Protein AF-K9Q7M2-F1 (afdb_monomer)

Solvent-accessible surface area (backbone atoms only — not comparable to full-atom values): 64718 Å² total; per-residue (Å²): 138,80,86,88,81,88,80,91,86,85,89,84,91,84,93,83,92,86,89,88,89,91,84,83,91,85,90,82,85,90,90,86,91,85,89,85,88,87,88,87,81,90,83,91,84,87,83,89,85,88,84,86,92,84,89,84,90,88,84,92,82,84,89,82,90,84,86,88,84,84,90,84,90,87,84,90,84,90,84,89,88,83,89,80,91,88,82,90,90,85,94,90,88,88,90,86,82,91,83,88,85,82,90,86,85,80,89,87,81,91,74,80,83,77,83,59,61,42,70,74,29,63,70,67,46,78,41,75,60,59,47,42,51,37,29,42,34,32,38,76,90,60,57,73,53,52,27,49,74,88,36,71,65,65,86,86,51,57,68,49,78,49,74,39,80,91,77,51,35,32,36,44,33,37,50,65,46,74,52,60,85,36,81,34,44,38,38,42,32,36,83,87,69,55,68,39,73,39,46,40,28,27,54,82,77,57,66,41,55,47,52,44,63,78,58,80,53,65,44,41,14,66,56,67,43,68,48,50,30,41,32,42,30,20,36,84,91,66,54,69,39,68,52,75,43,64,33,43,32,46,60,76,57,56,46,78,59,76,84,56,73,44,83,90,46,91,51,47,28,41,68,16,53,52,17,39,36,72,49,39,39,28,32,32,71,65,53,44,78,28,50,34,40,42,26,48,63,89,90,50,91,38,65,28,53,37,67,36,34,28,31,56,50,64,43,80,37,40,27,43,37,41,40,40,39,38,41,28,39,22,23,45,48,84,89,54,58,73,87,53,36,70,29,74,95,30,47,93,39,77,40,79,49,77,42,42,40,41,39,38,37,24,53,54,85,90,26,31,37,38,36,34,39,30,71,86,46,35,65,20,44,37,85,91,62,53,63,15,44,53,34,67,80,29,94,77,69,38,73,57,70,35,84,82,76,83,80,86,88,80,82,89,55,34,4,65,40,39,47,21,38,37,40,34,27,57,63,102,46,92,95,56,72,59,29,33,43,34,38,26,41,48,72,36,61,90,45,47,42,92,43,42,60,73,64,17,34,62,51,56,45,37,37,42,42,35,32,42,64,67,79,47,39,33,42,38,40,39,38,33,48,85,38,30,33,81,43,23,38,21,30,55,44,67,35,54,29,35,31,37,58,54,84,56,45,45,30,44,47,59,28,64,48,44,31,45,36,30,25,40,72,84,52,63,49,46,62,78,46,77,45,80,55,49,79,78,79,42,26,48,74,44,37,74,72,15,28,37,34,40,73,54,61,38,63,35,60,47,82,35,99,94,65,68,44,34,36,37,31,44,36,37,35,33,27,18,69,94,30,66,85,17,42,35,44,36,42,35,44,34,43,44,60,75,48,86,76,29,68,58,44,87,61,42,56,29,34,41,37,38,39,42,39,41,35,48,42,84,83,46,33,38,37,40,35,34,39,33,27,38,42,47,51,60,83,45,30,38,36,35,30,31,38,23,39,18,38,37,35,42,97,90,75,40,79,44,57,23,39,34,40,40,37,39,40,37,35,46,67,62,98,45,28,41,39,38,38,40,41,39,37,27,33,58,54,34,68,59,67,41,42,71,72,42,45,50,13,31,35,39,38,34,39,35,42,37,34,50,85,48,99,46,29,33,39,42,39,35,38,40,37,40,39,29,33,45,64,17,66,44,89,58,80,50,78,74,52,60,68,63,64,50,68,53,59,58,82,42,55,74,42,39,34,34,39,38,39,40,38,46,29,42,33,39,47,59,91,86,22,41,41,33,44,30,42,36,38,37,45,27,44,34,75,70,81,49,85,60,51,35,54,17,42,28,41,36,40,34,41,38,37,63,81,44,101,40,30,33,39,37,37,36,38,32,42,49,79,64,50,57,30,60,91,55,37,27,36,40,32,42,33,39,38,31,39,83,42,89,37,32,28,40,28,45,30,36,33,41,28,46,50,46,84,50,49,77,42,35,42,33,36,42,37,40,41,32,56,26,65,83,42,101,82,28,54,37,42,32,38,37,42,51,71,41,26,82,95,43,83,61,58,81,56,59,28,55,28,55,28,46,43,54,82,50,84,46,27,34,38,39,42,32,35,33,40,26,59,42,61,53,59,47,78,49,82,76,37,60,18,41,76,50,42,54,27,34,31,67,36,57,68,34,56,32,47,72,26,30,43,26,42,35,44,30,41,38,36,56,61,45,95,52,42,37,37,37,37,37,44,31,40,34,46,34,88,75,46,75,39,52,31,40,39,36,37,38,38,32,52,83,44,94,33,34,24,36,20,39,39,41,38,33,26,27,55,42,34,44,81,57,66,89,48,49,58,32,36,40,39,40,38,22,40,22,40,45,42,87,89,48,86,34,48,37,38,41,39,39,40,38,40,39,38,46,33,34,37,47,82,82,30,53,89,69,77,32,31,69,14,35,42,38,42,38,40,38,40,37,38,41,42,34,87,46,97,42,41,40,37,37,40,38,40,36,38,36,40,38,41,39,26,50,34,96,91,44,71,49,72,44,44,41,39,39,40,39,41,38,40,40,37,47,85,44,104,44,31,39,39,37,42,38,39,38,38,41,40,24,71,78,72,50,31,42,36,40,39,38,39,43,35,43,34,36,43,84,43,101,44,37,32,46,28,48,30,40,28,42,36,39,34,37,29,76,86,85,76,39,78,46,73,54,61,38,54,32,41,36,41,41,36,52,39,49,52,43,92,96,54,49,14,49,68,74,83,71,74,83,73,76,74,77,81,76,75,73,80,80,74,84,75,89,126

Structure (mmCIF, N/CA/C/O backbone):
data_AF-K9Q7M2-F1
#
_entry.id   AF-K9Q7M2-F1
#
loop_
_atom_site.group_PDB
_atom_site.id
_atom_site.type_symbol
_atom_site.label_atom_id
_atom_site.label_alt_id
_atom_site.label_comp_id
_atom_site.label_asym_id
_atom_site.label_entity_id
_atom_site.label_seq_id
_atom_site.pdbx_PDB_ins_code
_atom_site.Cartn_x
_atom_site.Cartn_y
_atom_site.Cartn_z
_atom_site.occupancy
_atom_site.B_iso_or_equiv
_atom_site.auth_seq_id
_atom_site.auth_comp_id
_atom_site.auth_asym_id
_atom_site.auth_atom_id
_atom_site.pdbx_PDB_model_num
ATOM 1 N N . MET A 1 1 ? 51.533 -9.387 8.380 1.00 29.67 1 MET A N 1
ATOM 2 C CA . MET A 1 1 ? 52.470 -9.513 7.243 1.00 29.67 1 MET A CA 1
ATOM 3 C C . MET A 1 1 ? 51.656 -9.323 5.967 1.00 29.67 1 MET A C 1
ATOM 5 O O . MET A 1 1 ? 50.655 -10.008 5.853 1.00 29.67 1 MET A O 1
ATOM 9 N N . THR A 1 2 ? 51.941 -8.382 5.063 1.00 29.12 2 THR A N 1
ATOM 10 C CA . THR A 1 2 ? 52.931 -7.289 5.140 1.00 29.12 2 THR A CA 1
ATOM 11 C C . THR A 1 2 ? 52.414 -6.041 4.406 1.00 29.12 2 THR A C 1
ATOM 13 O O . THR A 1 2 ? 51.826 -6.144 3.340 1.00 29.12 2 THR A O 1
ATOM 16 N N . GLN A 1 3 ? 52.626 -4.892 5.053 1.00 26.88 3 GLN A N 1
ATOM 17 C CA . GLN A 1 3 ? 52.353 -3.497 4.665 1.00 26.88 3 GLN A CA 1
ATOM 18 C C . GLN A 1 3 ? 52.893 -3.037 3.288 1.00 26.88 3 GLN A C 1
ATOM 20 O O . GLN A 1 3 ? 53.653 -3.761 2.656 1.00 26.88 3 GLN A O 1
ATOM 25 N N . ILE A 1 4 ? 52.638 -1.739 3.000 1.00 25.33 4 ILE A N 1
ATOM 26 C CA . ILE A 1 4 ? 53.273 -0.803 2.029 1.00 25.33 4 ILE A CA 1
ATOM 27 C C . ILE A 1 4 ? 52.425 -0.595 0.753 1.00 25.33 4 ILE A C 1
ATOM 29 O O . ILE A 1 4 ? 51.964 -1.565 0.174 1.00 25.33 4 ILE A O 1
ATOM 33 N N . SER A 1 5 ? 52.199 0.624 0.230 1.00 25.38 5 SER A N 1
ATOM 34 C CA . SER A 1 5 ? 52.221 1.973 0.839 1.00 25.38 5 SER A CA 1
ATOM 35 C C . SER A 1 5 ? 51.511 3.011 -0.059 1.00 25.38 5 SER A C 1
ATOM 37 O O . SER A 1 5 ? 51.551 2.941 -1.280 1.00 25.38 5 SER A O 1
ATOM 39 N N . ALA A 1 6 ? 50.942 4.011 0.615 1.00 26.25 6 ALA A N 1
ATOM 40 C CA . ALA A 1 6 ? 50.737 5.430 0.281 1.00 26.25 6 ALA A CA 1
ATOM 41 C C . ALA A 1 6 ? 51.760 6.100 -0.705 1.00 26.25 6 ALA A C 1
ATOM 43 O O . ALA A 1 6 ? 52.832 5.543 -0.913 1.00 26.25 6 ALA A O 1
ATOM 44 N N . ARG A 1 7 ? 51.604 7.339 -1.237 1.00 29.00 7 ARG A N 1
ATOM 45 C CA . ARG A 1 7 ? 50.742 8.508 -0.884 1.00 29.00 7 ARG A CA 1
ATOM 46 C C . ARG A 1 7 ? 50.889 9.660 -1.928 1.00 29.00 7 ARG A C 1
ATOM 48 O O . ARG A 1 7 ? 51.967 9.788 -2.481 1.00 29.00 7 ARG A O 1
ATOM 55 N N . LYS A 1 8 ? 49.897 10.573 -2.016 1.00 25.31 8 LYS A N 1
ATOM 56 C CA . LYS A 1 8 ? 50.008 12.071 -2.107 1.00 25.31 8 LYS A CA 1
ATOM 57 C C . LYS A 1 8 ? 50.986 12.773 -3.106 1.00 25.31 8 LYS A C 1
ATOM 59 O O . LYS A 1 8 ? 52.186 12.587 -2.964 1.00 25.31 8 LYS A O 1
ATOM 64 N N . ARG A 1 9 ? 50.497 13.798 -3.853 1.00 28.19 9 ARG A N 1
ATOM 65 C CA . ARG A 1 9 ? 50.659 15.282 -3.616 1.00 28.19 9 ARG A CA 1
ATOM 66 C C . ARG A 1 9 ? 50.917 16.221 -4.839 1.00 28.19 9 ARG A C 1
ATOM 68 O O . ARG A 1 9 ? 51.886 16.036 -5.555 1.00 28.19 9 ARG A O 1
ATOM 75 N N . ASP A 1 10 ? 50.120 17.304 -4.878 1.00 24.92 10 ASP A N 1
ATOM 76 C CA . ASP A 1 10 ? 50.451 18.754 -4.998 1.00 24.92 10 ASP A CA 1
ATOM 77 C C . ASP A 1 10 ? 51.085 19.447 -6.248 1.00 24.92 10 ASP A C 1
ATOM 79 O O . ASP A 1 10 ? 52.196 19.130 -6.656 1.00 24.92 10 ASP A O 1
ATOM 83 N N . LEU A 1 11 ? 50.451 20.593 -6.613 1.00 25.75 11 LEU A N 1
ATOM 84 C CA . LEU A 1 11 ? 51.014 21.889 -7.112 1.00 25.75 11 LEU A CA 1
ATOM 85 C C . LEU A 1 11 ? 51.504 21.984 -8.600 1.00 25.75 11 LEU A C 1
ATOM 87 O O . LEU A 1 11 ? 51.840 20.972 -9.195 1.00 25.75 11 LEU A O 1
ATOM 91 N N . THR A 1 12 ? 51.538 23.140 -9.318 1.00 24.88 12 THR A N 1
ATOM 92 C CA . THR A 1 12 ? 51.449 24.593 -8.953 1.00 24.88 12 THR A CA 1
ATOM 93 C C . THR A 1 12 ? 51.109 25.557 -10.144 1.00 24.88 12 THR A C 1
ATOM 95 O O . THR A 1 12 ? 51.596 25.311 -11.240 1.00 24.88 12 THR A O 1
ATOM 98 N N . LEU A 1 13 ? 50.492 26.735 -9.856 1.00 25.50 13 LEU A N 1
ATOM 99 C CA . LEU A 1 13 ? 50.625 28.086 -10.519 1.00 25.50 13 LEU A CA 1
ATOM 100 C C . LEU A 1 13 ? 50.080 28.321 -11.973 1.00 25.50 13 LEU A C 1
ATOM 102 O O . LEU A 1 13 ? 49.847 27.357 -12.684 1.00 25.50 13 LEU A O 1
ATOM 106 N N . LEU A 1 14 ? 49.804 29.552 -12.490 1.00 23.69 14 LEU A N 1
ATOM 107 C CA . LEU A 1 14 ? 50.134 30.956 -12.091 1.00 23.69 14 LEU A CA 1
ATOM 108 C C . LEU A 1 14 ? 49.110 32.042 -12.626 1.00 23.69 14 LEU A C 1
ATOM 110 O O . LEU A 1 14 ? 48.888 32.072 -13.828 1.00 23.69 14 LEU A O 1
ATOM 114 N N . SER A 1 15 ? 48.648 33.010 -11.791 1.00 25.56 15 SER A N 1
ATOM 115 C CA . SER A 1 15 ? 48.303 34.450 -12.114 1.00 25.56 15 SER A CA 1
ATOM 116 C C . SER A 1 15 ? 47.119 34.871 -13.058 1.00 25.56 15 SER A C 1
ATOM 118 O O . SER A 1 15 ? 46.750 34.100 -13.928 1.00 25.56 15 SER A O 1
ATOM 120 N N . ILE A 1 16 ? 46.494 36.088 -13.031 1.00 26.17 16 ILE A N 1
ATOM 121 C CA . ILE A 1 16 ? 46.509 37.299 -12.137 1.00 26.17 16 ILE A CA 1
ATOM 122 C C . ILE A 1 16 ? 45.276 38.256 -12.339 1.00 26.17 16 ILE A C 1
ATOM 124 O O . ILE A 1 16 ? 44.822 38.413 -13.464 1.00 26.17 16 ILE A O 1
ATOM 128 N N . CYS A 1 17 ? 44.873 39.000 -11.278 1.00 24.45 17 CYS A N 1
ATOM 129 C CA . CYS A 1 17 ? 44.024 40.239 -11.221 1.00 24.45 17 CYS A CA 1
ATOM 130 C C . CYS A 1 17 ? 42.530 40.214 -11.666 1.00 24.45 17 CYS A C 1
ATOM 132 O O . CYS A 1 17 ? 42.143 39.407 -12.494 1.00 24.45 17 CYS A O 1
ATOM 134 N N . SER A 1 18 ? 41.621 41.084 -11.164 1.00 25.59 18 SER A N 1
ATOM 135 C CA . SER A 1 18 ? 41.728 42.260 -10.244 1.00 25.59 18 SER A CA 1
ATOM 136 C C . SER A 1 18 ? 40.512 42.406 -9.277 1.00 25.59 18 SER A C 1
ATOM 138 O O . SER A 1 18 ? 39.540 41.670 -9.408 1.00 25.59 18 SER A O 1
ATOM 140 N N . ALA A 1 19 ? 40.585 43.309 -8.279 1.00 26.47 19 ALA A N 1
ATOM 141 C CA . ALA A 1 19 ? 39.614 43.494 -7.168 1.00 26.47 19 ALA A CA 1
ATOM 142 C C . ALA A 1 19 ? 38.650 44.708 -7.381 1.00 26.47 19 ALA A C 1
ATOM 144 O O . ALA A 1 19 ? 38.830 45.436 -8.352 1.00 26.47 19 ALA A O 1
ATOM 145 N N . PHE A 1 20 ? 37.594 44.979 -6.586 1.00 27.12 20 PHE A N 1
ATOM 146 C CA . PHE A 1 20 ? 37.575 45.424 -5.164 1.00 27.12 20 PHE A CA 1
ATOM 147 C C . PHE A 1 20 ? 36.206 45.158 -4.441 1.00 27.12 20 PHE A C 1
ATOM 149 O O . PHE A 1 20 ? 35.239 44.823 -5.120 1.00 27.12 20 PHE A O 1
ATOM 156 N N . PRO A 1 21 ? 36.092 45.296 -3.090 1.00 38.72 21 PRO A N 1
ATOM 157 C CA . PRO A 1 21 ? 34.944 44.824 -2.281 1.00 38.72 21 PRO A CA 1
ATOM 158 C C . PRO A 1 21 ? 34.155 45.916 -1.503 1.00 38.72 21 PRO A C 1
ATOM 160 O O . PRO A 1 21 ? 34.655 47.026 -1.328 1.00 38.72 21 PRO A O 1
ATOM 163 N N . ILE A 1 22 ? 32.990 45.569 -0.915 1.00 25.88 22 ILE A N 1
ATOM 164 C CA . ILE A 1 22 ? 32.320 46.338 0.171 1.00 25.88 22 ILE A CA 1
ATOM 165 C C . ILE A 1 22 ? 31.715 45.417 1.262 1.00 25.88 22 ILE A C 1
ATOM 167 O O . ILE A 1 22 ? 31.090 44.403 0.966 1.00 25.88 22 ILE A O 1
ATOM 171 N N . LEU A 1 23 ? 31.890 45.835 2.523 1.00 24.59 23 LEU A N 1
ATOM 172 C CA . LEU A 1 23 ? 31.319 45.412 3.825 1.00 24.59 23 LEU A CA 1
ATOM 173 C C . LEU A 1 23 ? 31.532 46.626 4.794 1.00 24.59 23 LEU A C 1
ATOM 175 O O . LEU A 1 23 ? 32.341 47.481 4.414 1.00 24.59 23 LEU A O 1
ATOM 179 N N . PRO A 1 24 ? 30.973 46.753 6.032 1.00 39.12 24 PRO A N 1
ATOM 180 C CA . PRO A 1 24 ? 29.918 45.992 6.743 1.00 39.12 24 PRO A CA 1
ATOM 181 C C . PRO A 1 24 ? 28.890 46.832 7.608 1.00 39.12 24 PRO A C 1
ATOM 183 O O . PRO A 1 24 ? 29.133 47.982 7.939 1.00 39.12 24 PRO A O 1
ATOM 186 N N . VAL A 1 25 ? 27.797 46.189 8.077 1.00 27.45 25 VAL A N 1
ATOM 187 C CA . VAL A 1 25 ? 27.209 46.188 9.468 1.00 27.45 25 VAL A CA 1
ATOM 188 C C . VAL A 1 25 ? 26.677 47.464 10.228 1.00 27.45 25 VAL A C 1
ATOM 190 O O . VAL A 1 25 ? 27.427 48.373 10.553 1.00 27.45 25 VAL A O 1
ATOM 193 N N . ALA A 1 26 ? 25.418 47.336 10.726 1.00 26.14 26 ALA A N 1
ATOM 194 C CA . ALA A 1 26 ? 24.772 47.808 12.001 1.00 26.14 26 ALA A CA 1
ATOM 195 C C . ALA A 1 26 ? 24.090 49.201 12.250 1.00 26.14 26 ALA A C 1
ATOM 197 O O . ALA A 1 26 ? 24.730 50.241 12.203 1.00 26.14 26 ALA A O 1
ATOM 198 N N . ALA A 1 27 ? 22.848 49.109 12.798 1.00 26.78 27 ALA A N 1
ATOM 199 C CA . ALA A 1 27 ? 22.180 49.927 13.861 1.00 26.78 27 ALA A CA 1
ATOM 200 C C . ALA A 1 27 ? 21.792 51.425 13.584 1.00 26.78 27 ALA A C 1
ATOM 202 O O . ALA A 1 27 ? 22.380 52.050 12.717 1.00 26.78 27 ALA A O 1
ATOM 203 N N . ALA A 1 28 ? 20.813 52.092 14.250 1.00 26.58 28 ALA A N 1
ATOM 204 C CA . ALA A 1 28 ? 19.881 51.735 15.351 1.00 26.58 28 ALA A CA 1
ATOM 205 C C . ALA A 1 28 ? 18.595 52.641 15.448 1.00 26.58 28 ALA A C 1
ATOM 207 O O . ALA A 1 28 ? 18.560 53.736 14.902 1.00 26.58 28 ALA A O 1
ATOM 208 N N . THR A 1 29 ? 17.598 52.203 16.247 1.00 26.64 29 THR A N 1
ATOM 209 C CA . THR A 1 29 ? 16.575 52.970 17.044 1.00 26.64 29 THR A CA 1
ATOM 210 C C . THR A 1 29 ? 15.564 53.997 16.447 1.00 26.64 29 THR A C 1
ATOM 212 O O . THR A 1 29 ? 15.903 55.148 16.219 1.00 26.64 29 THR A O 1
ATOM 215 N N . ALA A 1 30 ? 14.273 53.601 16.475 1.00 29.80 30 ALA A N 1
ATOM 216 C CA . ALA A 1 30 ? 13.089 54.232 17.132 1.00 29.80 30 ALA A CA 1
ATOM 217 C C . ALA A 1 30 ? 12.566 55.672 16.826 1.00 29.80 30 ALA A C 1
ATOM 219 O O . ALA A 1 30 ? 13.262 56.644 17.088 1.00 29.80 30 ALA A O 1
ATOM 220 N N . GLN A 1 31 ? 11.247 55.802 16.528 1.00 27.23 31 GLN A N 1
ATOM 221 C CA . GLN A 1 31 ? 10.206 56.482 17.364 1.00 27.23 31 GLN A CA 1
ATOM 222 C C . GLN A 1 31 ? 8.781 56.512 16.720 1.00 27.23 31 GLN A C 1
ATOM 224 O O . GLN A 1 31 ? 8.633 56.485 15.505 1.00 27.23 31 GLN A O 1
ATOM 229 N N . THR A 1 32 ? 7.729 56.576 17.556 1.00 33.25 32 THR A N 1
ATOM 230 C CA . THR A 1 32 ? 6.274 56.770 17.249 1.00 33.25 32 THR A CA 1
ATOM 231 C C . THR A 1 32 ? 5.845 58.227 17.545 1.00 33.25 32 THR A C 1
ATOM 233 O O . THR A 1 32 ? 6.505 58.795 18.421 1.00 33.25 32 THR A O 1
ATOM 236 N N . PRO A 1 33 ? 4.771 58.857 16.971 1.00 35.28 33 PRO A N 1
ATOM 237 C CA . PRO A 1 33 ? 3.342 58.524 17.230 1.00 35.28 33 PRO A CA 1
ATOM 238 C C . PRO A 1 33 ? 2.364 58.818 16.022 1.00 35.28 33 PRO A C 1
ATOM 240 O O . PRO A 1 33 ? 2.744 58.454 14.915 1.00 35.28 33 PRO A O 1
ATOM 243 N N . PRO A 1 34 ? 1.083 59.278 16.149 1.00 46.88 34 PRO A N 1
ATOM 244 C CA . PRO A 1 34 ? -0.076 58.363 16.187 1.00 46.88 34 PRO A CA 1
ATOM 245 C C . PRO A 1 34 ? -1.303 58.689 15.274 1.00 46.88 34 PRO A C 1
ATOM 247 O O . PRO A 1 34 ? -1.485 59.806 14.812 1.00 46.88 34 PRO A O 1
ATOM 250 N N . GLN A 1 35 ? -2.195 57.690 15.145 1.00 33.62 35 GLN A N 1
ATOM 251 C CA . GLN A 1 35 ? -3.662 57.712 14.895 1.00 33.62 35 GLN A CA 1
ATOM 252 C C . GLN A 1 35 ? -4.358 58.829 14.074 1.00 33.62 35 GLN A C 1
ATOM 254 O O . GLN A 1 35 ? -4.428 59.983 14.487 1.00 33.62 35 GLN A O 1
ATOM 259 N N . THR A 1 36 ? -5.207 58.404 13.124 1.00 27.33 36 THR A N 1
ATOM 260 C CA . THR A 1 36 ? -6.633 58.822 13.079 1.00 27.33 36 THR A CA 1
ATOM 261 C C . THR A 1 36 ? -7.502 57.712 12.453 1.00 27.33 36 THR A C 1
ATOM 263 O O . THR A 1 36 ? -7.000 56.913 11.667 1.00 27.33 36 THR A O 1
ATOM 266 N N . GLN A 1 37 ? -8.791 57.635 12.805 1.00 36.09 37 GLN A N 1
ATOM 267 C CA . GLN A 1 37 ? -9.794 56.768 12.159 1.00 36.09 37 GLN A CA 1
ATOM 268 C C . GLN A 1 37 ? -10.651 57.579 11.178 1.00 36.09 37 GLN A C 1
ATOM 270 O O . GLN A 1 37 ? -10.992 58.715 11.506 1.00 36.09 37 GLN A O 1
ATOM 275 N N . GLN A 1 38 ? -11.142 56.974 10.088 1.00 29.38 38 GLN A N 1
ATOM 276 C CA . GLN A 1 38 ? -12.482 57.310 9.583 1.00 29.38 38 GLN A CA 1
ATOM 277 C C . GLN A 1 38 ? -13.139 56.205 8.739 1.00 29.38 38 GLN A C 1
ATOM 279 O O . GLN A 1 38 ? -12.510 55.229 8.339 1.00 29.38 38 GLN A O 1
ATOM 284 N N . LYS A 1 39 ? -14.457 56.358 8.577 1.00 31.41 39 LYS A N 1
ATOM 285 C CA . LYS A 1 39 ? -15.440 55.412 8.031 1.00 31.41 39 LYS A CA 1
ATOM 286 C C . LYS A 1 39 ? -15.561 55.579 6.510 1.00 31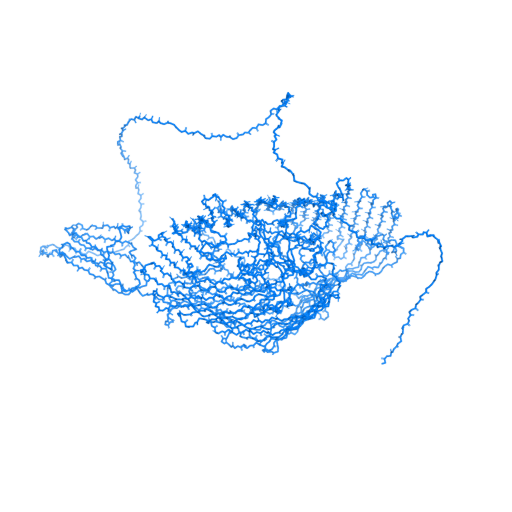.41 39 LYS A C 1
ATOM 288 O O . LYS A 1 39 ? -15.475 56.706 6.031 1.00 31.41 39 LYS A O 1
ATOM 293 N N . VAL A 1 40 ? -15.849 54.502 5.775 1.00 31.58 40 VAL A N 1
ATOM 294 C CA . VAL A 1 40 ? -16.230 54.565 4.351 1.00 31.58 40 VAL A CA 1
ATOM 295 C C . VAL A 1 40 ? -17.585 53.886 4.157 1.00 31.58 40 VAL A C 1
ATOM 297 O O . VAL A 1 40 ? -17.790 52.761 4.605 1.00 31.58 40 VAL A O 1
ATOM 300 N N . GLU A 1 41 ? -18.503 54.589 3.499 1.00 30.52 41 GLU A N 1
ATOM 301 C CA . GLU A 1 41 ? -19.780 54.076 2.992 1.00 30.52 41 GLU A CA 1
ATOM 302 C C . GLU A 1 41 ? -19.706 53.985 1.459 1.00 30.52 41 GLU A C 1
ATOM 304 O O . GLU A 1 41 ? -18.980 54.750 0.821 1.00 30.52 41 GLU A O 1
ATOM 309 N N . SER A 1 42 ? -20.434 53.041 0.862 1.00 37.28 42 SER A N 1
ATOM 310 C CA . SER A 1 42 ? -20.509 52.862 -0.596 1.00 37.28 42 SER A CA 1
ATOM 311 C C . SER A 1 42 ? -21.264 54.007 -1.283 1.00 37.28 42 SER A C 1
ATOM 313 O O . SER A 1 42 ? -22.188 54.574 -0.698 1.00 37.28 42 SER A O 1
ATOM 315 N N . PRO A 1 43 ? -20.958 54.283 -2.564 1.00 39.56 43 PRO A N 1
ATOM 316 C CA . PRO A 1 43 ? -22.055 54.358 -3.537 1.00 39.56 43 PRO A CA 1
ATOM 317 C C . PRO A 1 43 ? -21.750 53.762 -4.930 1.00 39.56 43 PRO A C 1
ATOM 319 O O . PRO A 1 43 ? -20.603 53.568 -5.326 1.00 39.56 43 PRO A O 1
ATOM 322 N N . ASN A 1 44 ? -22.830 53.508 -5.675 1.00 33.97 44 ASN A N 1
ATOM 323 C CA . ASN A 1 44 ? -22.875 52.920 -7.022 1.00 33.97 44 ASN A CA 1
ATOM 324 C C . ASN A 1 44 ? -22.349 53.847 -8.140 1.00 33.97 44 ASN A C 1
ATOM 326 O O . ASN A 1 44 ? -22.559 55.058 -8.079 1.00 33.97 44 ASN A O 1
ATOM 330 N N . VAL A 1 45 ? -21.864 53.253 -9.240 1.00 28.88 45 VAL A N 1
ATOM 331 C CA . VAL A 1 45 ? -21.908 53.798 -10.624 1.00 28.88 45 VAL A CA 1
ATOM 332 C C . VAL A 1 45 ? -22.020 52.612 -11.638 1.00 28.88 45 VAL A C 1
ATOM 334 O O . VAL A 1 45 ? -22.042 51.478 -11.156 1.00 28.88 45 VAL A O 1
ATOM 337 N N . PRO A 1 46 ? -22.273 52.777 -12.964 1.00 38.81 46 PRO A N 1
ATOM 338 C CA . PRO A 1 46 ? -23.528 52.276 -13.544 1.00 38.81 46 PRO A CA 1
ATOM 339 C C . PRO A 1 46 ? -23.386 51.325 -14.765 1.00 38.81 46 PRO A C 1
ATOM 341 O O . PRO A 1 46 ? -22.312 50.821 -15.075 1.00 38.81 46 PRO A O 1
ATOM 344 N N . GLU A 1 47 ? -24.515 51.095 -15.441 1.00 34.31 47 GLU A N 1
ATOM 345 C CA . GLU A 1 47 ? -24.750 50.254 -16.633 1.00 34.31 47 GLU A CA 1
ATOM 346 C C . GLU A 1 47 ? -24.563 51.024 -17.978 1.00 34.31 47 GLU A C 1
ATOM 348 O O . GLU A 1 47 ? -24.276 52.221 -17.945 1.00 34.31 47 GLU A O 1
ATOM 353 N N . LEU A 1 48 ? -24.838 50.359 -19.127 1.00 28.25 48 LEU A N 1
ATOM 354 C CA . LEU A 1 48 ? -25.037 50.886 -20.512 1.00 28.25 48 LEU A CA 1
ATOM 355 C C . LEU A 1 48 ? -23.744 51.238 -21.321 1.00 28.25 48 LEU A C 1
ATOM 357 O O . LEU A 1 48 ? -22.792 51.746 -20.743 1.00 28.25 48 LEU A O 1
ATOM 361 N N . ILE A 1 49 ? -23.588 51.017 -22.652 1.00 28.78 49 ILE A N 1
ATOM 362 C CA . ILE A 1 49 ? -24.449 50.533 -23.779 1.00 28.78 49 ILE A CA 1
ATOM 363 C C . ILE A 1 49 ? -23.608 49.648 -24.769 1.00 28.78 49 ILE A C 1
ATOM 365 O O . ILE A 1 49 ? -22.387 49.775 -24.798 1.00 28.78 49 ILE A O 1
ATOM 369 N N . ALA A 1 50 ? -24.242 48.808 -25.614 1.00 31.48 50 ALA A N 1
ATOM 370 C CA . ALA A 1 50 ? -23.658 48.093 -26.785 1.00 31.48 50 ALA A CA 1
ATOM 371 C C . ALA A 1 50 ? -23.708 48.913 -28.114 1.00 31.48 50 ALA A C 1
ATOM 373 O O . ALA A 1 50 ? -24.151 50.066 -28.059 1.00 31.48 50 ALA A O 1
ATOM 374 N N . PRO A 1 51 ? -23.259 48.392 -29.296 1.00 47.12 51 PRO A N 1
ATOM 375 C CA . PRO A 1 51 ? -24.226 47.791 -30.268 1.00 47.12 51 PRO A CA 1
ATOM 376 C C . PRO A 1 51 ? -23.703 46.764 -31.347 1.00 47.12 51 PRO A C 1
ATOM 378 O O . PRO A 1 51 ? -22.512 46.754 -31.634 1.00 47.12 51 PRO A O 1
ATOM 381 N N . VAL A 1 52 ? -24.638 46.038 -32.021 1.00 30.28 52 VAL A N 1
ATOM 382 C CA . VAL A 1 52 ? -24.631 45.528 -33.450 1.00 30.28 52 VAL A CA 1
ATOM 383 C C . VAL A 1 52 ? -23.573 44.446 -33.843 1.00 30.28 52 VAL A C 1
ATOM 385 O O . VAL A 1 52 ? -22.382 44.719 -33.777 1.00 30.28 52 VAL A O 1
ATOM 388 N N . GLU A 1 53 ? -23.921 43.155 -34.072 1.00 33.69 53 GLU A N 1
ATOM 389 C CA . GLU A 1 53 ? -24.487 42.467 -35.295 1.00 33.69 53 GLU A CA 1
ATOM 390 C C . GLU A 1 53 ? -23.405 42.113 -36.370 1.00 33.69 53 GLU A C 1
ATOM 392 O O . GLU A 1 53 ? -22.432 42.853 -36.496 1.00 33.69 53 GLU A O 1
ATOM 397 N N . ASP A 1 54 ? -23.389 40.982 -37.114 1.00 31.30 54 ASP A N 1
ATOM 398 C CA . ASP A 1 54 ? -24.423 39.996 -37.540 1.00 31.30 54 ASP A CA 1
ATOM 399 C C . ASP A 1 54 ? -23.987 38.489 -37.508 1.00 31.30 54 ASP A C 1
ATOM 401 O O . ASP A 1 54 ? -22.810 38.160 -37.655 1.00 31.30 54 ASP A O 1
ATOM 405 N N . ASP A 1 55 ? -24.992 37.604 -37.372 1.00 32.84 55 ASP A N 1
ATOM 406 C CA . ASP A 1 55 ? -25.237 36.209 -37.843 1.00 32.84 55 ASP A CA 1
ATOM 407 C C . ASP A 1 55 ? -24.150 35.193 -38.307 1.00 32.84 55 ASP A C 1
ATOM 409 O O . ASP A 1 55 ? -23.343 35.442 -39.202 1.00 32.84 55 ASP A O 1
ATOM 413 N N . ILE A 1 56 ? -24.307 33.923 -37.861 1.00 29.34 56 ILE A N 1
ATOM 414 C CA . ILE A 1 56 ? -24.973 32.828 -38.635 1.00 29.34 56 ILE A CA 1
ATOM 415 C C . ILE A 1 56 ? -25.308 31.590 -37.745 1.00 29.34 56 ILE A C 1
ATOM 417 O O . ILE A 1 56 ? -24.594 31.264 -36.799 1.00 29.34 56 ILE A O 1
ATOM 421 N N . GLU A 1 57 ? -26.419 30.907 -38.061 1.00 30.58 57 GLU A N 1
ATOM 422 C CA . GLU A 1 57 ? -27.012 29.706 -37.417 1.00 30.58 57 GLU A CA 1
ATOM 423 C C . GLU A 1 57 ? -26.169 28.401 -37.490 1.00 30.58 57 GLU A C 1
ATOM 425 O O . GLU A 1 57 ? -25.350 28.245 -38.392 1.00 30.58 57 GLU A O 1
ATOM 430 N N . ALA A 1 58 ? -26.376 27.337 -36.686 1.00 28.81 58 ALA A N 1
ATOM 431 C CA . ALA A 1 58 ? -26.990 27.155 -35.347 1.00 28.81 58 ALA A CA 1
ATOM 432 C C . ALA A 1 58 ? -26.396 25.855 -34.694 1.00 28.81 58 ALA A C 1
ATOM 434 O O . ALA A 1 58 ? -25.176 25.788 -34.620 1.00 28.81 58 ALA A O 1
ATOM 435 N N . VAL A 1 59 ? -27.034 24.771 -34.194 1.00 28.12 59 VAL A N 1
ATOM 436 C CA . VAL A 1 59 ? -28.409 24.199 -34.129 1.00 28.12 59 VAL A CA 1
ATOM 437 C C . VAL A 1 59 ? -28.513 23.306 -32.848 1.00 28.12 59 VAL A C 1
ATOM 439 O O . VAL A 1 59 ? -27.493 22.934 -32.279 1.00 28.12 59 VAL A O 1
ATOM 442 N N . PHE A 1 60 ? -29.728 22.877 -32.464 1.00 28.56 60 PHE A N 1
ATOM 443 C CA . PHE A 1 60 ? -30.113 21.879 -31.429 1.00 28.56 60 PHE A CA 1
ATOM 444 C C . PHE A 1 60 ? -30.154 22.301 -29.943 1.00 28.56 60 PHE A C 1
ATOM 446 O O . PHE A 1 60 ? -29.182 22.712 -29.321 1.00 28.56 60 PHE A O 1
ATOM 453 N N . SER A 1 61 ? -31.333 22.103 -29.340 1.00 27.05 61 SER A N 1
ATOM 454 C CA . SER A 1 61 ? -31.620 22.199 -27.901 1.00 27.05 61 SER A CA 1
ATOM 455 C C . SER A 1 61 ? -32.816 21.292 -27.541 1.00 27.05 61 SER A C 1
ATOM 457 O O . SER A 1 61 ? -33.641 21.020 -28.418 1.00 27.05 61 SER A O 1
ATOM 459 N N . PRO A 1 62 ? -32.923 20.786 -26.296 1.00 33.44 62 PRO A N 1
ATOM 460 C CA . PRO A 1 62 ? -33.921 19.781 -25.912 1.00 33.44 62 PRO A CA 1
ATOM 461 C C . PRO A 1 62 ? -35.295 20.374 -25.519 1.00 33.44 62 PRO A C 1
ATOM 463 O O . PRO A 1 62 ? -35.378 21.535 -25.111 1.00 33.44 62 PRO A O 1
ATOM 466 N N . PRO A 1 63 ? -36.386 19.581 -25.581 1.00 39.12 63 PRO A N 1
ATOM 467 C CA . PRO A 1 63 ? -37.735 20.031 -25.228 1.00 39.12 63 PRO A CA 1
ATOM 468 C C . PRO A 1 63 ? -37.990 20.077 -23.708 1.00 39.12 63 PRO A C 1
ATOM 470 O O . PRO A 1 63 ? -37.474 19.260 -22.946 1.00 39.12 63 PRO A O 1
ATOM 473 N N . ARG A 1 64 ? -38.870 20.992 -23.274 1.00 29.52 64 ARG A N 1
ATOM 474 C CA . ARG A 1 64 ? -39.461 21.011 -21.919 1.00 29.52 64 ARG A CA 1
ATOM 475 C C . ARG A 1 64 ? -40.821 20.287 -21.895 1.00 29.52 64 ARG A C 1
ATOM 477 O O . ARG A 1 64 ? -41.550 20.372 -22.883 1.00 29.52 64 ARG A O 1
ATOM 484 N N . PRO A 1 65 ? -41.210 19.642 -20.778 1.00 37.06 65 PRO A N 1
ATOM 485 C CA . PRO A 1 65 ? -42.550 19.081 -20.601 1.00 37.06 65 PRO A CA 1
ATOM 486 C C . PRO A 1 65 ? -43.594 20.163 -20.267 1.00 37.06 65 PRO A C 1
ATOM 488 O O . PRO A 1 65 ? -43.269 21.202 -19.692 1.00 37.06 65 PRO A O 1
ATOM 491 N N . SER A 1 66 ? -44.861 19.887 -20.582 1.00 31.11 66 SER A N 1
ATOM 492 C CA . SER A 1 66 ? -46.029 20.707 -20.222 1.00 31.11 66 SER A CA 1
ATOM 493 C C . SER A 1 66 ? -46.915 19.993 -19.191 1.00 31.11 66 SER A C 1
ATOM 495 O O . SER A 1 66 ? -46.971 18.764 -19.158 1.00 31.11 66 SER A O 1
ATOM 497 N N . GLN A 1 67 ? -47.587 20.762 -18.327 1.00 30.75 67 GLN A N 1
ATOM 498 C CA . GLN A 1 67 ? -48.558 20.246 -17.350 1.00 30.75 67 GLN A CA 1
ATOM 499 C C . GLN A 1 67 ? -50.005 20.249 -17.906 1.00 30.75 67 GLN A C 1
ATOM 501 O O . GLN A 1 67 ? -50.250 20.865 -18.944 1.00 30.75 67 GLN A O 1
ATOM 506 N N . PRO A 1 68 ? -50.947 19.509 -17.280 1.00 53.59 68 PRO A N 1
ATOM 507 C CA . PRO A 1 68 ? -52.144 18.999 -17.959 1.00 53.59 68 PRO A CA 1
ATOM 508 C C . PRO A 1 68 ? -53.417 19.828 -17.733 1.00 53.59 68 PRO A C 1
ATOM 510 O O . PRO A 1 68 ? -53.504 20.579 -16.762 1.00 53.59 68 PRO A O 1
ATOM 513 N N . ASP A 1 69 ? -54.466 19.566 -18.530 1.00 29.22 69 ASP A N 1
ATOM 514 C CA . ASP A 1 69 ? -55.839 19.859 -18.097 1.00 29.22 69 ASP A CA 1
ATOM 515 C C . ASP A 1 69 ? -56.920 18.849 -18.576 1.00 29.22 69 ASP A C 1
ATOM 517 O O . ASP A 1 69 ? -57.026 18.510 -19.750 1.00 29.22 69 ASP A O 1
ATOM 521 N N . LYS A 1 70 ? -57.704 18.380 -17.594 1.00 28.69 70 LYS A N 1
ATOM 522 C CA . LYS A 1 70 ? -59.135 17.979 -17.561 1.00 28.69 70 LYS A CA 1
ATOM 523 C C . LYS A 1 70 ? -59.890 17.314 -18.754 1.00 28.69 70 LYS A C 1
ATOM 525 O O . LYS A 1 70 ? -60.350 17.986 -19.664 1.00 28.69 70 LYS A O 1
ATOM 530 N N . LEU A 1 71 ? -60.319 16.067 -18.473 1.00 24.39 71 LEU A N 1
ATOM 531 C CA . LEU A 1 71 ? -61.727 15.583 -18.339 1.00 24.39 71 LEU A CA 1
ATOM 532 C C . LEU A 1 71 ? -62.693 15.331 -19.539 1.00 24.39 71 LEU A C 1
ATOM 534 O O . LEU A 1 71 ? -62.789 16.104 -20.480 1.00 24.39 71 LEU A O 1
ATOM 538 N N . ILE A 1 72 ? -63.572 14.330 -19.287 1.00 25.42 72 ILE A N 1
ATOM 539 C CA . ILE A 1 72 ? -64.987 14.120 -19.722 1.00 25.42 72 ILE A CA 1
ATOM 540 C C . ILE A 1 72 ? -65.328 13.112 -20.866 1.00 25.42 72 ILE A C 1
ATOM 542 O O . ILE A 1 72 ? -65.288 13.420 -22.047 1.00 25.42 72 ILE A O 1
ATOM 546 N N . VAL A 1 73 ? -65.787 11.924 -20.417 1.00 26.55 73 VAL A N 1
ATOM 547 C CA . VAL A 1 73 ? -66.990 11.130 -20.816 1.00 26.55 73 VAL A CA 1
ATOM 548 C C . VAL A 1 73 ? -67.214 10.671 -22.274 1.00 26.55 73 VAL A C 1
ATOM 550 O O . VAL A 1 73 ? -67.532 11.481 -23.136 1.00 26.55 73 VAL A O 1
ATOM 553 N N . ALA A 1 74 ? -67.331 9.342 -22.460 1.00 26.81 74 ALA A N 1
ATOM 554 C CA . ALA A 1 74 ? -68.470 8.675 -23.134 1.00 26.81 74 ALA A CA 1
ATOM 555 C C . ALA A 1 74 ? -68.528 7.160 -22.801 1.00 26.81 74 ALA A C 1
ATOM 557 O O . ALA A 1 74 ? -67.528 6.582 -22.383 1.00 26.81 74 ALA A O 1
ATOM 558 N N . ASN A 1 75 ? -69.706 6.540 -22.950 1.00 29.12 75 ASN A N 1
ATOM 559 C CA . ASN A 1 75 ? -70.090 5.248 -22.355 1.00 29.12 75 ASN A CA 1
ATOM 560 C C . ASN A 1 75 ? -70.230 4.084 -23.378 1.00 29.12 75 ASN A C 1
ATOM 562 O O . ASN A 1 75 ? -70.533 4.323 -24.543 1.00 29.12 75 ASN A O 1
ATOM 566 N N . ASP A 1 76 ? -70.189 2.854 -22.843 1.00 32.66 76 ASP A N 1
ATOM 567 C CA . ASP A 1 76 ? -71.073 1.698 -23.142 1.00 32.66 76 ASP A CA 1
ATOM 568 C C . ASP A 1 76 ? -70.796 0.572 -24.183 1.00 32.66 76 ASP A C 1
ATOM 570 O O . ASP A 1 76 ? -70.520 0.790 -25.358 1.00 32.66 76 ASP A O 1
ATOM 574 N N . LYS A 1 77 ? -71.133 -0.640 -23.679 1.00 28.47 77 LYS A N 1
ATOM 575 C CA . LYS A 1 77 ? -71.736 -1.858 -24.289 1.00 28.47 77 LYS A CA 1
ATOM 576 C C . LYS A 1 77 ? -70.913 -3.035 -24.873 1.00 28.47 77 LYS A C 1
ATOM 578 O O . LYS A 1 77 ? -70.362 -2.974 -25.961 1.00 28.47 77 LYS A O 1
ATOM 583 N N . GLU A 1 78 ? -71.014 -4.151 -24.129 1.00 28.48 78 GLU A N 1
ATOM 584 C CA . GLU A 1 78 ? -71.505 -5.505 -24.507 1.00 28.48 78 GLU A CA 1
ATOM 585 C C . GLU A 1 78 ? -71.099 -6.159 -25.849 1.00 28.48 78 GLU A C 1
ATOM 587 O O . GLU A 1 78 ? -71.420 -5.638 -26.912 1.00 28.48 78 GLU A O 1
ATOM 592 N N . ILE A 1 79 ? -70.618 -7.418 -25.791 1.00 28.28 79 ILE A N 1
ATOM 593 C CA . ILE A 1 79 ? -71.361 -8.639 -26.219 1.00 28.28 79 ILE A CA 1
ATOM 594 C C . ILE A 1 79 ? -70.540 -9.932 -25.950 1.00 28.28 79 ILE A C 1
ATOM 596 O O . ILE A 1 79 ? -69.313 -9.920 -26.009 1.00 28.28 79 ILE A O 1
ATOM 600 N N . ASP A 1 80 ? -71.227 -11.042 -25.643 1.00 27.17 80 ASP A N 1
ATOM 601 C CA . ASP A 1 80 ? -70.680 -12.409 -25.500 1.00 27.17 80 ASP A CA 1
ATOM 602 C C . ASP A 1 80 ? -70.303 -13.078 -26.841 1.00 27.17 80 ASP A C 1
ATOM 604 O O . ASP A 1 80 ? -70.909 -12.776 -27.867 1.00 27.17 80 ASP A O 1
ATOM 608 N N . ALA A 1 81 ? -69.417 -14.090 -26.810 1.00 27.11 81 ALA A N 1
ATOM 609 C CA . ALA A 1 81 ? -69.671 -15.448 -27.352 1.00 27.11 81 ALA A CA 1
ATOM 610 C C . ALA A 1 81 ? -68.399 -16.328 -27.394 1.00 27.11 81 ALA A C 1
ATOM 612 O O . ALA A 1 81 ? -67.295 -15.853 -27.643 1.00 27.11 81 ALA A O 1
ATOM 613 N N . ALA A 1 82 ? -68.566 -17.638 -27.185 1.00 29.19 82 ALA A N 1
ATOM 614 C CA . ALA A 1 82 ? -67.489 -18.635 -27.109 1.00 29.19 82 ALA A CA 1
ATOM 615 C C . ALA A 1 82 ? -67.441 -19.591 -28.331 1.00 29.19 82 ALA A C 1
ATOM 617 O O . ALA A 1 82 ? -68.250 -19.472 -29.249 1.00 29.19 82 ALA A O 1
ATOM 618 N N . SER A 1 83 ? -66.590 -20.633 -28.232 1.00 29.16 83 SER A N 1
ATOM 619 C CA . SER A 1 83 ? -66.618 -21.918 -28.983 1.00 29.16 83 SER A CA 1
ATOM 620 C C . SER A 1 83 ? -65.925 -21.964 -30.372 1.00 29.16 83 SER A C 1
ATOM 622 O O . SER A 1 83 ? -65.881 -20.954 -31.060 1.00 29.16 83 SER A O 1
ATOM 624 N N . SER A 1 84 ? -65.390 -23.099 -30.879 1.00 30.81 84 SER A N 1
ATOM 625 C CA . SER A 1 84 ? -64.937 -24.383 -30.262 1.00 30.81 84 SER A CA 1
ATOM 626 C C . SER A 1 84 ? -64.271 -25.339 -31.297 1.00 30.81 84 SER A C 1
ATOM 628 O O . SER A 1 84 ? -64.355 -25.075 -32.493 1.00 30.81 84 SER A O 1
ATOM 630 N N . SER A 1 85 ? -63.754 -26.505 -30.837 1.00 29.80 85 SER A N 1
ATOM 631 C CA . SER A 1 85 ? -63.472 -27.763 -31.604 1.00 29.80 85 SER A CA 1
ATOM 632 C C . SER A 1 85 ? -62.235 -27.761 -32.550 1.00 29.80 85 SER A C 1
ATOM 634 O O . SER A 1 85 ? -61.834 -26.687 -32.976 1.00 29.80 85 SER A O 1
ATOM 636 N N . MET A 1 86 ? -61.544 -28.857 -32.943 1.00 28.33 86 MET A N 1
ATOM 637 C CA . MET A 1 86 ? -61.450 -30.313 -32.597 1.00 28.33 86 MET A CA 1
ATOM 638 C C . MET A 1 86 ? -60.202 -30.918 -33.344 1.00 28.33 86 MET A C 1
ATOM 640 O O . MET A 1 86 ? -59.640 -30.197 -34.163 1.00 28.33 86 MET A O 1
ATOM 644 N N . SER A 1 87 ? -59.670 -32.154 -33.197 1.00 26.97 87 SER A N 1
ATOM 645 C CA . SER A 1 87 ? -59.916 -33.360 -32.357 1.00 26.97 87 SER A CA 1
ATOM 646 C C . SER A 1 87 ? -58.700 -34.348 -32.356 1.00 26.97 87 SER A C 1
ATOM 648 O O . SER A 1 87 ? -57.704 -34.115 -33.030 1.00 26.97 87 SER A O 1
ATOM 650 N N . SER A 1 88 ? -58.850 -35.449 -31.598 1.00 29.59 88 SER A N 1
ATOM 651 C CA . SER A 1 88 ? -58.293 -36.837 -31.631 1.00 29.59 88 SER A CA 1
ATOM 652 C C . SER A 1 88 ? -57.828 -37.465 -32.981 1.00 29.59 88 SER A C 1
ATOM 654 O O . SER A 1 88 ? -58.141 -36.907 -34.029 1.00 29.59 88 SER A O 1
ATOM 656 N N . ASP A 1 89 ? -57.150 -38.636 -33.091 1.00 32.56 89 ASP A N 1
ATOM 657 C CA . ASP A 1 89 ? -56.777 -39.794 -32.199 1.00 32.56 89 ASP A CA 1
ATOM 658 C C . ASP A 1 89 ? -55.535 -40.566 -32.805 1.00 32.56 89 ASP A C 1
ATOM 660 O O . ASP A 1 89 ? -54.978 -40.026 -33.759 1.00 32.56 89 ASP A O 1
ATOM 664 N N . HIS A 1 90 ? -54.969 -41.756 -32.459 1.00 31.03 90 HIS A N 1
ATOM 665 C CA . HIS A 1 90 ? -55.163 -42.939 -31.553 1.00 31.03 90 HIS A CA 1
ATOM 666 C C . HIS A 1 90 ? -53.754 -43.631 -31.366 1.00 31.03 90 HIS A C 1
ATOM 668 O O . HIS A 1 90 ? -52.943 -43.537 -32.285 1.00 31.03 90 HIS A O 1
ATOM 674 N N . ILE A 1 91 ? -53.281 -44.129 -30.202 1.00 33.75 91 ILE A N 1
ATOM 675 C CA . ILE A 1 91 ? -53.395 -45.468 -29.523 1.00 33.75 91 ILE A CA 1
ATOM 676 C C . ILE A 1 91 ? -52.556 -46.676 -30.054 1.00 33.75 91 ILE A C 1
ATOM 678 O O . ILE A 1 91 ? -52.751 -47.101 -31.187 1.00 33.75 91 ILE A O 1
ATOM 682 N N . ASP A 1 92 ? -51.692 -47.234 -29.165 1.00 33.28 92 ASP A N 1
ATOM 683 C CA . ASP A 1 92 ? -51.428 -48.658 -28.735 1.00 33.28 92 ASP A CA 1
ATOM 684 C C . ASP A 1 92 ? -49.927 -48.933 -28.409 1.00 33.28 92 ASP A C 1
ATOM 686 O O . ASP A 1 92 ? -49.057 -48.291 -28.992 1.00 33.28 92 ASP A O 1
ATOM 690 N N . GLY A 1 93 ? -49.479 -49.838 -27.511 1.00 25.25 93 GLY A N 1
ATOM 691 C CA . GLY A 1 93 ? -50.110 -50.759 -26.527 1.00 25.25 93 GLY A CA 1
ATOM 692 C C . GLY A 1 93 ? -49.253 -50.833 -25.223 1.00 25.25 93 GLY A C 1
ATOM 693 O O . GLY A 1 93 ? -48.493 -49.904 -24.971 1.00 25.25 93 GLY A O 1
ATOM 694 N N . PHE A 1 94 ? -49.240 -51.843 -24.329 1.00 28.81 94 PHE A N 1
ATOM 695 C CA . PHE A 1 94 ? -49.694 -53.252 -24.340 1.00 28.81 94 PHE A CA 1
ATOM 696 C C . PHE A 1 94 ? -50.043 -53.756 -22.896 1.00 28.81 94 PHE A C 1
ATOM 698 O O . PHE A 1 94 ? -49.928 -53.006 -21.929 1.00 28.81 94 PHE A O 1
ATOM 705 N N . THR A 1 95 ? -50.476 -55.017 -22.720 1.00 28.73 95 THR A N 1
ATOM 706 C CA . THR A 1 95 ? -51.320 -55.496 -21.583 1.00 28.73 95 THR A CA 1
ATOM 707 C C . THR A 1 95 ? -50.691 -56.376 -20.476 1.00 28.73 95 THR A C 1
ATOM 709 O O . THR A 1 95 ? -49.919 -57.279 -20.795 1.00 28.73 95 THR A O 1
ATOM 712 N N . ALA A 1 96 ? -51.206 -56.273 -19.232 1.00 28.41 96 ALA A N 1
ATOM 713 C CA . ALA A 1 96 ? -51.516 -57.373 -18.271 1.00 28.41 96 ALA A CA 1
ATOM 714 C C . ALA A 1 96 ? -52.239 -56.803 -17.014 1.00 28.41 96 ALA A C 1
ATOM 716 O O . ALA A 1 96 ? -51.953 -55.671 -16.642 1.00 28.41 96 ALA A O 1
ATOM 717 N N . GLY A 1 97 ? -53.143 -57.471 -16.275 1.00 27.80 97 GLY A N 1
ATOM 718 C CA . GLY A 1 97 ? -53.824 -58.773 -16.411 1.00 27.80 97 GLY A CA 1
ATOM 719 C C . GLY A 1 97 ? -54.923 -58.923 -15.320 1.00 27.80 97 GLY A C 1
ATOM 720 O O . GLY A 1 97 ? -54.846 -58.275 -14.280 1.00 27.80 97 GLY A O 1
ATOM 721 N N . GLU A 1 98 ? -55.977 -59.714 -15.557 1.00 28.17 98 GLU A N 1
ATOM 722 C CA . GLU A 1 98 ? -57.262 -59.649 -14.815 1.00 28.17 98 GLU A CA 1
ATOM 723 C C . GLU A 1 98 ? -57.325 -60.301 -13.413 1.00 28.17 98 GLU A C 1
ATOM 725 O O . GLU A 1 98 ? -56.680 -61.318 -13.150 1.00 28.17 98 GLU A O 1
ATOM 730 N N . LYS A 1 99 ? -58.300 -59.845 -12.597 1.00 28.62 99 LYS A N 1
ATOM 731 C CA . LYS A 1 99 ? -59.297 -60.739 -11.954 1.00 28.62 99 LYS A CA 1
ATOM 732 C C . LYS A 1 99 ? -60.579 -60.007 -11.504 1.00 28.62 99 LYS A C 1
ATOM 734 O O . LYS A 1 99 ? -60.509 -58.981 -10.839 1.00 28.62 99 LYS A O 1
ATOM 739 N N . ALA A 1 100 ? -61.745 -60.576 -11.827 1.00 27.98 100 ALA A N 1
ATOM 740 C CA . ALA A 1 100 ? -63.079 -60.167 -11.342 1.00 27.98 100 ALA A CA 1
ATOM 741 C C . ALA A 1 100 ? -63.490 -61.000 -10.082 1.00 27.98 100 ALA A C 1
ATOM 743 O O . ALA A 1 100 ? -62.696 -61.828 -9.640 1.00 27.98 100 ALA A O 1
ATOM 744 N N . VAL A 1 101 ? -64.645 -60.856 -9.398 1.00 28.53 101 VAL A N 1
ATOM 745 C CA . VAL A 1 101 ? -66.052 -60.979 -9.864 1.00 28.53 101 VAL A CA 1
ATOM 746 C C . VAL A 1 101 ? -67.070 -60.465 -8.799 1.00 28.53 101 VAL A C 1
ATOM 748 O O . VAL A 1 101 ? -66.869 -60.673 -7.611 1.00 28.53 101 VAL A O 1
ATOM 751 N N . ASN A 1 102 ? -68.194 -59.888 -9.266 1.00 27.48 102 ASN A N 1
ATOM 752 C CA . ASN A 1 102 ? -69.522 -59.635 -8.637 1.00 27.48 102 ASN A CA 1
ATOM 753 C C . ASN A 1 102 ? -69.721 -58.927 -7.271 1.00 27.48 102 ASN A C 1
ATOM 755 O O . ASN A 1 102 ? -69.509 -59.483 -6.201 1.00 27.48 102 ASN A O 1
ATOM 759 N N . LYS A 1 103 ? -70.446 -57.797 -7.360 1.00 38.31 103 LYS A N 1
ATOM 760 C CA . LYS A 1 103 ? -71.811 -57.565 -6.815 1.00 38.31 103 LYS A CA 1
ATOM 761 C C . LYS A 1 103 ? -72.299 -58.408 -5.615 1.00 38.31 103 LYS A C 1
ATOM 763 O O . LYS A 1 103 ? -72.694 -59.557 -5.802 1.00 38.31 103 LYS A O 1
ATOM 768 N N . GLN A 1 104 ? -72.625 -57.711 -4.522 1.00 28.03 104 GLN A N 1
ATOM 769 C CA . GLN A 1 104 ? -73.981 -57.709 -3.940 1.00 28.03 104 GLN A CA 1
ATOM 770 C C . GLN A 1 104 ? -74.211 -56.447 -3.081 1.00 28.03 104 GLN A C 1
ATOM 772 O O . GLN A 1 104 ? -73.271 -55.907 -2.507 1.00 28.03 104 GLN A O 1
ATOM 777 N N . THR A 1 105 ? -75.457 -55.974 -3.007 1.00 38.97 105 THR A N 1
ATOM 778 C CA . THR A 1 105 ? -75.945 -54.957 -2.049 1.00 38.97 105 THR A CA 1
ATOM 779 C C . THR A 1 105 ? -76.971 -55.666 -1.158 1.00 38.97 105 THR A C 1
ATOM 781 O O . THR A 1 105 ? -77.715 -56.496 -1.692 1.00 38.97 105 THR A O 1
ATOM 784 N N . PRO A 1 106 ? -77.002 -55.418 0.164 1.00 37.19 106 PRO A N 1
ATOM 785 C CA . PRO A 1 106 ? -77.940 -54.405 0.670 1.00 37.19 106 PRO A CA 1
ATOM 786 C C . PRO A 1 106 ? -77.464 -53.634 1.932 1.00 37.19 106 PRO A C 1
ATOM 788 O O . PRO A 1 106 ? -76.399 -53.893 2.481 1.00 37.19 106 PRO A O 1
ATOM 791 N N . GLU A 1 107 ? -78.289 -52.659 2.332 1.00 31.38 107 GLU A N 1
ATOM 792 C CA . GLU A 1 107 ? -78.719 -52.265 3.697 1.00 31.38 107 GLU A CA 1
ATOM 793 C C . GLU A 1 107 ? -78.015 -52.861 4.946 1.00 31.38 107 GLU A C 1
ATOM 795 O O . GLU A 1 107 ? -77.762 -54.059 5.011 1.00 31.38 107 GLU A O 1
ATOM 800 N N . THR A 1 108 ? -77.806 -52.143 6.064 1.00 37.62 108 THR A N 1
ATOM 801 C CA . THR A 1 108 ? -78.021 -50.716 6.417 1.00 37.62 108 THR A CA 1
ATOM 802 C C . THR A 1 108 ? -77.257 -50.394 7.711 1.00 37.62 108 THR A C 1
ATOM 804 O O . THR A 1 108 ? -77.341 -51.165 8.665 1.00 37.62 108 THR A O 1
ATOM 807 N N . ALA A 1 109 ? -76.616 -49.221 7.805 1.00 28.73 109 ALA A N 1
ATOM 808 C CA . ALA A 1 109 ? -76.301 -48.568 9.085 1.00 28.73 109 ALA A CA 1
ATOM 809 C C . ALA A 1 109 ? -76.038 -47.061 8.892 1.00 28.73 109 ALA A C 1
ATOM 811 O O . ALA A 1 109 ? -75.056 -46.681 8.258 1.00 28.73 109 ALA A O 1
ATOM 812 N N . VAL A 1 110 ? -76.880 -46.194 9.468 1.00 38.53 110 VAL A N 1
ATOM 813 C CA . VAL A 1 110 ? -76.568 -44.758 9.597 1.00 38.53 110 VAL A CA 1
ATOM 814 C C . VAL A 1 110 ? -75.793 -44.555 10.897 1.00 38.53 110 VAL A C 1
ATOM 816 O O . VAL A 1 110 ? -76.378 -44.449 11.975 1.00 38.53 110 VAL A O 1
ATOM 819 N N . THR A 1 111 ? -74.467 -44.521 10.799 1.00 32.31 111 THR A N 1
ATOM 820 C CA . THR A 1 111 ? -73.597 -44.098 11.906 1.00 32.31 111 THR A CA 1
ATOM 821 C C . THR A 1 111 ? -73.716 -42.576 12.084 1.00 32.31 111 THR A C 1
ATOM 823 O O . THR A 1 111 ? -73.712 -41.866 11.077 1.00 32.31 111 THR A O 1
ATOM 826 N N . PRO A 1 112 ? -73.813 -42.034 13.314 1.00 40.47 112 PRO A N 1
ATOM 827 C CA . PRO A 1 112 ? -73.883 -40.587 13.519 1.00 40.47 112 PRO A CA 1
ATOM 828 C C . PRO A 1 112 ? -72.656 -39.861 12.951 1.00 40.47 112 PRO A C 1
ATOM 830 O O . PRO A 1 112 ? -71.521 -40.260 13.216 1.00 40.47 112 PRO A O 1
ATOM 833 N N . ILE A 1 113 ? -72.881 -38.772 12.207 1.00 44.84 113 ILE A N 1
ATOM 834 C CA . ILE A 1 113 ? -71.804 -37.900 11.718 1.00 44.84 113 ILE A CA 1
ATOM 835 C C . ILE A 1 113 ? -71.141 -37.244 12.931 1.00 44.84 113 ILE A C 1
ATOM 837 O O . ILE A 1 113 ? -71.765 -36.472 13.661 1.00 44.84 113 ILE A O 1
ATOM 841 N N . ASN A 1 114 ? -69.876 -37.583 13.167 1.00 49.22 114 ASN A N 1
ATOM 842 C CA . ASN A 1 114 ? -69.143 -37.137 14.342 1.00 49.22 114 ASN A CA 1
ATOM 843 C C . ASN A 1 114 ? -68.688 -35.677 14.171 1.00 49.22 114 ASN A C 1
ATOM 845 O O . ASN A 1 114 ? -67.769 -35.396 13.405 1.00 49.22 114 ASN A O 1
ATOM 849 N N . SER A 1 115 ? -69.327 -34.745 14.880 1.00 57.28 115 SER A N 1
ATOM 850 C CA . SER A 1 115 ? -69.157 -33.293 14.706 1.00 57.28 115 SER A CA 1
ATOM 851 C C . SER A 1 115 ? -67.883 -32.718 15.358 1.00 57.28 115 SER A C 1
ATOM 853 O O . SER A 1 115 ? -67.906 -31.612 15.903 1.00 57.28 115 SER A O 1
ATOM 855 N N . GLU A 1 116 ? -66.788 -33.478 15.366 1.00 69.44 116 GLU A N 1
ATOM 856 C CA . GLU A 1 116 ? -65.509 -33.100 15.972 1.00 69.44 116 GLU A CA 1
ATOM 857 C C . GLU A 1 116 ? -64.647 -32.250 15.030 1.00 69.44 116 GLU A C 1
ATOM 859 O O . GLU A 1 116 ? -64.477 -32.564 13.854 1.00 69.44 116 GLU A O 1
ATOM 864 N N . ILE A 1 117 ? -64.039 -31.196 15.579 1.00 84.38 117 ILE A N 1
ATOM 865 C CA . ILE A 1 117 ? -63.002 -30.406 14.905 1.00 84.38 117 ILE A CA 1
ATOM 866 C C . ILE A 1 117 ? -61.659 -31.108 15.112 1.00 84.38 117 ILE A C 1
ATOM 868 O O . ILE A 1 117 ? -61.315 -31.468 16.240 1.00 84.38 117 ILE A O 1
ATOM 872 N N . ARG A 1 118 ? -60.884 -31.299 14.043 1.00 87.06 118 ARG A N 1
ATOM 873 C CA . ARG A 1 118 ? -59.638 -32.078 14.065 1.00 87.06 118 ARG A CA 1
ATOM 874 C C . ARG A 1 118 ? -58.498 -31.327 13.386 1.00 87.06 118 ARG A C 1
ATOM 876 O O . ARG A 1 118 ? -58.667 -30.799 12.292 1.00 87.06 118 ARG A O 1
ATOM 883 N N . ILE A 1 119 ? -57.328 -31.306 14.020 1.00 88.94 119 ILE A N 1
ATOM 884 C CA . ILE A 1 119 ? -56.079 -30.851 13.396 1.00 88.94 119 ILE A CA 1
ATOM 885 C C . ILE A 1 119 ? -55.465 -32.070 12.690 1.00 88.94 119 ILE A C 1
ATOM 887 O O . ILE A 1 119 ? -55.203 -33.081 13.337 1.00 88.94 119 ILE A O 1
ATOM 891 N N . ILE A 1 120 ? -55.291 -31.993 11.369 1.00 89.00 120 ILE A N 1
ATOM 892 C CA . ILE A 1 120 ? -54.721 -33.059 10.521 1.00 89.00 120 ILE A CA 1
ATOM 893 C C . ILE A 1 120 ? -53.196 -32.924 10.430 1.00 89.00 120 ILE A C 1
ATOM 895 O O . ILE A 1 120 ? -52.469 -33.913 10.444 1.00 89.00 120 ILE A O 1
ATOM 899 N N . THR A 1 121 ? -52.716 -31.688 10.330 1.00 84.75 121 THR A N 1
ATOM 900 C CA . THR A 1 121 ? -51.295 -31.324 10.309 1.00 84.75 121 THR A CA 1
ATOM 901 C C . THR A 1 121 ? -51.131 -29.987 11.037 1.00 84.75 121 THR A C 1
ATOM 903 O O . THR A 1 121 ? -52.052 -29.173 10.942 1.00 84.75 121 THR A O 1
ATOM 906 N N . PRO A 1 122 ? -50.024 -29.730 11.758 1.00 85.69 122 PRO A N 1
ATOM 907 C CA . PRO A 1 122 ? -48.974 -30.690 12.106 1.00 85.69 122 PRO A CA 1
ATOM 908 C C . PRO A 1 122 ? -49.476 -31.801 13.038 1.00 85.69 122 PRO A C 1
ATOM 910 O O . PRO A 1 122 ? -50.532 -31.690 13.657 1.00 85.69 122 PRO A O 1
ATOM 913 N N . VAL A 1 123 ? -48.689 -32.870 13.148 1.00 86.38 123 VAL A N 1
ATOM 914 C CA . VAL A 1 123 ? -48.837 -33.899 14.190 1.00 86.38 123 VAL A CA 1
ATOM 915 C C . VAL A 1 123 ? -48.034 -33.463 15.422 1.00 86.38 123 VAL A C 1
ATOM 917 O O . VAL A 1 123 ? -47.043 -32.744 15.292 1.00 86.38 123 VAL A O 1
ATOM 920 N N . ALA A 1 124 ? -48.453 -33.873 16.622 1.00 84.88 124 ALA A N 1
ATOM 921 C CA . ALA A 1 124 ? -47.737 -33.533 17.851 1.00 84.88 124 ALA A CA 1
ATOM 922 C C . ALA A 1 124 ? -46.351 -34.204 17.911 1.00 84.88 124 ALA A C 1
ATOM 924 O O . ALA A 1 124 ? -46.232 -35.398 17.635 1.00 84.88 124 ALA A O 1
ATOM 925 N N . GLY A 1 125 ? -45.314 -33.455 18.298 1.00 84.00 125 GLY A N 1
ATOM 926 C CA . GLY A 1 125 ? -43.938 -33.958 18.336 1.00 84.00 125 GLY A CA 1
ATOM 927 C C . GLY A 1 125 ? -42.865 -32.867 18.412 1.00 84.00 125 GLY A C 1
ATOM 928 O O . GLY A 1 125 ? -43.159 -31.706 18.696 1.00 84.00 125 GLY A O 1
ATOM 929 N N . VAL A 1 126 ? -41.616 -33.258 18.152 1.00 76.94 126 VAL A N 1
ATOM 930 C CA . VAL A 1 126 ? -40.452 -32.360 18.037 1.00 76.94 126 VAL A CA 1
ATOM 931 C C . VAL A 1 126 ? -40.138 -32.120 16.557 1.00 76.94 126 VAL A C 1
ATOM 933 O O . VAL A 1 126 ? -40.292 -33.025 15.738 1.00 76.94 126 VAL A O 1
ATOM 936 N N . THR A 1 127 ? -39.696 -30.914 16.201 1.00 75.94 127 THR A N 1
ATOM 937 C CA . THR A 1 127 ? -39.257 -30.556 14.846 1.00 75.94 127 THR A CA 1
ATOM 938 C C . THR A 1 127 ? -38.079 -29.581 14.874 1.00 75.94 127 THR A C 1
ATOM 940 O O . THR A 1 127 ? -37.888 -28.857 15.850 1.00 75.94 127 THR A O 1
ATOM 943 N N . THR A 1 128 ? -37.309 -29.528 13.786 1.00 65.25 128 THR A N 1
ATOM 944 C CA . THR A 1 128 ? -36.323 -28.467 13.513 1.00 65.25 128 THR A CA 1
ATOM 945 C C . THR A 1 128 ? -36.879 -27.372 12.592 1.00 65.25 128 THR A C 1
ATOM 947 O O . THR A 1 128 ? -36.265 -26.314 12.443 1.00 65.25 128 THR A O 1
ATOM 950 N N . ALA A 1 129 ? -38.048 -27.592 11.976 1.00 70.12 129 ALA A N 1
ATOM 951 C CA . ALA A 1 129 ? -38.645 -26.664 11.022 1.00 70.12 129 ALA A CA 1
ATOM 952 C C . ALA A 1 129 ? -39.190 -25.401 11.713 1.00 70.12 129 ALA A C 1
ATOM 954 O O . ALA A 1 129 ? -39.981 -25.477 12.653 1.00 70.12 129 ALA A O 1
ATOM 955 N N . LYS A 1 130 ? -38.805 -24.223 11.202 1.00 77.06 130 LYS A N 1
ATOM 956 C CA . LYS A 1 130 ? -39.261 -22.912 11.708 1.00 77.06 130 LYS A CA 1
ATOM 957 C C . LYS A 1 130 ? -40.648 -22.496 11.183 1.00 77.06 130 LYS A C 1
ATOM 959 O O . LYS A 1 130 ? -41.184 -21.476 11.610 1.00 77.06 130 LYS A O 1
ATOM 964 N N . THR A 1 131 ? -41.246 -23.286 10.293 1.00 85.75 131 THR A N 1
ATOM 965 C CA . THR A 1 131 ? -42.616 -23.129 9.778 1.00 85.75 131 THR A CA 1
ATOM 966 C C . THR A 1 131 ? -43.315 -24.487 9.688 1.00 85.75 131 THR A C 1
ATOM 968 O O . THR A 1 131 ? -42.670 -25.536 9.713 1.00 85.75 131 THR A O 1
ATOM 971 N N . THR A 1 132 ? -44.644 -24.487 9.574 1.00 87.94 132 THR A N 1
ATOM 972 C CA . THR A 1 132 ? -45.438 -25.700 9.348 1.00 87.94 132 THR A CA 1
ATOM 973 C C . THR A 1 132 ? -46.694 -25.431 8.519 1.00 87.94 132 THR A C 1
ATOM 975 O O . THR A 1 132 ? -47.207 -24.314 8.496 1.00 87.94 132 THR A O 1
ATOM 978 N N . ASN A 1 133 ? -47.219 -26.459 7.853 1.00 89.69 133 ASN A N 1
ATOM 979 C CA . ASN A 1 133 ? -48.529 -26.394 7.208 1.00 89.69 133 ASN A CA 1
ATOM 980 C C . ASN A 1 133 ? -49.590 -26.890 8.195 1.00 89.69 133 ASN A C 1
ATOM 982 O O . ASN A 1 133 ? -49.490 -28.003 8.720 1.00 89.69 133 ASN A O 1
ATOM 986 N N . LEU A 1 134 ? -50.606 -26.065 8.437 1.00 91.38 134 LEU A N 1
ATOM 987 C CA . LEU A 1 134 ? -51.662 -26.317 9.412 1.00 91.38 134 LEU A CA 1
ATOM 988 C C . LEU A 1 134 ? -52.973 -26.619 8.693 1.00 91.38 134 LEU A C 1
ATOM 990 O O . LEU A 1 134 ? -53.499 -25.760 8.000 1.00 91.38 134 LEU A O 1
ATOM 994 N N . GLY A 1 135 ? -53.504 -27.826 8.860 1.00 91.06 135 GLY A N 1
ATOM 995 C CA . GLY A 1 135 ? -54.761 -28.273 8.263 1.00 91.06 135 GLY A CA 1
ATOM 996 C C . GLY A 1 135 ? -55.777 -28.595 9.348 1.00 91.06 135 GLY A C 1
ATOM 997 O O . GLY A 1 135 ? -55.520 -29.459 10.186 1.00 91.06 135 GLY A O 1
ATOM 998 N N . VAL A 1 136 ? -56.926 -27.922 9.331 1.00 90.69 136 VAL A N 1
ATOM 999 C CA . VAL A 1 136 ? -58.005 -28.090 10.313 1.00 90.69 136 VAL A CA 1
ATOM 1000 C C . VAL A 1 136 ? -59.290 -28.501 9.606 1.00 90.69 136 VAL A C 1
ATOM 1002 O O . VAL A 1 136 ? -59.799 -27.785 8.744 1.00 90.69 136 VAL A O 1
ATOM 1005 N N . GLN A 1 137 ? -59.818 -29.659 9.989 1.00 90.06 137 GLN A N 1
ATOM 1006 C CA . GLN A 1 137 ? -61.023 -30.263 9.435 1.00 90.06 137 GLN A CA 1
ATOM 1007 C C . GLN A 1 137 ? -62.203 -30.140 10.403 1.00 90.06 137 GLN A C 1
ATOM 1009 O O . GLN A 1 137 ? -62.044 -30.283 11.617 1.00 90.06 137 GLN A O 1
ATOM 1014 N N . TYR A 1 138 ? -63.383 -29.837 9.863 1.00 88.25 138 TYR A N 1
ATOM 1015 C CA . TYR A 1 138 ? -64.601 -29.556 10.620 1.00 88.25 138 TYR A CA 1
ATOM 1016 C C . TYR A 1 138 ? -65.858 -29.750 9.759 1.00 88.25 138 TYR A C 1
ATOM 1018 O O . TYR A 1 138 ? -65.808 -29.679 8.533 1.00 88.25 138 TYR A O 1
ATOM 1026 N N . HIS A 1 139 ? -67.009 -29.969 10.394 1.00 84.25 139 HIS A N 1
ATOM 1027 C CA . HIS A 1 139 ? -68.297 -30.035 9.697 1.00 84.25 139 HIS A CA 1
ATOM 1028 C C . HIS A 1 139 ? -68.732 -28.629 9.209 1.00 84.25 139 HIS A C 1
ATOM 1030 O O . HIS A 1 139 ? -68.622 -27.688 9.998 1.00 84.25 139 HIS A O 1
ATOM 1036 N N . PRO A 1 140 ? -69.267 -28.446 7.981 1.00 81.44 140 PRO A N 1
ATOM 1037 C CA . PRO A 1 140 ? -69.555 -27.131 7.386 1.00 81.44 140 PRO A CA 1
ATOM 1038 C C . PRO A 1 140 ? -70.413 -26.161 8.211 1.00 81.44 140 PRO A C 1
ATOM 1040 O O . PRO A 1 140 ? -70.281 -24.950 8.050 1.00 81.44 140 PRO A O 1
ATOM 1043 N N . ASN A 1 141 ? -71.263 -26.672 9.107 1.00 77.50 141 ASN A N 1
ATOM 1044 C CA . ASN A 1 141 ? -72.104 -25.851 9.990 1.00 77.50 141 ASN A CA 1
ATOM 1045 C C . ASN A 1 141 ? -71.346 -25.242 11.190 1.00 77.50 141 ASN A C 1
ATOM 1047 O O . ASN A 1 141 ? -71.912 -24.416 11.905 1.00 77.50 141 ASN A O 1
ATOM 1051 N N . ASN A 1 142 ? -70.093 -25.638 11.436 1.00 78.56 142 ASN A N 1
ATOM 1052 C CA . ASN A 1 142 ? -69.285 -25.126 12.541 1.00 78.56 142 ASN A CA 1
ATOM 1053 C C . ASN A 1 142 ? -68.425 -23.945 12.067 1.00 78.56 142 ASN A C 1
ATOM 1055 O O . ASN A 1 142 ? -67.634 -24.085 11.137 1.00 78.56 142 ASN A O 1
ATOM 1059 N N . GLN A 1 143 ? -68.493 -22.810 12.765 1.00 77.25 143 GLN A N 1
ATOM 1060 C CA . GLN A 1 143 ? -67.423 -21.810 12.699 1.00 77.25 143 GLN A CA 1
ATOM 1061 C C . GLN A 1 143 ? -66.255 -22.265 13.579 1.00 77.25 143 GLN A C 1
ATOM 1063 O O . GLN A 1 143 ? -66.472 -22.727 14.703 1.00 77.25 143 GLN A O 1
ATOM 1068 N N . VAL A 1 144 ? -65.030 -22.130 13.062 1.00 84.50 144 VAL A N 1
ATOM 1069 C CA . VAL A 1 144 ? -63.794 -22.543 13.738 1.00 84.50 144 VAL A CA 1
ATOM 1070 C C . VAL A 1 144 ? -62.817 -21.376 13.791 1.00 84.50 144 VAL A C 1
ATOM 1072 O O . VAL A 1 144 ? -62.451 -20.817 12.760 1.00 84.50 144 VAL A O 1
ATOM 1075 N N . THR A 1 145 ? -62.363 -21.037 14.993 1.00 86.88 145 THR A N 1
ATOM 1076 C CA . THR A 1 145 ? -61.238 -20.122 15.223 1.00 86.88 145 THR A CA 1
ATOM 1077 C C . THR A 1 145 ? -59.981 -20.930 15.507 1.00 86.88 145 THR A C 1
ATOM 1079 O O . THR A 1 145 ? -60.046 -21.926 16.229 1.00 86.88 145 THR A O 1
ATOM 1082 N N . VAL A 1 146 ? -58.832 -20.507 14.980 1.00 88.56 146 VAL A N 1
ATOM 1083 C CA . VAL A 1 146 ? -57.558 -21.208 15.188 1.00 88.56 146 VAL A CA 1
ATOM 1084 C C . VAL A 1 146 ? -56.507 -20.240 15.712 1.00 88.56 146 VAL A C 1
ATOM 1086 O O . VAL A 1 146 ? -56.373 -19.116 15.225 1.00 88.56 146 VAL A O 1
ATOM 1089 N N . THR A 1 147 ? -55.780 -20.682 16.734 1.00 89.69 147 THR A N 1
ATOM 1090 C CA . THR A 1 147 ? -54.748 -19.903 17.417 1.00 89.69 147 THR A CA 1
ATOM 1091 C C . THR A 1 147 ? -53.438 -20.675 17.500 1.00 89.69 147 THR A C 1
ATOM 1093 O O . THR A 1 147 ? -53.429 -21.899 17.632 1.00 89.69 147 THR A O 1
ATOM 1096 N N . LEU A 1 148 ? -52.331 -19.941 17.458 1.00 89.62 148 LEU A N 1
ATOM 1097 C CA . LEU A 1 148 ? -50.982 -20.404 17.746 1.00 89.62 148 LEU A CA 1
ATOM 1098 C C . LEU A 1 148 ? -50.484 -19.638 18.975 1.00 89.62 148 LEU A C 1
ATOM 1100 O O . LEU A 1 148 ? -50.480 -18.407 18.985 1.00 89.62 148 LEU A O 1
ATOM 1104 N N . ASN A 1 149 ? -50.060 -20.353 20.017 1.00 86.62 149 ASN A N 1
ATOM 1105 C CA . ASN A 1 149 ? -49.501 -19.770 21.243 1.00 86.62 149 ASN A CA 1
ATOM 1106 C C . ASN A 1 149 ? -50.413 -18.696 21.881 1.00 86.62 149 ASN A C 1
ATOM 1108 O O . ASN A 1 149 ? -49.941 -17.693 22.413 1.00 86.62 149 ASN A O 1
ATOM 1112 N N . GLY A 1 150 ? -51.734 -18.896 21.790 1.00 81.00 150 GLY A N 1
ATOM 1113 C CA . GLY A 1 150 ? -52.758 -17.981 22.310 1.00 81.00 150 GLY A CA 1
ATOM 1114 C C . GLY A 1 150 ? -53.073 -16.759 21.434 1.00 81.00 150 GLY A C 1
ATOM 1115 O O . GLY A 1 150 ? -53.922 -15.959 21.819 1.00 81.00 150 GLY A O 1
ATOM 1116 N N . LYS A 1 151 ? -52.440 -16.603 20.264 1.00 85.50 151 LYS A N 1
ATOM 1117 C CA . LYS A 1 151 ? -52.759 -15.556 19.276 1.00 85.50 151 LYS A CA 1
ATOM 1118 C C . LYS A 1 151 ? -53.514 -16.146 18.078 1.00 85.50 151 LYS A C 1
ATOM 1120 O O . LYS A 1 151 ? -53.201 -17.273 17.698 1.00 85.50 151 LYS A O 1
ATOM 1125 N N . PRO A 1 152 ? -54.467 -15.431 17.452 1.00 86.88 152 PRO A N 1
ATOM 1126 C CA . PRO A 1 152 ? -55.023 -15.852 16.166 1.00 86.88 152 PRO A CA 1
ATOM 1127 C C . PRO A 1 152 ? -53.923 -15.925 15.098 1.00 86.88 152 PRO A C 1
ATOM 1129 O O . PRO A 1 152 ? -52.918 -15.218 15.185 1.00 86.88 152 PRO A O 1
ATOM 1132 N N . ILE A 1 153 ? -54.120 -16.786 14.101 1.00 84.56 153 ILE A N 1
ATOM 1133 C CA . ILE A 1 153 ? -53.237 -16.871 12.929 1.00 84.56 153 ILE A CA 1
ATOM 1134 C C . ILE A 1 153 ? -53.369 -15.582 12.107 1.00 84.56 153 ILE A C 1
ATOM 1136 O O . ILE A 1 153 ? -54.468 -15.047 11.964 1.00 84.56 153 ILE A O 1
ATOM 1140 N N . ASP A 1 154 ? -52.247 -15.088 11.585 1.00 79.19 154 ASP A N 1
ATOM 1141 C CA . ASP A 1 154 ? -52.209 -13.883 10.756 1.00 79.19 154 ASP A CA 1
ATOM 1142 C C . ASP A 1 154 ? -53.019 -14.073 9.460 1.00 79.19 154 ASP A C 1
ATOM 1144 O O . ASP A 1 154 ? -52.862 -15.065 8.746 1.00 79.19 154 ASP A O 1
ATOM 1148 N N . ALA A 1 155 ? -53.878 -13.102 9.146 1.00 77.75 155 ALA A N 1
ATOM 1149 C CA . ALA A 1 155 ? -54.698 -13.084 7.940 1.00 77.75 155 ALA A CA 1
ATOM 1150 C C . ALA A 1 155 ? -53.880 -12.915 6.644 1.00 77.75 155 ALA A C 1
ATOM 1152 O O . ALA A 1 155 ? -54.400 -13.196 5.565 1.00 77.75 155 ALA A O 1
ATOM 1153 N N . ALA A 1 156 ? -52.614 -12.488 6.734 1.00 75.44 156 ALA A N 1
ATOM 1154 C CA . ALA A 1 156 ? -51.679 -12.467 5.609 1.00 75.44 156 ALA A CA 1
ATOM 1155 C C . ALA A 1 156 ? -51.169 -13.870 5.211 1.00 75.44 156 ALA A C 1
ATOM 1157 O O . ALA A 1 156 ? -50.645 -14.046 4.108 1.00 75.44 156 ALA A O 1
ATOM 1158 N N . ILE A 1 157 ? -51.318 -14.883 6.075 1.00 79.94 157 ILE A N 1
ATOM 1159 C CA . ILE A 1 157 ? -50.877 -16.251 5.782 1.00 79.94 157 ILE A CA 1
ATOM 1160 C C . ILE A 1 157 ? -51.827 -16.895 4.765 1.00 79.94 157 ILE A C 1
ATOM 1162 O O . ILE A 1 157 ? -53.033 -17.008 4.984 1.00 79.94 157 ILE A O 1
ATOM 1166 N N . SER A 1 158 ? -51.259 -17.358 3.648 1.00 80.12 158 SER A N 1
ATOM 1167 C CA . SER A 1 158 ? -52.011 -17.982 2.555 1.00 80.12 158 SER A CA 1
ATOM 1168 C C . SER A 1 158 ? -52.801 -19.199 3.039 1.00 80.12 158 SER A C 1
ATOM 1170 O O . SER A 1 158 ? -52.227 -20.136 3.600 1.00 80.12 158 SER A O 1
ATOM 1172 N N . GLN A 1 159 ? -54.111 -19.195 2.775 1.00 87.44 159 GLN A N 1
ATOM 1173 C CA . GLN A 1 159 ? -55.037 -20.248 3.189 1.00 87.44 159 GLN A CA 1
ATOM 1174 C C . GLN A 1 159 ? -55.869 -20.802 2.024 1.00 87.44 159 GLN A C 1
ATOM 1176 O O . GLN A 1 159 ? -56.215 -20.078 1.091 1.00 87.44 159 GLN A O 1
ATOM 1181 N N . TYR A 1 160 ? -56.224 -22.084 2.100 1.00 87.75 160 TYR A N 1
ATOM 1182 C CA . TYR A 1 160 ? -57.054 -22.794 1.125 1.00 87.75 160 TYR A CA 1
ATOM 1183 C C . TYR A 1 160 ? -58.134 -23.622 1.830 1.00 87.75 160 TYR A C 1
ATOM 1185 O O . TYR A 1 160 ? -57.843 -24.344 2.782 1.00 87.75 160 TYR A O 1
ATOM 1193 N N . LEU A 1 161 ? -59.378 -23.541 1.348 1.00 89.69 161 LEU A N 1
ATOM 1194 C CA . LEU A 1 161 ? -60.508 -24.317 1.860 1.00 89.69 161 LEU A CA 1
ATOM 1195 C C . LEU A 1 161 ? -60.866 -25.442 0.883 1.00 89.69 161 LEU A C 1
ATOM 1197 O O . LEU A 1 161 ? -61.442 -25.191 -0.175 1.00 89.69 161 LEU A O 1
ATOM 1201 N N . HIS A 1 162 ? -60.586 -26.681 1.275 1.00 87.69 162 HIS A N 1
ATOM 1202 C CA . HIS A 1 162 ? -61.113 -27.868 0.611 1.00 87.69 162 HIS A CA 1
ATOM 1203 C C . HIS A 1 162 ? -62.496 -28.230 1.177 1.00 87.69 162 HIS A C 1
ATOM 1205 O O . HIS A 1 162 ? -62.743 -28.053 2.374 1.00 87.69 162 HIS A O 1
ATOM 1211 N N . LYS A 1 163 ? -63.387 -28.757 0.331 1.00 88.50 163 LYS A N 1
ATOM 1212 C CA . LYS A 1 163 ? -64.732 -29.213 0.709 1.00 88.50 163 LYS A CA 1
ATOM 1213 C C . LYS A 1 163 ? -64.964 -30.629 0.186 1.00 88.50 163 LYS A C 1
ATOM 1215 O O . LYS A 1 163 ? -64.886 -30.846 -1.019 1.00 88.50 163 LYS A O 1
ATOM 1220 N N . ASP A 1 164 ? -65.289 -31.552 1.082 1.00 82.12 164 ASP A N 1
ATOM 1221 C CA . ASP A 1 164 ? -65.801 -32.882 0.758 1.00 82.12 164 ASP A CA 1
ATOM 1222 C C . ASP A 1 164 ? -67.318 -32.886 0.999 1.00 82.12 164 ASP A C 1
ATOM 1224 O O . ASP A 1 164 ? -67.799 -32.968 2.134 1.00 82.12 164 ASP A O 1
ATOM 1228 N N . GLU A 1 165 ? -68.084 -32.753 -0.084 1.00 80.56 165 GLU A N 1
ATOM 1229 C CA . GLU A 1 165 ? -69.551 -32.755 -0.042 1.00 80.56 165 GLU A CA 1
ATOM 1230 C C . GLU A 1 165 ? -70.129 -34.157 0.218 1.00 80.56 165 GLU A C 1
ATOM 1232 O O . GLU A 1 165 ? -71.238 -34.268 0.742 1.00 80.56 165 GLU A O 1
ATOM 1237 N N . ALA A 1 166 ? -69.380 -35.225 -0.077 1.00 76.69 166 ALA A N 1
ATOM 1238 C CA . ALA A 1 166 ? -69.812 -36.604 0.145 1.00 76.69 166 ALA A CA 1
ATOM 1239 C C . ALA A 1 166 ? -69.685 -37.019 1.621 1.00 76.69 166 ALA A C 1
ATOM 1241 O O . ALA A 1 166 ? -70.522 -37.771 2.120 1.00 76.69 166 ALA A O 1
ATOM 1242 N N . GLN A 1 167 ? -68.677 -36.503 2.331 1.00 78.56 167 GLN A N 1
ATOM 1243 C CA . GLN A 1 167 ? -68.478 -36.726 3.771 1.00 78.56 167 GLN A CA 1
ATOM 1244 C C . GLN A 1 167 ? -69.026 -35.594 4.655 1.00 78.56 167 GLN A C 1
ATOM 1246 O O . GLN A 1 167 ? -69.034 -35.737 5.876 1.00 78.56 167 GLN A O 1
ATOM 1251 N N . GLN A 1 168 ? -69.496 -34.489 4.061 1.00 82.81 168 GLN A N 1
ATOM 1252 C CA . GLN A 1 168 ? -69.910 -33.265 4.764 1.00 82.81 168 GLN A CA 1
ATOM 1253 C C . GLN A 1 168 ? -68.788 -32.712 5.663 1.00 82.81 168 GLN A C 1
ATOM 1255 O O . GLN A 1 168 ? -68.977 -32.464 6.856 1.00 82.81 168 GLN A O 1
ATOM 1260 N N . LEU A 1 169 ? -67.598 -32.512 5.084 1.00 87.06 169 LEU A N 1
ATOM 1261 C CA . LEU A 1 169 ? -66.415 -32.005 5.787 1.00 87.06 169 LEU A CA 1
ATOM 1262 C C . LEU A 1 169 ? -65.737 -30.862 5.022 1.00 87.06 169 LEU A C 1
ATOM 1264 O O . LEU A 1 169 ? -65.419 -30.968 3.841 1.00 87.06 169 LEU A O 1
ATOM 1268 N N . ASN A 1 170 ? -65.438 -29.782 5.736 1.00 89.75 170 ASN A N 1
ATOM 1269 C CA . ASN A 1 170 ? -64.542 -28.716 5.303 1.00 89.75 170 ASN A CA 1
ATOM 1270 C C . ASN A 1 170 ? -63.138 -28.984 5.858 1.00 89.75 170 ASN A C 1
ATOM 1272 O O . ASN A 1 170 ? -63.002 -29.388 7.010 1.00 89.75 170 ASN A O 1
ATOM 1276 N N . THR A 1 171 ? -62.089 -28.709 5.082 1.00 90.75 171 THR A N 1
ATOM 1277 C CA . THR A 1 171 ? -60.696 -28.698 5.565 1.00 90.75 171 THR A CA 1
ATOM 1278 C C . THR A 1 171 ? -60.030 -27.387 5.168 1.00 90.75 171 THR A C 1
ATOM 1280 O O . THR A 1 171 ? -59.816 -27.131 3.985 1.00 90.75 171 THR A O 1
ATOM 1283 N N . LEU A 1 172 ? -59.724 -26.546 6.156 1.00 90.88 172 LEU A N 1
ATOM 1284 C CA . LEU A 1 172 ? -59.046 -25.264 5.977 1.00 90.88 172 LEU A CA 1
ATOM 1285 C C . LEU A 1 172 ? -57.549 -25.443 6.252 1.00 90.88 172 LEU A C 1
ATOM 1287 O O . LEU A 1 172 ? -57.168 -25.944 7.310 1.00 90.88 172 LEU A O 1
ATOM 1291 N N . ILE A 1 173 ? -56.719 -25.084 5.276 1.00 90.81 173 ILE A N 1
ATOM 1292 C CA . ILE A 1 173 ? -55.269 -25.294 5.276 1.00 90.81 173 ILE A CA 1
ATOM 1293 C C . ILE A 1 173 ? -54.570 -23.937 5.216 1.00 90.81 173 ILE A C 1
ATOM 1295 O O . ILE A 1 173 ? -54.803 -23.194 4.270 1.00 90.81 173 ILE A O 1
ATOM 1299 N N . TRP A 1 174 ? -53.688 -23.646 6.171 1.00 90.88 174 TRP A N 1
ATOM 1300 C CA . TRP A 1 174 ? -52.751 -22.520 6.153 1.00 90.88 174 TRP A CA 1
ATOM 1301 C C . TRP A 1 174 ? -51.344 -23.017 5.812 1.00 90.88 174 TRP A C 1
ATOM 1303 O O . TRP A 1 174 ? -50.876 -24.007 6.384 1.00 90.88 174 TRP A O 1
ATOM 1313 N N . TYR A 1 175 ? -50.658 -22.321 4.907 1.00 85.25 175 TYR A N 1
ATOM 1314 C CA . TYR A 1 175 ? -49.314 -22.684 4.452 1.00 85.25 175 TYR A CA 1
ATOM 1315 C C . TYR A 1 175 ? -48.228 -21.872 5.166 1.00 85.25 175 TYR A C 1
ATOM 1317 O O . TYR A 1 175 ? -48.377 -20.668 5.344 1.00 85.25 175 TYR A O 1
ATOM 1325 N N . ASN A 1 176 ? -47.108 -22.512 5.516 1.00 84.19 176 ASN A N 1
ATOM 1326 C CA . ASN A 1 176 ? -45.934 -21.871 6.127 1.00 84.19 176 ASN A CA 1
ATOM 1327 C C . ASN A 1 176 ? -46.219 -21.063 7.415 1.00 84.19 176 ASN A C 1
ATOM 1329 O O . ASN A 1 176 ? -45.582 -20.039 7.658 1.00 84.19 176 ASN A O 1
ATOM 1333 N N . VAL A 1 177 ? -47.135 -21.530 8.270 1.00 88.25 177 VAL A N 1
ATOM 1334 C CA . VAL A 1 177 ? -47.398 -20.930 9.589 1.00 88.25 177 VAL A CA 1
ATOM 1335 C C . VAL A 1 177 ? -46.096 -20.923 10.410 1.00 88.25 177 VAL A C 1
ATOM 1337 O O . VAL A 1 177 ? -45.532 -21.999 10.626 1.00 88.25 177 VAL A O 1
ATOM 1340 N N . PRO A 1 178 ? -45.588 -19.760 10.860 1.00 84.38 178 PRO A N 1
ATOM 1341 C CA . PRO A 1 178 ? -44.316 -19.676 11.575 1.00 84.38 178 PRO A CA 1
ATOM 1342 C C . PRO A 1 178 ? -44.419 -20.276 12.979 1.00 84.38 178 PRO A C 1
ATOM 1344 O O . PRO A 1 178 ? -45.444 -20.144 13.643 1.00 84.38 178 PRO A O 1
ATOM 1347 N N . LEU A 1 179 ? -43.346 -20.915 13.446 1.00 83.69 179 LEU A N 1
ATOM 1348 C CA . LEU A 1 179 ? -43.249 -21.511 14.778 1.00 83.69 179 LEU A CA 1
ATOM 1349 C C . LEU A 1 179 ? -42.174 -20.804 15.616 1.00 83.69 179 LEU A C 1
ATOM 1351 O O . LEU A 1 179 ? -41.081 -20.502 15.137 1.00 83.69 179 LEU A O 1
ATOM 1355 N N . ASN A 1 180 ? -42.471 -20.573 16.895 1.00 79.56 180 ASN A N 1
ATOM 1356 C CA . ASN A 1 180 ? -41.520 -20.017 17.857 1.00 79.56 180 ASN A CA 1
ATOM 1357 C C . ASN A 1 180 ? -40.520 -21.089 18.319 1.00 79.56 180 ASN A C 1
ATOM 1359 O O . ASN A 1 180 ? -40.827 -22.279 18.319 1.00 79.56 180 ASN A O 1
ATOM 1363 N N . LYS A 1 181 ? -39.345 -20.671 18.803 1.00 74.19 181 LYS A N 1
ATOM 1364 C CA . LYS A 1 181 ? -38.387 -21.562 19.481 1.00 74.19 181 LYS A CA 1
ATOM 1365 C C . LYS A 1 181 ? -38.993 -22.127 20.776 1.00 74.19 181 LYS A C 1
ATOM 1367 O O . LYS A 1 181 ? -39.499 -21.358 21.592 1.00 74.19 181 LYS A O 1
ATOM 1372 N N . GLY A 1 182 ? -38.884 -23.440 20.993 1.00 75.12 182 GLY A N 1
ATOM 1373 C CA . GLY A 1 182 ? -39.483 -24.139 22.137 1.00 75.12 182 GLY A CA 1
ATOM 1374 C C . GLY A 1 182 ? -40.867 -24.731 21.839 1.00 75.12 182 GLY A C 1
ATOM 1375 O O . GLY A 1 182 ? -41.197 -25.015 20.690 1.00 75.12 182 GLY A O 1
ATOM 1376 N N . GLU A 1 183 ? -41.668 -24.974 22.880 1.00 86.38 183 GLU A N 1
ATOM 1377 C CA . GLU A 1 183 ? -43.004 -25.571 22.735 1.00 86.38 183 GLU A CA 1
ATOM 1378 C C . GLU A 1 183 ? -43.988 -24.586 22.081 1.00 86.38 183 GLU A C 1
ATOM 1380 O O . GLU A 1 183 ? -44.256 -23.513 22.620 1.00 86.38 183 GLU A O 1
ATOM 1385 N N . ASN A 1 184 ? -44.576 -24.983 20.951 1.00 86.62 184 ASN A N 1
ATOM 1386 C CA . ASN A 1 184 ? -45.707 -24.296 20.339 1.00 86.62 184 ASN A CA 1
ATOM 1387 C C . ASN A 1 184 ? -46.990 -25.076 20.607 1.00 86.62 184 ASN A C 1
ATOM 1389 O O . ASN A 1 184 ? -47.033 -26.281 20.371 1.00 86.62 184 ASN A O 1
ATOM 1393 N N . THR A 1 185 ? -48.054 -24.393 21.023 1.00 91.31 185 THR A N 1
ATOM 1394 C CA . THR A 1 185 ? -49.395 -24.983 21.128 1.00 91.31 185 THR A CA 1
ATOM 1395 C C . THR A 1 185 ? -50.312 -24.352 20.085 1.00 91.31 185 THR A C 1
ATOM 1397 O O . THR A 1 185 ? -50.595 -23.155 20.139 1.00 91.31 185 THR A O 1
ATOM 1400 N N . ILE A 1 186 ? -50.790 -25.166 19.145 1.00 91.69 186 ILE A N 1
ATOM 1401 C CA . ILE A 1 186 ? -51.842 -24.812 18.186 1.00 91.69 186 ILE A CA 1
ATOM 1402 C C . ILE A 1 186 ? -53.176 -25.282 18.767 1.00 91.69 186 ILE A C 1
ATOM 1404 O O . ILE A 1 186 ? -53.266 -26.409 19.252 1.00 91.69 186 ILE A O 1
ATOM 1408 N N . ILE A 1 187 ? -54.210 -24.440 18.720 1.00 90.94 187 ILE A N 1
ATOM 1409 C CA . ILE A 1 187 ? -55.559 -24.752 19.211 1.00 90.94 187 ILE A CA 1
ATOM 1410 C C . ILE A 1 187 ? -56.580 -24.347 18.149 1.00 90.94 187 ILE A C 1
ATOM 1412 O O . ILE A 1 187 ? -56.673 -23.169 17.802 1.00 90.94 187 ILE A O 1
ATOM 1416 N N . ALA A 1 188 ? -57.371 -25.309 17.675 1.00 88.56 188 ALA A N 1
ATOM 1417 C CA . ALA A 1 188 ? -58.570 -25.076 16.877 1.00 88.56 188 ALA A CA 1
ATOM 1418 C C . ALA A 1 188 ? -59.807 -25.212 17.776 1.00 88.56 188 ALA A C 1
ATOM 1420 O O . ALA A 1 188 ? -59.951 -26.221 18.466 1.00 88.56 188 ALA A O 1
ATOM 1421 N N . GLN A 1 189 ? -60.692 -24.216 17.780 1.00 87.75 189 GLN A N 1
ATOM 1422 C CA . GLN A 1 189 ? -61.864 -24.145 18.657 1.00 87.75 189 GLN A CA 1
ATOM 1423 C C . GLN A 1 189 ? -63.138 -23.840 17.866 1.00 87.75 189 GLN A C 1
ATOM 1425 O O . GLN A 1 189 ? -63.135 -22.985 16.982 1.00 87.75 189 GLN A O 1
ATOM 1430 N N . GLY A 1 190 ? -64.222 -24.545 18.188 1.00 81.19 190 GLY A N 1
ATOM 1431 C CA . GLY A 1 190 ? -65.548 -24.339 17.614 1.00 81.19 190 GLY A CA 1
ATOM 1432 C C . GLY A 1 190 ? -66.382 -23.317 18.379 1.00 81.19 190 GLY A C 1
ATOM 1433 O O . GLY A 1 190 ? -66.156 -23.061 19.562 1.00 81.19 190 GLY A O 1
ATOM 1434 N N . ALA A 1 191 ? -67.416 -22.791 17.721 1.00 71.62 191 ALA A N 1
ATOM 1435 C CA . ALA A 1 191 ? -68.414 -21.918 18.347 1.00 71.62 191 ALA A CA 1
ATOM 1436 C C . ALA A 1 191 ? -69.216 -22.582 19.495 1.00 71.62 191 ALA A C 1
ATOM 1438 O O . ALA A 1 191 ? -69.846 -21.879 20.280 1.00 71.62 191 ALA A O 1
ATOM 1439 N N . ASP A 1 192 ? -69.175 -23.916 19.632 1.00 68.06 192 ASP A N 1
ATOM 1440 C CA . ASP A 1 192 ? -69.721 -24.659 20.782 1.00 68.06 192 ASP A CA 1
ATOM 1441 C C . ASP A 1 192 ? -68.761 -24.711 21.992 1.00 68.06 192 ASP A C 1
ATOM 1443 O O . ASP A 1 192 ? -69.060 -25.341 23.006 1.00 68.06 192 ASP A O 1
ATOM 1447 N N . GLY A 1 193 ? -67.595 -24.065 21.885 1.00 67.69 193 GLY A N 1
ATOM 1448 C CA . GLY A 1 193 ? -66.555 -24.009 22.906 1.00 67.69 193 GLY A CA 1
ATOM 1449 C C . GLY A 1 193 ? -65.594 -25.201 22.907 1.00 67.69 193 GLY A C 1
ATOM 1450 O O . GLY A 1 193 ? -64.534 -25.099 23.532 1.00 67.69 193 GLY A O 1
ATOM 1451 N N . LYS A 1 194 ? -65.891 -26.301 22.196 1.00 76.44 194 LYS A N 1
ATOM 1452 C CA . LYS A 1 194 ? -64.982 -27.456 22.115 1.00 76.44 194 LYS A CA 1
ATOM 1453 C C . LYS A 1 194 ? -63.733 -27.094 21.324 1.00 76.44 194 LYS A C 1
ATOM 1455 O O . LYS A 1 194 ? -63.803 -26.391 20.318 1.00 76.44 194 LYS A O 1
ATOM 1460 N N . SER A 1 195 ? -62.586 -27.606 21.757 1.00 83.81 195 SER A N 1
ATOM 1461 C CA . SER A 1 195 ? -61.310 -27.374 21.088 1.00 83.81 195 SER A CA 1
ATOM 1462 C C . SER A 1 195 ? -60.467 -28.639 20.990 1.00 83.81 195 SER A C 1
ATOM 1464 O O . SER A 1 195 ? -60.562 -29.536 21.826 1.00 83.81 195 SER A O 1
ATOM 1466 N N . THR A 1 196 ? -59.629 -28.665 19.959 1.00 87.81 196 THR A N 1
ATOM 1467 C CA . THR A 1 196 ? -58.597 -29.672 19.714 1.00 87.81 196 THR A CA 1
ATOM 1468 C C . THR A 1 196 ? -57.264 -28.945 19.635 1.00 87.81 196 THR A C 1
ATOM 1470 O O . THR A 1 196 ? -57.161 -27.908 18.974 1.00 87.81 196 THR A O 1
ATOM 1473 N N . SER A 1 197 ? -56.241 -29.470 20.307 1.00 90.44 197 SER A N 1
ATOM 1474 C CA . SER A 1 197 ? -54.916 -28.858 20.358 1.00 90.44 197 SER A CA 1
ATOM 1475 C C . SER A 1 197 ? -53.807 -29.826 19.961 1.00 90.44 197 SER A C 1
ATOM 1477 O O . SER A 1 197 ? -53.909 -31.038 20.147 1.00 90.44 197 SER A O 1
ATOM 1479 N N . VAL A 1 198 ? -52.738 -29.269 19.395 1.00 92.12 198 VAL A N 1
ATOM 1480 C CA . VAL A 1 198 ? -51.516 -29.980 19.009 1.00 92.12 198 VAL A CA 1
ATOM 1481 C C . VAL A 1 198 ? -50.320 -29.213 19.562 1.00 92.12 198 VAL A C 1
ATOM 1483 O O . VAL A 1 198 ? -50.263 -27.986 19.462 1.00 92.12 198 VAL A O 1
ATOM 1486 N N . LYS A 1 199 ? -49.354 -29.942 20.132 1.00 90.38 199 LYS A N 1
ATOM 1487 C CA . LYS A 1 199 ? -48.085 -29.391 20.615 1.00 90.38 199 LYS A CA 1
ATOM 1488 C C . LYS A 1 199 ? -46.937 -29.749 19.675 1.00 90.38 199 LYS A C 1
ATOM 1490 O O . LYS A 1 199 ? -46.717 -30.929 19.408 1.00 90.38 199 LYS A O 1
ATOM 1495 N N . VAL A 1 200 ? -46.204 -28.742 19.207 1.00 87.94 200 VAL A N 1
ATOM 1496 C CA . VAL A 1 200 ? -45.024 -28.888 18.342 1.00 87.94 200 VAL A CA 1
ATOM 1497 C C . VAL A 1 200 ? -43.844 -28.167 18.981 1.00 87.94 200 VAL A C 1
ATOM 1499 O O . VAL A 1 200 ? -43.823 -26.938 19.051 1.00 87.94 200 VAL A O 1
ATOM 1502 N N . THR A 1 201 ? -42.851 -28.915 19.449 1.00 84.56 201 THR A N 1
ATOM 1503 C CA . THR A 1 201 ? -41.638 -28.335 20.035 1.00 84.56 201 THR A CA 1
ATOM 1504 C C . THR A 1 201 ? -40.602 -28.094 18.945 1.00 84.56 201 THR A C 1
ATOM 1506 O O . THR A 1 201 ? -40.143 -29.043 18.315 1.00 84.56 201 THR A O 1
ATOM 1509 N N . VAL A 1 202 ? -40.219 -26.834 18.730 1.00 78.12 202 VAL A N 1
ATOM 1510 C CA . VAL A 1 202 ? -39.091 -26.480 17.860 1.00 78.12 202 VAL A CA 1
ATOM 1511 C C . VAL A 1 202 ? -37.808 -26.545 18.680 1.00 78.12 202 VAL A C 1
ATOM 1513 O O . VAL A 1 202 ? -37.543 -25.656 19.498 1.00 78.12 202 VAL A O 1
ATOM 1516 N N . GLU A 1 203 ? -37.014 -27.591 18.463 1.00 73.00 203 GLU A N 1
ATOM 1517 C CA . GLU A 1 203 ? -35.668 -27.707 19.024 1.00 73.00 203 GLU A CA 1
ATOM 1518 C C . GLU A 1 203 ? -34.650 -27.102 18.053 1.00 73.00 203 GLU A C 1
ATOM 1520 O O . GLU A 1 203 ? -34.538 -27.503 16.894 1.00 73.00 203 GLU A O 1
ATOM 1525 N N . GLU A 1 204 ? -33.899 -26.106 18.525 1.00 61.25 204 GLU A N 1
ATOM 1526 C CA . GLU A 1 204 ? -32.865 -25.455 17.723 1.00 61.25 204 GLU A CA 1
ATOM 1527 C C . GLU A 1 204 ? -31.523 -26.156 17.939 1.00 61.25 204 GLU A C 1
ATOM 1529 O O . GLU A 1 204 ? -30.834 -25.929 18.936 1.00 61.25 204 GLU A O 1
ATOM 1534 N N . VAL A 1 205 ? -31.171 -27.023 16.991 1.00 64.12 205 VAL A N 1
ATOM 1535 C CA . VAL A 1 205 ? -29.913 -27.772 16.979 1.00 64.12 205 VAL A CA 1
ATOM 1536 C C . VAL A 1 205 ? -28.739 -26.801 16.807 1.00 64.12 205 VAL A C 1
ATOM 1538 O O . VAL A 1 205 ? -28.503 -26.288 15.712 1.00 64.12 205 VAL A O 1
ATOM 1541 N N . GLN A 1 206 ? -27.991 -26.548 17.887 1.00 68.94 206 GLN A N 1
ATOM 1542 C CA . GLN A 1 206 ? -26.733 -25.796 17.830 1.00 68.94 206 GLN A CA 1
ATOM 1543 C C . GLN A 1 206 ? -25.734 -26.561 16.952 1.00 68.94 206 GLN A C 1
ATOM 1545 O O . GLN A 1 206 ? -25.237 -27.624 17.334 1.00 68.94 206 GLN A O 1
ATOM 1550 N N . LYS A 1 207 ? -25.456 -26.019 15.763 1.00 82.06 207 LYS A N 1
ATOM 1551 C CA . LYS A 1 207 ? -24.555 -26.639 14.790 1.00 82.06 207 LYS A CA 1
ATOM 1552 C C . LYS A 1 207 ? -23.100 -26.322 15.137 1.00 82.06 207 LYS A C 1
ATOM 1554 O O . LYS A 1 207 ? -22.765 -25.196 15.498 1.00 82.06 207 LYS A O 1
ATOM 1559 N N . LYS A 1 208 ? -22.227 -27.307 14.974 1.00 85.88 208 LYS A N 1
ATOM 1560 C CA . LYS A 1 208 ? -20.769 -27.169 14.971 1.00 85.88 208 LYS A CA 1
ATOM 1561 C C . LYS A 1 208 ? -20.277 -27.477 13.566 1.00 85.88 208 LYS A C 1
ATOM 1563 O O . LYS A 1 208 ? -20.823 -28.355 12.906 1.00 85.88 208 LYS A O 1
ATOM 1568 N N . ILE A 1 209 ? -19.232 -26.789 13.129 1.00 90.31 209 ILE A N 1
ATOM 1569 C CA . ILE A 1 209 ? -18.504 -27.121 11.904 1.00 90.31 209 ILE A CA 1
ATOM 1570 C C . ILE A 1 209 ? -17.101 -27.601 12.280 1.00 90.31 209 ILE A C 1
ATOM 1572 O O . ILE A 1 209 ? -16.502 -27.104 13.233 1.00 90.31 209 ILE A O 1
ATOM 1576 N N . ALA A 1 210 ? -16.590 -28.579 11.545 1.00 90.62 210 ALA A N 1
ATOM 1577 C CA . ALA A 1 210 ? -15.202 -29.016 11.578 1.00 90.62 210 ALA A CA 1
ATOM 1578 C C . ALA A 1 210 ? -14.648 -29.003 10.149 1.00 90.62 210 ALA A C 1
ATOM 1580 O O . ALA A 1 210 ? -15.388 -29.267 9.202 1.00 90.62 210 ALA A O 1
ATOM 1581 N N . ILE A 1 211 ? -13.356 -28.708 9.993 1.00 93.12 211 ILE A N 1
ATOM 1582 C CA . ILE A 1 211 ? -12.642 -28.783 8.714 1.00 93.12 211 ILE A CA 1
ATOM 1583 C C . ILE A 1 211 ? -11.223 -29.310 8.947 1.00 93.12 211 ILE A C 1
ATOM 1585 O O . ILE A 1 211 ? -10.538 -28.873 9.873 1.00 93.12 211 ILE A O 1
ATOM 1589 N N . ALA A 1 212 ? -10.786 -30.252 8.117 1.00 92.94 212 ALA A N 1
ATOM 1590 C CA . ALA A 1 212 ? -9.463 -30.859 8.181 1.00 92.94 212 ALA A CA 1
ATOM 1591 C C . ALA A 1 212 ? -8.948 -31.210 6.772 1.00 92.94 212 ALA A C 1
ATOM 1593 O O . ALA A 1 212 ? -9.741 -31.555 5.896 1.00 92.94 212 ALA A O 1
ATOM 1594 N N . PRO A 1 213 ? -7.631 -31.151 6.526 1.00 93.38 213 PRO A N 1
ATOM 1595 C CA . PRO A 1 213 ? -7.046 -31.718 5.320 1.00 93.38 213 PRO A CA 1
ATOM 1596 C C . PRO A 1 213 ? -7.154 -33.250 5.333 1.00 93.38 213 PRO A C 1
ATOM 1598 O O . PRO A 1 213 ? -6.992 -33.892 6.367 1.00 93.38 213 PRO A O 1
ATOM 1601 N N . THR A 1 214 ? -7.403 -33.831 4.161 1.00 92.00 214 THR A N 1
ATOM 1602 C CA . THR A 1 214 ? -7.552 -35.289 3.939 1.00 92.00 214 THR A CA 1
ATOM 1603 C C . THR A 1 214 ? -6.227 -36.065 3.943 1.00 92.00 214 THR A C 1
ATOM 1605 O O . THR A 1 214 ? -6.214 -37.293 3.930 1.00 92.00 214 THR A O 1
ATOM 1608 N N . GLN A 1 215 ? -5.106 -35.346 3.949 1.00 90.75 215 GLN A N 1
ATOM 1609 C CA . GLN A 1 215 ? -3.737 -35.849 3.843 1.00 90.75 215 GLN A CA 1
ATOM 1610 C C . GLN A 1 215 ? -2.807 -34.991 4.720 1.00 90.75 215 GLN A C 1
ATOM 1612 O O . GLN A 1 215 ? -3.271 -34.091 5.424 1.00 90.75 215 GLN A O 1
ATOM 1617 N N . GLU A 1 216 ? -1.494 -35.237 4.676 1.00 89.56 216 GLU A N 1
ATOM 1618 C CA . GLU A 1 216 ? -0.521 -34.382 5.367 1.00 89.56 216 GLU A CA 1
ATOM 1619 C C . GLU A 1 216 ? -0.698 -32.902 4.948 1.00 89.56 216 GLU A C 1
ATOM 1621 O O . GLU A 1 216 ? -0.787 -32.616 3.750 1.00 89.56 216 GLU A O 1
ATOM 1626 N N . PRO A 1 217 ? -0.750 -31.942 5.894 1.00 90.69 217 PRO A N 1
ATOM 1627 C CA . PRO A 1 217 ? -1.026 -30.530 5.616 1.00 90.69 217 PRO A CA 1
ATOM 1628 C C . PRO A 1 217 ? 0.166 -29.786 4.987 1.00 90.69 217 PRO A C 1
ATOM 1630 O O . PRO A 1 217 ? 0.379 -28.619 5.296 1.00 90.69 217 PRO A O 1
ATOM 1633 N N . ARG A 1 218 ? 0.966 -30.434 4.134 1.00 92.62 218 ARG A N 1
ATOM 1634 C CA . ARG A 1 218 ? 2.164 -29.871 3.492 1.00 92.62 218 ARG A CA 1
ATOM 1635 C C . ARG A 1 218 ? 2.075 -30.077 1.978 1.00 92.62 218 ARG A C 1
ATOM 1637 O O . ARG A 1 218 ? 2.035 -31.217 1.525 1.00 92.62 218 ARG A O 1
ATOM 1644 N N . ILE A 1 219 ? 2.054 -28.998 1.189 1.00 94.69 219 ILE A N 1
ATOM 1645 C CA . ILE A 1 219 ? 2.078 -29.068 -0.289 1.00 94.69 219 ILE A CA 1
ATOM 1646 C C . ILE A 1 219 ? 3.089 -28.077 -0.891 1.00 94.69 219 ILE A C 1
ATOM 1648 O O . ILE A 1 219 ? 3.255 -26.994 -0.335 1.00 94.69 219 ILE A O 1
ATOM 1652 N N . PRO A 1 220 ? 3.786 -28.400 -1.998 1.00 94.81 220 PRO A N 1
ATOM 1653 C CA . PRO A 1 220 ? 4.760 -27.491 -2.607 1.00 94.81 220 PRO A CA 1
ATOM 1654 C C . PRO A 1 220 ? 4.159 -26.159 -3.072 1.00 94.81 220 PRO A C 1
ATOM 1656 O O . PRO A 1 220 ? 3.104 -26.130 -3.696 1.00 94.81 220 PRO A O 1
ATOM 1659 N N . ALA A 1 221 ? 4.883 -25.061 -2.852 1.00 94.06 221 ALA A N 1
ATOM 1660 C CA . ALA A 1 221 ? 4.590 -23.739 -3.408 1.00 94.06 221 ALA A CA 1
ATOM 1661 C C . ALA A 1 221 ? 5.003 -23.649 -4.894 1.00 94.06 221 ALA A C 1
ATOM 1663 O O . ALA A 1 221 ? 5.979 -22.994 -5.266 1.00 94.06 221 ALA A O 1
ATOM 1664 N N . ASP A 1 222 ? 4.315 -24.397 -5.752 1.00 90.81 222 ASP A N 1
ATOM 1665 C CA . ASP A 1 222 ? 4.607 -24.547 -7.184 1.00 90.81 222 ASP A CA 1
ATOM 1666 C C . ASP A 1 222 ? 3.554 -23.907 -8.110 1.00 90.81 222 ASP A C 1
ATOM 1668 O O . ASP A 1 222 ? 3.697 -23.966 -9.334 1.00 90.81 222 ASP A O 1
ATOM 1672 N N . GLY A 1 223 ? 2.504 -23.304 -7.542 1.00 88.88 223 GLY A N 1
ATOM 1673 C CA . GLY A 1 223 ? 1.368 -22.761 -8.288 1.00 88.88 223 GLY A CA 1
ATOM 1674 C C . GLY A 1 223 ? 0.431 -23.816 -8.893 1.00 88.88 223 GLY A C 1
ATOM 1675 O O . GLY A 1 223 ? -0.351 -23.469 -9.777 1.00 88.88 223 GLY A O 1
ATOM 1676 N N . ARG A 1 224 ? 0.529 -25.101 -8.520 1.00 91.56 224 ARG A N 1
ATOM 1677 C CA . ARG A 1 224 ? -0.158 -26.231 -9.192 1.00 91.56 224 ARG A CA 1
ATOM 1678 C C . ARG A 1 224 ? -0.613 -27.345 -8.251 1.00 91.56 224 ARG A C 1
ATOM 1680 O O . ARG A 1 224 ? -1.671 -27.924 -8.469 1.00 91.56 224 ARG A O 1
ATOM 1687 N N . SER A 1 225 ? 0.188 -27.658 -7.241 1.00 94.56 225 SER A N 1
ATOM 1688 C CA . SER A 1 225 ? -0.088 -28.648 -6.209 1.00 94.56 225 SER A CA 1
ATOM 1689 C C . SER A 1 225 ? -1.349 -28.273 -5.438 1.00 94.56 225 SER A C 1
ATOM 1691 O O . SER A 1 225 ? -1.588 -27.106 -5.127 1.00 94.56 225 SER A O 1
ATOM 1693 N N . THR A 1 226 ? -2.156 -29.279 -5.117 1.00 95.69 226 THR A N 1
ATOM 1694 C CA . THR A 1 226 ? -3.451 -29.113 -4.454 1.00 95.69 226 THR A CA 1
ATOM 1695 C C . THR A 1 226 ? -3.559 -29.977 -3.208 1.00 95.69 226 THR A C 1
ATOM 1697 O O . THR A 1 226 ? -3.002 -31.074 -3.155 1.00 95.69 226 THR A O 1
ATOM 1700 N N . ILE A 1 227 ? -4.350 -29.522 -2.240 1.00 96.06 227 ILE A N 1
ATOM 1701 C CA . ILE A 1 227 ? -4.793 -30.314 -1.093 1.00 96.06 227 ILE A CA 1
ATOM 1702 C C . ILE A 1 227 ? -6.318 -30.325 -1.022 1.00 96.06 227 ILE A C 1
ATOM 1704 O O . ILE A 1 227 ? -6.967 -29.301 -1.246 1.00 96.06 227 ILE A O 1
ATOM 1708 N N . THR A 1 228 ? -6.892 -31.482 -0.699 1.00 96.69 228 THR A N 1
ATOM 1709 C CA . THR A 1 228 ? -8.327 -31.610 -0.433 1.00 96.69 228 THR A CA 1
ATOM 1710 C C . THR A 1 228 ? -8.581 -31.477 1.063 1.00 96.69 228 THR A C 1
ATOM 1712 O O . THR A 1 228 ? -7.920 -32.121 1.882 1.00 96.69 228 THR A O 1
ATOM 1715 N N . LEU A 1 229 ? -9.557 -30.648 1.404 1.00 95.94 229 LEU A N 1
ATOM 1716 C CA . LEU A 1 229 ? -10.104 -30.434 2.732 1.00 95.94 229 LEU A CA 1
ATOM 1717 C C . LEU A 1 229 ? -11.454 -31.146 2.805 1.00 95.94 229 LEU A C 1
ATOM 1719 O O . LEU A 1 229 ? -12.293 -30.949 1.930 1.00 95.94 229 LEU A O 1
ATOM 1723 N N . GLU A 1 230 ? -11.674 -31.926 3.852 1.00 96.38 230 GLU A N 1
ATOM 1724 C CA . GLU A 1 230 ? -12.997 -32.409 4.237 1.00 96.38 230 GLU A CA 1
ATOM 1725 C C . GLU A 1 230 ? -13.532 -31.548 5.378 1.00 96.38 230 GLU A C 1
ATOM 1727 O O . GLU A 1 230 ? -12.795 -31.166 6.292 1.00 96.38 230 GLU A O 1
ATOM 1732 N N . GLY A 1 231 ? -14.830 -31.269 5.359 1.00 94.81 231 GLY A N 1
ATOM 1733 C CA . GLY A 1 231 ? -15.507 -30.642 6.480 1.00 94.81 231 GLY A CA 1
ATOM 1734 C C . GLY A 1 231 ? -16.872 -31.248 6.752 1.00 94.81 231 GLY A C 1
ATOM 1735 O O . GLY A 1 231 ? -17.530 -31.780 5.857 1.00 94.81 231 GLY A O 1
ATOM 1736 N N . LYS A 1 232 ? -17.267 -31.211 8.025 1.00 94.62 232 LYS A N 1
ATOM 1737 C CA . LYS A 1 232 ? -18.464 -31.882 8.547 1.00 94.62 232 LYS A CA 1
ATOM 1738 C C . LYS A 1 232 ? -19.216 -30.947 9.484 1.00 94.62 232 LYS A C 1
ATOM 1740 O O . LYS A 1 232 ? -18.596 -30.188 10.233 1.00 94.62 232 LYS A O 1
ATOM 1745 N N . ILE A 1 233 ? -20.541 -31.004 9.436 1.00 91.94 233 ILE A N 1
ATOM 1746 C CA . ILE A 1 233 ? -21.448 -30.199 10.252 1.00 91.94 233 ILE A CA 1
ATOM 1747 C C . ILE A 1 233 ? -22.199 -31.141 11.194 1.00 91.94 233 ILE A C 1
ATOM 1749 O O . ILE A 1 233 ? -22.954 -32.005 10.746 1.00 91.94 233 ILE A O 1
ATOM 1753 N N . THR A 1 234 ? -21.987 -30.980 12.499 1.00 89.44 234 THR A N 1
ATOM 1754 C CA . THR A 1 234 ? -22.585 -31.828 13.543 1.00 89.44 234 THR A CA 1
ATOM 1755 C C . THR A 1 234 ? -23.468 -31.027 14.491 1.00 89.44 234 THR A C 1
ATOM 1757 O O . THR A 1 234 ? -23.406 -29.798 14.524 1.00 89.44 234 THR A O 1
ATOM 1760 N N . ASP A 1 235 ? -24.258 -31.713 15.310 1.00 82.69 235 ASP A N 1
ATOM 1761 C CA . ASP A 1 235 ? -24.935 -31.123 16.466 1.00 82.69 235 ASP A CA 1
ATOM 1762 C C . ASP A 1 235 ? -23.986 -30.934 17.676 1.00 82.69 235 ASP A C 1
ATOM 1764 O O . ASP A 1 235 ? -22.759 -31.083 17.583 1.00 82.69 235 ASP A O 1
ATOM 1768 N N . GLU A 1 236 ? -24.549 -30.615 18.849 1.00 74.81 236 GLU A N 1
ATOM 1769 C CA . GLU A 1 236 ? -23.782 -30.541 20.095 1.00 74.81 236 GLU A CA 1
ATOM 1770 C C . GLU A 1 236 ? -23.217 -31.891 20.561 1.00 74.81 236 GLU A C 1
ATOM 1772 O O . GLU A 1 236 ? -22.145 -31.889 21.175 1.00 74.81 236 GLU A O 1
ATOM 1777 N N . LYS A 1 237 ? -23.881 -33.013 20.260 1.00 77.75 237 LYS A N 1
ATOM 1778 C CA . LYS A 1 237 ? -23.487 -34.375 20.663 1.00 77.75 237 LYS A CA 1
ATOM 1779 C C . LYS A 1 237 ? -22.404 -34.971 19.755 1.00 77.75 237 LYS A C 1
ATOM 1781 O O . LYS A 1 237 ? -21.648 -35.825 20.210 1.00 77.75 237 LYS A O 1
ATOM 1786 N N . GLY A 1 238 ? -22.307 -34.499 18.511 1.00 77.69 238 GLY A N 1
ATOM 1787 C CA . GLY A 1 238 ? -21.393 -34.992 17.476 1.00 77.69 238 GLY A CA 1
ATOM 1788 C C . GLY A 1 238 ? -22.075 -35.784 16.351 1.00 77.69 238 GLY A C 1
ATOM 1789 O O . GLY A 1 238 ? -21.381 -36.379 15.531 1.00 77.69 238 GLY A O 1
ATOM 1790 N N . GLU A 1 239 ? -23.407 -35.796 16.289 1.00 84.38 239 GLU A N 1
ATOM 1791 C CA . GLU A 1 239 ? -24.183 -36.442 15.223 1.00 84.38 239 GLU A CA 1
ATOM 1792 C C . GLU A 1 239 ? -24.229 -35.535 13.978 1.00 84.38 239 GLU A C 1
ATOM 1794 O O . GLU A 1 239 ? -24.383 -34.319 14.100 1.00 84.38 239 GLU A O 1
ATOM 1799 N N . ILE A 1 240 ? -24.068 -36.100 12.774 1.00 85.62 240 ILE A N 1
ATOM 1800 C CA . ILE A 1 240 ? -24.018 -35.328 11.516 1.00 85.62 240 ILE A CA 1
ATOM 1801 C C . ILE A 1 240 ? -25.410 -34.787 11.164 1.00 85.62 240 ILE A C 1
ATOM 1803 O O . ILE A 1 240 ? -26.390 -35.531 11.132 1.00 85.62 240 ILE A O 1
ATOM 1807 N N . ILE A 1 241 ? -25.490 -33.493 10.851 1.00 83.31 241 ILE A N 1
ATOM 1808 C CA . ILE A 1 241 ? -26.741 -32.828 10.476 1.00 83.31 241 ILE A CA 1
ATOM 1809 C C . ILE A 1 241 ? -27.016 -33.086 8.994 1.00 83.31 241 ILE A C 1
ATOM 1811 O O . ILE A 1 241 ? -26.367 -32.508 8.129 1.00 83.31 241 ILE A O 1
ATOM 1815 N N . THR A 1 242 ? -28.015 -33.916 8.688 1.00 80.38 242 THR A N 1
ATOM 1816 C CA . THR A 1 242 ? -28.322 -34.384 7.321 1.00 80.38 242 THR A CA 1
ATOM 1817 C C . THR A 1 242 ? -28.986 -33.344 6.403 1.00 80.38 242 THR A C 1
ATOM 1819 O O . THR A 1 242 ? -29.559 -33.711 5.379 1.00 80.38 242 THR A O 1
ATOM 1822 N N . GLU A 1 243 ? -28.939 -32.063 6.757 1.00 79.81 243 GLU A N 1
ATOM 1823 C CA . GLU A 1 243 ? -29.420 -30.952 5.929 1.00 79.81 243 GLU A CA 1
ATOM 1824 C C . GLU A 1 243 ? -28.347 -30.562 4.892 1.00 79.81 243 GLU A C 1
ATOM 1826 O O . GLU A 1 243 ? -27.149 -30.664 5.167 1.00 79.81 243 GLU A O 1
ATOM 1831 N N . ASP A 1 244 ? -28.763 -30.085 3.715 1.00 84.56 244 ASP A N 1
ATOM 1832 C CA . ASP A 1 244 ? -27.844 -29.470 2.748 1.00 84.56 244 ASP A CA 1
ATOM 1833 C C . ASP A 1 244 ? -27.612 -27.997 3.158 1.00 84.56 244 ASP A C 1
ATOM 1835 O O . ASP A 1 244 ? -28.561 -27.214 3.228 1.00 84.56 244 ASP A O 1
ATOM 1839 N N . ILE A 1 245 ? -26.367 -27.622 3.482 1.00 86.25 245 ILE A N 1
ATOM 1840 C CA . ILE A 1 245 ? -26.012 -26.338 4.124 1.00 86.25 245 ILE A CA 1
ATOM 1841 C C . ILE A 1 245 ? -24.870 -25.648 3.353 1.00 86.25 245 ILE A C 1
ATOM 1843 O O . ILE A 1 245 ? -23.823 -26.266 3.159 1.00 86.25 245 ILE A O 1
ATOM 1847 N N . PRO A 1 246 ? -25.001 -24.375 2.931 1.00 88.06 246 PRO A N 1
ATOM 1848 C CA . PRO A 1 246 ? -23.901 -23.641 2.311 1.00 88.06 246 PRO A CA 1
ATOM 1849 C C . PRO A 1 246 ? -22.816 -23.283 3.339 1.00 88.06 246 PRO A C 1
ATOM 1851 O O . PRO A 1 246 ? -23.110 -22.842 4.453 1.00 88.06 246 PRO A O 1
ATOM 1854 N N . VAL A 1 247 ? -21.555 -23.449 2.945 1.00 90.62 247 VAL A N 1
ATOM 1855 C CA . VAL A 1 247 ? -20.365 -23.128 3.739 1.00 90.62 247 VAL A CA 1
ATOM 1856 C C . VAL A 1 247 ? -19.463 -22.192 2.941 1.00 90.62 247 VAL A C 1
ATOM 1858 O O . VAL A 1 247 ? -19.056 -22.508 1.821 1.00 90.62 247 VAL A O 1
ATOM 1861 N N . THR A 1 248 ? -19.105 -21.063 3.550 1.00 92.31 248 THR A N 1
ATOM 1862 C CA . THR A 1 248 ? -18.129 -20.114 3.007 1.00 92.31 248 THR A CA 1
ATOM 1863 C C . THR A 1 248 ? -16.725 -20.501 3.458 1.00 92.31 248 THR A C 1
ATOM 1865 O O . THR A 1 248 ? -16.461 -20.614 4.660 1.00 92.31 248 THR A O 1
ATOM 1868 N N . LEU A 1 249 ? -15.810 -20.662 2.501 1.00 93.06 249 LEU A N 1
ATOM 1869 C CA . LEU A 1 249 ? -14.398 -20.951 2.739 1.00 93.06 249 LEU A CA 1
ATOM 1870 C C . LEU A 1 249 ? -13.520 -19.751 2.377 1.00 93.06 249 LEU A C 1
ATOM 1872 O O . LEU A 1 249 ? -13.628 -19.177 1.295 1.00 93.06 249 LEU A O 1
ATOM 1876 N N . THR A 1 250 ? -12.596 -19.391 3.265 1.00 93.19 250 THR A N 1
ATOM 1877 C CA . THR A 1 250 ? -11.580 -18.357 3.004 1.00 93.19 250 THR A CA 1
ATOM 1878 C C . THR A 1 250 ? -10.210 -18.844 3.457 1.00 93.19 250 THR A C 1
ATOM 1880 O O . THR A 1 250 ? -10.092 -19.395 4.552 1.00 93.19 250 THR A O 1
ATOM 1883 N N . ALA A 1 251 ? -9.177 -18.612 2.648 1.00 92.69 251 ALA A N 1
ATOM 1884 C CA . ALA A 1 251 ? -7.786 -18.946 2.953 1.00 92.69 251 ALA A CA 1
ATOM 1885 C C . ALA A 1 251 ? -6.922 -17.675 2.958 1.00 92.69 251 ALA A C 1
ATOM 1887 O O . ALA A 1 251 ? -7.219 -16.730 2.229 1.00 92.69 251 ALA A O 1
ATOM 1888 N N . SER A 1 252 ? -5.858 -17.640 3.765 1.00 91.69 252 SER A N 1
ATOM 1889 C CA . SER A 1 252 ? -4.941 -16.488 3.821 1.00 91.69 252 SER A CA 1
ATOM 1890 C C . SER A 1 252 ? -4.017 -16.370 2.602 1.00 91.69 252 SER A C 1
ATOM 1892 O O . SER A 1 252 ? -3.484 -15.294 2.353 1.00 91.69 252 SER A O 1
ATOM 1894 N N . ALA A 1 253 ? -3.826 -17.461 1.855 1.00 92.62 253 ALA A N 1
ATOM 1895 C CA . ALA A 1 253 ? -3.113 -17.515 0.581 1.00 92.62 253 ALA A CA 1
ATOM 1896 C C . ALA A 1 253 ? -3.546 -18.759 -0.221 1.00 92.62 253 ALA A C 1
ATOM 1898 O O . ALA A 1 253 ? -4.203 -19.656 0.311 1.00 92.62 253 ALA A O 1
ATOM 1899 N N . GLY A 1 254 ? -3.146 -18.824 -1.494 1.00 92.19 254 GLY A N 1
ATOM 1900 C CA . GLY A 1 254 ? -3.598 -19.858 -2.430 1.00 92.19 254 GLY A CA 1
ATOM 1901 C C . GLY A 1 254 ? -4.989 -19.570 -2.998 1.00 92.19 254 GLY A C 1
ATOM 1902 O O . GLY A 1 254 ? -5.580 -18.527 -2.723 1.00 92.19 254 GLY A O 1
ATOM 1903 N N . GLN A 1 255 ? -5.501 -20.490 -3.812 1.00 93.38 255 GLN A N 1
ATOM 1904 C CA . GLN A 1 255 ? -6.781 -20.332 -4.507 1.00 93.38 255 GLN A CA 1
ATOM 1905 C C . GLN A 1 255 ? -7.606 -21.616 -4.417 1.00 93.38 255 GLN A C 1
ATOM 1907 O O . GLN A 1 255 ? -7.086 -22.707 -4.637 1.00 93.38 255 GLN A O 1
ATOM 1912 N N . PHE A 1 256 ? -8.898 -21.507 -4.106 1.00 94.25 256 PHE A N 1
ATOM 1913 C CA . PHE A 1 256 ? -9.802 -22.654 -4.186 1.00 94.25 256 PHE A CA 1
ATOM 1914 C C . PHE A 1 256 ? -10.139 -22.982 -5.644 1.00 94.25 256 PHE A C 1
ATOM 1916 O O . PHE A 1 256 ? -10.399 -22.086 -6.450 1.00 94.25 256 PHE A O 1
ATOM 1923 N N . VAL A 1 257 ? -10.134 -24.273 -5.975 1.00 90.56 257 VAL A N 1
ATOM 1924 C CA . VAL A 1 257 ? -10.349 -24.783 -7.334 1.00 90.56 257 VAL A CA 1
ATOM 1925 C C . VAL A 1 257 ? -11.628 -25.605 -7.377 1.00 90.56 257 VAL A C 1
ATOM 1927 O O . VAL A 1 257 ? -11.795 -26.560 -6.620 1.00 90.56 257 VAL A O 1
ATOM 1930 N N . GLY A 1 258 ? -12.523 -25.249 -8.295 1.00 87.38 258 GLY A N 1
ATOM 1931 C CA . GLY A 1 258 ? -13.773 -25.960 -8.535 1.00 87.38 258 GLY A CA 1
ATOM 1932 C C . GLY A 1 258 ? -14.890 -25.032 -9.002 1.00 87.38 258 GLY A C 1
ATOM 1933 O O . GLY A 1 258 ? -14.673 -23.852 -9.285 1.00 87.38 258 GLY A O 1
ATOM 1934 N N . ALA A 1 259 ? -16.104 -25.576 -9.069 1.00 83.62 259 ALA A N 1
ATOM 1935 C CA . ALA A 1 259 ? -17.312 -24.795 -9.294 1.00 83.62 259 ALA A CA 1
ATOM 1936 C C . ALA A 1 259 ? -17.767 -24.146 -7.977 1.00 83.62 259 ALA A C 1
ATOM 1938 O O . ALA A 1 259 ? -18.526 -24.742 -7.211 1.00 83.62 259 ALA A O 1
ATOM 1939 N N . ASP A 1 260 ? -17.289 -22.927 -7.732 1.00 84.00 260 ASP A N 1
ATOM 1940 C CA . ASP A 1 260 ? -17.818 -22.046 -6.687 1.00 84.00 260 ASP A CA 1
ATOM 1941 C C . ASP A 1 260 ? -19.341 -21.897 -6.847 1.00 84.00 260 ASP A C 1
ATOM 1943 O O . ASP A 1 260 ? -19.818 -21.628 -7.955 1.00 84.00 260 ASP A O 1
ATOM 1947 N N . GLN A 1 261 ? -20.099 -22.139 -5.774 1.00 82.12 261 GLN A N 1
ATOM 1948 C CA . GLN A 1 261 ? -21.564 -22.195 -5.828 1.00 82.12 261 GLN A CA 1
ATOM 1949 C C . GLN A 1 261 ? -22.225 -20.808 -5.927 1.00 82.12 261 GLN A C 1
ATOM 1951 O O . GLN A 1 261 ? -23.316 -20.715 -6.484 1.00 82.12 261 GLN A O 1
ATOM 1956 N N . ASP A 1 262 ? -21.585 -19.745 -5.425 1.00 74.19 262 ASP A N 1
ATOM 1957 C CA . ASP A 1 262 ? -22.052 -18.355 -5.562 1.00 74.19 262 ASP A CA 1
ATOM 1958 C C . ASP A 1 262 ? -20.847 -17.398 -5.565 1.00 74.19 262 ASP A C 1
ATOM 1960 O O . ASP A 1 262 ? -20.374 -16.944 -4.523 1.00 74.19 262 ASP A O 1
ATOM 1964 N N . LYS A 1 263 ? -20.356 -17.092 -6.773 1.00 69.44 263 LYS A N 1
ATOM 1965 C CA . LYS A 1 263 ? -19.179 -16.237 -7.017 1.00 69.44 263 LYS A CA 1
ATOM 1966 C C . LYS A 1 263 ? -19.373 -14.772 -6.611 1.00 69.44 263 LYS A C 1
ATOM 1968 O O . LYS A 1 263 ? -18.392 -14.029 -6.577 1.00 69.44 263 LYS A O 1
ATOM 1973 N N . ASP A 1 264 ? -20.608 -14.341 -6.352 1.00 55.91 264 ASP A N 1
ATOM 1974 C CA . ASP A 1 264 ? -20.916 -12.979 -5.913 1.00 55.91 264 ASP A CA 1
ATOM 1975 C C . ASP A 1 264 ? -20.868 -12.843 -4.375 1.00 55.91 264 ASP A C 1
ATOM 1977 O O . ASP A 1 264 ? -20.962 -11.731 -3.844 1.00 55.91 264 ASP A O 1
ATOM 1981 N N . VAL A 1 265 ? -20.665 -13.948 -3.642 1.00 67.06 265 VAL A N 1
ATOM 1982 C CA . VAL A 1 265 ? -20.361 -13.952 -2.202 1.00 67.06 265 VAL A CA 1
ATOM 1983 C C . VAL A 1 265 ? -18.841 -13.977 -1.979 1.00 67.06 265 VAL A C 1
ATOM 1985 O O . VAL A 1 265 ? -18.159 -14.837 -2.528 1.00 67.06 265 VAL A O 1
ATOM 1988 N N . PRO A 1 266 ? -18.271 -13.096 -1.131 1.00 71.62 266 PRO A N 1
ATOM 1989 C CA . PRO A 1 266 ? -16.846 -13.136 -0.803 1.00 71.62 266 PRO A CA 1
ATOM 1990 C C . PRO A 1 266 ? -16.399 -14.460 -0.156 1.00 71.62 266 PRO A C 1
ATOM 1992 O O . PRO A 1 266 ? -16.955 -14.898 0.853 1.00 71.62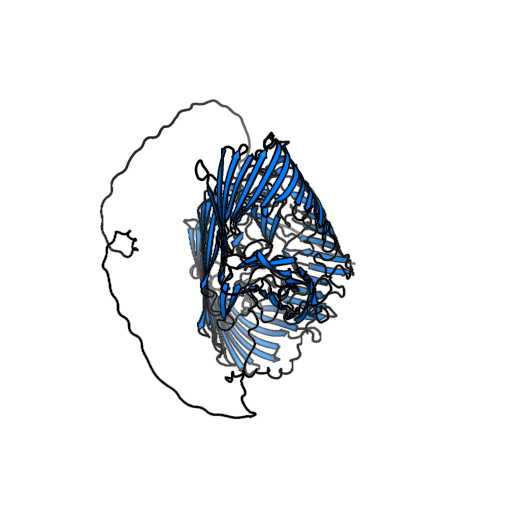 266 PRO A O 1
ATOM 1995 N N . GLY A 1 267 ? -15.338 -15.056 -0.704 1.00 83.81 267 GLY A N 1
ATOM 1996 C CA . GLY A 1 267 ? -14.870 -16.402 -0.349 1.00 83.81 267 GLY A CA 1
ATOM 1997 C C . GLY A 1 267 ? -15.388 -17.461 -1.325 1.00 83.81 267 GLY A C 1
ATOM 1998 O O . GLY A 1 267 ? -16.191 -17.162 -2.196 1.00 83.81 267 GLY A O 1
ATOM 1999 N N . PHE A 1 268 ? -14.917 -18.697 -1.187 1.00 90.62 268 PHE A N 1
ATOM 2000 C CA . PHE A 1 268 ? -15.319 -19.815 -2.041 1.00 90.62 268 PHE A CA 1
ATOM 2001 C C . PHE A 1 268 ? -16.492 -20.564 -1.410 1.00 90.62 268 PHE A C 1
ATOM 2003 O O . PHE A 1 268 ? -16.379 -21.029 -0.271 1.00 90.62 268 PHE A O 1
ATOM 2010 N N . GLN A 1 269 ? -17.614 -20.682 -2.118 1.00 91.19 269 GLN A N 1
ATOM 2011 C CA . GLN A 1 269 ? -18.830 -21.288 -1.582 1.00 91.19 269 GLN A CA 1
ATOM 2012 C C . GLN A 1 269 ? -18.919 -22.768 -1.960 1.00 91.19 269 GLN A C 1
ATOM 2014 O O . GLN A 1 269 ? -18.859 -23.130 -3.137 1.00 91.19 269 GLN A O 1
ATOM 2019 N N . VAL A 1 270 ? -19.129 -23.630 -0.963 1.00 92.94 270 VAL A N 1
ATOM 2020 C CA . VAL A 1 270 ? -19.405 -25.063 -1.154 1.00 92.94 270 VAL A CA 1
ATOM 2021 C C . VAL A 1 270 ? -20.703 -25.455 -0.459 1.00 92.94 270 VAL A C 1
ATOM 2023 O O . VAL A 1 270 ? -21.008 -24.976 0.631 1.00 92.94 270 VAL A O 1
ATOM 2026 N N . LEU A 1 271 ? -21.480 -26.346 -1.075 1.00 91.25 271 LEU A N 1
ATOM 2027 C CA . LEU A 1 271 ? -22.683 -26.901 -0.459 1.00 91.25 271 LEU A CA 1
ATOM 2028 C C . LEU A 1 271 ? -22.316 -28.183 0.296 1.00 91.25 271 LEU A C 1
ATOM 2030 O O . LEU A 1 271 ? -21.978 -29.189 -0.329 1.00 91.25 271 LEU A O 1
ATOM 2034 N N . ALA A 1 272 ? -22.398 -28.154 1.626 1.00 91.12 272 ALA A N 1
ATOM 2035 C CA . ALA A 1 272 ? -22.283 -29.349 2.447 1.00 91.12 272 ALA A CA 1
ATOM 2036 C C . ALA A 1 272 ? -23.539 -30.194 2.275 1.00 91.12 272 ALA A C 1
ATOM 2038 O O . ALA A 1 272 ? -24.614 -29.789 2.708 1.00 91.12 272 ALA A O 1
ATOM 2039 N N . ARG A 1 273 ? -23.412 -31.346 1.616 1.00 91.75 273 ARG A N 1
ATOM 2040 C CA . ARG A 1 273 ? -24.536 -32.236 1.324 1.00 91.75 273 ARG A CA 1
ATOM 2041 C C . ARG A 1 273 ? -24.680 -33.255 2.435 1.00 91.75 273 ARG A C 1
ATOM 2043 O O . ARG A 1 273 ? -23.702 -33.909 2.789 1.00 91.75 273 ARG A O 1
ATOM 2050 N N . LYS A 1 274 ? -25.884 -33.391 2.997 1.00 88.06 274 LYS A N 1
ATOM 2051 C CA . LYS A 1 274 ? -26.128 -34.190 4.215 1.00 88.06 274 LYS A CA 1
ATOM 2052 C C . LYS A 1 274 ? -25.136 -33.871 5.356 1.00 88.06 274 LYS A C 1
ATOM 2054 O O . LYS A 1 274 ? -24.750 -34.771 6.097 1.00 88.06 274 LYS A O 1
ATOM 2059 N N . GLY A 1 275 ? -24.703 -32.614 5.462 1.00 84.44 275 GLY A N 1
ATOM 2060 C CA . GLY A 1 275 ? -23.735 -32.162 6.464 1.00 84.44 275 GLY A CA 1
ATOM 2061 C C . GLY A 1 275 ? -22.248 -32.370 6.142 1.00 84.44 275 GLY A C 1
ATOM 2062 O O . GLY A 1 275 ? -21.430 -32.011 6.984 1.00 84.44 275 GLY A O 1
ATOM 2063 N N . GLU A 1 276 ? -21.857 -32.888 4.970 1.00 94.00 276 GLU A N 1
ATOM 2064 C CA . GLU A 1 276 ? -20.441 -33.100 4.597 1.00 94.00 276 GLU A CA 1
ATOM 2065 C C . GLU A 1 276 ? -20.037 -32.330 3.321 1.00 94.00 276 GLU A C 1
ATOM 2067 O O . GLU A 1 276 ? -20.812 -32.248 2.367 1.00 94.00 276 GLU A O 1
ATOM 2072 N N . PHE A 1 277 ? -18.823 -31.759 3.281 1.00 94.25 277 PHE A N 1
ATOM 2073 C CA . PHE A 1 277 ? -18.286 -31.015 2.126 1.00 94.25 277 PHE A CA 1
ATOM 2074 C C . PHE A 1 277 ? -16.796 -31.264 1.835 1.00 94.25 277 PHE A C 1
ATOM 2076 O O . PHE A 1 277 ? -16.022 -31.639 2.714 1.00 94.25 277 PHE A O 1
ATOM 2083 N N . THR A 1 278 ? -16.402 -30.948 0.594 1.00 95.06 278 THR A N 1
ATOM 2084 C CA . THR A 1 278 ? -15.030 -30.923 0.037 1.00 95.06 278 THR A CA 1
ATOM 2085 C C . THR A 1 278 ? -14.935 -29.827 -1.045 1.00 95.06 278 THR A C 1
ATOM 2087 O O . THR A 1 278 ? -15.930 -29.619 -1.726 1.00 95.06 278 THR A O 1
ATOM 2090 N N . ALA A 1 279 ? -13.840 -29.148 -1.409 1.00 95.69 279 ALA A N 1
ATOM 2091 C CA . ALA A 1 279 ? -12.775 -28.580 -0.599 1.00 95.69 279 ALA A CA 1
ATOM 2092 C C . ALA A 1 279 ? -11.356 -28.568 -1.220 1.00 95.69 279 ALA A C 1
ATOM 2094 O O . ALA A 1 279 ? -10.425 -28.824 -0.471 1.00 95.69 279 ALA A O 1
ATOM 2095 N N . THR A 1 280 ? -11.115 -28.274 -2.508 1.00 96.62 280 THR A N 1
ATOM 2096 C CA . THR A 1 280 ? -9.736 -28.295 -3.069 1.00 96.62 280 THR A CA 1
ATOM 2097 C C . THR A 1 280 ? -9.052 -26.920 -3.055 1.00 96.62 280 THR A C 1
ATOM 2099 O O . THR A 1 280 ? -9.513 -25.993 -3.719 1.00 96.62 280 THR A O 1
ATOM 2102 N N . LEU A 1 281 ? -7.927 -26.792 -2.341 1.00 96.38 281 LEU A N 1
ATOM 2103 C CA . LEU A 1 281 ? -7.069 -25.597 -2.305 1.00 96.38 281 LEU A CA 1
ATOM 2104 C C . LEU A 1 281 ? -5.786 -25.829 -3.121 1.00 96.38 281 LEU A C 1
ATOM 2106 O O . LEU A 1 281 ? -5.062 -26.791 -2.867 1.00 96.38 281 LEU A O 1
ATOM 2110 N N . GLN A 1 282 ? -5.490 -24.933 -4.061 1.00 96.44 282 GLN A N 1
ATOM 2111 C CA . GLN A 1 282 ? -4.262 -24.885 -4.860 1.00 96.44 282 GLN A CA 1
ATOM 2112 C C . GLN A 1 282 ? -3.217 -23.974 -4.206 1.00 96.44 282 GLN A C 1
ATOM 2114 O O . GLN A 1 282 ? -3.531 -22.877 -3.728 1.00 96.44 282 GLN A O 1
ATOM 2119 N N . ALA A 1 283 ? -1.965 -24.430 -4.202 1.00 95.75 283 ALA A N 1
ATOM 2120 C CA . ALA A 1 283 ? -0.826 -23.686 -3.688 1.00 95.75 283 ALA A CA 1
ATOM 2121 C C . ALA A 1 283 ? -0.506 -22.444 -4.534 1.00 95.75 283 ALA A C 1
ATOM 2123 O O . ALA A 1 283 ? -0.683 -22.433 -5.751 1.00 95.75 283 ALA A O 1
ATOM 2124 N N . GLY A 1 284 ? 0.022 -21.405 -3.883 1.00 91.94 284 GLY A N 1
ATOM 2125 C CA . GLY A 1 284 ? 0.650 -20.270 -4.566 1.00 91.94 284 GLY A CA 1
ATOM 2126 C C . GLY A 1 284 ? 2.099 -20.562 -4.981 1.00 91.94 284 GLY A C 1
ATOM 2127 O O . GLY A 1 284 ? 2.591 -21.678 -4.838 1.00 91.94 284 GLY A O 1
ATOM 2128 N N . LEU A 1 285 ? 2.806 -19.529 -5.450 1.00 89.38 285 LEU A N 1
ATOM 2129 C CA . LEU A 1 285 ? 4.255 -19.578 -5.722 1.00 89.38 285 LEU A CA 1
ATOM 2130 C C . LEU A 1 285 ? 5.123 -19.228 -4.497 1.00 89.38 285 LEU A C 1
ATOM 2132 O O . LEU A 1 285 ? 6.337 -19.403 -4.537 1.00 89.38 285 LEU A O 1
ATOM 2136 N N . VAL A 1 286 ? 4.517 -18.713 -3.422 1.00 90.75 286 VAL A N 1
ATOM 2137 C CA . VAL A 1 286 ? 5.210 -18.301 -2.192 1.00 90.75 286 VAL A CA 1
ATOM 2138 C C . VAL A 1 286 ? 4.929 -19.312 -1.087 1.00 90.75 286 VAL A C 1
ATOM 2140 O O . VAL A 1 286 ? 3.775 -19.494 -0.686 1.00 90.75 286 VAL A O 1
ATOM 2143 N N . ALA A 1 287 ? 5.992 -19.944 -0.594 1.00 92.25 287 ALA A N 1
ATOM 2144 C CA . ALA A 1 287 ? 5.954 -20.848 0.547 1.00 92.25 287 ALA A CA 1
ATOM 2145 C C . ALA A 1 287 ? 5.699 -20.073 1.852 1.00 92.25 287 ALA A C 1
ATOM 2147 O O . ALA A 1 287 ? 6.334 -19.049 2.103 1.00 92.25 287 ALA A O 1
ATOM 2148 N N . GLN A 1 288 ? 4.734 -20.536 2.650 1.00 92.12 288 GLN A N 1
ATOM 2149 C CA . GLN A 1 288 ? 4.212 -19.862 3.846 1.00 92.12 288 GLN A CA 1
ATOM 2150 C C . GLN A 1 288 ? 3.239 -20.770 4.620 1.00 92.12 288 GLN A C 1
ATOM 2152 O O . GLN A 1 288 ? 2.737 -21.759 4.084 1.00 92.12 288 GLN A O 1
ATOM 2157 N N . ASN A 1 289 ? 2.899 -20.395 5.855 1.00 90.06 289 ASN A N 1
ATOM 2158 C CA . ASN A 1 289 ? 1.778 -21.004 6.577 1.00 90.06 289 ASN A CA 1
ATOM 2159 C C . ASN A 1 289 ? 0.456 -20.383 6.107 1.00 90.06 289 ASN A C 1
ATOM 2161 O O . ASN A 1 289 ? 0.299 -19.162 6.126 1.00 90.06 289 ASN A O 1
ATOM 2165 N N . VAL A 1 290 ? -0.503 -21.219 5.716 1.00 91.69 290 VAL A N 1
ATOM 2166 C CA . VAL A 1 290 ? -1.815 -20.810 5.208 1.00 91.69 290 VAL A CA 1
ATOM 2167 C C . VAL A 1 290 ? -2.900 -21.202 6.191 1.00 91.69 290 VAL A C 1
ATOM 2169 O O . VAL A 1 290 ? -3.118 -22.381 6.467 1.00 91.69 290 VAL A O 1
ATOM 2172 N N . LYS A 1 291 ? -3.619 -20.198 6.688 1.00 90.69 291 LYS A N 1
ATOM 2173 C CA . LYS A 1 291 ? -4.767 -20.385 7.566 1.00 90.69 291 LYS A CA 1
ATOM 2174 C C . LYS A 1 291 ? -6.043 -20.424 6.745 1.00 90.69 291 LYS A C 1
ATOM 2176 O O . LYS A 1 291 ? -6.267 -19.560 5.899 1.00 90.69 291 LYS A O 1
ATOM 2181 N N . ILE A 1 292 ? -6.891 -21.401 7.031 1.00 92.75 292 ILE A N 1
ATOM 2182 C CA . ILE A 1 292 ? -8.153 -21.636 6.337 1.00 92.75 292 ILE A CA 1
ATOM 2183 C C . ILE A 1 292 ? -9.285 -21.534 7.354 1.00 92.75 292 ILE A C 1
ATOM 2185 O O . ILE A 1 292 ? -9.195 -22.094 8.446 1.00 92.75 292 ILE A O 1
ATOM 2189 N N . ARG A 1 293 ? -10.344 -20.812 6.994 1.00 92.19 293 ARG A N 1
ATOM 2190 C CA . ARG A 1 293 ? -11.577 -20.632 7.768 1.00 92.19 293 ARG A CA 1
ATOM 2191 C C . ARG A 1 293 ? -12.741 -21.242 6.998 1.00 92.19 293 ARG A C 1
ATOM 2193 O O . ARG A 1 293 ? -12.883 -20.977 5.806 1.00 92.19 293 ARG A O 1
ATOM 2200 N N . ALA A 1 294 ? -13.585 -21.984 7.703 1.00 92.25 294 ALA A N 1
ATOM 2201 C CA . ALA A 1 294 ? -14.898 -22.415 7.240 1.00 92.25 294 ALA A CA 1
ATOM 2202 C C . ALA A 1 294 ? -15.980 -21.801 8.133 1.00 92.25 294 ALA A C 1
ATOM 2204 O O . ALA A 1 294 ? -15.822 -21.788 9.355 1.00 92.25 294 ALA A O 1
ATOM 2205 N N . ALA A 1 295 ? -17.059 -21.290 7.542 1.00 90.38 295 ALA A N 1
ATOM 2206 C CA . ALA A 1 295 ? -18.156 -20.666 8.278 1.00 90.38 295 ALA A CA 1
ATOM 2207 C C . ALA A 1 295 ? -19.522 -20.968 7.652 1.00 90.38 295 ALA A C 1
ATOM 2209 O O . ALA A 1 295 ? -19.632 -21.154 6.440 1.00 90.38 295 ALA A O 1
ATOM 2210 N N . ILE A 1 296 ? -20.557 -20.992 8.493 1.00 84.75 296 ILE A N 1
ATOM 2211 C CA . ILE A 1 296 ? -21.956 -21.138 8.075 1.00 84.75 296 ILE A CA 1
ATOM 2212 C C . ILE A 1 296 ? -22.611 -19.752 8.135 1.00 84.75 296 ILE A C 1
ATOM 2214 O O . ILE A 1 296 ? -22.697 -19.165 9.215 1.00 84.75 296 ILE A O 1
ATOM 2218 N N . ASN A 1 297 ? -23.095 -19.270 6.985 1.00 67.88 297 ASN A N 1
ATOM 2219 C CA . ASN A 1 297 ? -23.591 -17.904 6.738 1.00 67.88 297 ASN A CA 1
ATOM 2220 C C . ASN A 1 297 ? -22.529 -16.790 6.907 1.00 67.88 297 ASN A C 1
ATOM 2222 O O . ASN A 1 297 ? -21.438 -17.006 7.434 1.00 67.88 297 ASN A O 1
ATOM 2226 N N . GLN A 1 298 ? -22.844 -15.583 6.418 1.00 50.34 298 GLN A N 1
ATOM 2227 C CA . GLN A 1 298 ? -21.914 -14.442 6.428 1.00 50.34 298 GLN A CA 1
ATOM 2228 C C . GLN A 1 298 ? -21.765 -13.826 7.833 1.00 50.34 298 GLN A C 1
ATOM 2230 O O . GLN A 1 298 ? -20.642 -13.572 8.267 1.00 50.34 298 GLN A O 1
ATOM 2235 N N . ASP A 1 299 ? -22.863 -13.695 8.586 1.00 45.00 299 ASP A N 1
ATOM 2236 C CA . ASP A 1 299 ? -22.925 -13.140 9.956 1.00 45.00 299 ASP A CA 1
ATOM 2237 C C . ASP A 1 299 ? -22.436 -14.124 11.049 1.00 45.00 299 ASP A C 1
ATOM 2239 O O . ASP A 1 299 ? -23.009 -14.226 12.132 1.00 45.00 299 ASP A O 1
ATOM 2243 N N . ALA A 1 300 ? -21.421 -14.930 10.732 1.00 49.47 300 ALA A N 1
ATOM 2244 C CA . ALA A 1 300 ? -21.142 -16.223 11.357 1.00 49.47 300 ALA A CA 1
ATOM 2245 C C . ALA A 1 300 ? -21.008 -16.234 12.900 1.00 49.47 300 ALA A C 1
ATOM 2247 O O . ALA A 1 300 ? -19.985 -15.828 13.456 1.00 49.47 300 ALA A O 1
ATOM 2248 N N . GLU A 1 301 ? -21.963 -16.881 13.581 1.00 58.06 301 GLU A N 1
ATOM 2249 C CA . GLU A 1 301 ? -21.773 -17.400 14.949 1.00 58.06 301 GLU A CA 1
ATOM 2250 C C . GLU A 1 301 ? -20.942 -18.704 14.979 1.00 58.06 301 GLU A C 1
ATOM 2252 O O . GLU A 1 301 ? -20.420 -19.085 16.028 1.00 58.06 301 GLU A O 1
ATOM 2257 N N . ILE A 1 302 ? -20.830 -19.409 13.843 1.00 79.31 302 ILE A N 1
ATOM 2258 C CA . ILE A 1 302 ? -20.286 -20.773 13.751 1.00 79.31 302 ILE A CA 1
ATOM 2259 C C . ILE A 1 302 ? -19.130 -20.809 12.741 1.00 79.31 302 ILE A C 1
ATOM 2261 O O . ILE A 1 302 ? -19.333 -20.681 11.532 1.00 79.31 302 ILE A O 1
ATOM 2265 N N . GLU A 1 303 ? -17.915 -21.013 13.253 1.00 88.88 303 GLU A N 1
ATOM 2266 C CA . GLU A 1 303 ? -16.662 -21.043 12.490 1.00 88.88 303 GLU A CA 1
ATOM 2267 C C . GLU A 1 303 ? -15.787 -22.245 12.877 1.00 88.88 303 GLU A C 1
ATOM 2269 O O . GLU A 1 303 ? -15.763 -22.656 14.038 1.00 88.88 303 GLU A O 1
ATOM 2274 N N . ALA A 1 304 ? -14.974 -22.725 11.936 1.00 88.31 304 ALA A N 1
ATOM 2275 C CA . ALA A 1 304 ? -13.824 -23.588 12.200 1.00 88.31 304 ALA A CA 1
ATOM 2276 C C . ALA A 1 304 ? -12.584 -23.101 11.447 1.00 88.31 304 ALA A C 1
ATOM 2278 O O . ALA A 1 304 ? -12.686 -22.405 10.435 1.00 88.31 304 ALA A O 1
ATOM 2279 N N . TYR A 1 305 ? -11.413 -23.499 11.944 1.00 89.25 305 TYR A N 1
ATOM 2280 C CA . TYR A 1 305 ? -10.119 -23.153 11.367 1.00 89.25 305 TYR A CA 1
ATOM 2281 C C . TYR A 1 305 ? -9.246 -24.396 11.210 1.00 89.25 305 TYR A C 1
ATOM 2283 O O . TYR A 1 305 ? -9.263 -25.285 12.059 1.00 89.25 305 TYR A O 1
ATOM 2291 N N . THR A 1 306 ? -8.450 -24.423 10.147 1.00 90.44 306 THR A N 1
ATOM 2292 C CA . THR A 1 306 ? -7.365 -25.391 9.950 1.00 90.44 306 THR A CA 1
ATOM 2293 C C . THR A 1 306 ? -6.187 -24.712 9.251 1.00 90.44 306 THR A C 1
ATOM 2295 O O . THR A 1 306 ? -6.329 -23.590 8.757 1.00 90.44 306 THR A O 1
ATOM 2298 N N . ASN A 1 307 ? -5.021 -25.355 9.226 1.00 89.44 307 ASN A N 1
ATOM 2299 C CA . ASN A 1 307 ? -3.822 -24.820 8.585 1.00 89.44 307 ASN A CA 1
ATOM 2300 C C . ASN A 1 307 ? -3.271 -25.791 7.536 1.00 89.44 307 ASN A C 1
ATOM 2302 O O . ASN A 1 307 ? -3.364 -27.008 7.689 1.00 89.44 307 ASN A O 1
ATOM 2306 N N . VAL A 1 308 ? -2.648 -25.227 6.505 1.00 91.69 308 VAL A N 1
ATOM 2307 C CA . VAL A 1 308 ? -1.852 -25.926 5.492 1.00 91.69 308 VAL A CA 1
ATOM 2308 C C . VAL A 1 308 ? -0.538 -25.166 5.333 1.00 91.69 308 VAL A C 1
ATOM 2310 O O . VAL A 1 308 ? -0.531 -23.944 5.253 1.00 91.69 308 VAL A O 1
ATOM 2313 N N . GLU A 1 309 ? 0.585 -25.866 5.284 1.00 92.69 309 GLU A N 1
ATOM 2314 C CA . GLU A 1 309 ? 1.891 -25.293 4.985 1.00 92.69 309 GLU A CA 1
ATOM 2315 C C . GLU A 1 309 ? 2.164 -25.414 3.480 1.00 92.69 309 GLU A C 1
ATOM 2317 O O . GLU A 1 309 ? 2.225 -26.514 2.922 1.00 92.69 309 GLU A O 1
ATOM 2322 N N . PHE A 1 310 ? 2.331 -24.277 2.805 1.00 95.06 310 PHE A N 1
ATOM 2323 C CA . PHE A 1 310 ? 2.899 -24.251 1.463 1.00 95.06 310 PHE A CA 1
ATOM 2324 C C . PHE A 1 310 ? 4.419 -24.340 1.622 1.00 95.06 310 PHE A C 1
ATOM 2326 O O . PHE A 1 310 ? 5.053 -23.378 2.055 1.00 95.06 310 PHE A O 1
ATOM 2333 N N . ILE A 1 311 ? 5.001 -25.503 1.331 1.00 95.12 311 ILE A N 1
ATOM 2334 C CA . ILE A 1 311 ? 6.427 -25.775 1.550 1.00 95.12 311 ILE A CA 1
ATOM 2335 C C . ILE A 1 311 ? 7.280 -25.309 0.364 1.00 95.12 311 ILE A C 1
ATOM 2337 O O . ILE A 1 311 ? 6.800 -25.246 -0.769 1.00 95.12 311 ILE A O 1
ATOM 2341 N N . THR A 1 312 ? 8.561 -25.011 0.596 1.00 94.75 312 THR A N 1
ATOM 2342 C CA . THR A 1 312 ? 9.508 -24.628 -0.463 1.00 94.75 312 THR A CA 1
ATOM 2343 C C . THR A 1 312 ? 9.505 -25.649 -1.602 1.00 94.75 312 THR A C 1
ATOM 2345 O O . THR A 1 312 ? 9.833 -26.822 -1.418 1.00 94.75 312 THR A O 1
ATOM 2348 N N . ASN A 1 313 ? 9.172 -25.193 -2.810 1.00 93.19 313 ASN A N 1
ATOM 2349 C CA . ASN A 1 313 ? 9.178 -26.022 -4.009 1.00 93.19 313 ASN A CA 1
ATOM 2350 C C . ASN A 1 313 ? 10.621 -26.323 -4.451 1.00 93.19 313 ASN A C 1
ATOM 2352 O O . ASN A 1 313 ? 11.241 -25.553 -5.187 1.00 93.19 313 ASN A O 1
ATOM 2356 N N . LEU A 1 314 ? 11.152 -27.467 -4.011 1.00 91.50 314 LEU A N 1
ATOM 2357 C CA . LEU A 1 314 ? 12.484 -27.974 -4.363 1.00 91.50 314 LEU A CA 1
ATOM 2358 C C . LEU A 1 314 ? 12.538 -28.500 -5.813 1.00 91.50 314 LEU A C 1
ATOM 2360 O O . LEU A 1 314 ? 12.790 -29.678 -6.074 1.00 91.50 314 LEU A O 1
ATOM 2364 N N . ARG A 1 315 ? 12.285 -27.596 -6.763 1.00 84.94 315 ARG A N 1
ATOM 2365 C CA . ARG A 1 315 ? 12.171 -27.853 -8.201 1.00 84.94 315 ARG A CA 1
ATOM 2366 C C . ARG A 1 315 ? 13.454 -28.437 -8.823 1.00 84.94 315 ARG A C 1
ATOM 2368 O O . ARG A 1 315 ? 14.562 -28.123 -8.364 1.00 84.94 315 ARG A O 1
ATOM 2375 N N . PRO A 1 316 ? 13.334 -29.208 -9.927 1.00 85.50 316 PRO A N 1
ATOM 2376 C CA . PRO A 1 316 ? 14.466 -29.548 -10.786 1.00 85.50 316 PRO A CA 1
ATOM 2377 C C . PRO A 1 316 ? 15.219 -28.287 -11.208 1.00 85.50 316 PRO A C 1
ATOM 2379 O O . PRO A 1 316 ? 14.594 -27.264 -11.510 1.00 85.50 316 PRO A O 1
ATOM 2382 N N . SER A 1 317 ? 16.550 -28.356 -11.230 1.00 88.75 317 SER A N 1
ATOM 2383 C CA . SER A 1 317 ? 17.350 -27.173 -11.517 1.00 88.75 317 SER A CA 1
ATOM 2384 C C . SER A 1 317 ? 17.173 -26.685 -12.955 1.00 88.75 317 SER A C 1
ATOM 2386 O O . SER A 1 317 ? 17.040 -27.461 -13.903 1.00 88.75 317 SER A O 1
ATOM 2388 N N . LEU A 1 318 ? 17.175 -25.364 -13.097 1.00 90.69 318 LEU A N 1
ATOM 2389 C CA . LEU A 1 318 ? 17.163 -24.614 -14.343 1.00 90.69 318 LEU A CA 1
ATOM 2390 C C . LEU A 1 318 ? 18.348 -23.647 -14.313 1.00 90.69 318 LEU A C 1
ATOM 2392 O O . LEU A 1 318 ? 18.535 -22.943 -13.323 1.00 90.69 318 LEU A O 1
ATOM 2396 N N . ALA A 1 319 ? 19.119 -23.594 -15.395 1.00 92.31 319 ALA A N 1
ATOM 2397 C CA . ALA A 1 319 ? 20.073 -22.524 -15.654 1.00 92.31 319 ALA A CA 1
ATOM 2398 C C . ALA A 1 319 ? 19.848 -22.023 -17.081 1.00 92.31 319 ALA A C 1
ATOM 2400 O O . ALA A 1 319 ? 19.702 -22.820 -18.006 1.00 92.31 319 ALA A O 1
ATOM 2401 N N . THR A 1 320 ? 19.790 -20.708 -17.242 1.00 93.12 320 THR A N 1
ATOM 2402 C CA . THR A 1 320 ? 19.644 -20.041 -18.536 1.00 93.12 320 THR A CA 1
ATOM 2403 C C . THR A 1 320 ? 20.489 -18.775 -18.549 1.00 93.12 320 THR A C 1
ATOM 2405 O O . THR A 1 320 ? 20.708 -18.152 -17.508 1.00 93.12 320 THR A O 1
ATOM 2408 N N . GLY A 1 321 ? 20.989 -18.383 -19.714 1.00 93.44 321 GLY A N 1
ATOM 2409 C CA . GLY A 1 321 ? 21.767 -17.161 -19.844 1.00 93.44 321 GLY A CA 1
ATOM 2410 C C . GLY A 1 321 ? 22.525 -17.056 -21.155 1.00 93.44 321 GLY A C 1
ATOM 2411 O O . GLY A 1 321 ? 22.469 -17.938 -22.014 1.00 93.44 321 GLY A O 1
ATOM 2412 N N . SER A 1 322 ? 23.280 -15.975 -21.278 1.00 94.38 322 SER A N 1
ATOM 2413 C CA . SER A 1 322 ? 24.148 -15.696 -22.415 1.00 94.38 322 SER A CA 1
ATOM 2414 C C . SER A 1 322 ? 25.444 -15.052 -21.948 1.00 94.38 322 SER A C 1
ATOM 2416 O O . SER A 1 322 ? 25.409 -14.082 -21.189 1.00 94.38 322 SER A O 1
ATOM 2418 N N . ILE A 1 323 ? 26.567 -15.547 -22.462 1.00 94.81 323 ILE A N 1
ATOM 2419 C CA . ILE A 1 323 ? 27.856 -14.858 -22.438 1.00 94.81 323 ILE A CA 1
ATOM 2420 C C . ILE A 1 323 ? 28.134 -14.354 -23.857 1.00 94.81 323 ILE A C 1
ATOM 2422 O O . ILE A 1 323 ? 28.044 -15.125 -24.814 1.00 94.81 323 ILE A O 1
ATOM 2426 N N . ASN A 1 324 ? 28.470 -13.075 -24.001 1.00 94.25 324 ASN A N 1
ATOM 2427 C CA . ASN A 1 324 ? 28.966 -12.490 -25.241 1.00 94.25 324 ASN A CA 1
ATOM 2428 C C . ASN A 1 324 ? 30.405 -12.004 -25.043 1.00 94.25 324 ASN A C 1
ATOM 2430 O O . ASN A 1 324 ? 30.731 -11.431 -24.005 1.00 94.25 324 ASN A O 1
ATOM 2434 N N . VAL A 1 325 ? 31.261 -12.229 -26.036 1.00 95.12 325 VAL A N 1
ATOM 2435 C CA . VAL A 1 325 ? 32.600 -11.641 -26.112 1.00 95.12 325 VAL A CA 1
ATOM 2436 C C . VAL A 1 325 ? 32.754 -11.000 -27.484 1.00 95.12 325 VAL A C 1
ATOM 2438 O O . VAL A 1 325 ? 32.871 -11.702 -28.494 1.00 95.12 325 VAL A O 1
ATOM 2441 N N . ARG A 1 326 ? 32.777 -9.669 -27.520 1.00 93.81 326 ARG A N 1
ATOM 2442 C CA . ARG A 1 326 ? 33.056 -8.877 -28.719 1.00 93.81 326 ARG A CA 1
ATOM 2443 C C . ARG A 1 326 ? 34.518 -8.435 -28.709 1.00 93.81 326 ARG A C 1
ATOM 2445 O O . ARG A 1 326 ? 35.021 -7.948 -27.703 1.00 93.81 326 ARG A O 1
ATOM 2452 N N . ILE A 1 327 ? 35.199 -8.580 -29.842 1.00 95.25 327 ILE A N 1
ATOM 2453 C CA . ILE A 1 327 ? 36.556 -8.068 -30.071 1.00 95.25 327 ILE A CA 1
ATOM 2454 C C . ILE A 1 327 ? 36.535 -7.308 -31.394 1.00 95.25 327 ILE A C 1
ATOM 2456 O O . ILE A 1 327 ? 36.305 -7.912 -32.439 1.00 95.25 327 ILE A O 1
ATOM 2460 N N . GLY A 1 328 ? 36.759 -5.997 -31.387 1.00 93.44 328 GLY A N 1
ATOM 2461 C CA . GLY A 1 328 ? 36.661 -5.197 -32.611 1.00 93.44 328 GLY A CA 1
ATOM 2462 C C . GLY A 1 328 ? 37.019 -3.733 -32.415 1.00 93.44 328 GLY A C 1
ATOM 2463 O O . GLY A 1 328 ? 37.549 -3.347 -31.377 1.00 93.44 328 GLY A O 1
ATOM 2464 N N . ALA A 1 329 ? 36.725 -2.897 -33.410 1.00 90.38 329 ALA A N 1
ATOM 2465 C CA . ALA A 1 329 ? 36.968 -1.461 -33.296 1.00 90.38 329 ALA A CA 1
ATOM 2466 C C . ALA A 1 329 ? 36.135 -0.832 -32.155 1.00 90.38 329 ALA A C 1
ATOM 2468 O O . ALA A 1 329 ? 34.920 -1.038 -32.050 1.00 90.38 329 ALA A O 1
ATOM 2469 N N . GLY A 1 330 ? 36.793 -0.050 -31.300 1.00 85.25 330 GLY A N 1
ATOM 2470 C CA . GLY A 1 330 ? 36.156 0.739 -30.250 1.00 85.25 330 GLY A CA 1
ATOM 2471 C C . GLY A 1 330 ? 35.312 1.870 -30.841 1.00 85.25 330 GLY A C 1
ATOM 2472 O O . GLY A 1 330 ? 35.555 2.329 -31.957 1.00 85.25 330 GLY A O 1
ATOM 2473 N N . GLY A 1 331 ? 34.262 2.280 -30.124 1.00 84.62 331 GLY A N 1
ATOM 2474 C CA . GLY A 1 331 ? 33.300 3.273 -30.620 1.00 84.62 331 GLY A CA 1
ATOM 2475 C C . GLY A 1 331 ? 32.433 2.770 -31.784 1.00 84.62 331 GLY A C 1
ATOM 2476 O O . GLY A 1 331 ? 31.691 3.546 -32.368 1.00 84.62 331 GLY A O 1
ATOM 2477 N N . THR A 1 332 ? 32.496 1.481 -32.130 1.00 87.88 332 THR A N 1
ATOM 2478 C CA . THR A 1 332 ? 31.636 0.855 -33.155 1.00 87.88 332 THR A CA 1
ATOM 2479 C C . THR A 1 332 ? 30.973 -0.424 -32.627 1.00 87.88 332 THR A C 1
ATOM 2481 O O . THR A 1 332 ? 30.687 -1.358 -33.380 1.00 87.88 332 THR A O 1
ATOM 2484 N N . ASP A 1 333 ? 30.739 -0.507 -31.309 1.00 87.94 333 ASP A N 1
ATOM 2485 C CA . ASP A 1 333 ? 29.904 -1.576 -30.757 1.00 87.94 333 ASP A CA 1
ATOM 2486 C C . ASP A 1 333 ? 28.432 -1.312 -31.067 1.00 87.94 333 ASP A C 1
ATOM 2488 O O . ASP A 1 333 ? 27.700 -0.660 -30.326 1.00 87.94 333 ASP A O 1
ATOM 2492 N N . TYR A 1 334 ? 28.007 -1.867 -32.193 1.00 85.38 334 TYR A N 1
ATOM 2493 C CA . TYR A 1 334 ? 26.641 -1.803 -32.672 1.00 85.38 334 TYR A CA 1
ATOM 2494 C C . TYR A 1 334 ? 25.632 -2.540 -31.764 1.00 85.38 334 TYR A C 1
ATOM 2496 O O . TYR A 1 334 ? 24.434 -2.265 -31.815 1.00 85.38 334 TYR A O 1
ATOM 2504 N N . ARG A 1 335 ? 26.076 -3.465 -30.900 1.00 80.81 335 ARG A N 1
ATOM 2505 C CA . ARG A 1 335 ? 25.214 -4.152 -29.914 1.00 80.81 335 ARG A CA 1
ATOM 2506 C C . ARG A 1 335 ? 25.309 -3.528 -28.508 1.00 80.81 335 ARG A C 1
ATOM 2508 O O . ARG A 1 335 ? 24.679 -4.029 -27.575 1.00 80.81 335 ARG A O 1
ATOM 2515 N N . GLY A 1 336 ? 26.067 -2.442 -28.367 1.00 79.12 336 GLY A N 1
ATOM 2516 C CA . GLY A 1 336 ? 26.227 -1.670 -27.139 1.00 79.12 336 GLY A CA 1
ATOM 2517 C C . GLY A 1 336 ? 25.154 -0.596 -26.951 1.00 79.12 336 GLY A C 1
ATOM 2518 O O . GLY A 1 336 ? 24.170 -0.521 -27.688 1.00 79.12 336 GLY A O 1
ATOM 2519 N N . SER A 1 337 ? 25.359 0.261 -25.948 1.00 78.31 337 SER A N 1
ATOM 2520 C CA . SER A 1 337 ? 24.544 1.467 -25.767 1.00 78.31 337 SER A CA 1
ATOM 2521 C C . SER A 1 337 ? 24.814 2.462 -26.893 1.00 78.31 337 SER A C 1
ATOM 2523 O O . SER A 1 337 ? 25.970 2.736 -27.211 1.00 78.31 337 SER A O 1
ATOM 2525 N N . PHE A 1 338 ? 23.760 3.066 -27.447 1.00 76.62 338 PHE A N 1
ATOM 2526 C CA . PHE A 1 338 ? 23.888 4.067 -28.512 1.00 76.62 338 PHE A CA 1
ATOM 2527 C C . PHE A 1 338 ? 24.702 5.296 -28.061 1.00 76.62 338 PHE A C 1
ATOM 2529 O O . PHE A 1 338 ? 25.451 5.858 -28.846 1.00 76.62 338 PHE A O 1
ATOM 2536 N N . ARG A 1 339 ? 24.672 5.638 -26.762 1.00 76.88 339 ARG A N 1
ATOM 2537 C CA . ARG A 1 339 ? 25.507 6.698 -26.154 1.00 76.88 339 ARG A CA 1
ATOM 2538 C C . ARG A 1 339 ? 27.018 6.417 -26.243 1.00 76.88 339 ARG A C 1
ATOM 2540 O O . ARG A 1 339 ? 27.830 7.331 -26.154 1.00 76.88 339 ARG A O 1
ATOM 2547 N N . ASP A 1 340 ? 27.399 5.150 -26.373 1.00 81.25 340 ASP A N 1
ATOM 2548 C CA . ASP A 1 340 ? 28.786 4.700 -26.507 1.00 81.25 340 ASP A CA 1
ATOM 2549 C C . ASP A 1 340 ? 29.172 4.391 -27.968 1.00 81.25 340 ASP A C 1
ATOM 2551 O O . ASP A 1 340 ? 30.344 4.119 -28.258 1.00 81.25 340 ASP A O 1
ATOM 2555 N N . TYR A 1 341 ? 28.209 4.489 -28.891 1.00 87.19 341 TYR A N 1
ATOM 2556 C CA . TYR A 1 341 ? 28.428 4.452 -30.332 1.00 87.19 341 TYR A CA 1
ATOM 2557 C C . TYR A 1 341 ? 29.078 5.764 -30.799 1.00 87.19 341 TYR A C 1
ATOM 2559 O O . TYR A 1 341 ? 28.808 6.839 -30.269 1.00 87.19 341 TYR A O 1
ATOM 2567 N N . LEU A 1 342 ? 30.030 5.648 -31.727 1.00 88.31 342 LEU A N 1
ATOM 2568 C CA . LEU A 1 342 ? 30.889 6.720 -32.248 1.00 88.31 342 LEU A CA 1
ATOM 2569 C C . LEU A 1 342 ? 31.541 7.629 -31.184 1.00 88.31 342 LEU A C 1
ATOM 2571 O O . LEU A 1 342 ? 31.931 8.758 -31.478 1.00 88.31 342 LEU A O 1
ATOM 2575 N N . ASN A 1 343 ? 31.723 7.124 -29.959 1.00 84.81 343 ASN A N 1
ATOM 2576 C CA . ASN A 1 343 ? 32.395 7.835 -28.873 1.00 84.81 343 ASN A CA 1
ATOM 2577 C C . ASN A 1 343 ? 33.861 8.168 -29.263 1.00 84.81 343 ASN A C 1
ATOM 2579 O O . ASN A 1 343 ? 34.649 7.233 -29.468 1.00 84.81 343 ASN A O 1
ATOM 2583 N N . PRO A 1 344 ? 34.259 9.460 -29.330 1.00 82.75 344 PRO A N 1
ATOM 2584 C CA . PRO A 1 344 ? 35.589 9.874 -29.789 1.00 82.75 344 PRO A CA 1
ATOM 2585 C C . PRO A 1 344 ? 36.764 9.258 -29.018 1.00 82.75 344 PRO A C 1
ATOM 2587 O O . PRO A 1 344 ? 37.767 8.904 -29.633 1.00 82.75 344 PRO A O 1
ATOM 2590 N N . ASP A 1 345 ? 36.633 9.037 -27.706 1.00 85.19 345 ASP A N 1
ATOM 2591 C CA . ASP A 1 345 ? 37.689 8.436 -26.874 1.00 85.19 345 ASP A CA 1
ATOM 2592 C C . ASP A 1 345 ? 37.909 6.940 -27.163 1.00 85.19 345 ASP A C 1
ATOM 2594 O O . ASP A 1 345 ? 38.904 6.344 -26.730 1.00 85.19 345 ASP A O 1
ATOM 2598 N N . LYS A 1 346 ? 36.969 6.302 -27.868 1.00 84.19 346 LYS A N 1
ATOM 2599 C CA . LYS A 1 346 ? 36.998 4.872 -28.205 1.00 84.19 346 LYS A CA 1
ATOM 2600 C C . LYS A 1 346 ? 37.322 4.616 -29.680 1.00 84.19 346 LYS A C 1
ATOM 2602 O O . LYS A 1 346 ? 37.844 3.544 -29.990 1.00 84.19 346 LYS A O 1
ATOM 2607 N N . ILE A 1 347 ? 37.048 5.571 -30.572 1.00 85.31 347 ILE A N 1
ATOM 2608 C CA . ILE A 1 347 ? 37.351 5.473 -32.010 1.00 85.31 347 ILE A CA 1
ATOM 2609 C C . ILE A 1 347 ? 38.858 5.249 -32.240 1.00 85.31 347 ILE A C 1
ATOM 2611 O O . ILE A 1 347 ? 39.714 5.757 -31.518 1.00 85.31 347 ILE A O 1
ATOM 2615 N N . GLY A 1 348 ? 39.195 4.432 -33.244 1.00 82.06 348 GLY A N 1
ATOM 2616 C CA . GLY A 1 348 ? 40.582 4.114 -33.617 1.00 82.06 348 GLY A CA 1
ATOM 2617 C C . GLY A 1 348 ? 41.316 3.159 -32.664 1.00 82.06 348 GLY A C 1
ATOM 2618 O O . GLY A 1 348 ? 42.442 2.758 -32.953 1.00 82.06 348 GLY A O 1
ATOM 2619 N N . ARG A 1 349 ? 40.693 2.756 -31.550 1.00 88.38 349 ARG A N 1
ATOM 2620 C CA . ARG A 1 349 ? 41.205 1.735 -30.620 1.00 88.38 349 ARG A CA 1
ATOM 2621 C C . ARG A 1 349 ? 40.555 0.377 -30.910 1.00 88.38 349 ARG A C 1
ATOM 2623 O O . ARG A 1 349 ? 39.562 0.295 -31.626 1.00 88.38 349 ARG A O 1
ATOM 2630 N N . THR A 1 350 ? 41.099 -0.700 -30.345 1.00 91.19 350 THR A N 1
ATOM 2631 C CA . THR A 1 350 ? 40.414 -2.007 -30.281 1.00 91.19 350 THR A CA 1
ATOM 2632 C C . THR A 1 350 ? 39.777 -2.153 -28.902 1.00 91.19 350 THR A C 1
ATOM 2634 O O . THR A 1 350 ? 40.454 -1.904 -27.905 1.00 91.19 350 THR A O 1
ATOM 2637 N N . SER A 1 351 ? 38.505 -2.544 -28.836 1.00 90.88 351 SER A N 1
ATOM 2638 C CA . SER A 1 351 ? 37.827 -2.923 -27.594 1.00 90.88 351 SER A CA 1
ATOM 2639 C C . SER A 1 351 ? 37.694 -4.443 -27.480 1.00 90.88 351 SER A C 1
ATOM 2641 O O . SER A 1 351 ? 37.657 -5.165 -28.482 1.00 90.88 351 SER A O 1
ATOM 2643 N N . VAL A 1 352 ? 37.655 -4.915 -26.234 1.00 92.69 352 VAL A N 1
ATOM 2644 C CA . VAL A 1 352 ? 37.287 -6.281 -25.857 1.00 92.69 352 VAL A CA 1
ATOM 2645 C C . VAL A 1 352 ? 36.166 -6.138 -24.842 1.00 92.69 352 VAL A C 1
ATOM 2647 O O . VAL A 1 352 ? 36.406 -5.742 -23.702 1.00 92.69 352 VAL A O 1
ATOM 2650 N N . ASP A 1 353 ? 34.947 -6.400 -25.289 1.00 90.00 353 ASP A N 1
ATOM 2651 C CA . ASP A 1 353 ? 33.717 -6.151 -24.548 1.00 90.00 353 ASP A CA 1
ATOM 2652 C C . ASP A 1 353 ? 33.143 -7.517 -24.125 1.00 90.00 353 ASP A C 1
ATOM 2654 O O . ASP A 1 353 ? 33.043 -8.429 -24.951 1.00 90.00 353 ASP A O 1
ATOM 2658 N N . VAL A 1 354 ? 32.851 -7.702 -22.832 1.00 92.44 354 VAL A N 1
ATOM 2659 C CA . VAL A 1 354 ? 32.448 -9.001 -22.260 1.00 92.44 354 VAL A CA 1
ATOM 2660 C C . VAL A 1 354 ? 31.159 -8.854 -21.464 1.00 92.44 354 VAL A C 1
ATOM 2662 O O . VAL A 1 354 ? 31.123 -8.220 -20.407 1.00 92.44 354 VAL A O 1
ATOM 2665 N N . ASP A 1 355 ? 30.120 -9.519 -21.953 1.00 91.94 355 ASP A N 1
ATOM 2666 C CA . ASP A 1 355 ? 28.768 -9.432 -21.424 1.00 91.94 355 ASP A CA 1
ATOM 2667 C C . ASP A 1 355 ? 28.351 -10.783 -20.850 1.00 91.94 355 ASP A C 1
ATOM 2669 O O . ASP A 1 355 ? 28.530 -11.813 -21.496 1.00 91.94 355 ASP A O 1
ATOM 2673 N N . ALA A 1 356 ? 27.748 -10.801 -19.666 1.00 94.19 356 ALA A N 1
ATOM 2674 C CA . ALA A 1 356 ? 27.180 -12.006 -19.082 1.00 94.19 356 ALA A CA 1
ATOM 2675 C C . ALA A 1 356 ? 25.844 -11.688 -18.409 1.00 94.19 356 ALA A C 1
ATOM 2677 O O . ALA A 1 356 ? 25.778 -10.855 -17.507 1.00 94.19 356 ALA A O 1
ATOM 2678 N N . ALA A 1 357 ? 24.795 -12.390 -18.830 1.00 94.69 357 ALA A N 1
ATOM 2679 C CA . ALA A 1 357 ? 23.497 -12.420 -18.168 1.00 94.69 357 ALA A CA 1
ATOM 2680 C C . ALA A 1 357 ? 23.173 -13.875 -17.815 1.00 94.69 357 ALA A C 1
ATOM 2682 O O . ALA A 1 357 ? 23.231 -14.745 -18.686 1.00 94.69 357 ALA A O 1
ATOM 2683 N N . VAL A 1 358 ? 22.878 -14.155 -16.546 1.00 95.31 358 VAL A N 1
ATOM 2684 C CA . VAL A 1 358 ? 22.690 -15.517 -16.021 1.00 95.31 358 VAL A CA 1
ATOM 2685 C C . VAL A 1 358 ? 21.522 -15.537 -15.042 1.00 95.31 358 VAL A C 1
ATOM 2687 O O . VAL A 1 358 ? 21.444 -14.684 -14.163 1.00 95.31 358 VAL A O 1
ATOM 2690 N N . PHE A 1 359 ? 20.658 -16.543 -15.152 1.00 95.00 359 PHE A N 1
ATOM 2691 C CA . PHE A 1 359 ? 19.655 -16.899 -14.151 1.00 95.00 359 PHE A CA 1
ATOM 2692 C C . PHE A 1 359 ? 19.753 -18.394 -13.838 1.00 95.00 359 PHE A C 1
ATOM 2694 O O . PHE A 1 359 ? 19.847 -19.223 -14.746 1.00 95.00 359 PHE A O 1
ATOM 2701 N N . ALA A 1 360 ? 19.712 -18.751 -12.556 1.00 94.25 360 ALA A N 1
ATOM 2702 C CA . ALA A 1 360 ? 19.743 -20.135 -12.106 1.00 94.25 360 ALA A CA 1
ATOM 2703 C C . ALA A 1 360 ? 18.841 -20.352 -10.885 1.00 94.25 360 ALA A C 1
ATOM 2705 O O . ALA A 1 360 ? 18.832 -19.546 -9.959 1.00 94.25 360 ALA A O 1
ATOM 2706 N N . THR A 1 361 ? 18.108 -21.464 -10.853 1.00 93.62 361 THR A N 1
ATOM 2707 C CA . THR A 1 361 ? 17.264 -21.858 -9.712 1.00 93.62 361 THR A CA 1
ATOM 2708 C C . THR A 1 361 ? 17.206 -23.381 -9.572 1.00 93.62 361 THR A C 1
ATOM 2710 O O . THR A 1 361 ? 17.297 -24.086 -10.576 1.00 93.62 361 THR A O 1
ATOM 2713 N N . GLY A 1 362 ? 17.078 -23.919 -8.355 1.00 92.44 362 GLY A N 1
ATOM 2714 C CA . GLY A 1 362 ? 16.907 -25.361 -8.116 1.00 92.44 362 GLY A CA 1
ATOM 2715 C C . GLY A 1 362 ? 17.362 -25.868 -6.744 1.00 92.44 362 GLY A C 1
ATOM 2716 O O . GLY A 1 362 ? 17.975 -25.136 -5.967 1.00 92.44 362 GLY A O 1
ATOM 2717 N N . LYS A 1 363 ? 17.068 -27.146 -6.461 1.00 92.50 363 LYS A N 1
ATOM 2718 C CA . LYS A 1 363 ? 17.440 -27.833 -5.209 1.00 92.50 363 LYS A CA 1
ATOM 2719 C C . LYS A 1 363 ? 18.970 -27.907 -5.002 1.00 92.50 363 LYS A C 1
ATOM 2721 O O . LYS A 1 363 ? 19.687 -28.401 -5.873 1.00 92.50 363 LYS A O 1
ATOM 2726 N N . VAL A 1 364 ? 19.453 -27.484 -3.827 1.00 90.75 364 VAL A N 1
ATOM 2727 C CA . VAL A 1 364 ? 20.846 -27.592 -3.342 1.00 90.75 364 VAL A CA 1
ATOM 2728 C C . VAL A 1 364 ? 20.823 -28.037 -1.875 1.00 90.75 364 VAL A C 1
ATOM 2730 O O . VAL A 1 364 ? 20.419 -27.277 -0.997 1.00 90.75 364 VAL A O 1
ATOM 2733 N N . GLY A 1 365 ? 21.209 -29.287 -1.587 1.00 90.56 365 GLY A N 1
ATOM 2734 C CA . GLY A 1 365 ? 20.798 -29.914 -0.320 1.00 90.56 365 GLY A CA 1
ATOM 2735 C C . GLY A 1 365 ? 19.271 -29.859 -0.209 1.00 90.56 365 GLY A C 1
ATOM 2736 O O . GLY A 1 365 ? 18.607 -29.947 -1.234 1.00 90.56 365 GLY A O 1
ATOM 2737 N N . ASP A 1 366 ? 18.704 -29.632 0.973 1.00 91.62 366 ASP A N 1
ATOM 2738 C CA . ASP A 1 366 ? 17.250 -29.443 1.147 1.00 91.62 366 ASP A CA 1
ATOM 2739 C C . ASP A 1 366 ? 16.795 -27.974 1.080 1.00 91.62 366 ASP A C 1
ATOM 2741 O O . ASP A 1 366 ? 15.758 -27.606 1.622 1.00 91.62 366 ASP A O 1
ATOM 2745 N N . TRP A 1 367 ? 17.568 -27.137 0.381 1.00 95.19 367 TRP A N 1
ATOM 2746 C CA . TRP A 1 367 ? 17.250 -25.736 0.109 1.00 95.19 367 TRP A CA 1
ATOM 2747 C C . TRP A 1 367 ? 16.938 -25.520 -1.375 1.00 95.19 367 TRP A C 1
ATOM 2749 O O . TRP A 1 367 ? 17.497 -26.191 -2.246 1.00 95.19 367 TRP A O 1
ATOM 2759 N N . LEU A 1 368 ? 16.090 -24.540 -1.678 1.00 95.38 368 LEU A N 1
ATOM 2760 C CA . LEU A 1 368 ? 15.958 -23.955 -3.008 1.00 95.38 368 LEU A CA 1
ATOM 2761 C C . LEU A 1 368 ? 16.943 -22.790 -3.128 1.00 95.38 368 LEU A C 1
ATOM 2763 O O . LEU A 1 368 ? 16.850 -21.817 -2.383 1.00 95.38 368 LEU A O 1
ATOM 2767 N N . PHE A 1 369 ? 17.867 -22.871 -4.083 1.00 95.38 369 PHE A N 1
ATOM 2768 C CA . PHE A 1 369 ? 18.644 -21.717 -4.530 1.00 95.38 369 PHE A CA 1
ATOM 2769 C C . PHE A 1 369 ? 17.913 -21.013 -5.678 1.00 95.38 369 PHE A C 1
ATOM 2771 O O . PHE A 1 369 ? 17.367 -21.681 -6.555 1.00 95.38 369 PHE A O 1
ATOM 2778 N N . THR A 1 370 ? 17.957 -19.682 -5.706 1.00 95.75 370 THR A N 1
ATOM 2779 C CA . THR A 1 370 ? 17.625 -18.841 -6.864 1.00 95.75 370 THR A CA 1
ATOM 2780 C C . THR A 1 370 ? 18.627 -17.694 -6.937 1.00 95.75 370 THR A C 1
ATOM 2782 O O . THR A 1 370 ? 18.849 -17.002 -5.947 1.00 95.75 370 THR A O 1
ATOM 2785 N N . GLY A 1 371 ? 19.233 -17.466 -8.098 1.00 96.75 371 GLY A N 1
ATOM 2786 C CA . GLY A 1 371 ? 20.207 -16.401 -8.302 1.00 96.75 371 GLY A CA 1
ATOM 2787 C C . GLY A 1 371 ? 20.185 -15.848 -9.720 1.00 96.75 371 GLY A C 1
ATOM 2788 O O . GLY A 1 371 ? 19.878 -16.563 -10.676 1.00 96.75 371 GLY A O 1
ATOM 2789 N N . ALA A 1 372 ? 20.527 -14.570 -9.846 1.00 97.38 372 ALA A N 1
ATOM 2790 C CA . ALA A 1 372 ? 20.649 -13.873 -11.118 1.00 97.38 372 ALA A CA 1
ATOM 2791 C C . ALA A 1 372 ? 21.884 -12.964 -11.128 1.00 97.38 372 ALA A C 1
ATOM 2793 O O . ALA A 1 372 ? 22.323 -12.484 -10.084 1.00 97.38 372 ALA A O 1
ATOM 2794 N N . PHE A 1 373 ? 22.438 -12.722 -12.312 1.00 96.56 373 PHE A N 1
ATOM 2795 C CA . PHE A 1 373 ? 23.577 -11.834 -12.524 1.00 96.56 373 PHE A CA 1
ATOM 2796 C C . PHE A 1 373 ? 23.496 -11.166 -13.900 1.00 96.56 373 PHE A C 1
ATOM 2798 O O . PHE A 1 373 ? 23.109 -11.814 -14.875 1.00 96.56 373 PHE A O 1
ATOM 2805 N N . ASN A 1 374 ? 23.887 -9.894 -13.988 1.00 94.62 374 ASN A N 1
ATOM 2806 C CA . ASN A 1 374 ? 23.979 -9.143 -15.240 1.00 94.62 374 ASN A CA 1
ATOM 2807 C C . ASN A 1 374 ? 25.186 -8.192 -15.205 1.00 94.62 374 ASN A C 1
ATOM 2809 O O . ASN A 1 374 ? 25.241 -7.304 -14.366 1.00 94.62 374 ASN A O 1
ATOM 2813 N N . SER A 1 375 ? 26.147 -8.347 -16.119 1.00 93.94 375 SER A N 1
ATOM 2814 C CA . SER A 1 375 ? 27.359 -7.512 -16.138 1.00 93.94 375 SER A CA 1
ATOM 2815 C C . SER A 1 375 ? 27.195 -6.134 -16.796 1.00 93.94 375 SER A C 1
ATOM 2817 O O . SER A 1 375 ? 28.101 -5.314 -16.664 1.00 93.94 375 SER A O 1
ATOM 2819 N N . LYS A 1 376 ? 26.088 -5.862 -17.511 1.00 86.94 376 LYS A N 1
ATOM 2820 C CA . LYS A 1 376 ? 25.841 -4.554 -18.158 1.00 86.94 376 LYS A CA 1
ATOM 2821 C C . LYS A 1 376 ? 25.094 -3.562 -17.276 1.00 86.94 376 LYS A C 1
ATOM 2823 O O . LYS A 1 376 ? 25.361 -2.367 -17.366 1.00 86.94 376 LYS A O 1
ATOM 2828 N N . ARG A 1 377 ? 24.110 -4.041 -16.513 1.00 89.38 377 ARG A N 1
ATOM 2829 C CA . ARG A 1 377 ? 23.172 -3.207 -15.750 1.00 89.38 377 ARG A CA 1
ATOM 2830 C C . ARG A 1 377 ? 22.728 -3.892 -14.455 1.00 89.38 377 ARG A C 1
ATOM 2832 O O . ARG A 1 377 ? 22.701 -5.124 -14.426 1.00 89.38 377 ARG A O 1
ATOM 2839 N N . PRO A 1 378 ? 22.295 -3.125 -13.436 1.00 93.19 378 PRO A N 1
ATOM 2840 C CA . PRO A 1 378 ? 21.472 -3.650 -12.350 1.00 93.19 378 PRO A CA 1
ATOM 2841 C C . PRO A 1 378 ? 20.305 -4.494 -12.865 1.00 93.19 378 PRO A C 1
ATOM 2843 O O . PRO A 1 378 ? 19.749 -4.207 -13.929 1.00 93.19 378 PRO A O 1
ATOM 2846 N N . LEU A 1 379 ? 19.913 -5.519 -12.109 1.00 92.50 379 LEU A N 1
ATOM 2847 C CA . LEU A 1 379 ? 18.868 -6.455 -12.534 1.00 92.50 379 LEU A CA 1
ATOM 2848 C C . LEU A 1 379 ? 17.505 -5.766 -12.699 1.00 92.50 379 LEU A C 1
ATOM 2850 O O . LEU A 1 379 ? 16.772 -6.099 -13.628 1.00 92.50 379 LEU A O 1
ATOM 2854 N N . ASN A 1 380 ? 17.215 -4.762 -11.868 1.00 91.25 380 ASN A N 1
ATOM 2855 C CA . ASN A 1 380 ? 16.000 -3.950 -11.941 1.00 91.25 380 ASN A CA 1
ATOM 2856 C C . ASN A 1 380 ? 16.116 -2.666 -12.791 1.00 91.25 380 ASN A C 1
ATOM 2858 O O . ASN A 1 380 ? 15.145 -1.907 -12.832 1.00 91.25 380 ASN A O 1
ATOM 2862 N N . GLN A 1 381 ? 17.266 -2.360 -13.413 1.00 87.44 381 GLN A N 1
ATOM 2863 C CA . GLN A 1 381 ? 17.397 -1.115 -14.185 1.00 87.44 381 GLN A CA 1
ATOM 2864 C C . GLN A 1 381 ? 16.532 -1.167 -15.443 1.00 87.44 381 GLN A C 1
ATOM 2866 O O . GLN A 1 381 ? 16.739 -2.032 -16.295 1.00 87.44 381 GLN A O 1
ATOM 2871 N N . ASP A 1 382 ? 15.626 -0.203 -15.597 1.00 79.25 382 ASP A N 1
ATOM 2872 C CA . ASP A 1 382 ? 14.657 -0.187 -16.686 1.00 79.25 382 ASP A CA 1
ATOM 2873 C C . ASP A 1 382 ? 15.141 0.473 -17.990 1.00 79.25 382 ASP A C 1
ATOM 2875 O O . ASP A 1 382 ? 16.269 0.959 -18.088 1.00 79.25 382 ASP A O 1
ATOM 2879 N N . CYS A 1 383 ? 14.289 0.473 -19.021 1.00 74.56 383 CYS A N 1
ATOM 2880 C CA . CYS A 1 383 ? 14.588 1.095 -20.316 1.00 74.56 383 CYS A CA 1
ATOM 2881 C C . CYS A 1 383 ? 14.683 2.634 -20.311 1.00 74.56 383 CYS A C 1
ATOM 2883 O O . CYS A 1 383 ? 15.177 3.189 -21.292 1.00 74.56 383 CYS A O 1
ATOM 2885 N N . ASN A 1 384 ? 14.243 3.330 -19.256 1.00 70.69 384 ASN A N 1
ATOM 2886 C CA . ASN A 1 384 ? 14.552 4.752 -19.059 1.00 70.69 384 ASN A CA 1
ATOM 2887 C C . ASN A 1 384 ? 15.968 4.929 -18.471 1.00 70.69 384 ASN A C 1
ATOM 2889 O O . ASN A 1 384 ? 16.586 5.978 -18.642 1.00 70.69 384 ASN A O 1
ATOM 2893 N N . GLY A 1 385 ? 16.473 3.897 -17.784 1.00 77.94 385 GLY A N 1
ATOM 2894 C CA . GLY A 1 385 ? 17.670 3.925 -16.946 1.00 77.94 385 GLY A CA 1
ATOM 2895 C C . GLY A 1 385 ? 17.363 3.865 -15.444 1.00 77.94 385 GLY A C 1
ATOM 2896 O O . GLY A 1 385 ? 18.303 3.799 -14.647 1.00 77.94 385 GLY A O 1
ATOM 2897 N N . ASP A 1 386 ? 16.085 3.835 -15.051 1.00 80.88 386 ASP A N 1
ATOM 2898 C CA . ASP A 1 386 ? 15.645 3.931 -13.657 1.00 80.88 386 ASP A CA 1
ATOM 2899 C C . ASP A 1 386 ? 15.918 2.617 -12.917 1.00 80.88 386 ASP A C 1
ATOM 2901 O O . ASP A 1 386 ? 15.459 1.552 -13.333 1.00 80.88 386 ASP A O 1
ATOM 2905 N N . ASN A 1 387 ? 16.623 2.670 -11.787 1.00 87.25 387 ASN A N 1
ATOM 2906 C CA . ASN A 1 387 ? 16.939 1.490 -10.983 1.00 87.25 387 ASN A CA 1
ATOM 2907 C C . ASN A 1 387 ? 15.977 1.386 -9.789 1.00 87.25 387 ASN A C 1
ATOM 2909 O O . ASN A 1 387 ? 16.146 2.080 -8.787 1.00 87.25 387 ASN A O 1
ATOM 2913 N N . ARG A 1 388 ? 14.920 0.574 -9.922 1.00 87.12 388 ARG A N 1
ATOM 2914 C CA . ARG A 1 388 ? 13.764 0.584 -9.002 1.00 87.12 388 ARG A CA 1
ATOM 2915 C C . ARG A 1 388 ? 13.828 -0.541 -7.967 1.00 87.12 388 ARG A C 1
ATOM 2917 O O . ARG A 1 388 ? 14.150 -1.669 -8.326 1.00 87.12 388 ARG A O 1
ATOM 2924 N N . LEU A 1 389 ? 13.446 -0.293 -6.713 1.00 91.38 389 LEU A N 1
ATOM 2925 C CA . LEU A 1 389 ? 13.261 -1.351 -5.707 1.00 91.38 389 LEU A CA 1
ATOM 2926 C C . LEU A 1 389 ? 12.130 -2.304 -6.130 1.00 91.38 389 LEU A C 1
ATOM 2928 O O . LEU A 1 389 ? 11.049 -1.867 -6.525 1.00 91.38 389 LEU A O 1
ATOM 2932 N N . PHE A 1 390 ? 12.400 -3.608 -6.057 1.00 90.50 390 PHE A N 1
ATOM 2933 C CA . PHE A 1 390 ? 11.612 -4.721 -6.609 1.00 90.50 390 PHE A CA 1
ATOM 2934 C C . PHE A 1 390 ? 11.461 -4.730 -8.140 1.00 90.50 390 PHE A C 1
ATOM 2936 O O . PHE A 1 390 ? 10.823 -5.628 -8.702 1.00 90.50 390 PHE A O 1
ATOM 2943 N N . GLY A 1 391 ? 12.058 -3.760 -8.834 1.00 85.00 391 GLY A N 1
ATOM 2944 C CA . GLY A 1 391 ? 11.833 -3.513 -10.250 1.00 85.00 391 GLY A CA 1
ATOM 2945 C C . GLY A 1 391 ? 10.373 -3.142 -10.496 1.00 85.00 391 GLY A C 1
ATOM 2946 O O . GLY A 1 391 ? 9.866 -2.138 -9.994 1.00 85.00 391 GLY A O 1
ATOM 2947 N N . GLY A 1 392 ? 9.694 -3.975 -11.278 1.00 70.88 392 GLY A N 1
ATOM 2948 C CA . GLY A 1 392 ? 8.315 -3.772 -11.703 1.00 70.88 392 GLY A CA 1
ATOM 2949 C C . GLY A 1 392 ? 8.222 -3.542 -13.206 1.00 70.88 392 GLY A C 1
ATOM 2950 O O . GLY A 1 392 ? 9.229 -3.364 -13.886 1.00 70.88 392 GLY A O 1
ATOM 2951 N N . ILE A 1 393 ? 6.995 -3.569 -13.718 1.00 64.44 393 ILE A N 1
ATOM 2952 C CA . ILE A 1 393 ? 6.723 -3.601 -15.155 1.00 64.44 393 ILE A CA 1
ATOM 2953 C C . ILE A 1 393 ? 7.164 -2.271 -15.806 1.00 64.44 393 ILE A C 1
ATOM 2955 O O . ILE A 1 393 ? 6.551 -1.216 -15.605 1.00 64.44 393 ILE A O 1
ATOM 2959 N N . GLN A 1 394 ? 8.272 -2.331 -16.547 1.00 63.50 394 GLN A N 1
ATOM 2960 C CA . GLN A 1 394 ? 9.011 -1.186 -17.096 1.00 63.50 394 GLN A CA 1
ATOM 2961 C C . GLN A 1 394 ? 8.247 -0.458 -18.210 1.00 63.50 394 GLN A C 1
ATOM 2963 O O . GLN A 1 394 ? 7.316 -1.004 -18.783 1.00 63.50 394 GLN A O 1
ATOM 2968 N N . SER A 1 395 ? 8.666 0.747 -18.609 1.00 55.94 395 SER A N 1
ATOM 2969 C CA . SER A 1 395 ? 8.076 1.460 -19.764 1.00 55.94 395 SER A CA 1
ATOM 2970 C C . SER A 1 395 ? 8.061 0.638 -21.068 1.00 55.94 395 SER A C 1
ATOM 2972 O O . SER A 1 395 ? 7.153 0.805 -21.876 1.00 55.94 395 SER A O 1
ATOM 2974 N N . CYS A 1 396 ? 9.032 -0.264 -21.233 1.00 52.88 396 CYS A N 1
ATOM 2975 C CA . CYS A 1 396 ? 9.214 -1.166 -22.375 1.00 52.88 396 CYS A CA 1
ATOM 2976 C C . CYS A 1 396 ? 8.755 -2.620 -22.142 1.00 52.88 396 CYS A C 1
ATOM 2978 O O . CYS A 1 396 ? 8.590 -3.356 -23.109 1.00 52.88 396 CYS A O 1
ATOM 2980 N N . GLU A 1 397 ? 8.587 -3.041 -20.883 1.00 53.47 397 GLU A N 1
ATOM 2981 C CA . GLU A 1 397 ? 8.068 -4.371 -20.506 1.00 53.47 397 GLU A CA 1
ATOM 2982 C C . GLU A 1 397 ? 6.569 -4.334 -20.203 1.00 53.47 397 GLU A C 1
ATOM 2984 O O . GLU A 1 397 ? 5.924 -5.379 -20.156 1.00 53.47 397 GLU A O 1
ATOM 2989 N N . LYS A 1 398 ? 6.016 -3.131 -19.996 1.00 54.50 398 LYS A N 1
ATOM 2990 C CA . LYS A 1 398 ? 4.578 -2.887 -19.966 1.00 54.50 398 LYS A CA 1
ATOM 2991 C C . LYS A 1 398 ? 3.959 -3.528 -21.177 1.00 54.50 398 LYS A C 1
ATOM 2993 O O . LYS A 1 398 ? 4.498 -3.458 -22.283 1.00 54.50 398 LYS A O 1
ATOM 2998 N N . ASP A 1 399 ? 2.777 -4.067 -20.940 1.00 50.22 399 ASP A N 1
ATOM 2999 C CA . ASP A 1 399 ? 1.850 -4.360 -22.001 1.00 50.22 399 ASP A CA 1
ATOM 3000 C C . ASP A 1 399 ? 1.779 -3.121 -22.902 1.00 50.22 399 ASP A C 1
ATOM 3002 O O . ASP A 1 399 ? 1.258 -2.066 -22.515 1.00 50.22 399 ASP A O 1
ATOM 3006 N N . TYR A 1 400 ? 2.271 -3.266 -24.142 1.00 51.16 400 TYR A N 1
ATOM 3007 C CA . TYR A 1 400 ? 1.554 -2.659 -25.256 1.00 51.16 400 TYR A CA 1
ATOM 3008 C C . TYR A 1 400 ? 0.084 -2.944 -24.952 1.00 51.16 400 TYR A C 1
ATOM 3010 O O . TYR A 1 400 ? -0.188 -4.115 -24.682 1.00 51.16 400 TYR A O 1
ATOM 3018 N N . PRO A 1 401 ? -0.829 -1.947 -24.915 1.00 51.16 401 PRO A N 1
ATOM 3019 C CA . PRO A 1 401 ? -2.121 -2.035 -24.209 1.00 51.16 401 PRO A CA 1
ATOM 3020 C C . PRO A 1 401 ? -3.011 -3.258 -24.501 1.00 51.16 401 PRO A C 1
ATOM 3022 O O . PRO A 1 401 ? -4.037 -3.452 -23.855 1.00 51.16 401 PRO A O 1
ATOM 3025 N N . VAL A 1 402 ? -2.612 -4.048 -25.493 1.00 56.50 402 VAL A N 1
ATOM 3026 C CA . VAL A 1 402 ? -3.121 -5.318 -25.963 1.00 56.50 402 VAL A CA 1
ATOM 3027 C C . VAL A 1 402 ? -1.962 -6.219 -26.468 1.00 56.50 402 VAL A C 1
ATOM 3029 O O . VAL A 1 402 ? -1.596 -6.116 -27.627 1.00 56.50 402 VAL A O 1
ATOM 3032 N N . TYR A 1 403 ? -1.393 -7.149 -25.682 1.00 55.00 403 TYR A N 1
ATOM 3033 C CA . TYR A 1 403 ? -0.508 -8.207 -26.252 1.00 55.00 403 TYR A CA 1
ATOM 3034 C C . TYR A 1 403 ? -1.295 -9.358 -26.921 1.00 55.00 403 TYR A C 1
ATOM 3036 O O . TYR A 1 403 ? -0.764 -10.088 -27.755 1.00 55.00 403 TYR A O 1
ATOM 3044 N N . GLY A 1 404 ? -2.590 -9.492 -26.607 1.00 58.06 404 GLY A N 1
ATOM 3045 C CA . GLY A 1 404 ? -3.535 -10.396 -27.281 1.00 58.06 404 GLY A CA 1
ATOM 3046 C C . GLY A 1 404 ? -3.620 -11.828 -26.729 1.00 58.06 404 GLY A C 1
ATOM 3047 O O . GLY A 1 404 ? -4.575 -12.536 -27.067 1.00 58.06 404 GLY A O 1
ATOM 3048 N N . ASP A 1 405 ? -2.686 -12.236 -25.868 1.00 61.53 405 ASP A N 1
ATOM 3049 C CA . ASP A 1 405 ? -2.495 -13.609 -25.369 1.00 61.53 405 ASP A CA 1
ATOM 3050 C C . ASP A 1 405 ? -2.854 -13.828 -23.881 1.00 61.53 405 ASP A C 1
ATOM 3052 O O . ASP A 1 405 ? -2.953 -14.972 -23.444 1.00 61.53 405 ASP A O 1
ATOM 3056 N N . SER A 1 406 ? -3.074 -12.750 -23.118 1.00 60.69 406 SER A N 1
ATOM 3057 C CA . SER A 1 406 ? -3.341 -12.770 -21.667 1.00 60.69 406 SER A CA 1
ATOM 3058 C C . SER A 1 406 ? -2.200 -13.340 -20.803 1.00 60.69 406 SER A C 1
ATOM 3060 O O . SER A 1 406 ? -2.453 -13.862 -19.715 1.00 60.69 406 SER A O 1
ATOM 3062 N N . SER A 1 407 ? -0.947 -13.208 -21.252 1.00 63.41 407 SER A N 1
ATOM 3063 C CA . SER A 1 407 ? 0.241 -13.528 -20.444 1.00 63.41 407 SER A CA 1
ATOM 3064 C C . SER A 1 407 ? 0.363 -12.664 -19.175 1.00 63.41 407 SER A C 1
ATOM 3066 O O . SER A 1 407 ? -0.177 -11.562 -19.092 1.00 63.41 407 SER A O 1
ATOM 3068 N N . SER A 1 408 ? 1.111 -13.150 -18.176 1.00 64.81 408 SER A N 1
ATOM 3069 C CA . SER A 1 408 ? 1.375 -12.435 -16.916 1.00 64.81 408 SER A CA 1
ATOM 3070 C C . SER A 1 408 ? 2.845 -12.518 -16.496 1.00 64.81 408 SER A C 1
ATOM 3072 O O . SER A 1 408 ? 3.447 -13.591 -16.560 1.00 64.81 408 SER A O 1
ATOM 3074 N N . PHE A 1 409 ? 3.403 -11.412 -15.999 1.00 73.44 409 PHE A N 1
ATOM 3075 C CA . PHE A 1 409 ? 4.801 -11.302 -15.563 1.00 73.44 409 PHE A CA 1
ATOM 3076 C C . PHE A 1 409 ? 4.959 -11.367 -14.032 1.00 73.44 409 PHE A C 1
ATOM 3078 O O . PHE A 1 409 ? 4.061 -10.995 -13.278 1.00 73.44 409 PHE A O 1
ATOM 3085 N N . THR A 1 410 ? 6.119 -11.817 -13.542 1.00 75.12 410 THR A N 1
ATOM 3086 C CA . THR A 1 410 ? 6.502 -11.764 -12.118 1.00 75.12 410 THR A CA 1
ATOM 3087 C C . THR A 1 410 ? 8.026 -11.713 -11.993 1.00 75.12 410 THR A C 1
ATOM 3089 O O . THR A 1 410 ? 8.718 -12.565 -12.547 1.00 75.12 4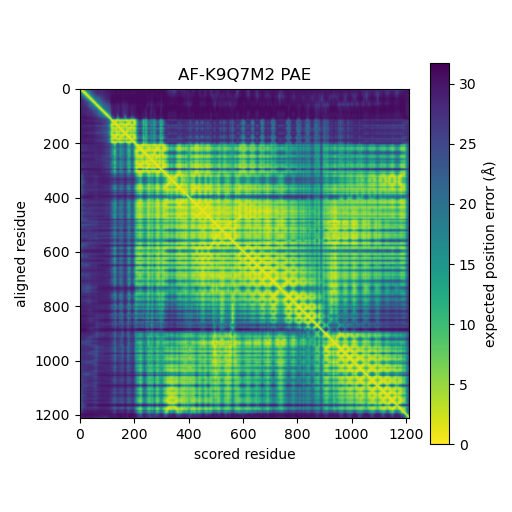10 THR A O 1
ATOM 3092 N N . ASN A 1 411 ? 8.559 -10.741 -11.244 1.00 82.25 411 ASN A N 1
ATOM 3093 C CA . ASN A 1 411 ? 9.997 -10.645 -10.979 1.00 82.25 411 ASN A CA 1
ATOM 3094 C C . ASN A 1 411 ? 10.419 -11.684 -9.922 1.00 82.25 411 ASN A C 1
ATOM 3096 O O . ASN A 1 411 ? 9.965 -11.629 -8.781 1.00 82.25 411 ASN A O 1
ATOM 3100 N N . THR A 1 412 ? 11.295 -12.621 -10.293 1.00 88.38 412 THR A N 1
ATOM 3101 C CA . THR A 1 412 ? 11.799 -13.688 -9.405 1.00 88.38 412 THR A CA 1
ATOM 3102 C C . THR A 1 412 ? 13.200 -13.428 -8.847 1.00 88.38 412 THR A C 1
ATOM 3104 O O . THR A 1 412 ? 13.717 -14.263 -8.108 1.00 88.38 412 THR A O 1
ATOM 3107 N N . ALA A 1 413 ? 13.841 -12.318 -9.222 1.00 93.88 413 ALA A N 1
ATOM 3108 C CA . ALA A 1 413 ? 15.185 -11.954 -8.771 1.00 93.88 413 ALA A CA 1
ATOM 3109 C C . ALA A 1 413 ? 15.340 -10.430 -8.531 1.00 93.88 413 ALA A C 1
ATOM 3111 O O . ALA A 1 413 ? 16.263 -9.823 -9.079 1.00 93.88 413 ALA A O 1
ATOM 3112 N N . PRO A 1 414 ? 14.439 -9.796 -7.747 1.00 94.25 414 PRO A N 1
ATOM 3113 C CA . PRO A 1 414 ? 14.436 -8.350 -7.525 1.00 94.25 414 PRO A CA 1
ATOM 3114 C C . PRO A 1 414 ? 15.727 -7.863 -6.862 1.00 94.25 414 PRO A C 1
ATOM 3116 O O . PRO A 1 414 ? 16.041 -8.251 -5.733 1.00 94.25 414 PRO A O 1
ATOM 3119 N N . SER A 1 415 ? 16.474 -7.017 -7.570 1.00 95.62 415 SER A N 1
ATOM 3120 C CA . SER A 1 415 ? 17.714 -6.422 -7.077 1.00 95.62 415 SER A CA 1
ATOM 3121 C C . SER A 1 415 ? 18.058 -5.116 -7.796 1.00 95.62 415 SER A C 1
ATOM 3123 O O . SER A 1 415 ? 18.203 -5.090 -9.023 1.00 95.62 415 SER A O 1
ATOM 3125 N N . THR A 1 416 ? 18.266 -4.038 -7.035 1.00 93.88 416 THR A N 1
ATOM 3126 C CA . THR A 1 416 ? 18.903 -2.808 -7.542 1.00 93.88 416 THR A CA 1
ATOM 3127 C C . THR A 1 416 ? 20.423 -2.936 -7.727 1.00 93.88 416 THR A C 1
ATOM 3129 O O . THR A 1 416 ? 21.067 -1.990 -8.182 1.00 93.88 416 THR A O 1
ATOM 3132 N N . ASP A 1 417 ? 21.000 -4.112 -7.471 1.00 95.25 417 ASP A N 1
ATOM 3133 C CA . ASP A 1 417 ? 22.373 -4.472 -7.825 1.00 95.25 417 ASP A CA 1
ATOM 3134 C C . ASP A 1 417 ? 22.432 -5.288 -9.131 1.00 95.25 417 ASP A C 1
ATOM 3136 O O . ASP A 1 417 ? 21.444 -5.822 -9.638 1.00 95.25 417 ASP A O 1
ATOM 3140 N N . SER A 1 418 ? 23.642 -5.461 -9.670 1.00 95.88 418 SER A N 1
ATOM 3141 C CA . SER A 1 418 ? 23.925 -6.381 -10.793 1.00 95.88 418 SER A CA 1
ATOM 3142 C C . SER A 1 418 ? 23.828 -7.875 -10.424 1.00 95.88 418 SER A C 1
ATOM 3144 O O . SER A 1 418 ? 24.099 -8.739 -11.260 1.00 95.88 418 SER A O 1
ATOM 3146 N N . VAL A 1 419 ? 23.472 -8.202 -9.176 1.00 97.06 419 VAL A N 1
ATOM 3147 C CA . VAL A 1 419 ? 23.400 -9.568 -8.643 1.00 97.06 419 VAL A CA 1
ATOM 3148 C C . VAL A 1 419 ? 22.197 -9.748 -7.717 1.00 97.06 419 VAL A C 1
ATOM 3150 O O . VAL A 1 419 ? 21.854 -8.863 -6.938 1.00 97.06 419 VAL A O 1
ATOM 3153 N N . TYR A 1 420 ? 21.577 -10.921 -7.787 1.00 98.19 420 TYR A N 1
ATOM 3154 C CA . TYR A 1 420 ? 20.583 -11.419 -6.841 1.00 98.19 420 TYR A CA 1
ATOM 3155 C C . TYR A 1 420 ? 20.998 -12.820 -6.408 1.00 98.19 420 TYR A C 1
ATOM 3157 O O . TYR A 1 420 ? 21.402 -13.636 -7.242 1.00 98.19 420 TYR A O 1
ATOM 3165 N N . ALA A 1 421 ? 20.852 -13.132 -5.127 1.00 98.12 421 ALA A N 1
ATOM 3166 C CA . ALA A 1 421 ? 21.002 -14.492 -4.631 1.00 98.12 421 ALA A CA 1
ATOM 3167 C C . ALA A 1 421 ? 20.054 -14.711 -3.458 1.00 98.12 421 ALA A C 1
ATOM 3169 O O . ALA A 1 421 ? 20.048 -13.923 -2.522 1.00 98.12 421 ALA A O 1
ATOM 3170 N N . ARG A 1 422 ? 19.297 -15.804 -3.472 1.00 97.56 422 ARG A N 1
ATOM 3171 C CA . ARG A 1 422 ? 18.465 -16.266 -2.362 1.00 97.56 422 ARG A CA 1
ATOM 3172 C C . ARG A 1 422 ? 18.626 -17.771 -2.217 1.00 97.56 422 ARG A C 1
ATOM 3174 O O . ARG A 1 422 ? 18.597 -18.506 -3.202 1.00 97.56 422 ARG A O 1
ATOM 3181 N N . ILE A 1 423 ? 18.790 -18.225 -0.984 1.00 97.31 423 ILE A N 1
ATOM 3182 C CA . ILE A 1 423 ? 18.696 -19.634 -0.615 1.00 97.31 423 ILE A CA 1
ATOM 3183 C C . ILE A 1 423 ? 17.647 -19.757 0.486 1.00 97.31 423 ILE A C 1
ATOM 3185 O O . ILE A 1 423 ? 17.708 -19.024 1.471 1.00 97.31 423 ILE A O 1
ATOM 3189 N N . GLU A 1 424 ? 16.656 -20.627 0.302 1.00 96.50 424 GLU A N 1
ATOM 3190 C CA . GLU A 1 424 ? 15.516 -20.766 1.218 1.00 96.50 424 GLU A CA 1
ATOM 3191 C C . GLU A 1 424 ? 15.103 -22.224 1.445 1.00 96.50 424 GLU A C 1
ATOM 3193 O O . GLU A 1 424 ? 15.326 -23.085 0.592 1.00 96.50 424 GLU A O 1
ATOM 3198 N N . ARG A 1 425 ? 14.480 -22.498 2.592 1.00 95.62 425 ARG A N 1
ATOM 3199 C CA . ARG A 1 425 ? 13.783 -23.753 2.884 1.00 95.62 425 ARG A CA 1
ATOM 3200 C C . ARG A 1 425 ? 12.621 -23.525 3.849 1.00 95.62 425 ARG A C 1
ATOM 3202 O O . ARG A 1 425 ? 12.657 -22.624 4.691 1.00 95.62 425 ARG A O 1
ATOM 3209 N N . THR A 1 426 ? 11.657 -24.432 3.824 1.00 95.50 426 THR A N 1
ATOM 3210 C CA . THR A 1 426 ? 10.751 -24.649 4.953 1.00 95.50 426 THR A CA 1
ATOM 3211 C C . THR A 1 426 ? 11.473 -25.520 5.986 1.00 95.50 426 THR A C 1
ATOM 3213 O O . THR A 1 426 ? 11.940 -26.601 5.623 1.00 95.50 426 THR A O 1
ATOM 3216 N N . PRO A 1 427 ? 11.624 -25.086 7.248 1.00 93.25 427 PRO A N 1
ATOM 3217 C CA . PRO A 1 427 ? 12.190 -25.931 8.295 1.00 93.25 427 PRO A CA 1
ATOM 3218 C C . PRO A 1 427 ? 11.202 -27.030 8.721 1.00 93.25 427 PRO A C 1
ATOM 3220 O O . PRO A 1 427 ? 9.988 -26.860 8.637 1.00 93.25 427 PRO A O 1
ATOM 3223 N N . ASP A 1 428 ? 11.700 -28.136 9.277 1.00 88.94 428 ASP A N 1
ATOM 3224 C CA . ASP A 1 428 ? 10.862 -29.197 9.868 1.00 88.94 428 ASP A CA 1
ATOM 3225 C C . ASP A 1 428 ? 10.399 -28.840 11.292 1.00 88.94 428 ASP A C 1
ATOM 3227 O O . ASP A 1 428 ? 10.606 -29.570 12.261 1.00 88.94 428 ASP A O 1
ATOM 3231 N N . ILE A 1 429 ? 9.801 -27.654 11.420 1.00 89.38 429 ILE A N 1
ATOM 3232 C CA . ILE A 1 429 ? 9.279 -27.084 12.662 1.00 89.38 429 ILE A CA 1
ATOM 3233 C C . ILE A 1 429 ? 7.865 -26.565 12.347 1.00 89.38 429 ILE A C 1
ATOM 3235 O O . ILE A 1 429 ? 7.743 -25.484 11.774 1.00 89.38 429 ILE A O 1
ATOM 3239 N N . PRO A 1 430 ? 6.789 -27.302 12.683 1.00 83.69 430 PRO A N 1
ATOM 3240 C CA . PRO A 1 430 ? 5.426 -26.925 12.306 1.00 83.69 430 PRO A CA 1
ATOM 3241 C C . PRO A 1 430 ? 5.036 -25.517 12.776 1.00 83.69 430 PRO A C 1
ATOM 3243 O O . PRO A 1 430 ? 5.220 -25.174 13.948 1.00 83.69 430 PRO A O 1
ATOM 3246 N N . GLY A 1 431 ? 4.490 -24.699 11.870 1.00 82.12 431 GLY A N 1
ATOM 3247 C CA . GLY A 1 431 ? 4.141 -23.304 12.167 1.00 82.12 431 GLY A CA 1
ATOM 3248 C C . GLY A 1 431 ? 5.354 -22.386 12.359 1.00 82.12 431 GLY A C 1
ATOM 3249 O O . GLY A 1 431 ? 5.267 -21.380 13.071 1.00 82.12 431 GLY A O 1
ATOM 3250 N N . ALA A 1 432 ? 6.505 -22.739 11.789 1.00 89.25 432 ALA A N 1
ATOM 3251 C CA . ALA A 1 432 ? 7.645 -21.843 11.658 1.00 89.25 432 ALA A CA 1
ATOM 3252 C C . ALA A 1 432 ? 7.616 -21.086 10.326 1.00 89.25 432 ALA A C 1
ATOM 3254 O O . ALA A 1 432 ? 7.011 -21.515 9.348 1.00 89.25 432 ALA A O 1
ATOM 3255 N N . GLU A 1 433 ? 8.283 -19.937 10.297 1.00 90.69 433 GLU A N 1
ATOM 3256 C CA . GLU A 1 433 ? 8.512 -19.180 9.065 1.00 90.69 433 GLU A CA 1
ATOM 3257 C C . GLU A 1 433 ? 9.737 -19.737 8.335 1.00 90.69 433 GLU A C 1
ATOM 3259 O O . GLU A 1 433 ? 10.551 -20.433 8.945 1.00 90.69 433 GLU A O 1
ATOM 3264 N N . LEU A 1 434 ? 9.886 -19.441 7.042 1.00 93.81 434 LEU A N 1
ATOM 3265 C CA . LEU A 1 434 ? 10.985 -19.990 6.246 1.00 93.81 434 LEU A CA 1
ATOM 3266 C C . LEU A 1 434 ? 12.358 -19.594 6.801 1.00 93.81 434 LEU A C 1
ATOM 3268 O O . LEU A 1 434 ? 12.586 -18.443 7.188 1.00 93.81 434 LEU A O 1
ATOM 3272 N N . ASP A 1 435 ? 13.292 -20.540 6.744 1.00 97.06 435 ASP A N 1
ATOM 3273 C CA . ASP A 1 435 ? 14.708 -20.218 6.847 1.00 97.06 435 ASP A CA 1
ATOM 3274 C C . ASP A 1 435 ? 15.168 -19.718 5.476 1.00 97.06 435 ASP A C 1
ATOM 3276 O O . ASP A 1 435 ? 14.969 -20.400 4.467 1.00 97.06 435 ASP A O 1
ATOM 3280 N N . TYR A 1 436 ? 15.801 -18.551 5.411 1.00 97.38 436 TYR A N 1
ATOM 3281 C CA . TYR A 1 436 ? 16.384 -18.051 4.171 1.00 97.38 436 TYR A CA 1
ATOM 3282 C C . TYR A 1 436 ? 17.539 -17.082 4.414 1.00 97.38 436 TYR A C 1
ATOM 3284 O O . TYR A 1 436 ? 17.617 -16.420 5.446 1.00 97.38 436 TYR A O 1
ATOM 3292 N N . PHE A 1 437 ? 18.409 -16.959 3.415 1.00 98.25 437 PHE A N 1
ATOM 3293 C CA . PHE A 1 437 ? 19.425 -15.913 3.319 1.00 98.25 437 PHE A CA 1
ATOM 3294 C C . PHE A 1 437 ? 19.401 -15.341 1.902 1.00 98.25 437 PHE A C 1
ATOM 3296 O O . PHE A 1 437 ? 19.320 -16.105 0.937 1.00 98.25 437 PHE A O 1
ATOM 3303 N N . MET A 1 438 ? 19.458 -14.016 1.760 1.00 98.19 438 MET A N 1
ATOM 3304 C CA . MET A 1 438 ? 19.419 -13.361 0.455 1.00 98.19 438 MET A CA 1
ATOM 3305 C C . MET A 1 438 ? 20.244 -12.075 0.358 1.00 98.19 438 MET A C 1
ATOM 3307 O O . MET A 1 438 ? 20.431 -11.374 1.351 1.00 98.19 438 MET A O 1
ATOM 3311 N N . TRP A 1 439 ? 20.666 -11.767 -0.870 1.00 98.50 439 TRP A N 1
ATOM 3312 C CA . TRP A 1 439 ? 21.079 -10.450 -1.348 1.00 98.50 439 TRP A CA 1
ATOM 3313 C C . TRP A 1 439 ? 20.136 -10.005 -2.473 1.00 98.50 439 TRP A C 1
ATOM 3315 O O . TRP A 1 439 ? 19.925 -10.761 -3.428 1.00 98.50 439 TRP A O 1
ATOM 3325 N N . GLY A 1 440 ? 19.564 -8.809 -2.352 1.00 97.56 440 GLY A N 1
ATOM 3326 C CA . GLY A 1 440 ? 18.548 -8.264 -3.255 1.00 97.56 440 GLY A CA 1
ATOM 3327 C C . GLY A 1 440 ? 17.591 -7.324 -2.520 1.00 97.56 440 GLY A C 1
ATOM 3328 O O . GLY A 1 440 ? 17.902 -6.840 -1.432 1.00 97.56 440 GLY A O 1
ATOM 3329 N N . ASP A 1 441 ? 16.413 -7.087 -3.089 1.00 96.62 441 ASP A N 1
ATOM 3330 C CA . ASP A 1 441 ? 15.408 -6.205 -2.483 1.00 96.62 441 ASP A CA 1
ATOM 3331 C C . ASP A 1 441 ? 14.480 -6.969 -1.534 1.00 96.62 441 ASP A C 1
ATOM 3333 O O . ASP A 1 441 ? 14.086 -8.107 -1.807 1.00 96.62 441 ASP A O 1
ATOM 3337 N N . TYR A 1 442 ? 14.104 -6.348 -0.416 1.00 95.75 442 TYR A N 1
ATOM 3338 C CA . TYR A 1 442 ? 13.294 -6.988 0.617 1.00 95.75 442 TYR A CA 1
ATOM 3339 C C . TYR A 1 442 ? 12.417 -6.017 1.421 1.00 95.75 442 TYR A C 1
ATOM 3341 O O . TYR A 1 442 ? 12.726 -4.838 1.600 1.00 95.75 442 TYR A O 1
ATOM 3349 N N . ASN A 1 443 ? 11.310 -6.553 1.941 1.00 95.25 443 ASN A N 1
ATOM 3350 C CA . ASN A 1 443 ? 10.435 -5.891 2.913 1.00 95.25 443 ASN A CA 1
ATOM 3351 C C . ASN A 1 443 ? 10.863 -6.252 4.347 1.00 95.25 443 ASN A C 1
ATOM 3353 O O . ASN A 1 443 ? 11.486 -7.293 4.564 1.00 95.25 443 ASN A O 1
ATOM 3357 N N . THR A 1 444 ? 10.501 -5.437 5.338 1.00 96.00 444 THR A N 1
ATOM 3358 C CA . THR A 1 444 ? 10.897 -5.603 6.756 1.00 96.00 444 THR A CA 1
ATOM 3359 C C . THR A 1 444 ? 9.820 -6.235 7.656 1.00 96.00 444 THR A C 1
ATOM 3361 O O . THR A 1 444 ? 9.755 -5.938 8.847 1.00 96.00 444 THR A O 1
ATOM 3364 N N . GLU A 1 445 ? 8.957 -7.094 7.111 1.00 92.00 445 GLU A N 1
ATOM 3365 C CA . GLU A 1 445 ? 7.751 -7.622 7.782 1.00 92.00 445 GLU A CA 1
ATOM 3366 C C . GLU A 1 445 ? 7.991 -8.328 9.131 1.00 92.00 445 GLU A C 1
ATOM 3368 O O . GLU A 1 445 ? 7.161 -8.231 10.037 1.00 92.00 445 GLU A O 1
ATOM 3373 N N . GLU A 1 446 ? 9.148 -8.966 9.337 1.00 94.81 446 GLU A N 1
ATOM 3374 C CA . GLU A 1 446 ? 9.481 -9.609 10.611 1.00 94.81 446 GLU A CA 1
ATOM 3375 C C . GLU A 1 446 ? 9.657 -8.599 11.754 1.00 94.81 446 GLU A C 1
ATOM 3377 O O . GLU A 1 446 ? 9.530 -8.976 12.919 1.00 94.81 446 GLU A O 1
ATOM 3382 N N . PHE A 1 447 ? 9.917 -7.330 11.420 1.00 96.62 447 PHE A N 1
ATOM 3383 C CA . PHE A 1 447 ? 10.002 -6.185 12.328 1.00 96.62 447 PHE A CA 1
ATOM 3384 C C . PHE A 1 447 ? 8.676 -5.405 12.412 1.00 96.62 447 PHE A C 1
ATOM 3386 O O . PHE A 1 447 ? 8.669 -4.301 12.950 1.00 96.62 447 PHE A O 1
ATOM 3393 N N . ALA A 1 448 ? 7.567 -5.938 11.889 1.00 94.75 448 ALA A N 1
ATOM 3394 C CA . ALA A 1 448 ? 6.240 -5.314 11.896 1.00 94.75 448 ALA A CA 1
ATOM 3395 C C . ALA A 1 448 ? 5.144 -6.275 12.413 1.00 94.75 448 ALA A C 1
ATOM 3397 O O . ALA A 1 448 ? 4.054 -6.370 11.846 1.00 94.75 448 ALA A O 1
ATOM 3398 N N . ARG A 1 449 ? 5.431 -7.019 13.491 1.00 92.50 449 ARG A N 1
ATOM 3399 C CA . ARG A 1 449 ? 4.483 -7.975 14.101 1.00 92.50 449 ARG A CA 1
ATOM 3400 C C . ARG A 1 449 ? 3.285 -7.271 14.751 1.00 92.50 449 ARG A C 1
ATOM 3402 O O . ARG A 1 449 ? 3.382 -6.121 15.152 1.00 92.50 449 ARG A O 1
ATOM 3409 N N . SER A 1 450 ? 2.175 -7.985 14.958 1.00 88.88 450 SER A N 1
ATOM 3410 C CA . SER A 1 450 ? 0.957 -7.464 15.620 1.00 88.88 450 SER A CA 1
ATOM 3411 C C . SER A 1 450 ? 1.165 -6.999 17.074 1.00 88.88 450 SER A C 1
ATOM 3413 O O . SER A 1 450 ? 0.443 -6.127 17.573 1.00 88.88 450 SER A O 1
ATOM 3415 N N . SER A 1 451 ? 2.169 -7.556 17.753 1.00 93.50 451 SER A N 1
ATOM 3416 C CA . SER A 1 451 ? 2.667 -7.100 19.054 1.00 93.50 451 SER A CA 1
ATOM 3417 C C . SER A 1 451 ? 3.309 -5.709 18.991 1.00 93.50 451 SER A C 1
ATOM 3419 O O . SER A 1 451 ? 3.219 -4.943 19.951 1.00 93.50 451 SER A O 1
ATOM 3421 N N . GLN A 1 452 ? 3.907 -5.357 17.852 1.00 95.06 452 GLN A N 1
ATOM 3422 C CA . GLN A 1 452 ? 4.664 -4.131 17.648 1.00 95.06 452 GLN A CA 1
ATOM 3423 C C . GLN A 1 452 ? 3.772 -2.991 17.135 1.00 95.06 452 GLN A C 1
ATOM 3425 O O . GLN A 1 452 ? 2.998 -3.150 16.193 1.00 95.06 452 GLN A O 1
ATOM 3430 N N . LEU A 1 453 ? 3.915 -1.808 17.726 1.00 94.44 453 LEU A N 1
ATOM 3431 C CA . LEU A 1 453 ? 3.312 -0.558 17.256 1.00 94.44 453 LEU A CA 1
ATOM 3432 C C . LEU A 1 453 ? 4.346 0.569 17.294 1.00 94.44 453 LEU A C 1
ATOM 3434 O O . LEU A 1 453 ? 4.478 1.314 16.326 1.00 94.44 453 LEU A O 1
ATOM 3438 N N . TYR A 1 454 ? 5.131 0.660 18.365 1.00 96.38 454 TYR A N 1
ATOM 3439 C CA . TYR A 1 454 ? 6.181 1.667 18.522 1.00 96.38 454 TYR A CA 1
ATOM 3440 C C . TYR A 1 454 ? 7.535 1.222 17.947 1.00 96.38 454 TYR A C 1
ATOM 3442 O O . TYR A 1 454 ? 8.246 2.031 17.355 1.00 96.38 454 TYR A O 1
ATOM 3450 N N . THR A 1 455 ? 7.877 -0.063 18.065 1.00 96.94 455 THR A N 1
ATOM 3451 C CA . THR A 1 455 ? 9.074 -0.691 17.470 1.00 96.94 455 THR A CA 1
ATOM 3452 C C . THR A 1 455 ? 8.882 -1.100 16.007 1.00 96.94 455 THR A C 1
ATOM 3454 O O . THR A 1 455 ? 9.858 -1.421 15.327 1.00 96.94 455 THR A O 1
ATOM 3457 N N . ALA A 1 456 ? 7.636 -1.111 15.519 1.00 96.19 456 ALA A N 1
ATOM 3458 C CA . ALA A 1 456 ? 7.307 -1.635 14.199 1.00 96.19 456 ALA A CA 1
ATOM 3459 C C . ALA A 1 456 ? 8.029 -0.859 13.083 1.00 96.19 456 ALA A C 1
ATOM 3461 O O . ALA A 1 456 ? 8.006 0.369 13.057 1.00 96.19 456 ALA A O 1
ATOM 3462 N N . THR A 1 457 ? 8.659 -1.568 12.151 1.00 95.88 457 THR A N 1
ATOM 3463 C CA . THR A 1 457 ? 9.395 -0.977 11.026 1.00 95.88 457 THR A CA 1
ATOM 3464 C C . THR A 1 457 ? 8.862 -1.547 9.721 1.00 95.88 457 THR A C 1
ATOM 3466 O O . THR A 1 457 ? 9.066 -2.723 9.433 1.00 95.88 457 THR A O 1
ATOM 3469 N N . THR A 1 458 ? 8.192 -0.717 8.918 1.00 95.31 458 THR A N 1
ATOM 3470 C CA . THR A 1 458 ? 7.704 -1.077 7.575 1.00 95.31 458 THR A CA 1
ATOM 3471 C C . THR A 1 458 ? 8.456 -0.265 6.521 1.00 95.31 458 THR A C 1
ATOM 3473 O O . THR A 1 458 ? 8.192 0.928 6.368 1.00 95.31 458 THR A O 1
ATOM 3476 N N . ARG A 1 459 ? 9.424 -0.886 5.831 1.00 94.12 459 ARG A N 1
ATOM 3477 C CA . ARG A 1 459 ? 10.211 -0.274 4.748 1.00 94.12 459 ARG A CA 1
ATOM 3478 C C . ARG A 1 459 ? 10.554 -1.272 3.637 1.00 94.12 459 ARG A C 1
ATOM 3480 O O . ARG A 1 459 ? 10.732 -2.464 3.885 1.00 94.12 459 ARG A O 1
ATOM 3487 N N . GLN A 1 460 ? 10.713 -0.729 2.435 1.00 94.81 460 GLN A N 1
ATOM 3488 C CA . GLN A 1 460 ? 11.318 -1.337 1.254 1.00 94.81 460 GLN A CA 1
ATOM 3489 C C . GLN A 1 460 ? 12.805 -0.985 1.252 1.00 94.81 460 GLN A C 1
ATOM 3491 O O . GLN A 1 460 ? 13.160 0.194 1.347 1.00 94.81 460 GLN A O 1
ATOM 3496 N N . LEU A 1 461 ? 13.666 -1.997 1.173 1.00 95.44 461 LEU A N 1
ATOM 3497 C CA . LEU A 1 461 ? 15.118 -1.863 1.284 1.00 95.44 461 LEU A CA 1
ATOM 3498 C C . LEU A 1 461 ? 15.832 -2.775 0.276 1.00 95.44 461 LEU A C 1
ATOM 3500 O O . LEU A 1 461 ? 15.245 -3.730 -0.230 1.00 95.44 461 LEU A O 1
ATOM 3504 N N . HIS A 1 462 ? 17.109 -2.491 0.029 1.00 96.06 462 HIS A N 1
ATOM 3505 C CA . HIS A 1 462 ? 18.019 -3.325 -0.752 1.00 96.06 462 HIS A CA 1
ATOM 3506 C C . HIS A 1 462 ? 19.248 -3.693 0.085 1.00 96.06 462 HIS A C 1
ATOM 3508 O O . HIS A 1 462 ? 19.733 -2.855 0.844 1.00 96.06 462 HIS A O 1
ATOM 3514 N N . GLY A 1 463 ? 19.751 -4.920 -0.070 1.00 97.31 463 GLY A N 1
ATOM 3515 C CA . GLY A 1 463 ? 20.993 -5.391 0.542 1.00 97.31 463 GLY A CA 1
ATOM 3516 C C . GLY A 1 463 ? 20.890 -6.850 0.985 1.00 97.31 463 GLY A C 1
ATOM 3517 O O . GLY A 1 463 ? 20.343 -7.689 0.271 1.00 97.31 463 GLY A O 1
ATOM 3518 N N . PHE A 1 464 ? 21.378 -7.160 2.187 1.00 98.25 464 PHE A N 1
ATOM 3519 C CA . PHE A 1 464 ? 21.300 -8.493 2.791 1.00 98.25 464 PHE A CA 1
ATOM 3520 C C . PHE A 1 464 ? 20.108 -8.642 3.745 1.00 98.25 464 PHE A C 1
ATOM 3522 O O . PHE A 1 464 ? 19.909 -7.818 4.639 1.00 98.25 464 PHE A O 1
ATOM 3529 N N . LYS A 1 465 ? 19.403 -9.775 3.662 1.00 98.50 465 LYS A N 1
ATOM 3530 C CA . LYS A 1 465 ? 18.426 -10.210 4.672 1.00 98.50 465 LYS A CA 1
ATOM 3531 C C . LYS A 1 465 ? 18.550 -11.707 4.940 1.00 98.50 465 LYS A C 1
ATOM 3533 O O . LYS A 1 465 ? 18.699 -12.498 4.009 1.00 98.50 465 LYS A O 1
ATOM 3538 N N . GLY A 1 466 ? 18.438 -12.111 6.201 1.00 98.31 466 GLY A N 1
ATOM 3539 C CA . GLY A 1 466 ? 18.367 -13.514 6.595 1.00 98.31 466 GLY A CA 1
ATOM 3540 C C . GLY A 1 466 ? 17.402 -13.761 7.751 1.00 98.31 466 GLY A C 1
ATOM 3541 O O . GLY A 1 466 ? 17.295 -12.943 8.664 1.00 98.31 466 GLY A O 1
ATOM 3542 N N . ASN A 1 467 ? 16.730 -14.908 7.717 1.00 98.12 467 ASN A N 1
ATOM 3543 C CA . ASN A 1 467 ? 15.859 -15.419 8.771 1.00 98.12 467 ASN A CA 1
ATOM 3544 C C . ASN A 1 467 ? 16.186 -16.898 9.026 1.00 98.12 467 ASN A C 1
ATOM 3546 O O . ASN A 1 467 ? 16.379 -17.647 8.069 1.00 98.12 467 ASN A O 1
ATOM 3550 N N . TYR A 1 468 ? 16.268 -17.332 10.285 1.00 97.75 468 TYR A N 1
ATOM 3551 C CA . TYR A 1 468 ? 16.596 -18.723 10.619 1.00 97.75 468 TYR A CA 1
ATOM 3552 C C . TYR A 1 468 ? 15.990 -19.180 11.956 1.00 97.75 468 TYR A C 1
ATOM 3554 O O . TYR A 1 468 ? 16.062 -18.465 12.959 1.00 97.75 468 TYR A O 1
ATOM 3562 N N . ASN A 1 469 ? 15.441 -20.398 11.989 1.00 96.88 469 ASN A N 1
ATOM 3563 C CA . ASN A 1 469 ? 14.795 -21.011 13.149 1.00 96.88 469 ASN A CA 1
ATOM 3564 C C . ASN A 1 469 ? 15.717 -22.030 13.844 1.00 96.88 469 ASN A C 1
ATOM 3566 O O . ASN A 1 469 ? 15.853 -23.185 13.438 1.00 96.88 469 ASN A O 1
ATOM 3570 N N . PHE A 1 470 ? 16.270 -21.644 14.990 1.00 95.50 470 PHE A N 1
ATOM 3571 C CA . PHE A 1 470 ? 16.887 -22.541 15.966 1.00 95.50 470 PHE A CA 1
ATOM 3572 C C . PHE A 1 470 ? 15.798 -23.173 16.857 1.00 95.50 470 PHE A C 1
ATOM 3574 O O . PHE A 1 470 ? 15.683 -22.893 18.054 1.00 95.50 470 PHE A O 1
ATOM 3581 N N . GLY A 1 471 ? 14.941 -24.000 16.248 1.00 92.69 471 GLY A N 1
ATOM 3582 C CA . GLY A 1 471 ? 13.771 -24.581 16.910 1.00 92.69 471 GLY A CA 1
ATOM 3583 C C . GLY A 1 471 ? 12.723 -23.511 17.236 1.00 92.69 471 GLY A C 1
ATOM 3584 O O . GLY A 1 471 ? 12.102 -22.929 16.345 1.00 92.69 471 GLY A O 1
ATOM 3585 N N . ASN A 1 472 ? 12.537 -23.231 18.526 1.00 92.38 472 ASN A N 1
ATOM 3586 C CA . ASN A 1 472 ? 11.629 -22.177 18.988 1.00 92.38 472 ASN A CA 1
ATOM 3587 C C . ASN A 1 472 ? 12.241 -20.767 18.911 1.00 92.38 472 ASN A C 1
ATOM 3589 O O . ASN A 1 472 ? 11.488 -19.796 18.838 1.00 92.38 472 ASN A O 1
ATOM 3593 N N . LEU A 1 473 ? 13.574 -20.635 18.891 1.00 96.06 473 LEU A N 1
ATOM 3594 C CA . LEU A 1 473 ? 14.244 -19.342 18.735 1.00 96.06 473 LEU A CA 1
ATOM 3595 C C . LEU A 1 473 ? 14.427 -19.006 17.252 1.00 96.06 473 LEU A C 1
ATOM 3597 O O . LEU A 1 473 ? 15.158 -19.686 16.542 1.00 96.06 473 LEU A O 1
ATOM 3601 N N . GLN A 1 474 ? 13.813 -17.922 16.805 1.00 97.50 474 GLN A N 1
ATOM 3602 C CA . GLN A 1 474 ? 13.990 -17.337 15.484 1.00 97.50 474 GLN A CA 1
ATOM 3603 C C . GLN A 1 474 ? 14.946 -16.140 15.566 1.00 97.50 474 GLN A C 1
ATOM 3605 O O . GLN A 1 474 ? 14.822 -15.297 16.459 1.00 97.50 474 GLN A O 1
ATOM 3610 N N . LEU A 1 475 ? 15.891 -16.071 14.630 1.00 98.31 475 LEU A N 1
ATOM 3611 C CA . LEU A 1 475 ? 16.781 -14.933 14.409 1.00 98.31 475 LEU A CA 1
ATOM 3612 C C . LEU A 1 475 ? 16.488 -14.345 13.028 1.00 98.31 475 LEU A C 1
ATOM 3614 O O . LEU A 1 475 ? 16.599 -15.054 12.029 1.00 98.31 475 LEU A O 1
ATOM 3618 N N . THR A 1 476 ? 16.197 -13.049 12.975 1.00 98.50 476 THR A N 1
ATOM 3619 C CA . THR A 1 476 ? 16.162 -12.266 11.734 1.00 98.50 476 THR A CA 1
ATOM 3620 C C . THR A 1 476 ? 17.264 -11.210 11.783 1.00 98.50 476 THR A C 1
ATOM 3622 O O . THR A 1 476 ? 17.424 -10.527 12.794 1.00 98.50 476 THR A O 1
ATOM 3625 N N . ALA A 1 477 ? 18.025 -11.053 10.704 1.00 98.31 477 ALA A N 1
ATOM 3626 C CA . ALA A 1 477 ? 19.066 -10.037 10.574 1.00 98.31 477 ALA A CA 1
ATOM 3627 C C . ALA A 1 477 ? 19.019 -9.406 9.180 1.00 98.31 477 ALA A C 1
ATOM 3629 O O . ALA A 1 477 ? 18.792 -10.102 8.190 1.00 98.31 477 ALA A O 1
ATOM 3630 N N . LEU A 1 478 ? 19.243 -8.095 9.100 1.00 97.75 478 LEU A N 1
ATOM 3631 C CA . LEU A 1 478 ? 19.256 -7.361 7.839 1.00 97.75 478 LEU A CA 1
ATOM 3632 C C . LEU A 1 478 ? 20.310 -6.250 7.824 1.00 97.75 478 LEU A C 1
ATOM 3634 O O . LEU A 1 478 ? 20.653 -5.669 8.858 1.00 97.75 478 LEU A O 1
ATOM 3638 N N . TYR A 1 479 ? 20.807 -5.971 6.625 1.00 97.75 479 TYR A N 1
ATOM 3639 C CA . TYR A 1 479 ? 21.720 -4.884 6.304 1.00 97.75 479 TYR A CA 1
ATOM 3640 C C . TYR A 1 479 ? 21.304 -4.283 4.966 1.00 97.75 479 TYR A C 1
ATOM 3642 O O . TYR A 1 479 ? 21.267 -5.000 3.968 1.00 97.75 479 TYR A O 1
ATOM 3650 N N . ALA A 1 480 ? 21.052 -2.978 4.946 1.00 96.31 480 ALA A N 1
ATOM 3651 C CA . ALA A 1 480 ? 20.723 -2.245 3.737 1.00 96.31 480 ALA A CA 1
ATOM 3652 C C . ALA A 1 480 ? 21.714 -1.121 3.433 1.00 96.31 480 ALA A C 1
ATOM 3654 O O . ALA A 1 480 ? 22.274 -0.478 4.329 1.00 96.31 480 ALA A O 1
ATOM 3655 N N . ASN A 1 481 ? 21.890 -0.891 2.137 1.00 91.06 481 ASN A N 1
ATOM 3656 C CA . ASN A 1 481 ? 22.730 0.127 1.520 1.00 91.06 481 ASN A CA 1
ATOM 3657 C C . ASN A 1 481 ? 21.922 0.935 0.496 1.00 91.06 481 ASN A C 1
ATOM 3659 O O . ASN A 1 481 ? 20.786 0.589 0.179 1.00 91.06 481 ASN A O 1
ATOM 3663 N N . ASN A 1 482 ? 22.535 1.998 -0.033 1.00 84.19 482 ASN A N 1
ATOM 3664 C CA . ASN A 1 482 ? 21.958 2.860 -1.069 1.00 84.19 482 ASN A CA 1
ATOM 3665 C C . ASN A 1 482 ? 20.608 3.476 -0.633 1.00 84.19 482 ASN A C 1
ATOM 3667 O O . ASN A 1 482 ? 19.727 3.705 -1.459 1.00 84.19 482 ASN A O 1
ATOM 3671 N N . ILE A 1 483 ? 20.429 3.693 0.677 1.00 86.75 483 ILE A N 1
ATOM 3672 C CA . ILE A 1 483 ? 19.226 4.314 1.236 1.00 86.75 483 ILE A CA 1
ATOM 3673 C C . ILE A 1 483 ? 19.375 5.824 1.092 1.00 86.75 483 ILE A C 1
ATOM 3675 O O . ILE A 1 483 ? 20.386 6.369 1.523 1.00 86.75 483 ILE A O 1
ATOM 3679 N N . GLN A 1 484 ? 18.373 6.509 0.549 1.00 82.69 484 GLN A N 1
ATOM 3680 C CA . GLN A 1 484 ? 18.407 7.966 0.387 1.00 82.69 484 GLN A CA 1
ATOM 3681 C C . GLN A 1 484 ? 17.175 8.599 1.047 1.00 82.69 484 GLN A C 1
ATOM 3683 O O . GLN A 1 484 ? 16.048 8.159 0.826 1.00 82.69 484 GLN A O 1
ATOM 3688 N N . GLY A 1 485 ? 17.412 9.576 1.933 1.00 84.38 485 GLY A N 1
ATOM 3689 C CA . GLY A 1 485 ? 16.419 10.440 2.596 1.00 84.38 485 GLY A CA 1
ATOM 3690 C C . GLY A 1 485 ? 15.089 9.785 3.007 1.00 84.38 485 GLY A C 1
ATOM 3691 O O . GLY A 1 485 ? 14.146 9.749 2.217 1.00 84.38 485 GLY A O 1
ATOM 3692 N N . PHE A 1 486 ? 14.942 9.327 4.256 1.00 90.25 486 PHE A N 1
ATOM 3693 C CA . PHE A 1 486 ? 13.666 8.749 4.704 1.00 90.25 486 PHE A CA 1
ATOM 3694 C C . PHE A 1 486 ? 12.627 9.815 5.088 1.00 90.25 486 PHE A C 1
ATOM 3696 O O . PHE A 1 486 ? 12.807 10.540 6.067 1.00 90.25 486 PHE A O 1
ATOM 3703 N N . GLN A 1 487 ? 11.504 9.855 4.367 1.00 91.06 487 GLN A N 1
ATOM 3704 C CA . GLN A 1 487 ? 10.402 10.791 4.600 1.00 91.06 487 GLN A CA 1
ATOM 3705 C C . GLN A 1 487 ? 9.104 10.055 4.981 1.00 91.06 487 GLN A C 1
ATOM 3707 O O . GLN A 1 487 ? 8.812 8.957 4.496 1.00 91.06 487 GLN A O 1
ATOM 3712 N N . ARG A 1 488 ? 8.307 10.683 5.857 1.00 94.44 488 ARG A N 1
ATOM 3713 C CA . ARG A 1 488 ? 6.930 10.286 6.188 1.00 94.44 488 ARG A CA 1
ATOM 3714 C C . ARG A 1 488 ? 6.025 11.495 6.047 1.00 94.44 488 ARG A C 1
ATOM 3716 O O . ARG A 1 488 ? 6.229 12.481 6.752 1.00 94.44 488 ARG A O 1
ATOM 3723 N N . ASP A 1 489 ? 4.998 11.370 5.221 1.00 95.06 489 ASP A N 1
ATOM 3724 C CA . ASP A 1 489 ? 3.972 12.389 5.038 1.00 95.06 489 ASP A CA 1
ATOM 3725 C C . ASP A 1 489 ? 2.596 11.830 5.402 1.00 95.06 489 ASP A C 1
ATOM 3727 O O . ASP A 1 489 ? 2.273 10.676 5.118 1.00 95.06 489 ASP A O 1
ATOM 3731 N N . ALA A 1 490 ? 1.763 12.671 6.002 1.00 94.56 490 ALA A N 1
ATOM 3732 C CA . ALA A 1 490 ? 0.326 12.476 6.082 1.00 94.56 490 ALA A CA 1
ATOM 3733 C C . ALA A 1 490 ? -0.375 13.564 5.263 1.00 94.56 490 ALA A C 1
ATOM 3735 O O . ALA A 1 490 ? -0.000 14.732 5.332 1.00 94.56 490 ALA A O 1
ATOM 3736 N N . ILE A 1 491 ? -1.400 13.194 4.505 1.00 94.12 491 ILE A N 1
ATOM 3737 C CA . ILE A 1 491 ? -2.165 14.079 3.627 1.00 94.12 491 ILE A CA 1
ATOM 3738 C C . ILE A 1 491 ? -3.654 13.899 3.942 1.00 94.12 491 ILE A C 1
ATOM 3740 O O . ILE A 1 491 ? -4.140 12.780 4.141 1.00 94.12 491 ILE A O 1
ATOM 3744 N N . THR A 1 492 ? -4.393 15.006 4.005 1.00 90.88 492 THR A N 1
ATOM 3745 C CA . THR A 1 492 ? -5.857 14.973 4.098 1.00 90.88 492 THR A CA 1
ATOM 3746 C C . THR A 1 492 ? -6.445 14.624 2.726 1.00 90.88 492 THR A C 1
ATOM 3748 O O . THR A 1 492 ? -6.163 15.346 1.768 1.00 90.88 492 THR A O 1
ATOM 3751 N N . PRO A 1 493 ? -7.274 13.569 2.602 1.00 90.25 493 PRO A N 1
ATOM 3752 C CA . PRO A 1 493 ? -8.018 13.312 1.373 1.00 90.25 493 PRO A CA 1
ATOM 3753 C C . PRO A 1 493 ? -8.983 14.464 1.078 1.00 90.25 493 PRO A C 1
ATOM 3755 O O . PRO A 1 493 ? -9.589 15.002 2.004 1.00 90.25 493 PRO A O 1
ATOM 3758 N N . ASN A 1 494 ? -9.164 14.819 -0.195 1.00 86.25 494 ASN A N 1
ATOM 3759 C CA . ASN A 1 494 ? -10.137 15.836 -0.612 1.00 86.25 494 ASN A CA 1
ATOM 3760 C C . ASN A 1 494 ? -11.459 15.230 -1.134 1.00 86.25 494 ASN A C 1
ATOM 3762 O O . ASN A 1 494 ? -12.325 15.964 -1.601 1.00 86.25 494 ASN A O 1
ATOM 3766 N N . GLY A 1 495 ? -11.610 13.902 -1.086 1.00 79.94 495 GLY A N 1
ATOM 3767 C CA . GLY A 1 495 ? -12.748 13.164 -1.640 1.00 79.94 495 GLY A CA 1
ATOM 3768 C C . GLY A 1 495 ? -12.570 12.696 -3.088 1.00 79.94 495 GLY A C 1
ATOM 3769 O O . GLY A 1 495 ? -13.276 11.786 -3.504 1.00 79.94 495 GLY A O 1
ATOM 3770 N N . THR A 1 496 ? -11.613 13.237 -3.848 1.00 88.62 496 THR A N 1
ATOM 3771 C CA . THR A 1 496 ? -11.292 12.789 -5.221 1.00 88.62 496 THR A CA 1
ATOM 3772 C C . THR A 1 496 ? -10.108 11.818 -5.252 1.00 88.62 496 THR A C 1
ATOM 3774 O O . THR A 1 496 ? -9.393 11.628 -4.261 1.00 88.62 496 THR A O 1
ATOM 3777 N N . SER A 1 497 ? -9.880 11.210 -6.415 1.00 90.06 497 SER A N 1
ATOM 3778 C CA . SER A 1 497 ? -8.753 10.326 -6.719 1.00 90.06 497 SER A CA 1
ATOM 3779 C C . SER A 1 497 ? -7.507 11.049 -7.274 1.00 90.06 497 SER A C 1
ATOM 3781 O O . SER A 1 497 ? -6.552 10.369 -7.652 1.00 90.06 497 SER A O 1
ATOM 3783 N N . GLY A 1 498 ? -7.521 12.391 -7.353 1.00 85.38 498 GLY A N 1
ATOM 3784 C CA . GLY A 1 498 ? -6.557 13.230 -8.090 1.00 85.38 498 GLY A CA 1
ATOM 3785 C C . GLY A 1 498 ? -5.105 13.219 -7.587 1.00 85.38 498 GLY A C 1
ATOM 3786 O O . GLY A 1 498 ? -4.747 12.430 -6.720 1.00 85.38 498 GLY A O 1
ATOM 3787 N N . TYR A 1 499 ? -4.242 14.088 -8.138 1.00 90.88 499 TYR A N 1
ATOM 3788 C CA . TYR A 1 499 ? -2.811 14.087 -7.798 1.00 90.88 499 TYR A CA 1
ATOM 3789 C C . TYR A 1 499 ? -2.544 14.660 -6.400 1.00 90.88 499 TYR A C 1
ATOM 3791 O O . TYR A 1 499 ? -2.498 15.877 -6.208 1.00 90.88 499 TYR A O 1
ATOM 3799 N N . TYR A 1 500 ? -2.318 13.777 -5.432 1.00 92.75 500 TYR A N 1
ATOM 3800 C CA . TYR A 1 500 ? -1.823 14.121 -4.104 1.00 92.75 500 TYR A CA 1
ATOM 3801 C C . TYR A 1 500 ? -0.291 14.190 -4.138 1.00 92.75 500 TYR A C 1
ATOM 3803 O O . TYR A 1 500 ? 0.391 13.170 -4.237 1.00 92.75 500 TYR A O 1
ATOM 3811 N N . PHE A 1 501 ? 0.246 15.405 -4.079 1.00 91.94 501 PHE A N 1
ATOM 3812 C CA . PHE A 1 501 ? 1.674 15.690 -3.994 1.00 91.94 501 PHE A CA 1
ATOM 3813 C C . PHE A 1 501 ? 2.222 15.329 -2.610 1.00 91.94 501 PHE A C 1
ATOM 3815 O O . PHE A 1 501 ? 1.613 15.631 -1.579 1.00 91.94 501 PHE A O 1
ATOM 3822 N N . LEU A 1 502 ? 3.391 14.702 -2.610 1.00 93.06 502 LEU A N 1
ATOM 3823 C CA . LEU A 1 502 ? 4.223 14.429 -1.447 1.00 93.06 502 LEU A CA 1
ATOM 3824 C C . LEU A 1 502 ? 5.061 15.669 -1.093 1.00 93.06 502 LEU A C 1
ATOM 3826 O O . LEU A 1 502 ? 5.174 16.608 -1.882 1.00 93.06 502 LEU A O 1
ATOM 3830 N N . SER A 1 503 ? 5.658 15.680 0.098 1.00 89.50 503 SER A N 1
ATOM 3831 C CA . SER A 1 503 ? 6.489 16.797 0.560 1.00 89.50 503 SER A CA 1
ATOM 3832 C C . SER A 1 503 ? 7.870 16.846 -0.104 1.00 89.50 503 SER A C 1
ATOM 3834 O O . SER A 1 503 ? 8.483 17.911 -0.198 1.00 89.50 503 SER A O 1
ATOM 3836 N N . ARG A 1 504 ? 8.354 15.715 -0.624 1.00 88.19 504 ARG A N 1
ATOM 3837 C CA . ARG A 1 504 ? 9.591 15.609 -1.401 1.00 88.19 504 ARG A CA 1
ATOM 3838 C C . ARG A 1 504 ? 9.317 14.989 -2.773 1.00 88.19 504 ARG A C 1
ATOM 3840 O O . ARG A 1 504 ? 8.512 14.071 -2.917 1.00 88.19 504 ARG A O 1
ATOM 3847 N N . ARG A 1 505 ? 10.003 15.530 -3.780 1.00 87.00 505 ARG A N 1
ATOM 3848 C CA . ARG A 1 505 ? 10.059 15.021 -5.159 1.00 87.00 505 ARG A CA 1
ATOM 3849 C C . ARG A 1 505 ? 11.160 13.963 -5.292 1.00 87.00 505 ARG A C 1
ATOM 3851 O O . ARG A 1 505 ? 11.784 13.625 -4.291 1.00 87.00 505 ARG A O 1
ATOM 3858 N N . LEU A 1 506 ? 11.394 13.481 -6.519 1.00 87.62 506 LEU A N 1
ATOM 3859 C CA . LEU A 1 506 ? 12.511 12.586 -6.864 1.00 87.62 506 LEU A CA 1
ATOM 3860 C C . LEU A 1 506 ? 12.555 11.374 -5.913 1.00 87.62 506 LEU A C 1
ATOM 3862 O O . LEU A 1 506 ? 13.559 11.027 -5.290 1.00 87.62 506 LEU A O 1
ATOM 3866 N N . VAL A 1 507 ? 11.374 10.773 -5.763 1.00 91.38 507 VAL A N 1
ATOM 3867 C CA . VAL A 1 507 ? 11.110 9.660 -4.855 1.00 91.38 507 VAL A CA 1
ATOM 3868 C C . VAL A 1 507 ? 11.757 8.405 -5.422 1.00 91.38 507 VAL A C 1
ATOM 3870 O O . VAL A 1 507 ? 11.474 8.036 -6.560 1.00 91.38 507 VAL A O 1
ATOM 3873 N N . ILE A 1 508 ? 12.589 7.720 -4.632 1.00 90.94 508 ILE A N 1
ATOM 3874 C CA . ILE A 1 508 ? 13.317 6.532 -5.094 1.00 90.94 508 ILE A CA 1
ATOM 3875 C C . ILE A 1 508 ? 12.299 5.474 -5.545 1.00 90.94 508 ILE A C 1
ATOM 3877 O O . ILE A 1 508 ? 11.489 5.022 -4.720 1.00 90.94 508 ILE A O 1
ATOM 3881 N N . PRO A 1 509 ? 12.294 5.067 -6.828 1.00 89.69 509 PRO A N 1
ATOM 3882 C CA . PRO A 1 509 ? 11.228 4.229 -7.343 1.00 89.69 509 PRO A CA 1
ATOM 3883 C C . PRO A 1 509 ? 11.156 2.876 -6.640 1.00 89.69 509 PRO A C 1
ATOM 3885 O O . PRO A 1 509 ? 12.169 2.217 -6.414 1.00 89.69 509 PRO A O 1
ATOM 3888 N N . GLY A 1 510 ? 9.943 2.450 -6.298 1.00 89.31 510 GLY A N 1
ATOM 3889 C CA . GLY A 1 510 ? 9.707 1.221 -5.546 1.00 89.31 510 GLY A CA 1
ATOM 3890 C C . GLY A 1 510 ? 9.789 1.361 -4.020 1.00 89.31 510 GLY A C 1
ATOM 3891 O O . GLY A 1 510 ? 9.408 0.416 -3.334 1.00 89.31 510 GLY A O 1
ATOM 3892 N N . SER A 1 511 ? 10.254 2.498 -3.486 1.00 93.25 511 SER A N 1
ATOM 3893 C CA . SER A 1 511 ? 10.513 2.680 -2.047 1.00 93.25 511 SER A CA 1
ATOM 3894 C C . SER A 1 511 ? 9.292 2.996 -1.179 1.00 93.25 511 SER A C 1
ATOM 3896 O O . SER A 1 511 ? 9.435 3.053 0.045 1.00 93.25 511 SER A O 1
ATOM 3898 N N . GLU A 1 512 ? 8.128 3.264 -1.779 1.00 94.38 512 GLU A N 1
ATOM 3899 C CA . GLU A 1 512 ? 6.998 3.851 -1.062 1.00 94.38 512 GLU A CA 1
ATOM 3900 C C . GLU A 1 512 ? 5.993 2.826 -0.511 1.00 94.38 512 GLU A C 1
ATOM 3902 O O . GLU A 1 512 ? 5.619 1.868 -1.188 1.00 94.38 512 GLU A O 1
ATOM 3907 N N . ASN A 1 513 ? 5.483 3.091 0.694 1.00 95.69 513 ASN A N 1
ATOM 3908 C CA . ASN A 1 513 ? 4.261 2.487 1.225 1.00 95.69 513 ASN A CA 1
ATOM 3909 C C . ASN A 1 513 ? 3.156 3.538 1.250 1.00 95.69 513 ASN A C 1
ATOM 3911 O O . ASN A 1 513 ? 3.407 4.664 1.681 1.00 95.69 513 ASN A O 1
ATOM 3915 N N . VAL A 1 514 ? 1.927 3.150 0.908 1.00 96.75 514 VAL A N 1
ATOM 3916 C CA . VAL A 1 514 ? 0.739 4.004 1.038 1.00 96.75 514 VAL A CA 1
ATOM 3917 C C . VAL A 1 514 ? -0.292 3.315 1.929 1.00 96.75 514 VAL A C 1
ATOM 3919 O O . VAL A 1 514 ? -0.628 2.147 1.729 1.00 96.75 514 VAL A O 1
ATOM 3922 N N . PHE A 1 515 ? -0.820 4.050 2.904 1.00 95.94 515 PHE A N 1
ATOM 3923 C CA . PHE A 1 515 ? -1.862 3.597 3.821 1.00 95.94 515 PHE A CA 1
ATOM 3924 C C . PHE A 1 515 ? -3.011 4.605 3.880 1.00 95.94 515 PHE A C 1
ATOM 3926 O O . PHE A 1 515 ? -2.793 5.807 3.740 1.00 95.94 515 PHE A O 1
ATOM 3933 N N . ILE A 1 516 ? -4.217 4.124 4.174 1.00 93.75 516 ILE A N 1
ATOM 3934 C CA . ILE A 1 516 ? -5.298 4.944 4.727 1.00 93.75 516 ILE A CA 1
ATOM 3935 C C . ILE A 1 516 ? -5.395 4.636 6.221 1.00 93.75 516 ILE A C 1
ATOM 3937 O O . ILE A 1 516 ? -5.589 3.482 6.597 1.00 93.75 516 ILE A O 1
ATOM 3941 N N . GLU A 1 517 ? -5.258 5.654 7.065 1.00 93.25 517 GLU A N 1
ATOM 3942 C CA . GLU A 1 517 ? -5.447 5.568 8.518 1.00 93.25 517 GLU A CA 1
ATOM 3943 C C . GLU A 1 517 ? -6.714 6.328 8.934 1.00 93.25 517 GLU A C 1
ATOM 3945 O O . GLU A 1 517 ? -6.991 7.405 8.402 1.00 93.25 517 GLU A O 1
ATOM 3950 N N . ALA A 1 518 ? -7.485 5.776 9.876 1.00 90.06 518 ALA A N 1
ATOM 3951 C CA . ALA A 1 518 ? -8.704 6.385 10.410 1.00 90.06 518 ALA A CA 1
ATOM 3952 C C . ALA A 1 518 ? -8.580 6.685 11.915 1.00 90.06 518 ALA A C 1
ATOM 3954 O O . ALA A 1 518 ? -8.275 5.790 12.707 1.00 90.06 518 ALA A O 1
ATOM 3955 N N . GLU A 1 519 ? -8.856 7.928 12.320 1.00 86.12 519 GLU A N 1
ATOM 3956 C CA . GLU A 1 519 ? -8.792 8.399 13.715 1.00 86.12 519 GLU A CA 1
ATOM 3957 C C . GLU A 1 519 ? -10.120 9.029 14.176 1.00 86.12 519 GLU A C 1
ATOM 3959 O O . GLU A 1 519 ? -10.889 9.554 13.372 1.00 86.12 519 GLU A O 1
ATOM 3964 N N . GLU A 1 520 ? -10.397 9.017 15.484 1.00 81.62 520 GLU A N 1
ATOM 3965 C CA . GLU A 1 520 ? -11.563 9.698 16.069 1.00 81.62 520 GLU A CA 1
ATOM 3966 C C . GLU A 1 520 ? -11.370 11.223 16.053 1.00 81.62 520 GLU A C 1
ATOM 3968 O O . GLU A 1 520 ? -10.415 11.739 16.635 1.00 81.62 520 GLU A O 1
ATOM 3973 N N . ILE A 1 521 ? -12.312 11.964 15.454 1.00 74.19 521 ILE A N 1
ATOM 3974 C CA . ILE A 1 521 ? -12.134 13.391 15.124 1.00 74.19 521 ILE A CA 1
ATOM 3975 C C . ILE A 1 521 ? -11.784 14.297 16.316 1.00 74.19 521 ILE A C 1
ATOM 3977 O O . ILE A 1 521 ? -11.139 15.323 16.131 1.00 74.19 521 ILE A O 1
ATOM 3981 N N . ASN A 1 522 ? -12.174 13.937 17.541 1.00 72.06 522 ASN A N 1
ATOM 3982 C CA . ASN A 1 522 ? -11.878 14.707 18.757 1.00 72.06 522 ASN A CA 1
ATOM 3983 C C . ASN A 1 522 ? -10.922 13.988 19.727 1.00 72.06 522 ASN A C 1
ATOM 3985 O O . ASN A 1 522 ? -10.739 14.450 20.856 1.00 72.06 522 ASN A O 1
ATOM 3989 N N . ARG A 1 523 ? -10.301 12.881 19.291 1.00 76.69 523 ARG A N 1
ATOM 3990 C CA . ARG A 1 523 ? -9.265 12.126 20.020 1.00 76.69 523 ARG A CA 1
ATOM 3991 C C . ARG A 1 523 ? -8.156 11.626 19.070 1.00 76.69 523 ARG A C 1
ATOM 3993 O O . ARG A 1 523 ? -7.980 10.413 18.929 1.00 76.69 523 ARG A O 1
ATOM 4000 N N . PRO A 1 524 ? -7.431 12.542 18.406 1.00 73.44 524 PRO A N 1
ATOM 4001 C CA . PRO A 1 524 ? -6.363 12.178 17.482 1.00 73.44 524 PRO A CA 1
ATOM 4002 C C . PRO A 1 524 ? -5.156 11.537 18.193 1.00 73.44 524 PRO A C 1
ATOM 4004 O O . PRO A 1 524 ? -4.996 11.637 19.414 1.00 73.44 524 PRO A O 1
ATOM 4007 N N . GLY A 1 525 ? -4.286 10.888 17.419 1.00 69.75 525 GLY A N 1
ATOM 4008 C CA . GLY A 1 525 ? -3.139 10.124 17.921 1.00 69.75 525 GLY A CA 1
ATOM 4009 C C . GLY A 1 525 ? -3.481 8.694 18.343 1.00 69.75 525 GLY A C 1
ATOM 4010 O O . GLY A 1 525 ? -2.715 8.051 19.060 1.00 69.75 525 GLY A O 1
ATOM 4011 N N . THR A 1 526 ? -4.645 8.179 17.944 1.00 78.50 526 THR A N 1
ATOM 4012 C CA . THR A 1 526 ? -5.003 6.764 18.087 1.00 78.50 526 THR A CA 1
ATOM 4013 C C . THR A 1 526 ? -5.765 6.309 16.850 1.00 78.50 526 THR A C 1
ATOM 4015 O O . THR A 1 526 ? -6.987 6.441 16.767 1.00 78.50 526 THR A O 1
ATOM 4018 N N . VAL A 1 527 ? -5.014 5.745 15.907 1.00 87.00 527 VAL A N 1
ATOM 4019 C CA . VAL A 1 527 ? -5.542 5.053 14.729 1.00 87.00 527 VAL A CA 1
ATOM 4020 C C . VAL A 1 527 ? -6.411 3.873 15.169 1.00 87.00 527 VAL A C 1
ATOM 4022 O O . VAL A 1 527 ? -5.995 3.052 15.990 1.00 87.00 527 VAL A O 1
ATOM 4025 N N . LEU A 1 528 ? -7.632 3.815 14.639 1.00 85.88 528 LEU A N 1
ATOM 4026 C CA . LEU A 1 528 ? -8.609 2.747 14.871 1.00 85.88 528 LEU A CA 1
ATOM 4027 C C . LEU A 1 528 ? -8.576 1.698 13.752 1.00 85.88 528 LEU A C 1
ATOM 4029 O O . LEU A 1 528 ? -8.756 0.514 14.018 1.00 85.88 528 LEU A O 1
ATOM 4033 N N . GLU A 1 529 ? -8.298 2.131 12.521 1.00 88.31 529 GLU A N 1
ATOM 4034 C CA . GLU A 1 529 ? -8.128 1.283 11.340 1.00 88.31 529 GLU A CA 1
ATOM 4035 C C . GLU A 1 529 ? -6.945 1.793 10.506 1.00 88.31 529 GLU A C 1
ATOM 4037 O O . GLU A 1 529 ? -6.789 3.002 10.323 1.00 88.31 529 GLU A O 1
ATOM 4042 N N . ARG A 1 530 ? -6.128 0.874 9.978 1.00 90.31 530 ARG A N 1
ATOM 4043 C CA . ARG A 1 530 ? -5.071 1.161 9.000 1.00 90.31 530 ARG A CA 1
ATOM 4044 C C . ARG A 1 530 ? -5.152 0.155 7.862 1.00 90.31 530 ARG A C 1
ATOM 4046 O O . ARG A 1 530 ? -4.935 -1.036 8.075 1.00 90.31 530 ARG A O 1
ATOM 4053 N N . LYS A 1 531 ? -5.414 0.640 6.652 1.00 92.62 531 LYS A N 1
ATOM 4054 C CA . LYS A 1 531 ? -5.464 -0.161 5.427 1.00 92.62 531 LYS A CA 1
ATOM 4055 C C . LYS A 1 531 ? -4.254 0.154 4.551 1.00 92.62 531 LYS A C 1
ATOM 4057 O O . LYS A 1 531 ? -4.106 1.289 4.110 1.00 92.62 531 LYS A O 1
ATOM 4062 N N . ALA A 1 532 ? -3.418 -0.842 4.265 1.00 93.62 532 ALA A N 1
ATOM 4063 C CA . ALA A 1 532 ? -2.389 -0.730 3.229 1.00 93.62 532 ALA A CA 1
ATOM 4064 C C . ALA A 1 532 ? -3.024 -0.722 1.827 1.00 93.62 532 ALA A C 1
ATOM 4066 O O . ALA A 1 532 ? -4.016 -1.414 1.588 1.00 93.62 532 ALA A O 1
ATOM 4067 N N . LEU A 1 533 ? -2.451 0.055 0.910 1.00 94.06 533 LEU A N 1
ATOM 4068 C CA . LEU A 1 533 ? -2.854 0.136 -0.494 1.00 94.06 533 LEU A CA 1
ATOM 4069 C C . LEU A 1 533 ? -1.733 -0.396 -1.393 1.00 94.06 533 LEU A C 1
ATOM 4071 O O . LEU A 1 533 ? -0.557 -0.229 -1.077 1.00 94.06 533 LEU A O 1
ATOM 4075 N N . SER A 1 534 ? -2.091 -1.023 -2.515 1.00 89.38 534 SER A N 1
ATOM 4076 C CA . SER A 1 534 ? -1.125 -1.611 -3.450 1.00 89.38 534 SER A CA 1
ATOM 4077 C C . SER A 1 534 ? -0.987 -0.793 -4.738 1.00 89.38 534 SER A C 1
ATOM 4079 O O . SER A 1 534 ? -1.970 -0.329 -5.327 1.00 89.38 534 SER A O 1
ATOM 4081 N N . ARG A 1 535 ? 0.259 -0.624 -5.196 1.00 88.62 535 ARG A N 1
ATOM 4082 C CA . ARG A 1 535 ? 0.584 0.061 -6.455 1.00 88.62 535 ARG A CA 1
ATOM 4083 C C . ARG A 1 535 ? -0.049 -0.683 -7.636 1.00 88.62 535 ARG A C 1
ATOM 4085 O O . ARG A 1 535 ? -0.079 -1.909 -7.676 1.00 88.62 535 ARG A O 1
ATOM 4092 N N . GLY A 1 536 ? -0.554 0.058 -8.615 1.00 82.06 536 GLY A N 1
ATOM 4093 C CA . GLY A 1 536 ? -1.272 -0.457 -9.780 1.00 82.06 536 GLY A CA 1
ATOM 4094 C C . GLY A 1 536 ? -2.764 -0.689 -9.521 1.00 82.06 536 GLY A C 1
ATOM 4095 O O . GLY A 1 536 ? -3.581 -0.179 -10.294 1.00 82.06 536 GLY A O 1
ATOM 4096 N N . SER A 1 537 ? -3.121 -1.409 -8.449 1.00 80.31 537 SER A N 1
ATOM 4097 C CA . SER A 1 537 ? -4.508 -1.779 -8.108 1.00 80.31 537 SER A CA 1
ATOM 4098 C C . SER A 1 537 ? -5.286 -0.696 -7.359 1.00 80.31 537 SER A C 1
ATOM 4100 O O . SER A 1 537 ? -6.469 -0.504 -7.636 1.00 80.31 537 SER A O 1
ATOM 4102 N N . ASP A 1 538 ? -4.639 0.020 -6.436 1.00 86.88 538 ASP A N 1
ATOM 4103 C CA . ASP A 1 538 ? -5.260 1.076 -5.627 1.00 86.88 538 ASP A CA 1
ATOM 4104 C C . ASP A 1 538 ? -4.754 2.477 -6.011 1.00 86.88 538 ASP A C 1
ATOM 4106 O O . ASP A 1 538 ? -5.526 3.436 -5.952 1.00 86.88 538 ASP A O 1
ATOM 4110 N N . TYR A 1 539 ? -3.493 2.607 -6.445 1.00 92.38 539 TYR A N 1
ATOM 4111 C CA . TYR A 1 539 ? -2.886 3.881 -6.859 1.00 92.38 539 TYR A CA 1
ATOM 4112 C C . TYR A 1 539 ? -1.814 3.731 -7.952 1.00 92.38 539 TYR A C 1
ATOM 4114 O O . TYR A 1 539 ? -1.190 2.682 -8.096 1.00 92.38 539 TYR A O 1
ATOM 4122 N N . GLU A 1 540 ? -1.558 4.802 -8.700 1.00 89.44 540 GLU A N 1
ATOM 4123 C CA . GLU A 1 540 ? -0.321 5.029 -9.458 1.00 89.44 540 GLU A CA 1
ATOM 4124 C C . GLU A 1 540 ? 0.521 6.114 -8.771 1.00 89.44 540 GLU A C 1
ATOM 4126 O O . GLU A 1 540 ? -0.006 6.924 -8.005 1.00 89.44 540 GLU A O 1
ATOM 4131 N N . ILE A 1 541 ? 1.830 6.117 -9.033 1.00 89.50 541 ILE A N 1
ATOM 4132 C CA . ILE A 1 541 ? 2.774 7.119 -8.528 1.00 89.50 541 ILE A CA 1
ATOM 4133 C C . ILE A 1 541 ? 3.636 7.667 -9.669 1.00 89.50 541 ILE A C 1
ATOM 4135 O O . ILE A 1 541 ? 4.112 6.916 -10.521 1.00 89.50 541 ILE A O 1
ATOM 4139 N N . ASP A 1 542 ? 3.831 8.981 -9.660 1.00 87.94 542 ASP A N 1
ATOM 4140 C CA . ASP A 1 542 ? 4.826 9.708 -10.444 1.00 87.94 542 ASP A CA 1
ATOM 4141 C C . ASP A 1 542 ? 6.000 10.042 -9.516 1.00 87.94 542 ASP A C 1
ATOM 4143 O O . ASP A 1 542 ? 5.841 10.800 -8.554 1.00 87.94 542 ASP A O 1
ATOM 4147 N N . TYR A 1 543 ? 7.154 9.425 -9.766 1.00 88.00 543 TYR A N 1
ATOM 4148 C CA . TYR A 1 543 ? 8.324 9.515 -8.893 1.00 88.00 543 TYR A CA 1
ATOM 4149 C C . TYR A 1 543 ? 9.050 10.868 -9.011 1.00 88.00 543 TYR A C 1
ATOM 4151 O O . TYR A 1 543 ? 9.462 11.434 -7.996 1.00 88.00 543 TYR A O 1
ATOM 4159 N N . ASP A 1 544 ? 9.114 11.443 -10.216 1.00 85.69 544 ASP A N 1
ATOM 4160 C CA . ASP A 1 544 ? 9.845 12.685 -10.508 1.00 85.69 544 ASP A CA 1
ATOM 4161 C C . ASP A 1 544 ? 9.137 13.926 -9.941 1.00 85.69 544 ASP A C 1
ATOM 4163 O O . ASP A 1 544 ? 9.764 14.901 -9.504 1.00 85.69 544 ASP A O 1
ATOM 4167 N N . ARG A 1 545 ? 7.800 13.903 -9.944 1.00 84.81 545 ARG A N 1
ATOM 4168 C CA . ARG A 1 545 ? 6.953 14.944 -9.344 1.00 84.81 545 ARG A CA 1
ATOM 4169 C C . ARG A 1 545 ? 6.531 14.619 -7.912 1.00 84.81 545 ARG A C 1
ATOM 4171 O O . ARG A 1 545 ? 5.992 15.499 -7.249 1.00 84.81 545 ARG A O 1
ATOM 4178 N N . GLY A 1 546 ? 6.772 13.393 -7.439 1.00 89.69 546 GLY A N 1
ATOM 4179 C CA . GLY A 1 546 ? 6.351 12.923 -6.119 1.00 89.69 546 GLY A CA 1
ATOM 4180 C C . GLY A 1 546 ? 4.833 12.999 -5.944 1.00 89.69 546 GLY A C 1
ATOM 4181 O O . GLY A 1 546 ? 4.364 13.659 -5.024 1.00 89.69 546 GLY A O 1
ATOM 4182 N N . THR A 1 547 ? 4.048 12.388 -6.841 1.00 91.50 547 THR A N 1
ATOM 4183 C CA . THR A 1 547 ? 2.571 12.467 -6.785 1.00 91.50 547 THR A CA 1
ATOM 4184 C C . THR A 1 547 ? 1.892 11.108 -6.810 1.00 91.50 547 THR A C 1
ATOM 4186 O O . THR A 1 547 ? 2.258 10.243 -7.601 1.00 91.50 547 THR A O 1
ATOM 4189 N N . LEU A 1 548 ? 0.873 10.940 -5.968 1.00 93.56 548 LEU A N 1
ATOM 4190 C CA . LEU A 1 548 ? -0.007 9.774 -5.917 1.00 93.56 548 LEU A CA 1
ATOM 4191 C C . LEU A 1 548 ? -1.329 10.062 -6.628 1.00 93.56 548 LEU A C 1
ATOM 4193 O O . LEU A 1 548 ? -1.906 11.131 -6.449 1.00 93.56 548 LEU A O 1
ATOM 4197 N N . LEU A 1 549 ? -1.823 9.088 -7.389 1.00 92.50 549 LEU A N 1
ATOM 4198 C CA . LEU A 1 549 ? -3.059 9.169 -8.166 1.00 92.50 549 LEU A CA 1
ATOM 4199 C C . LEU A 1 549 ? -3.882 7.899 -7.923 1.00 92.50 549 LEU A C 1
ATOM 4201 O O . LEU A 1 549 ? -3.506 6.809 -8.360 1.00 92.50 549 LEU A O 1
ATOM 4205 N N . PHE A 1 550 ? -4.988 8.006 -7.193 1.00 92.81 550 PHE A N 1
ATOM 4206 C CA . PHE A 1 550 ? -5.763 6.839 -6.764 1.00 92.81 550 PHE A CA 1
ATOM 4207 C C . PHE A 1 550 ? -6.672 6.301 -7.878 1.00 92.81 550 PHE A C 1
ATOM 4209 O O . PHE A 1 550 ? -7.122 7.028 -8.762 1.00 92.81 550 PHE A O 1
ATOM 4216 N N . ARG A 1 551 ? -6.976 4.999 -7.822 1.00 85.25 551 ARG A N 1
ATOM 4217 C CA . ARG A 1 551 ? -7.923 4.314 -8.726 1.00 85.25 551 ARG A CA 1
ATOM 4218 C C . ARG A 1 551 ? -9.392 4.540 -8.364 1.00 85.25 551 ARG A C 1
ATOM 4220 O O . ARG A 1 551 ? -10.280 4.177 -9.138 1.00 85.25 551 ARG A O 1
ATOM 4227 N N . ARG A 1 552 ? -9.649 5.061 -7.163 1.00 83.56 552 ARG A N 1
ATOM 4228 C CA . ARG A 1 552 ? -10.971 5.304 -6.573 1.00 83.56 552 ARG A CA 1
ATOM 4229 C C . ARG A 1 552 ? -10.914 6.583 -5.726 1.00 83.56 552 ARG A C 1
ATOM 4231 O O . ARG A 1 552 ? -9.845 6.867 -5.183 1.00 83.56 552 ARG A O 1
ATOM 4238 N N . PRO A 1 553 ? -12.029 7.315 -5.576 1.00 83.19 553 PRO A N 1
ATOM 4239 C CA . PRO A 1 553 ? -12.090 8.489 -4.712 1.00 83.19 553 PRO A CA 1
ATOM 4240 C C . PRO A 1 553 ? -11.838 8.106 -3.248 1.00 83.19 553 PRO A C 1
ATOM 4242 O O . PRO A 1 553 ? -12.357 7.095 -2.762 1.00 83.19 553 PRO A O 1
ATOM 4245 N N . ILE A 1 554 ? -11.040 8.908 -2.538 1.00 85.50 554 ILE A N 1
ATOM 4246 C CA . ILE A 1 554 ? -10.735 8.705 -1.116 1.00 85.50 554 ILE A CA 1
ATOM 4247 C C . ILE A 1 554 ? -11.510 9.744 -0.301 1.00 85.50 554 ILE A C 1
ATOM 4249 O O . ILE A 1 554 ? -11.065 10.882 -0.163 1.00 85.50 554 ILE A O 1
ATOM 4253 N N . VAL A 1 555 ? -12.668 9.347 0.239 1.00 78.19 555 VAL A N 1
ATOM 4254 C CA . VAL A 1 555 ? -13.486 10.211 1.113 1.00 78.19 555 VAL A CA 1
ATOM 4255 C C . VAL A 1 555 ? -12.733 10.607 2.381 1.00 78.19 555 VAL A C 1
ATOM 4257 O O . VAL A 1 555 ? -11.975 9.811 2.948 1.00 78.19 555 VAL A O 1
ATOM 4260 N N . ALA A 1 556 ? -12.935 11.843 2.827 1.00 76.44 556 ALA A N 1
ATOM 4261 C CA . ALA A 1 556 ? -12.106 12.455 3.862 1.00 76.44 556 ALA A CA 1
ATOM 4262 C C . ALA A 1 556 ? -12.521 12.067 5.293 1.00 76.44 556 ALA A C 1
ATOM 4264 O O . ALA A 1 556 ? -11.721 12.159 6.233 1.00 76.44 556 ALA A O 1
ATOM 4265 N N . THR A 1 557 ? -13.772 11.640 5.474 1.00 72.81 557 THR A N 1
ATOM 4266 C CA . THR A 1 557 ? -14.394 11.416 6.787 1.00 72.81 557 THR A CA 1
ATOM 4267 C C . THR A 1 557 ? -15.425 10.284 6.768 1.00 72.81 557 THR A C 1
ATOM 4269 O O . THR A 1 557 ? -15.826 9.804 5.711 1.00 72.81 557 THR A O 1
ATOM 4272 N N . GLU A 1 558 ? -15.865 9.850 7.951 1.00 71.38 558 GLU A N 1
ATOM 4273 C CA . GLU A 1 558 ? -16.922 8.850 8.116 1.00 71.38 558 GLU A CA 1
ATOM 4274 C C . GLU A 1 558 ? -17.829 9.217 9.301 1.00 71.38 558 GLU A C 1
ATOM 4276 O O . GLU A 1 558 ? -17.371 9.312 10.443 1.00 71.38 558 GLU A O 1
ATOM 4281 N N . LEU A 1 559 ? -19.118 9.460 9.033 1.00 60.72 559 LEU A N 1
ATOM 4282 C CA . LEU A 1 559 ? -20.092 9.893 10.041 1.00 60.72 559 LEU A CA 1
ATOM 4283 C C . LEU A 1 559 ? -20.841 8.742 10.715 1.00 60.72 559 LEU A C 1
ATOM 4285 O O . LEU A 1 559 ? -21.339 7.825 10.057 1.00 60.72 559 LEU A O 1
ATOM 4289 N N . ASN A 1 560 ? -21.104 8.906 12.011 1.00 63.88 560 ASN A N 1
ATOM 4290 C CA . ASN A 1 560 ? -22.108 8.137 12.741 1.00 63.88 560 ASN A CA 1
ATOM 4291 C C . ASN A 1 560 ? -22.857 9.052 13.739 1.00 63.88 560 ASN A C 1
ATOM 4293 O O . ASN A 1 560 ? -22.284 9.380 14.780 1.00 63.88 560 ASN A O 1
ATOM 4297 N N . PRO A 1 561 ? -24.118 9.461 13.476 1.00 58.09 561 PRO A N 1
ATOM 4298 C CA . PRO A 1 561 ? -24.838 10.418 14.332 1.00 58.09 561 PRO A CA 1
ATOM 4299 C C . PRO A 1 561 ? -25.103 9.900 15.757 1.00 58.09 561 PRO A C 1
ATOM 4301 O O . PRO A 1 561 ? -25.184 10.695 16.700 1.00 58.09 561 PRO A O 1
ATOM 4304 N N . PHE A 1 562 ? -25.169 8.574 15.916 1.00 63.66 562 PHE A N 1
ATOM 4305 C CA . PHE A 1 562 ? -25.339 7.858 17.187 1.00 63.66 562 PHE A CA 1
ATOM 4306 C C . PHE A 1 562 ? -24.014 7.322 17.769 1.00 63.66 562 PHE A C 1
ATOM 4308 O O . PHE A 1 562 ? -24.031 6.528 18.709 1.00 63.66 562 PHE A O 1
ATOM 4315 N N . GLY A 1 563 ? -22.863 7.709 17.210 1.00 67.12 563 GLY A N 1
ATOM 4316 C CA . GLY A 1 563 ? -21.558 7.139 17.548 1.00 67.12 563 GLY A CA 1
ATOM 4317 C C . GLY A 1 563 ? -20.409 8.137 17.416 1.00 67.12 563 GLY A C 1
ATOM 4318 O O . GLY A 1 563 ? -20.512 9.284 17.848 1.00 67.12 563 GLY A O 1
ATOM 4319 N N . LYS A 1 564 ? -19.281 7.676 16.863 1.00 69.69 564 LYS A N 1
ATOM 4320 C CA . LYS A 1 564 ? -18.081 8.490 16.625 1.00 69.69 564 LYS A CA 1
ATOM 4321 C C . LYS A 1 564 ? -17.993 8.906 15.161 1.00 69.69 564 LYS A C 1
ATOM 4323 O O . LYS A 1 564 ? -18.172 8.066 14.285 1.00 69.69 564 LYS A O 1
ATOM 4328 N N . THR A 1 565 ? -17.613 10.156 14.915 1.00 69.94 565 THR A N 1
ATOM 4329 C CA . THR A 1 565 ? -17.126 10.602 13.603 1.00 69.94 565 THR A CA 1
ATOM 4330 C C . THR A 1 565 ? -15.635 10.308 13.480 1.00 69.94 565 THR A C 1
ATOM 4332 O O . THR A 1 565 ? -14.854 10.661 14.373 1.00 69.94 565 THR A O 1
ATOM 4335 N N . LEU A 1 566 ? -15.241 9.686 12.370 1.00 80.94 566 LEU A N 1
ATOM 4336 C CA . LEU A 1 566 ? -13.847 9.405 12.039 1.00 80.94 566 LEU A CA 1
ATOM 4337 C C . LEU A 1 566 ? -13.338 10.350 10.944 1.00 80.94 566 LEU A C 1
ATOM 4339 O O . LEU A 1 566 ? -14.091 10.774 10.065 1.00 80.94 566 LEU A O 1
ATOM 4343 N N . VAL A 1 567 ? -12.042 10.651 10.984 1.00 81.12 567 VAL A N 1
ATOM 4344 C CA . VAL A 1 567 ? -11.308 11.336 9.911 1.00 81.12 567 VAL A CA 1
ATOM 4345 C C . VAL A 1 567 ? -10.315 10.370 9.284 1.00 81.12 567 VAL A C 1
ATOM 4347 O O . VAL A 1 567 ? -9.694 9.579 9.993 1.00 81.12 567 VAL A O 1
ATOM 4350 N N . ARG A 1 568 ? -10.155 10.436 7.961 1.00 88.25 568 ARG A N 1
ATOM 4351 C CA . ARG A 1 568 ? -9.227 9.587 7.206 1.00 88.25 568 ARG A CA 1
ATOM 4352 C C . ARG A 1 568 ? -7.975 10.373 6.817 1.00 88.25 568 ARG A C 1
ATOM 4354 O O . ARG A 1 568 ? -8.026 11.587 6.602 1.00 88.25 568 ARG A O 1
ATOM 4361 N N . ARG A 1 569 ? -6.832 9.695 6.758 1.00 91.88 569 ARG A N 1
ATOM 4362 C CA . ARG A 1 569 ? -5.523 10.254 6.395 1.00 91.88 569 ARG A CA 1
ATOM 4363 C C . ARG A 1 569 ? -4.841 9.327 5.400 1.00 91.88 569 ARG A C 1
ATOM 4365 O O . ARG A 1 569 ? -4.729 8.133 5.662 1.00 91.88 569 ARG A O 1
ATOM 4372 N N . ILE A 1 570 ? -4.377 9.877 4.282 1.00 95.88 570 ILE A N 1
ATOM 4373 C CA . ILE A 1 570 ? -3.426 9.200 3.395 1.00 95.88 570 ILE A CA 1
ATOM 4374 C C . ILE A 1 570 ? -2.064 9.317 4.076 1.00 95.88 570 ILE A C 1
ATOM 4376 O O . ILE A 1 570 ? -1.611 10.427 4.334 1.00 95.88 570 ILE A O 1
ATOM 4380 N N . VAL A 1 571 ? -1.427 8.200 4.410 1.00 96.25 571 VAL A N 1
ATOM 4381 C CA . VAL A 1 571 ? -0.115 8.165 5.068 1.00 96.25 571 VAL A CA 1
ATOM 4382 C C . VAL A 1 571 ? 0.874 7.469 4.151 1.00 96.25 571 VAL A C 1
ATOM 4384 O O . VAL A 1 571 ? 0.624 6.350 3.703 1.00 96.25 571 VAL A O 1
ATOM 4387 N N . VAL A 1 572 ? 1.995 8.132 3.879 1.00 97.12 572 VAL A N 1
ATOM 4388 C CA . VAL A 1 572 ? 3.000 7.697 2.908 1.00 97.12 572 VAL A CA 1
ATOM 4389 C C . VAL A 1 572 ? 4.372 7.687 3.568 1.00 97.12 572 VAL A C 1
ATOM 4391 O O . VAL A 1 572 ? 4.766 8.670 4.192 1.00 97.12 572 VAL A O 1
ATOM 4394 N N . THR A 1 573 ? 5.112 6.589 3.428 1.00 95.75 573 THR A N 1
ATOM 4395 C CA . THR A 1 573 ? 6.517 6.484 3.860 1.00 95.75 573 THR A CA 1
ATOM 4396 C C . THR A 1 573 ? 7.375 6.101 2.663 1.00 95.75 573 THR A C 1
ATOM 4398 O O . THR A 1 573 ? 7.025 5.160 1.955 1.00 95.75 573 THR A O 1
ATOM 4401 N N . TYR A 1 574 ? 8.459 6.834 2.397 1.00 94.50 574 TYR A N 1
ATOM 4402 C CA . TYR A 1 574 ? 9.228 6.705 1.151 1.00 94.50 574 TYR A CA 1
ATOM 4403 C C . TYR A 1 574 ? 10.675 7.208 1.280 1.00 94.50 574 TYR A C 1
ATOM 4405 O O . TYR A 1 574 ? 11.050 7.820 2.282 1.00 94.50 574 TYR A O 1
ATOM 4413 N N . GLN A 1 575 ? 11.497 6.918 0.271 1.00 92.50 575 GLN A N 1
ATOM 4414 C CA . GLN A 1 575 ? 12.874 7.405 0.125 1.00 92.50 575 GLN A CA 1
ATOM 4415 C C . GLN A 1 575 ? 12.944 8.518 -0.934 1.00 92.50 575 GLN A C 1
ATOM 4417 O O . GLN A 1 575 ? 12.170 8.487 -1.890 1.00 92.50 575 GLN A O 1
ATOM 4422 N N . ASN A 1 576 ? 13.860 9.481 -0.800 1.00 89.31 576 ASN A N 1
ATOM 4423 C CA . ASN A 1 576 ? 14.051 10.579 -1.764 1.00 89.31 576 ASN A CA 1
ATOM 4424 C C . ASN A 1 576 ? 15.525 10.993 -1.901 1.00 89.31 576 ASN A C 1
ATOM 4426 O O . ASN A 1 576 ? 16.297 10.853 -0.953 1.00 89.31 576 ASN A O 1
ATOM 4430 N N . ASP A 1 577 ? 15.893 11.512 -3.074 1.00 83.88 577 ASP A N 1
ATOM 4431 C CA . ASP A 1 577 ? 17.282 11.799 -3.475 1.00 83.88 577 ASP A CA 1
ATOM 4432 C C . ASP A 1 577 ? 17.994 12.897 -2.657 1.00 83.88 577 ASP A C 1
ATOM 4434 O O . ASP A 1 577 ? 19.220 12.970 -2.646 1.00 83.88 577 ASP A O 1
ATOM 4438 N N . ALA A 1 578 ? 17.249 13.732 -1.927 1.00 72.56 578 ALA A N 1
ATOM 4439 C CA . ALA A 1 578 ? 17.789 14.859 -1.166 1.00 72.56 578 ALA A CA 1
ATOM 4440 C C . ALA A 1 578 ? 18.519 14.472 0.144 1.00 72.56 578 ALA A C 1
ATOM 4442 O O . ALA A 1 578 ? 18.844 15.354 0.944 1.00 72.56 578 ALA A O 1
ATOM 4443 N N . GLY A 1 579 ? 18.749 13.178 0.401 1.00 68.75 579 GLY A N 1
ATOM 4444 C CA . GLY A 1 579 ? 19.499 12.672 1.556 1.00 68.75 579 GLY A CA 1
ATOM 4445 C C . GLY A 1 579 ? 20.843 12.041 1.176 1.00 68.75 579 GLY A C 1
ATOM 4446 O O . GLY A 1 579 ? 21.001 11.511 0.083 1.00 68.75 579 GLY A O 1
ATOM 4447 N N . GLU A 1 580 ? 21.805 12.063 2.102 1.00 71.94 580 GLU A N 1
ATOM 4448 C CA . GLU A 1 580 ? 23.101 11.384 1.934 1.00 71.94 580 GLU A CA 1
ATOM 4449 C C . GLU A 1 580 ? 22.940 9.847 1.884 1.00 71.94 580 GLU A C 1
ATOM 4451 O O . GLU A 1 580 ? 22.012 9.301 2.487 1.00 71.94 580 GLU A O 1
ATOM 4456 N N . ASP A 1 581 ? 23.857 9.150 1.194 1.00 81.12 581 ASP A N 1
ATOM 4457 C CA . ASP A 1 581 ? 23.853 7.682 1.044 1.00 81.12 581 ASP A CA 1
ATOM 4458 C C . ASP A 1 581 ? 23.964 6.961 2.402 1.00 81.12 581 ASP A C 1
ATOM 4460 O O . ASP A 1 581 ? 25.046 6.787 2.975 1.00 81.12 581 ASP A O 1
ATOM 4464 N N . SER A 1 582 ? 22.820 6.494 2.889 1.00 86.25 582 SER A N 1
ATOM 4465 C CA . SER A 1 582 ? 22.624 5.915 4.212 1.00 86.25 582 SER A CA 1
ATOM 4466 C C . SER A 1 582 ? 22.792 4.388 4.232 1.00 86.25 582 SER A C 1
ATOM 4468 O O . SER A 1 582 ? 22.670 3.685 3.218 1.00 86.25 582 SER A O 1
ATOM 4470 N N . LYS A 1 583 ? 23.087 3.859 5.426 1.00 92.88 583 LYS A N 1
ATOM 4471 C CA . LYS A 1 583 ? 23.179 2.421 5.721 1.00 92.88 583 LYS A CA 1
ATOM 4472 C C . LYS A 1 583 ? 22.365 2.074 6.957 1.00 92.88 583 LYS A C 1
ATOM 4474 O O . LYS A 1 583 ? 22.469 2.748 7.981 1.00 92.88 583 LYS A O 1
ATOM 4479 N N . LEU A 1 584 ? 21.621 0.975 6.879 1.00 95.38 584 LEU A N 1
ATOM 4480 C CA . LEU A 1 584 ? 20.738 0.497 7.942 1.00 95.38 584 LEU A CA 1
ATOM 4481 C C . LEU A 1 584 ? 21.140 -0.918 8.357 1.00 95.38 584 LEU A C 1
ATOM 4483 O O . LEU A 1 584 ? 21.300 -1.797 7.515 1.00 95.38 584 LEU A O 1
ATOM 4487 N N . TYR A 1 585 ? 21.277 -1.145 9.660 1.00 96.88 585 TYR A N 1
ATOM 4488 C CA . TYR A 1 585 ? 21.532 -2.453 10.261 1.00 96.88 585 TYR A CA 1
ATOM 4489 C C . TYR A 1 585 ? 20.409 -2.759 11.248 1.00 96.88 585 TYR A C 1
ATOM 4491 O O . TYR A 1 585 ? 20.117 -1.928 12.110 1.00 96.88 585 TYR A O 1
ATOM 4499 N N . ALA A 1 586 ? 19.792 -3.939 11.168 1.00 97.94 586 ALA A N 1
ATOM 4500 C CA . ALA A 1 586 ? 18.807 -4.351 12.165 1.00 97.94 586 ALA A CA 1
ATOM 4501 C C . ALA A 1 586 ? 18.855 -5.854 12.464 1.00 97.94 586 ALA A C 1
ATOM 4503 O O . ALA A 1 586 ? 19.219 -6.674 11.621 1.00 97.94 586 ALA A O 1
ATOM 4504 N N . GLY A 1 587 ? 18.461 -6.212 13.684 1.00 98.38 587 GLY A N 1
ATOM 4505 C CA . GLY A 1 587 ? 18.369 -7.590 14.157 1.00 98.38 587 GLY A CA 1
ATOM 4506 C C . GLY A 1 587 ? 17.159 -7.785 15.066 1.00 98.38 587 GLY A C 1
ATOM 4507 O O . GLY A 1 587 ? 16.851 -6.920 15.887 1.00 98.38 587 GLY A O 1
ATOM 4508 N N . ARG A 1 588 ? 16.482 -8.927 14.925 1.00 98.31 588 ARG A N 1
ATOM 4509 C CA . ARG A 1 588 ? 15.371 -9.364 15.775 1.00 98.31 588 ARG A CA 1
ATOM 4510 C C . ARG A 1 588 ? 15.624 -10.781 16.279 1.00 98.31 588 ARG A C 1
ATOM 4512 O O . ARG A 1 588 ? 15.978 -11.671 15.509 1.00 98.31 588 ARG A O 1
ATOM 4519 N N . LEU A 1 589 ? 15.398 -10.989 17.571 1.00 98.38 589 LEU A N 1
ATOM 4520 C CA . LEU A 1 589 ? 15.286 -12.304 18.197 1.00 98.38 589 LEU A CA 1
ATOM 4521 C C . LEU A 1 589 ? 13.827 -12.516 18.594 1.00 98.38 589 LEU A C 1
ATOM 4523 O O . LEU A 1 589 ? 13.225 -11.623 19.186 1.00 98.38 589 LEU A O 1
ATOM 4527 N N . GLN A 1 590 ? 13.262 -13.684 18.296 1.00 97.56 590 GLN A N 1
ATOM 4528 C CA . GLN A 1 590 ? 11.889 -14.030 18.663 1.00 97.56 590 GLN A CA 1
ATOM 4529 C C . GLN A 1 590 ? 11.822 -15.468 19.184 1.00 97.56 590 GLN A C 1
ATOM 4531 O O . GLN A 1 590 ? 12.183 -16.407 18.482 1.00 97.56 590 GLN A O 1
ATOM 4536 N N . TYR A 1 591 ? 11.365 -15.655 20.421 1.00 96.94 591 TYR A N 1
ATOM 4537 C CA . TYR A 1 591 ? 11.190 -16.973 21.027 1.00 96.94 591 TYR A CA 1
ATOM 4538 C C . TYR A 1 591 ? 9.715 -17.376 20.981 1.00 96.94 591 TYR A C 1
ATOM 4540 O O . TYR A 1 591 ? 8.878 -16.804 21.680 1.00 96.94 591 TYR A O 1
ATOM 4548 N N . ASN A 1 592 ? 9.408 -18.352 20.129 1.00 93.81 592 ASN A N 1
ATOM 4549 C CA . ASN A 1 592 ? 8.059 -18.805 19.817 1.00 93.81 592 ASN A CA 1
ATOM 4550 C C . ASN A 1 592 ? 7.669 -19.984 20.721 1.00 93.81 592 ASN A C 1
ATOM 4552 O O . ASN A 1 592 ? 8.259 -21.061 20.650 1.00 93.81 592 ASN A O 1
ATOM 4556 N N . LEU A 1 593 ? 6.644 -19.809 21.550 1.00 90.00 593 LEU A N 1
ATOM 4557 C CA . LEU A 1 593 ? 6.117 -20.817 22.475 1.00 90.00 593 LEU A CA 1
ATOM 4558 C C . LEU A 1 593 ? 5.093 -21.719 21.759 1.00 90.00 593 LEU A C 1
ATOM 4560 O O . LEU A 1 593 ? 3.916 -21.773 22.119 1.00 90.00 593 LEU A O 1
ATOM 4564 N N . ARG A 1 594 ? 5.547 -22.403 20.700 1.00 84.94 594 ARG A N 1
ATOM 4565 C CA . ARG A 1 594 ? 4.721 -23.300 19.875 1.00 84.94 594 ARG A CA 1
ATOM 4566 C C . ARG A 1 594 ? 4.354 -24.576 20.649 1.00 84.94 594 ARG A C 1
ATOM 4568 O O . ARG A 1 594 ? 5.220 -25.214 21.245 1.00 84.94 594 ARG A O 1
ATOM 4575 N N . THR A 1 595 ? 3.088 -24.982 20.582 1.00 77.12 595 THR A N 1
ATOM 4576 C CA . THR A 1 595 ? 2.588 -26.297 21.036 1.00 77.12 595 THR A CA 1
ATOM 4577 C C . THR A 1 595 ? 1.598 -26.847 20.009 1.00 77.12 595 THR A C 1
ATOM 4579 O O . THR A 1 595 ? 1.006 -26.065 19.264 1.00 77.12 595 THR A O 1
ATOM 4582 N N . SER A 1 596 ? 1.365 -28.163 19.986 1.00 69.69 596 SER A N 1
ATOM 4583 C CA . SER A 1 596 ? 0.402 -28.780 19.057 1.00 69.69 596 SER A CA 1
ATOM 4584 C C . SER A 1 596 ? -1.006 -28.174 19.164 1.00 69.69 596 SER A C 1
ATOM 4586 O O . SER A 1 596 ? -1.670 -28.004 18.145 1.00 69.69 596 SER A O 1
ATOM 4588 N N . ASP A 1 597 ? -1.426 -27.775 20.370 1.00 67.12 597 ASP A N 1
ATOM 4589 C CA . ASP A 1 597 ? -2.738 -27.160 20.605 1.00 67.12 597 ASP A CA 1
ATOM 4590 C C . ASP A 1 597 ? -2.837 -25.717 20.088 1.00 67.12 597 ASP A C 1
ATOM 4592 O O . ASP A 1 597 ? -3.913 -25.292 19.674 1.00 67.12 597 ASP A O 1
ATOM 4596 N N . THR A 1 598 ? -1.744 -24.938 20.107 1.00 69.81 598 THR A N 1
ATOM 4597 C CA . THR A 1 598 ? -1.790 -23.504 19.739 1.00 69.81 598 THR A CA 1
ATOM 4598 C C . THR A 1 598 ? -1.847 -23.262 18.231 1.00 69.81 598 THR A C 1
ATOM 4600 O O . THR A 1 598 ? -2.458 -22.279 17.806 1.00 69.81 598 THR A O 1
ATOM 4603 N N . LEU A 1 599 ? -1.273 -24.163 17.425 1.00 70.44 599 LEU A N 1
ATOM 4604 C CA . LEU A 1 599 ? -1.162 -24.016 15.968 1.00 70.44 599 LEU A CA 1
ATOM 4605 C C . LEU A 1 599 ? -2.527 -23.824 15.282 1.00 70.44 599 LEU A C 1
ATOM 4607 O O . LEU A 1 599 ? -2.691 -22.915 14.471 1.00 70.44 599 LEU A O 1
ATOM 4611 N N . ASN A 1 600 ? -3.529 -24.628 15.646 1.00 67.69 600 ASN A N 1
ATOM 4612 C CA . ASN A 1 600 ? -4.853 -24.630 15.004 1.00 67.69 600 ASN A CA 1
ATOM 4613 C C . ASN A 1 600 ? -5.872 -23.664 15.648 1.00 67.69 600 ASN A C 1
ATOM 4615 O O . ASN A 1 600 ? -7.065 -23.727 15.355 1.00 67.69 600 ASN A O 1
ATOM 4619 N N . THR A 1 601 ? -5.435 -22.756 16.528 1.00 68.50 601 THR A N 1
ATOM 4620 C CA . THR A 1 601 ? -6.331 -21.801 17.211 1.00 68.50 601 THR A CA 1
ATOM 4621 C C . THR A 1 601 ? -6.711 -20.605 16.336 1.00 68.50 601 THR A C 1
ATOM 4623 O O . THR A 1 601 ? -6.042 -20.283 15.350 1.00 68.50 601 THR A O 1
ATOM 4626 N N . LYS A 1 602 ? -7.748 -19.852 16.731 1.00 71.00 602 LYS A N 1
ATOM 4627 C CA . LYS A 1 602 ? -8.102 -18.581 16.075 1.00 71.00 602 LYS A CA 1
ATOM 4628 C C . LYS A 1 602 ? -6.993 -17.525 16.220 1.00 71.00 602 LYS A C 1
ATOM 4630 O O . LYS A 1 602 ? -6.778 -16.766 15.277 1.00 71.00 602 LYS A O 1
ATOM 4635 N N . ASN A 1 603 ? -6.224 -17.567 17.313 1.00 70.81 603 ASN A N 1
ATOM 4636 C CA . ASN A 1 603 ? -5.311 -16.493 17.725 1.00 70.81 603 ASN A CA 1
ATOM 4637 C C . ASN A 1 603 ? -3.802 -16.815 17.583 1.00 70.81 603 ASN A C 1
ATOM 4639 O O . ASN A 1 603 ? -2.982 -15.931 17.802 1.00 70.81 603 ASN A O 1
ATOM 4643 N N . GLY A 1 604 ? -3.421 -18.034 17.181 1.00 75.19 604 GLY A N 1
ATOM 4644 C CA . GLY A 1 604 ? -2.025 -18.425 16.924 1.00 75.19 604 GLY A CA 1
ATOM 4645 C C . GLY A 1 604 ? -1.238 -18.847 18.174 1.00 75.19 604 GLY A C 1
ATOM 4646 O O . GLY A 1 604 ? -1.817 -19.179 19.209 1.00 75.19 604 GLY A O 1
ATOM 4647 N N . SER A 1 605 ? 0.096 -18.854 18.076 1.00 83.62 605 SER A N 1
ATOM 4648 C CA . SER A 1 605 ? 1.000 -19.254 19.168 1.00 83.62 605 SER A CA 1
ATOM 4649 C C . SER A 1 605 ? 1.619 -18.048 19.897 1.00 83.62 605 SER A C 1
ATOM 4651 O O . SER A 1 605 ? 1.936 -17.048 19.251 1.00 83.62 605 SER A O 1
ATOM 4653 N N . PRO A 1 606 ? 1.835 -18.128 21.226 1.00 91.94 606 PRO A N 1
ATOM 4654 C CA . PRO A 1 606 ? 2.528 -17.087 21.983 1.00 91.94 606 PRO A CA 1
ATOM 4655 C C . PRO A 1 606 ? 3.990 -16.907 21.554 1.00 91.94 606 PRO A C 1
ATOM 4657 O O . PRO A 1 606 ? 4.658 -17.872 21.180 1.00 91.94 606 PRO A O 1
ATOM 4660 N N . PHE A 1 607 ? 4.523 -15.691 21.684 1.00 94.50 607 PHE A N 1
ATOM 4661 C CA . PHE A 1 607 ? 5.951 -15.409 21.515 1.00 94.50 607 PHE A CA 1
ATOM 4662 C C . PHE A 1 607 ? 6.411 -14.182 22.316 1.00 94.50 607 PHE A C 1
ATOM 4664 O O . PHE A 1 607 ? 5.615 -13.315 22.680 1.00 94.50 607 PHE A O 1
ATOM 4671 N N . VAL A 1 608 ? 7.722 -14.095 22.550 1.00 97.75 608 VAL A N 1
ATOM 4672 C CA . VAL A 1 608 ? 8.409 -12.869 22.994 1.00 97.75 608 VAL A CA 1
ATOM 4673 C C . VAL A 1 608 ? 9.459 -12.461 21.970 1.00 97.75 608 VAL A C 1
ATOM 4675 O O . VAL A 1 608 ? 10.120 -13.322 21.391 1.00 97.75 608 VAL A O 1
ATOM 4678 N N . GLY A 1 609 ? 9.607 -11.160 21.746 1.00 97.69 609 GLY A N 1
ATOM 4679 C CA . GLY A 1 609 ? 10.521 -10.566 20.780 1.00 97.69 609 GLY A CA 1
ATOM 4680 C C . GLY A 1 609 ? 11.432 -9.504 21.394 1.00 97.69 609 GLY A C 1
ATOM 4681 O O . GLY A 1 609 ? 11.117 -8.884 22.411 1.00 97.69 609 GLY A O 1
ATOM 4682 N N . ALA A 1 610 ? 12.583 -9.307 20.761 1.00 98.44 610 ALA A N 1
ATOM 4683 C CA . ALA A 1 610 ? 13.495 -8.197 20.996 1.00 98.44 610 ALA A CA 1
ATOM 4684 C C . ALA A 1 610 ? 14.063 -7.740 19.650 1.00 98.44 610 ALA A C 1
ATOM 4686 O O . ALA A 1 610 ? 14.485 -8.578 18.851 1.00 98.44 610 ALA A O 1
ATOM 4687 N N . SER A 1 611 ? 14.096 -6.434 19.393 1.00 98.25 611 SER A N 1
ATOM 4688 C CA . SER A 1 611 ? 14.589 -5.870 18.130 1.00 98.25 611 SER A CA 1
ATOM 4689 C C . SER A 1 611 ? 15.480 -4.653 18.347 1.00 98.25 611 SER A C 1
ATOM 4691 O O . SER A 1 611 ? 15.200 -3.824 19.211 1.00 98.25 611 SER A O 1
ATOM 4693 N N . TYR A 1 612 ? 16.514 -4.528 17.517 1.00 98.44 612 TYR A N 1
ATOM 4694 C CA . TYR A 1 612 ? 17.404 -3.372 17.416 1.00 98.44 612 TYR A CA 1
ATOM 4695 C C . TYR A 1 612 ? 17.530 -2.961 15.946 1.00 98.44 612 TYR A C 1
ATOM 4697 O O . TYR A 1 612 ? 17.667 -3.828 15.081 1.00 98.44 612 TYR A O 1
ATOM 4705 N N . LEU A 1 613 ? 17.513 -1.659 15.673 1.00 97.69 613 LEU A N 1
ATOM 4706 C CA . LEU A 1 613 ? 17.707 -1.043 14.366 1.00 97.69 613 LEU A CA 1
ATOM 4707 C C . LEU A 1 613 ? 18.547 0.228 14.524 1.00 97.69 613 LEU A C 1
ATOM 4709 O O . LEU A 1 613 ? 18.309 1.029 15.428 1.00 97.69 613 LEU A O 1
ATOM 4713 N N . ARG A 1 614 ? 19.491 0.441 13.606 1.00 95.88 614 ARG A N 1
ATOM 4714 C CA . ARG A 1 614 ? 20.209 1.707 13.451 1.00 95.88 614 ARG A CA 1
ATOM 4715 C C . ARG A 1 614 ? 20.355 2.065 11.977 1.00 95.88 614 ARG A C 1
ATOM 4717 O O . ARG A 1 614 ? 20.731 1.214 11.176 1.00 95.88 614 ARG A O 1
ATOM 4724 N N . GLU A 1 615 ? 20.104 3.326 11.656 1.00 93.38 615 GLU A N 1
ATOM 4725 C CA . GLU A 1 615 ? 20.219 3.928 10.331 1.00 93.38 615 GLU A CA 1
ATOM 4726 C C . GLU A 1 615 ? 21.139 5.156 10.422 1.00 93.38 615 GLU A C 1
ATOM 4728 O O . GLU A 1 615 ? 20.878 6.088 11.185 1.00 93.38 615 GLU A O 1
ATOM 4733 N N . ASP A 1 616 ? 22.256 5.112 9.697 1.00 87.00 616 ASP A N 1
ATOM 4734 C CA . ASP A 1 616 ? 23.274 6.169 9.641 1.00 87.00 616 ASP A CA 1
ATOM 4735 C C . ASP A 1 616 ? 22.852 7.176 8.563 1.00 87.00 616 ASP A C 1
ATOM 4737 O O . ASP A 1 616 ? 22.877 6.840 7.379 1.00 87.00 616 ASP A O 1
ATOM 4741 N N . GLN A 1 617 ? 22.359 8.352 8.960 1.00 77.81 617 GLN A N 1
ATOM 4742 C CA . GLN A 1 617 ? 21.799 9.379 8.058 1.00 77.81 617 GLN A CA 1
ATOM 4743 C C . GLN A 1 617 ? 22.619 10.680 8.128 1.00 77.81 617 GLN A C 1
ATOM 4745 O O . GLN A 1 617 ? 22.070 11.783 8.038 1.00 77.81 617 GLN A O 1
ATOM 4750 N N . GLY A 1 618 ? 23.929 10.571 8.373 1.00 77.50 618 GLY A N 1
ATOM 4751 C CA . GLY A 1 618 ? 24.844 11.711 8.447 1.00 77.50 618 GLY A CA 1
ATOM 4752 C C . GLY A 1 618 ? 24.499 12.662 9.596 1.00 77.50 618 GLY A C 1
ATOM 4753 O O . GLY A 1 618 ? 24.863 12.440 10.750 1.00 77.50 618 GLY A O 1
ATOM 4754 N N . GLN A 1 619 ? 23.781 13.750 9.300 1.00 71.56 619 GLN A N 1
ATOM 4755 C CA . GLN A 1 619 ? 23.293 14.671 10.335 1.00 71.56 619 GLN A CA 1
ATOM 4756 C C . GLN A 1 619 ? 22.049 14.156 11.079 1.00 71.56 619 GLN A C 1
ATOM 4758 O O . GLN A 1 619 ? 21.769 14.658 12.166 1.00 71.56 619 GLN A O 1
ATOM 4763 N N . GLN A 1 620 ? 21.314 13.175 10.540 1.00 76.44 620 GLN A N 1
ATOM 4764 C CA . GLN A 1 620 ? 19.989 12.750 11.028 1.00 76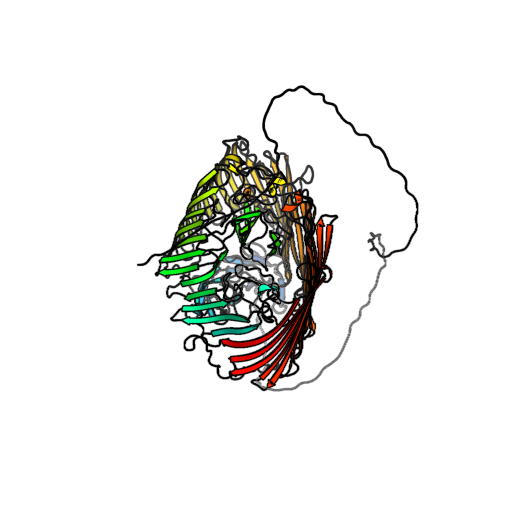.44 620 GLN A CA 1
ATOM 4765 C C . GLN A 1 620 ? 19.931 11.308 11.578 1.00 76.44 620 GLN A C 1
ATOM 4767 O O . GLN A 1 620 ? 18.848 10.740 11.667 1.00 76.44 620 GLN A O 1
ATOM 4772 N N . ASP A 1 621 ? 21.078 10.740 11.986 1.00 87.75 621 ASP A N 1
ATOM 4773 C CA . ASP A 1 621 ? 21.223 9.406 12.610 1.00 87.75 621 ASP A CA 1
ATOM 4774 C C . ASP A 1 621 ? 20.016 8.963 13.453 1.00 87.75 621 ASP A C 1
ATOM 4776 O O . ASP A 1 621 ? 19.608 9.673 14.378 1.00 87.75 621 ASP A O 1
ATOM 4780 N N . PHE A 1 622 ? 19.503 7.760 13.175 1.00 92.81 622 PHE A N 1
ATOM 4781 C CA . PHE A 1 622 ? 18.336 7.169 13.831 1.00 92.81 622 PHE A CA 1
ATOM 4782 C C . PHE A 1 622 ? 18.676 5.806 14.455 1.00 92.81 622 PHE A C 1
ATOM 4784 O O . PHE A 1 622 ? 19.240 4.924 13.812 1.00 92.81 622 PHE A O 1
ATOM 4791 N N . GLU A 1 623 ? 18.303 5.607 15.716 1.00 96.50 623 GLU A N 1
ATOM 4792 C CA . GLU A 1 623 ? 18.486 4.363 16.468 1.00 96.50 623 GLU A CA 1
ATOM 4793 C C . GLU A 1 623 ? 17.181 4.011 17.195 1.00 96.50 623 GLU A C 1
ATOM 4795 O O . GLU A 1 623 ? 16.593 4.854 17.873 1.00 96.50 623 GLU A O 1
ATOM 4800 N N . LEU A 1 624 ? 16.723 2.766 17.062 1.00 98.00 624 LEU A N 1
ATOM 4801 C CA . LEU A 1 624 ? 15.472 2.261 17.628 1.00 98.00 624 LEU A CA 1
ATOM 4802 C C . LEU A 1 624 ? 15.693 0.856 18.189 1.00 98.00 624 LEU A C 1
ATOM 4804 O O . LEU A 1 624 ? 16.137 -0.042 17.477 1.00 98.00 624 LEU A O 1
ATOM 4808 N N . TYR A 1 625 ? 15.337 0.633 19.450 1.00 97.81 625 TYR A N 1
ATOM 4809 C CA . TYR A 1 625 ? 15.350 -0.703 20.043 1.00 97.81 625 TYR A CA 1
ATOM 4810 C C . TYR A 1 625 ? 14.139 -0.947 20.936 1.00 97.81 625 TYR A C 1
ATOM 4812 O O . TYR A 1 625 ? 13.465 -0.010 21.363 1.00 97.81 625 TYR A O 1
ATOM 4820 N N . GLY A 1 626 ? 13.848 -2.213 21.221 1.00 98.00 626 GLY A N 1
ATOM 4821 C CA . GLY A 1 626 ? 12.708 -2.563 22.052 1.00 98.00 626 GLY A CA 1
ATOM 4822 C C . GLY A 1 626 ? 12.480 -4.054 22.259 1.00 98.00 626 GLY A C 1
ATOM 4823 O O . GLY A 1 626 ? 13.223 -4.898 21.756 1.00 98.00 626 GLY A O 1
ATOM 4824 N N . PHE A 1 627 ? 11.426 -4.342 23.016 1.00 98.19 627 PHE A N 1
ATOM 4825 C CA . PHE A 1 627 ? 10.961 -5.677 23.383 1.00 98.19 627 PHE A CA 1
ATOM 4826 C C . PHE A 1 627 ? 9.455 -5.765 23.167 1.00 98.19 627 PHE A C 1
ATOM 4828 O O . PHE A 1 627 ? 8.742 -4.800 23.441 1.00 98.19 627 PHE A O 1
ATOM 4835 N N . ASP A 1 628 ? 8.961 -6.920 22.739 1.00 98.25 628 ASP A N 1
ATOM 4836 C CA . ASP A 1 628 ? 7.539 -7.144 22.492 1.00 98.25 628 ASP A CA 1
ATOM 4837 C C . ASP A 1 628 ? 7.070 -8.534 22.952 1.00 98.25 628 ASP A C 1
ATOM 4839 O O . ASP A 1 628 ? 7.851 -9.474 23.097 1.00 98.25 628 ASP A O 1
ATOM 4843 N N . LEU A 1 629 ? 5.777 -8.652 23.241 1.00 97.38 629 LEU A N 1
ATOM 4844 C CA . LEU A 1 629 ? 5.126 -9.845 23.780 1.00 97.38 629 LEU A CA 1
ATOM 4845 C C . LEU A 1 629 ? 3.786 -10.043 23.075 1.00 97.38 629 LEU A C 1
ATOM 4847 O O . LEU A 1 629 ? 2.979 -9.115 23.006 1.00 97.38 629 LEU A O 1
ATOM 4851 N N . PHE A 1 630 ? 3.519 -11.275 22.650 1.00 95.75 630 PHE A N 1
ATOM 4852 C CA . PHE A 1 630 ? 2.206 -11.729 22.211 1.00 95.75 630 PHE A CA 1
ATOM 4853 C C . PHE A 1 630 ? 1.811 -12.993 22.982 1.00 95.75 630 PHE A C 1
ATOM 4855 O O . PHE A 1 630 ? 2.519 -14.000 22.947 1.00 95.75 630 PHE A O 1
ATOM 4862 N N . ALA A 1 631 ? 0.678 -12.951 23.681 1.00 93.88 631 ALA A N 1
ATOM 4863 C CA . ALA A 1 631 ? 0.171 -14.065 24.476 1.00 93.88 631 ALA A CA 1
ATOM 4864 C C . ALA A 1 631 ? -1.341 -14.272 24.244 1.00 93.88 631 ALA A C 1
ATOM 4866 O O . ALA A 1 631 ? -2.159 -13.613 24.893 1.00 93.88 631 ALA A O 1
ATOM 4867 N N . PRO A 1 632 ? -1.745 -15.176 23.331 1.00 90.81 632 PRO A N 1
ATOM 4868 C CA . PRO A 1 632 ? -3.149 -15.495 23.106 1.00 90.81 632 PRO A CA 1
ATOM 4869 C C . PRO A 1 632 ? -3.720 -16.296 24.285 1.00 90.81 632 PRO A C 1
ATOM 4871 O O . PRO A 1 632 ? -3.166 -17.309 24.712 1.00 90.81 632 PRO A O 1
ATOM 4874 N N . LEU A 1 633 ? -4.870 -15.860 24.798 1.00 85.38 633 LEU A N 1
ATOM 4875 C CA . LEU A 1 633 ? -5.615 -16.507 25.881 1.00 85.38 633 LEU A CA 1
ATOM 4876 C C . LEU A 1 633 ? -6.595 -17.529 25.285 1.00 85.38 633 LEU A C 1
ATOM 4878 O O . LEU A 1 633 ? -7.819 -17.367 25.349 1.00 85.38 633 LEU A O 1
ATOM 4882 N N . GLY A 1 634 ? -6.033 -18.543 24.620 1.00 77.06 634 GLY A N 1
ATOM 4883 C CA . GLY A 1 634 ? -6.778 -19.485 23.782 1.00 77.06 634 GLY A CA 1
ATOM 4884 C C . GLY A 1 634 ? -7.586 -18.761 22.698 1.00 77.06 634 GLY A C 1
ATOM 4885 O O . GLY A 1 634 ? -7.162 -17.730 22.178 1.00 77.06 634 GLY A O 1
ATOM 4886 N N . ASN A 1 635 ? -8.788 -19.262 22.401 1.00 73.50 635 ASN A N 1
ATOM 4887 C CA . ASN A 1 635 ? -9.740 -18.589 21.503 1.00 73.50 635 ASN A CA 1
ATOM 4888 C C . ASN A 1 635 ? -10.522 -17.441 22.184 1.00 73.50 635 ASN A C 1
ATOM 4890 O O . ASN A 1 635 ? -11.296 -16.760 21.517 1.00 73.50 635 ASN A O 1
ATOM 4894 N N . SER A 1 636 ? -10.359 -17.226 23.497 1.00 82.56 636 SER A N 1
ATOM 4895 C CA . SER A 1 636 ? -11.151 -16.258 24.276 1.00 82.56 636 SER A CA 1
ATOM 4896 C C . SER A 1 636 ? -10.535 -14.864 24.406 1.00 82.56 636 SER A C 1
ATOM 4898 O O . SER A 1 636 ? -11.247 -13.950 24.810 1.00 82.56 636 SER A O 1
ATOM 4900 N N . GLY A 1 637 ? -9.254 -14.662 24.088 1.00 88.50 637 GLY A N 1
ATOM 4901 C CA . GLY A 1 637 ? -8.617 -13.352 24.245 1.00 88.50 637 GLY A CA 1
ATOM 4902 C C . GLY A 1 637 ? -7.147 -13.297 23.841 1.00 88.50 637 GLY A C 1
ATOM 4903 O O . GLY A 1 637 ? -6.610 -14.257 23.291 1.00 88.50 637 GLY A O 1
ATOM 4904 N N . GLN A 1 638 ? -6.492 -12.180 24.154 1.00 93.62 638 GLN A N 1
ATOM 4905 C CA . GLN A 1 638 ? -5.062 -11.945 23.937 1.00 93.62 638 GLN A CA 1
ATOM 4906 C C . GLN A 1 638 ? -4.498 -10.889 24.900 1.00 93.62 638 GLN A C 1
ATOM 4908 O O . GLN A 1 638 ? -5.211 -9.977 25.329 1.00 93.62 638 GLN A O 1
ATOM 4913 N N . ILE A 1 639 ? -3.200 -10.996 25.184 1.00 95.88 639 ILE A N 1
ATOM 4914 C CA . ILE A 1 639 ? -2.377 -9.982 25.849 1.00 95.88 639 ILE A CA 1
ATOM 4915 C C . ILE A 1 639 ? -1.238 -9.584 24.901 1.00 95.88 639 ILE A C 1
ATOM 4917 O O . ILE A 1 639 ? -0.599 -10.447 24.295 1.00 95.88 639 ILE A O 1
ATOM 4921 N N . ILE A 1 640 ? -0.982 -8.282 24.787 1.00 97.38 640 ILE A N 1
ATOM 4922 C CA . ILE A 1 640 ? 0.114 -7.685 24.019 1.00 97.38 640 ILE A CA 1
ATOM 4923 C C . ILE A 1 640 ? 0.935 -6.794 24.951 1.00 97.38 640 ILE A C 1
ATOM 4925 O O . ILE A 1 640 ? 0.369 -6.009 25.710 1.00 97.38 640 ILE A O 1
ATOM 4929 N N . GLY A 1 641 ? 2.261 -6.881 24.874 1.00 98.06 641 GLY A N 1
ATOM 4930 C CA . GLY A 1 641 ? 3.180 -5.961 25.547 1.00 98.06 641 GLY A CA 1
ATOM 4931 C C . GLY A 1 641 ? 4.213 -5.403 24.573 1.00 98.06 641 GLY A C 1
ATOM 4932 O O . GLY A 1 641 ? 4.630 -6.106 23.659 1.00 98.06 641 GLY A O 1
ATOM 4933 N N . GLU A 1 642 ? 4.639 -4.158 24.773 1.00 98.38 642 GLU A N 1
ATOM 4934 C CA . GLU A 1 642 ? 5.724 -3.530 24.016 1.00 98.38 642 GLU A CA 1
ATOM 4935 C C . GLU A 1 642 ? 6.480 -2.506 24.874 1.00 98.38 642 GLU A C 1
ATOM 4937 O O . GLU A 1 642 ? 5.886 -1.735 25.633 1.00 98.38 642 GLU A O 1
ATOM 4942 N N . TYR A 1 643 ? 7.795 -2.453 24.694 1.00 98.44 643 TYR A N 1
ATOM 4943 C CA . TYR A 1 643 ? 8.655 -1.342 25.081 1.00 98.44 643 TYR A CA 1
ATOM 4944 C C . TYR A 1 643 ? 9.483 -0.923 23.870 1.00 98.44 643 TYR A C 1
ATOM 4946 O O . TYR A 1 643 ? 10.059 -1.779 23.204 1.00 98.44 643 TYR A O 1
ATOM 4954 N N . ALA A 1 644 ? 9.587 0.379 23.623 1.00 98.50 644 ALA A N 1
ATOM 4955 C CA . ALA A 1 644 ? 10.438 0.956 22.592 1.00 98.50 644 ALA A CA 1
ATOM 4956 C C . ALA A 1 644 ? 11.272 2.109 23.159 1.00 98.50 644 ALA A C 1
ATOM 4958 O O . ALA A 1 644 ? 10.811 2.869 24.012 1.00 98.50 644 ALA A O 1
ATOM 4959 N N . HIS A 1 645 ? 12.473 2.290 22.625 1.00 98.44 645 HIS A N 1
ATOM 4960 C CA . HIS A 1 645 ? 13.327 3.445 22.859 1.00 98.44 645 HIS A CA 1
ATOM 4961 C C . HIS A 1 645 ? 13.909 3.915 21.528 1.00 98.44 645 HIS A C 1
ATOM 4963 O O . HIS A 1 645 ? 14.454 3.108 20.778 1.00 98.44 645 HIS A O 1
ATOM 4969 N N . SER A 1 646 ? 13.801 5.212 21.248 1.00 97.50 646 SER A N 1
ATOM 4970 C CA . SER A 1 646 ? 14.320 5.832 20.026 1.00 97.50 646 SER A CA 1
ATOM 4971 C C . SER A 1 646 ? 15.303 6.942 20.365 1.00 97.50 646 SER A C 1
ATOM 4973 O O . SER A 1 646 ? 15.034 7.746 21.262 1.00 97.50 646 SER A O 1
ATOM 4975 N N . ARG A 1 647 ? 16.364 7.071 19.577 1.00 95.94 647 ARG A N 1
ATOM 4976 C CA . ARG A 1 647 ? 17.320 8.174 19.624 1.00 95.94 647 ARG A CA 1
ATOM 4977 C C . ARG A 1 647 ? 17.530 8.710 18.213 1.00 95.94 647 ARG A C 1
ATOM 4979 O O . ARG A 1 647 ? 17.722 7.927 17.290 1.00 95.94 647 ARG A O 1
ATOM 4986 N N . HIS A 1 648 ? 17.467 10.028 18.046 1.00 91.38 648 HIS A N 1
ATOM 4987 C CA . HIS A 1 648 ? 17.577 10.671 16.735 1.00 91.38 648 HIS A CA 1
ATOM 4988 C C . HIS A 1 648 ? 18.147 12.086 16.815 1.00 91.38 648 HIS A C 1
ATOM 4990 O O . HIS A 1 648 ? 18.107 12.724 17.869 1.00 91.38 648 HIS A O 1
ATOM 4996 N N . ASN A 1 649 ? 18.696 12.579 15.707 1.00 87.25 649 ASN A N 1
ATOM 4997 C CA . ASN A 1 649 ? 19.132 13.968 15.576 1.00 87.25 649 ASN A CA 1
ATOM 4998 C C . ASN A 1 649 ? 18.062 14.818 14.874 1.00 87.25 649 ASN A C 1
ATOM 5000 O O . ASN A 1 649 ? 17.603 14.489 13.783 1.00 87.25 649 ASN A O 1
ATOM 5004 N N . THR A 1 650 ? 17.728 15.969 15.457 1.00 78.19 650 THR A N 1
ATOM 5005 C CA . THR A 1 650 ? 16.829 16.973 14.867 1.00 78.19 650 THR A CA 1
ATOM 5006 C C . THR A 1 650 ? 17.566 18.290 14.632 1.00 78.19 650 THR A C 1
ATOM 5008 O O . THR A 1 650 ? 18.427 18.668 15.426 1.00 78.19 650 THR A O 1
ATOM 5011 N N . LEU A 1 651 ? 17.194 19.051 13.596 1.00 74.50 651 LEU A N 1
ATOM 5012 C CA . LEU A 1 651 ? 17.787 20.381 13.370 1.00 74.50 651 LEU A CA 1
ATOM 5013 C C . LEU A 1 651 ? 17.395 21.409 14.451 1.00 74.50 651 LEU A C 1
ATOM 5015 O O . LEU A 1 651 ? 18.116 22.378 14.658 1.00 74.50 651 LEU A O 1
ATOM 5019 N N . ALA A 1 652 ? 16.264 21.205 15.138 1.00 73.50 652 ALA A N 1
ATOM 5020 C CA . ALA A 1 652 ? 15.751 22.131 16.150 1.00 73.50 652 ALA A CA 1
ATOM 5021 C C . ALA A 1 652 ? 16.356 21.918 17.552 1.00 73.50 652 ALA A C 1
ATOM 5023 O O . ALA A 1 652 ? 16.539 22.887 18.286 1.00 73.50 652 ALA A O 1
ATOM 5024 N N . PHE A 1 653 ? 16.658 20.669 17.931 1.00 78.44 653 PHE A N 1
ATOM 5025 C CA . PHE A 1 653 ? 17.085 20.314 19.293 1.00 78.44 653 PHE A CA 1
ATOM 5026 C C . PHE A 1 653 ? 18.388 19.497 19.358 1.00 78.44 653 PHE A C 1
ATOM 5028 O O . PHE A 1 653 ? 18.863 19.191 20.450 1.00 78.44 653 PHE A O 1
ATOM 5035 N N . GLY A 1 654 ? 18.984 19.140 18.217 1.00 85.62 654 GLY A N 1
ATOM 5036 C CA . GLY A 1 654 ? 20.132 18.236 18.163 1.00 85.62 654 GLY A CA 1
ATOM 5037 C C . GLY A 1 654 ? 19.743 16.797 18.509 1.00 85.62 654 GLY A C 1
ATOM 5038 O O . GLY A 1 654 ? 18.661 16.333 18.140 1.00 85.62 654 GLY A O 1
ATOM 5039 N N . ASN A 1 655 ? 20.638 16.084 19.199 1.00 90.62 655 ASN A N 1
ATOM 5040 C CA . ASN A 1 655 ? 20.441 14.689 19.595 1.00 90.62 655 ASN A CA 1
ATOM 5041 C C . ASN A 1 655 ? 19.395 14.581 20.716 1.00 90.62 655 ASN A C 1
ATOM 5043 O O . ASN A 1 655 ? 19.634 15.007 21.847 1.00 90.62 655 ASN A O 1
ATOM 5047 N N . VAL A 1 656 ? 18.250 13.980 20.405 1.00 92.81 656 VAL A N 1
ATOM 5048 C CA . VAL A 1 656 ? 17.137 13.740 21.327 1.00 92.81 656 VAL A CA 1
ATOM 5049 C C . VAL A 1 656 ? 16.865 12.242 21.457 1.00 92.81 656 VAL A C 1
ATOM 5051 O O . VAL A 1 656 ? 17.232 11.436 20.602 1.00 92.81 656 VAL A O 1
ATOM 5054 N N . SER A 1 657 ? 16.228 11.843 22.555 1.00 95.69 657 SER A N 1
ATOM 5055 C CA . SER A 1 657 ? 15.781 10.463 22.755 1.00 95.69 657 SER A CA 1
ATOM 5056 C C . SER A 1 657 ? 14.474 10.407 23.531 1.00 95.69 657 SER A C 1
ATOM 5058 O O . SER A 1 657 ? 14.121 11.342 24.256 1.00 95.69 657 SER A O 1
ATOM 5060 N N . GLY A 1 658 ? 13.755 9.304 23.363 1.00 96.56 658 GLY A N 1
ATOM 5061 C CA . GLY A 1 658 ? 12.467 9.061 23.988 1.00 96.56 658 GLY A CA 1
ATOM 5062 C C . GLY A 1 658 ? 12.174 7.575 24.137 1.00 96.56 658 GLY A C 1
ATOM 5063 O O . GLY A 1 658 ? 12.916 6.716 23.663 1.00 96.56 658 GLY A O 1
ATOM 5064 N N . SER A 1 659 ? 11.082 7.251 24.817 1.00 98.12 659 SER A N 1
ATOM 5065 C CA . SER A 1 659 ? 10.602 5.880 24.980 1.00 98.12 659 SER A CA 1
ATOM 5066 C C . SER A 1 659 ? 9.090 5.797 24.829 1.00 98.12 659 SER A C 1
ATOM 5068 O O . SER A 1 659 ? 8.372 6.768 25.087 1.00 98.12 659 SER A O 1
ATOM 5070 N N . ALA A 1 660 ? 8.620 4.618 24.441 1.00 98.06 660 ALA A N 1
ATOM 5071 C CA . ALA A 1 660 ? 7.213 4.282 24.373 1.00 98.06 660 ALA A CA 1
ATOM 5072 C C . ALA A 1 660 ? 6.931 2.921 25.027 1.00 98.06 660 ALA A C 1
ATOM 5074 O O . ALA A 1 660 ? 7.794 2.046 25.093 1.00 98.06 660 ALA A O 1
ATOM 5075 N N . TYR A 1 661 ? 5.712 2.765 25.530 1.00 97.62 661 TYR A N 1
ATOM 5076 C CA . TYR A 1 661 ? 5.249 1.620 26.307 1.00 97.62 661 TYR A CA 1
ATOM 5077 C C . TYR A 1 661 ? 3.845 1.234 25.847 1.00 97.62 661 TYR A C 1
ATOM 5079 O O . TYR A 1 661 ? 2.991 2.108 25.686 1.00 97.62 661 TYR A O 1
ATOM 5087 N N . ARG A 1 662 ? 3.586 -0.067 25.713 1.00 97.25 662 ARG A N 1
ATOM 5088 C CA . ARG A 1 662 ? 2.278 -0.654 25.402 1.00 97.25 662 ARG A CA 1
ATOM 5089 C C . ARG A 1 662 ? 2.043 -1.853 26.318 1.00 97.25 662 ARG A C 1
ATOM 5091 O O . ARG A 1 662 ? 2.913 -2.705 26.466 1.00 97.25 662 ARG A O 1
ATOM 5098 N N . LEU A 1 663 ? 0.862 -1.944 26.907 1.00 98.00 663 LEU A N 1
ATOM 5099 C CA . LEU A 1 663 ? 0.357 -3.150 27.553 1.00 98.00 663 LEU A CA 1
ATOM 5100 C C . LEU A 1 663 ? -1.149 -3.197 27.321 1.00 98.00 663 LEU A C 1
ATOM 5102 O O . LEU A 1 663 ? -1.864 -2.298 27.746 1.00 98.00 663 LEU A O 1
ATOM 5106 N N . GLU A 1 664 ? -1.627 -4.223 26.636 1.00 96.75 664 GLU A N 1
ATOM 5107 C CA . GLU A 1 664 ? -3.026 -4.402 26.255 1.00 96.75 664 GLU A CA 1
ATOM 5108 C C . GLU A 1 664 ? -3.474 -5.814 26.620 1.00 96.75 664 GLU A C 1
ATOM 5110 O O . GLU A 1 664 ? -2.756 -6.781 26.385 1.00 96.75 664 GLU A O 1
ATOM 5115 N N . ALA A 1 665 ? -4.672 -5.941 27.178 1.00 96.19 665 ALA A N 1
ATOM 5116 C CA . ALA A 1 665 ? -5.317 -7.211 27.470 1.00 96.19 665 ALA A CA 1
ATOM 5117 C C . ALA A 1 665 ? -6.780 -7.140 27.028 1.00 96.19 665 ALA A C 1
ATOM 5119 O O . ALA A 1 665 ? -7.472 -6.164 27.307 1.00 96.19 665 ALA A O 1
ATOM 5120 N N . SER A 1 666 ? -7.263 -8.179 26.354 1.00 94.38 666 SER A N 1
ATOM 5121 C CA . SER A 1 666 ? -8.662 -8.303 25.928 1.00 94.38 666 SER A CA 1
ATOM 5122 C C . SER A 1 666 ? -9.110 -9.754 26.069 1.00 94.38 666 SER A C 1
ATOM 5124 O O . SER A 1 666 ? -8.370 -10.661 25.688 1.00 94.38 666 SER A O 1
ATOM 5126 N N . ALA A 1 667 ? -10.280 -9.991 26.665 1.00 92.56 667 ALA A N 1
ATOM 5127 C CA . ALA A 1 667 ? -10.780 -11.337 26.927 1.00 92.56 667 ALA A CA 1
ATOM 5128 C C . ALA A 1 667 ? -12.307 -11.400 27.072 1.00 92.56 667 ALA A C 1
ATOM 5130 O O . ALA A 1 667 ? -12.924 -10.589 27.765 1.00 92.56 667 ALA A O 1
ATOM 5131 N N . ASN A 1 668 ? -12.901 -12.443 26.498 1.00 90.56 668 ASN A N 1
ATOM 5132 C CA . ASN A 1 668 ? -14.259 -12.883 26.785 1.00 90.56 668 ASN A CA 1
ATOM 5133 C C . ASN A 1 668 ? -14.239 -13.680 28.101 1.00 90.56 668 ASN A C 1
ATOM 5135 O O . ASN A 1 668 ? -13.712 -14.792 28.172 1.00 90.56 668 ASN A O 1
ATOM 5139 N N . LEU A 1 669 ? -14.779 -13.087 29.165 1.00 86.06 669 LEU A N 1
ATOM 5140 C CA . LEU A 1 669 ? -14.786 -13.630 30.523 1.00 86.06 669 LEU A CA 1
ATOM 5141 C C . LEU A 1 669 ? -15.987 -14.580 30.686 1.00 86.06 669 LEU A C 1
ATOM 5143 O O . LEU A 1 669 ? -16.993 -14.268 31.323 1.00 86.06 669 LEU A O 1
ATOM 5147 N N . GLY A 1 670 ? -15.888 -15.746 30.042 1.00 82.94 670 GLY A N 1
ATOM 5148 C CA . GLY A 1 670 ? -16.997 -16.688 29.870 1.00 82.94 670 GLY A CA 1
ATOM 5149 C C . GLY A 1 670 ? -17.934 -16.292 28.720 1.00 82.94 670 GLY A C 1
ATOM 5150 O O . GLY A 1 670 ? -17.592 -15.458 27.886 1.00 82.94 670 GLY A O 1
ATOM 5151 N N . LYS A 1 671 ? -19.132 -16.895 28.657 1.00 79.38 671 LYS A N 1
ATOM 5152 C CA . LYS A 1 671 ? -20.099 -16.657 27.560 1.00 79.38 671 LYS A CA 1
ATOM 5153 C C . LYS A 1 671 ? -20.778 -15.277 27.591 1.00 79.38 671 LYS A C 1
ATOM 5155 O O . LYS A 1 671 ? -21.314 -14.850 26.574 1.00 79.38 671 LYS A O 1
ATOM 5160 N N . ASN A 1 672 ? -20.789 -14.599 28.743 1.00 87.06 672 ASN A N 1
ATOM 5161 C CA . ASN A 1 672 ? -21.674 -13.452 28.985 1.00 87.06 672 ASN A CA 1
ATOM 5162 C C . ASN A 1 672 ? -20.958 -12.104 29.140 1.00 87.06 672 ASN A C 1
ATOM 5164 O O . ASN A 1 672 ? -21.646 -11.092 29.204 1.00 87.06 672 ASN A O 1
ATOM 5168 N N . PHE A 1 673 ? -19.628 -12.061 29.232 1.00 89.94 673 PHE A N 1
ATOM 5169 C CA . PHE A 1 673 ? -18.883 -10.846 29.575 1.00 89.94 673 PHE A CA 1
ATOM 5170 C C . PHE A 1 673 ? -17.663 -10.673 28.667 1.00 89.94 673 PHE A C 1
ATOM 5172 O O . PHE A 1 673 ? -17.016 -11.653 28.306 1.00 89.94 673 PHE A O 1
ATOM 5179 N N . GLN A 1 674 ? -17.305 -9.431 28.355 1.00 94.12 674 GLN A N 1
ATOM 5180 C CA . GLN A 1 674 ? -16.102 -9.080 27.604 1.00 94.12 674 GLN A CA 1
ATOM 5181 C C . GLN A 1 674 ? -15.379 -7.927 28.303 1.00 94.12 674 GLN A C 1
ATOM 5183 O O . GLN A 1 674 ? -15.948 -6.855 28.518 1.00 94.12 674 GLN A O 1
ATOM 5188 N N . GLY A 1 675 ? -14.122 -8.162 28.673 1.00 95.25 675 GLY A N 1
ATOM 5189 C CA . GLY A 1 675 ? -13.244 -7.186 29.306 1.00 95.25 675 GLY A CA 1
ATOM 5190 C C . GLY A 1 675 ? -12.097 -6.778 28.387 1.00 95.25 675 GLY A C 1
ATOM 5191 O O . GLY A 1 675 ? -11.532 -7.609 27.676 1.00 95.25 675 GLY A O 1
ATOM 5192 N N . GLN A 1 676 ? -11.715 -5.507 28.448 1.00 95.94 676 GLN A N 1
ATOM 5193 C CA . GLN A 1 676 ? -10.464 -4.999 27.888 1.00 95.94 676 GLN A CA 1
ATOM 5194 C C . GLN A 1 676 ? -9.788 -4.046 28.876 1.00 95.94 676 GLN A C 1
ATOM 5196 O O . GLN A 1 676 ? -10.464 -3.341 29.625 1.00 95.94 676 GLN A O 1
ATOM 5201 N N . ALA A 1 677 ? -8.460 -4.009 28.864 1.00 97.19 677 ALA A N 1
ATOM 5202 C CA . ALA A 1 677 ? -7.640 -3.067 29.613 1.00 97.19 677 ALA A CA 1
ATOM 5203 C C . ALA A 1 677 ? -6.404 -2.683 28.793 1.00 97.19 677 ALA A C 1
ATOM 5205 O O . ALA A 1 677 ? -5.854 -3.514 28.071 1.00 97.19 677 ALA A O 1
ATOM 5206 N N . TYR A 1 678 ? -5.965 -1.432 28.900 1.00 96.56 678 TYR A N 1
ATOM 5207 C CA . TYR A 1 678 ? -4.791 -0.932 28.194 1.00 96.56 678 TYR A CA 1
ATOM 5208 C C . TYR A 1 678 ? -4.011 0.105 29.001 1.00 96.56 678 TYR A C 1
ATOM 5210 O O . TYR A 1 678 ? -4.569 0.883 29.774 1.00 96.56 678 TYR A O 1
ATOM 5218 N N . TYR A 1 679 ? -2.709 0.149 28.745 1.00 97.62 679 TYR A N 1
ATOM 5219 C CA . TYR A 1 679 ? -1.783 1.209 29.106 1.00 97.62 679 TYR A CA 1
ATOM 5220 C C . TYR A 1 679 ? -0.895 1.490 27.890 1.00 97.62 679 TYR A C 1
ATOM 5222 O O . TYR A 1 679 ? -0.266 0.587 27.341 1.00 97.62 679 TYR A O 1
ATOM 5230 N N . ARG A 1 680 ? -0.850 2.746 27.459 1.00 96.12 680 ARG A N 1
ATOM 5231 C CA . ARG A 1 680 ? -0.008 3.272 26.383 1.00 96.12 680 ARG A CA 1
ATOM 5232 C C . ARG A 1 680 ? 0.671 4.534 26.898 1.00 96.12 680 ARG A C 1
ATOM 5234 O O . ARG A 1 680 ? 0.012 5.372 27.509 1.00 96.12 680 ARG A O 1
ATOM 5241 N N . SER A 1 681 ? 1.965 4.700 26.674 1.00 96.50 681 SER A N 1
ATOM 5242 C CA . SER A 1 681 ? 2.679 5.917 27.078 1.00 96.50 681 SER A CA 1
ATOM 5243 C C . SER A 1 681 ? 3.809 6.207 26.111 1.00 96.50 681 SER A C 1
ATOM 5245 O O . SER A 1 681 ? 4.555 5.297 25.773 1.00 96.50 681 SER A O 1
ATOM 5247 N N . VAL A 1 682 ? 3.926 7.456 25.668 1.00 96.25 682 VAL A N 1
ATOM 5248 C CA . VAL A 1 682 ? 4.912 7.919 24.690 1.00 96.25 682 VAL A CA 1
ATOM 5249 C C . VAL A 1 682 ? 5.512 9.228 25.190 1.00 96.25 682 VAL A C 1
ATOM 5251 O O . VAL A 1 682 ? 4.788 10.189 25.447 1.00 96.25 682 VAL A O 1
ATOM 5254 N N . THR A 1 683 ? 6.834 9.299 25.333 1.00 96.00 683 THR A N 1
ATOM 5255 C CA . THR A 1 683 ? 7.518 10.550 25.705 1.00 96.00 683 THR A CA 1
ATOM 5256 C C . THR A 1 683 ? 7.547 11.553 24.550 1.00 96.00 683 THR A C 1
ATOM 5258 O O . THR A 1 683 ? 7.542 11.147 23.392 1.00 96.00 683 THR A O 1
ATOM 5261 N N . GLU A 1 684 ? 7.681 12.842 24.864 1.00 91.38 684 GLU A N 1
ATOM 5262 C CA . GLU A 1 684 ? 7.674 13.975 23.914 1.00 91.38 684 GLU A CA 1
ATOM 5263 C C . GLU A 1 684 ? 8.627 13.805 22.711 1.00 91.38 684 GLU A C 1
ATOM 5265 O O . GLU A 1 684 ? 8.289 14.203 21.603 1.00 91.38 684 GLU A O 1
ATOM 5270 N N . ASN A 1 685 ? 9.791 13.175 22.917 1.00 92.44 685 ASN A N 1
ATOM 5271 C CA . ASN A 1 685 ? 10.855 13.023 21.915 1.00 92.44 685 ASN A CA 1
ATOM 5272 C C . ASN A 1 685 ? 10.936 11.621 21.272 1.00 92.44 685 ASN A C 1
ATOM 5274 O O . ASN A 1 685 ? 11.894 11.344 20.544 1.00 92.44 685 ASN A O 1
ATOM 5278 N N . PHE A 1 686 ? 10.001 10.707 21.563 1.00 94.94 686 PHE A N 1
ATOM 5279 C CA . PHE A 1 686 ? 10.014 9.380 20.934 1.00 94.94 686 PHE A CA 1
ATOM 5280 C C . PHE A 1 686 ? 9.560 9.486 19.474 1.00 94.94 686 PHE A C 1
ATOM 5282 O O . PHE A 1 686 ? 8.523 10.089 19.213 1.00 94.94 686 PHE A O 1
ATOM 5289 N N . ALA A 1 687 ? 10.310 8.888 18.547 1.00 93.12 687 ALA A N 1
ATOM 5290 C CA . ALA A 1 687 ? 10.016 8.932 17.119 1.00 93.12 687 ALA A CA 1
ATOM 5291 C C . ALA A 1 687 ? 10.294 7.593 16.424 1.00 93.12 687 ALA A C 1
ATOM 5293 O O . ALA A 1 687 ? 11.242 6.880 16.746 1.00 93.12 687 ALA A O 1
ATOM 5294 N N . ASN A 1 688 ? 9.467 7.286 15.428 1.00 94.50 688 ASN A N 1
ATOM 5295 C CA . ASN A 1 688 ? 9.646 6.210 14.459 1.00 94.50 688 ASN A CA 1
ATOM 5296 C C . ASN A 1 688 ? 8.800 6.542 13.214 1.00 94.50 688 ASN A C 1
ATOM 5298 O O . ASN A 1 688 ? 7.572 6.443 13.241 1.00 94.50 688 ASN A O 1
ATOM 5302 N N . ASN A 1 689 ? 9.435 6.948 12.114 1.00 93.06 689 ASN A N 1
ATOM 5303 C CA . ASN A 1 689 ? 8.713 7.306 10.887 1.00 93.06 689 ASN A CA 1
ATOM 5304 C C . ASN A 1 689 ? 8.248 6.077 10.066 1.00 93.06 689 ASN A C 1
ATOM 5306 O O . ASN A 1 689 ? 7.503 6.242 9.106 1.00 93.06 689 ASN A O 1
ATOM 5310 N N . ALA A 1 690 ? 8.622 4.848 10.440 1.00 93.81 690 ALA A N 1
ATOM 5311 C CA . ALA A 1 690 ? 8.288 3.612 9.721 1.00 93.81 690 ALA A CA 1
ATOM 5312 C C . ALA A 1 690 ? 7.046 2.869 10.270 1.00 93.81 690 ALA A C 1
ATOM 5314 O O . ALA A 1 690 ? 6.836 1.697 9.942 1.00 93.81 690 ALA A O 1
ATOM 5315 N N . THR A 1 691 ? 6.219 3.534 11.090 1.00 94.12 691 THR A N 1
ATOM 5316 C CA . THR A 1 691 ? 5.042 2.943 11.753 1.00 94.12 691 THR A CA 1
ATOM 5317 C C . THR A 1 691 ? 3.747 3.776 11.620 1.00 94.12 691 THR A C 1
ATOM 5319 O O . THR A 1 691 ? 3.696 4.807 10.939 1.00 94.12 691 THR A O 1
ATOM 5322 N N . TRP A 1 692 ? 2.683 3.263 12.246 1.00 90.50 692 TRP A N 1
ATOM 5323 C CA . TRP A 1 692 ? 1.350 3.848 12.421 1.00 90.50 692 TRP A CA 1
ATOM 5324 C C . TRP A 1 692 ? 1.413 5.284 12.968 1.00 90.50 692 TRP A C 1
ATOM 5326 O O . TRP A 1 692 ? 2.346 5.623 13.699 1.00 90.50 692 TRP A O 1
ATOM 5336 N N . SER A 1 693 ? 0.407 6.123 12.694 1.00 90.81 693 SER A N 1
ATOM 5337 C CA . SER A 1 693 ? 0.300 7.409 13.402 1.00 90.81 693 SER A CA 1
ATOM 5338 C C . SER A 1 693 ? 0.063 7.212 14.905 1.00 90.81 693 SER A C 1
ATOM 5340 O O . SER A 1 693 ? -0.754 6.400 15.342 1.00 90.81 693 SER A O 1
ATOM 5342 N N . PHE A 1 694 ? 0.786 7.992 15.703 1.00 91.19 694 PHE A N 1
ATOM 5343 C CA . PHE A 1 694 ? 0.575 8.191 17.133 1.00 91.19 694 PHE A CA 1
ATOM 5344 C C . PHE A 1 694 ? 1.014 9.617 17.492 1.00 91.19 694 PHE A C 1
ATOM 5346 O O . PHE A 1 694 ? 1.710 10.261 16.709 1.00 91.19 694 PHE A O 1
ATOM 5353 N N . THR A 1 695 ? 0.642 10.103 18.677 1.00 90.38 695 THR A N 1
ATOM 5354 C CA . THR A 1 695 ? 1.085 11.417 19.174 1.00 90.38 695 THR A CA 1
ATOM 5355 C C . THR A 1 695 ? 2.204 11.255 20.215 1.00 90.38 695 THR A C 1
ATOM 5357 O O . THR A 1 695 ? 1.958 10.651 21.265 1.00 90.38 695 THR A O 1
ATOM 5360 N N . PRO A 1 696 ? 3.422 11.782 19.976 1.00 90.94 696 PRO A N 1
ATOM 5361 C CA . PRO A 1 696 ? 4.456 11.908 21.004 1.00 90.94 696 PRO A CA 1
ATOM 5362 C C . PRO A 1 696 ? 3.986 12.766 22.185 1.00 90.94 696 PRO A C 1
ATOM 5364 O O . PRO A 1 696 ? 3.230 13.718 22.008 1.00 90.94 696 PRO A O 1
ATOM 5367 N N . GLY A 1 697 ? 4.425 12.442 23.403 1.00 93.38 697 GLY A N 1
ATOM 5368 C CA . GLY A 1 697 ? 3.973 13.150 24.609 1.00 93.38 697 GLY A CA 1
ATOM 5369 C C . GLY A 1 697 ? 2.539 12.808 25.040 1.00 93.38 697 GLY A C 1
ATOM 5370 O O . GLY A 1 697 ? 1.877 13.620 25.681 1.00 93.38 697 GLY A O 1
ATOM 5371 N N . GLN A 1 698 ? 2.031 11.620 24.700 1.00 93.50 698 GLN A N 1
ATOM 5372 C CA . GLN A 1 698 ? 0.713 11.148 25.127 1.00 93.50 698 GLN A CA 1
ATOM 5373 C C . GLN A 1 698 ? 0.828 9.921 26.042 1.00 93.50 698 GLN A C 1
ATOM 5375 O O . GLN A 1 698 ? 1.511 8.947 25.727 1.00 93.50 698 GLN A O 1
ATOM 5380 N N . THR A 1 699 ? 0.090 9.929 27.154 1.00 95.62 699 THR A N 1
ATOM 5381 C CA . THR A 1 699 ? -0.133 8.752 28.006 1.00 95.62 699 THR A CA 1
ATOM 5382 C C . THR A 1 699 ? -1.625 8.468 28.107 1.00 95.62 699 THR A C 1
ATOM 5384 O O . THR A 1 699 ? -2.408 9.344 28.473 1.00 95.62 699 THR A O 1
ATOM 5387 N N . ARG A 1 700 ? -2.030 7.234 27.798 1.00 94.38 700 ARG A N 1
ATOM 5388 C CA . ARG A 1 700 ? -3.416 6.765 27.849 1.00 94.38 700 ARG A CA 1
ATOM 5389 C C . ARG A 1 700 ? -3.522 5.438 28.577 1.00 94.38 700 ARG A C 1
ATOM 5391 O O . ARG A 1 700 ? -2.821 4.495 28.236 1.00 94.38 700 ARG A O 1
ATOM 5398 N N . TYR A 1 701 ? -4.439 5.324 29.527 1.00 96.56 701 TYR A N 1
ATOM 5399 C CA . TYR A 1 701 ? -4.728 4.042 30.166 1.00 96.56 701 TYR A CA 1
ATOM 5400 C C . TYR A 1 701 ? -6.198 3.912 30.527 1.00 96.56 701 TYR A C 1
ATOM 5402 O O . TYR A 1 701 ? -6.858 4.891 30.869 1.00 96.56 701 TYR A O 1
ATOM 5410 N N . GLY A 1 702 ? -6.721 2.698 30.440 1.00 97.00 702 GLY A N 1
ATOM 5411 C CA . GLY A 1 702 ? -8.139 2.454 30.617 1.00 97.00 702 GLY A CA 1
ATOM 5412 C C . GLY A 1 702 ? -8.482 0.988 30.801 1.00 97.00 702 GLY A C 1
ATOM 5413 O O . GLY A 1 702 ? -7.667 0.100 30.566 1.00 97.00 702 GLY A O 1
ATOM 5414 N N . ALA A 1 703 ? -9.715 0.749 31.222 1.00 97.31 703 ALA A N 1
ATOM 5415 C CA . ALA A 1 703 ? -10.330 -0.564 31.261 1.00 97.31 703 ALA A CA 1
ATOM 5416 C C . ALA A 1 703 ? -11.830 -0.426 31.004 1.00 97.31 703 ALA A C 1
ATOM 5418 O O . ALA A 1 703 ? -12.453 0.531 31.463 1.00 97.31 703 ALA A O 1
ATOM 5419 N N . SER A 1 704 ? -12.428 -1.385 30.306 1.00 96.44 704 SER A N 1
ATOM 5420 C CA . SER A 1 704 ? -13.880 -1.477 30.186 1.00 96.44 704 SER A CA 1
ATOM 5421 C C . SER A 1 704 ? -14.351 -2.919 30.263 1.00 96.44 704 SER A C 1
ATOM 5423 O O . SER A 1 704 ? -13.720 -3.816 29.704 1.00 96.44 704 SER A O 1
ATOM 5425 N N . LEU A 1 705 ? -15.488 -3.118 30.919 1.00 96.12 705 LEU A N 1
ATOM 5426 C CA . LEU A 1 705 ? -16.168 -4.396 31.065 1.00 96.12 705 LEU A CA 1
ATOM 5427 C C . LEU A 1 705 ? -17.585 -4.244 30.522 1.00 96.12 705 LEU A C 1
ATOM 5429 O O . LEU A 1 705 ? -18.346 -3.407 31.002 1.00 96.12 705 LEU A O 1
ATOM 5433 N N . THR A 1 706 ? -17.940 -5.064 29.544 1.00 95.50 706 THR A N 1
ATOM 5434 C CA . THR A 1 706 ? -19.315 -5.202 29.057 1.00 95.50 706 THR A CA 1
ATOM 5435 C C . THR A 1 706 ? -19.834 -6.595 29.388 1.00 95.50 706 THR A C 1
ATOM 5437 O O . THR A 1 706 ? -19.049 -7.532 29.564 1.00 95.50 706 THR A O 1
ATOM 5440 N N . GLY A 1 707 ? -21.150 -6.766 29.482 1.00 92.88 707 GLY A N 1
ATOM 5441 C CA . GLY A 1 707 ? -21.716 -8.104 29.614 1.00 92.88 707 GLY A CA 1
ATOM 5442 C C . GLY A 1 707 ? -23.228 -8.162 29.757 1.00 92.88 707 GLY A C 1
ATOM 5443 O O . GLY A 1 707 ? -23.903 -7.137 29.788 1.00 92.88 707 GLY A O 1
ATOM 5444 N N . LYS A 1 708 ? -23.748 -9.387 29.844 1.00 92.75 708 LYS A N 1
ATOM 5445 C CA . LYS A 1 708 ? -25.167 -9.736 29.974 1.00 92.75 708 LYS A CA 1
ATOM 5446 C C . LYS A 1 708 ? -25.443 -10.259 31.388 1.00 92.75 708 LYS A C 1
ATOM 5448 O O . LYS A 1 708 ? -24.953 -11.321 31.768 1.00 92.75 708 LYS A O 1
ATOM 5453 N N . LEU A 1 709 ? -26.241 -9.512 32.151 1.00 88.81 709 LEU A N 1
ATOM 5454 C CA . LEU A 1 709 ? -26.744 -9.883 33.482 1.00 88.81 709 LEU A CA 1
ATOM 5455 C C . LEU A 1 709 ? -27.930 -10.862 33.399 1.00 88.81 709 LEU A C 1
ATOM 5457 O O . LEU A 1 709 ? -28.202 -11.587 34.352 1.00 88.81 709 LEU A O 1
ATOM 5461 N N . GLY A 1 710 ? -28.620 -10.907 32.257 1.00 88.00 710 GLY A N 1
ATOM 5462 C CA . GLY A 1 710 ? -29.704 -11.845 31.964 1.00 88.00 710 GLY A CA 1
ATOM 5463 C C . GLY A 1 710 ? -29.985 -11.921 30.461 1.00 88.00 710 GLY A C 1
ATOM 5464 O O . GLY A 1 710 ? -29.241 -11.357 29.662 1.00 88.00 710 GLY A O 1
ATOM 5465 N N . GLN A 1 711 ? -31.075 -12.584 30.060 1.00 85.25 711 GLN A N 1
ATOM 5466 C CA . GLN A 1 711 ? -31.483 -12.641 28.642 1.00 85.25 711 GLN A CA 1
ATOM 5467 C C . GLN A 1 711 ? -31.865 -11.263 28.076 1.00 85.25 711 GLN A C 1
ATOM 5469 O O . GLN A 1 711 ? -31.701 -11.020 26.885 1.00 85.25 711 GLN A O 1
ATOM 5474 N N . THR A 1 712 ? -32.355 -10.365 28.934 1.00 91.19 712 THR A N 1
ATOM 5475 C CA . THR A 1 712 ? -32.833 -9.023 28.570 1.00 91.19 712 THR A CA 1
ATOM 5476 C C . THR A 1 712 ? -31.923 -7.890 29.027 1.00 91.19 712 THR A C 1
ATOM 5478 O O . THR A 1 712 ? -32.157 -6.752 28.652 1.00 91.19 712 THR A O 1
ATOM 5481 N N . THR A 1 713 ? -30.939 -8.148 29.887 1.00 94.44 713 THR A N 1
ATOM 5482 C CA . THR A 1 713 ? -30.239 -7.083 30.621 1.00 94.44 713 THR A CA 1
ATOM 5483 C C . THR A 1 713 ? -28.744 -7.174 30.376 1.00 94.44 713 THR A C 1
ATOM 5485 O O . THR A 1 713 ? -28.137 -8.215 30.632 1.00 94.44 713 THR A O 1
ATOM 5488 N N . SER A 1 714 ? -28.144 -6.082 29.923 1.00 95.19 714 SER A N 1
ATOM 5489 C CA . SER A 1 714 ? -26.708 -5.910 29.718 1.00 95.19 714 SER A CA 1
ATOM 5490 C C . SER A 1 714 ? -26.198 -4.644 30.410 1.00 95.19 714 SER A C 1
ATOM 5492 O O . SER A 1 714 ? -26.968 -3.833 30.921 1.00 95.19 714 SER A O 1
ATOM 5494 N N . PHE A 1 715 ? -24.881 -4.496 30.496 1.00 95.19 715 PHE A N 1
ATOM 5495 C CA . PHE A 1 715 ? -24.234 -3.356 31.140 1.00 95.19 715 PHE A CA 1
ATOM 5496 C C . PHE A 1 715 ? -22.888 -3.037 30.483 1.00 95.19 715 PHE A C 1
ATOM 5498 O O . PHE A 1 715 ? -22.259 -3.912 29.877 1.00 95.19 715 PHE A O 1
ATOM 5505 N N . ASN A 1 716 ? -22.437 -1.795 30.642 1.00 95.12 716 ASN A N 1
ATOM 5506 C CA . ASN A 1 716 ? -21.113 -1.327 30.254 1.00 95.12 716 ASN A CA 1
ATOM 5507 C C . ASN A 1 716 ? -20.478 -0.493 31.381 1.00 95.12 716 ASN A C 1
ATOM 5509 O O . ASN A 1 716 ? -21.024 0.508 31.832 1.00 95.12 716 ASN A O 1
ATOM 5513 N N . LEU A 1 717 ? -19.290 -0.887 31.831 1.00 96.75 717 LEU A N 1
ATOM 5514 C CA . LEU A 1 717 ? -18.431 -0.091 32.709 1.00 96.75 717 LEU A CA 1
ATOM 5515 C C . LEU A 1 717 ? -17.186 0.318 31.929 1.00 96.75 717 LEU A C 1
ATOM 5517 O O . LEU A 1 717 ? -16.640 -0.489 31.177 1.00 96.75 717 LEU A O 1
ATOM 5521 N N . GLY A 1 718 ? -16.707 1.542 32.125 1.00 96.62 718 GLY A N 1
ATOM 5522 C CA . GLY A 1 718 ? -15.520 2.057 31.457 1.00 96.62 718 GLY A CA 1
ATOM 5523 C C . GLY A 1 718 ? -14.779 3.097 32.287 1.00 96.62 718 GLY A C 1
ATOM 5524 O O . GLY A 1 718 ? -15.377 3.969 32.911 1.00 96.62 718 GLY A O 1
ATOM 5525 N N . TYR A 1 719 ? -13.458 3.027 32.249 1.00 97.25 719 TYR A N 1
ATOM 5526 C CA . TYR A 1 719 ? -12.539 4.050 32.719 1.00 97.25 719 TYR A CA 1
ATOM 5527 C C . TYR A 1 719 ? -11.506 4.282 31.616 1.00 97.25 719 TYR A C 1
ATOM 5529 O O . TYR A 1 719 ? -10.925 3.327 31.108 1.00 97.25 719 TYR A O 1
ATOM 5537 N N . ASP A 1 720 ? -11.268 5.532 31.243 1.00 95.25 720 ASP A N 1
ATOM 5538 C CA . ASP A 1 720 ? -10.243 5.932 30.276 1.00 95.25 720 ASP A CA 1
ATOM 5539 C C . ASP A 1 720 ? -9.626 7.253 30.738 1.00 95.25 720 ASP A C 1
ATOM 5541 O O . ASP A 1 720 ? -10.320 8.234 30.994 1.00 95.25 720 ASP A O 1
ATOM 5545 N N . ARG A 1 721 ? -8.305 7.267 30.868 1.00 95.31 721 ARG A N 1
ATOM 5546 C CA . ARG A 1 721 ? -7.498 8.429 31.212 1.00 95.31 721 ARG A CA 1
ATOM 5547 C C . ARG A 1 721 ? -6.587 8.747 30.039 1.00 95.31 721 ARG A C 1
ATOM 5549 O O . ARG A 1 721 ? -5.960 7.853 29.480 1.00 95.31 721 ARG A O 1
ATOM 5556 N N . GLU A 1 722 ? -6.492 10.024 29.713 1.00 93.75 722 GLU A N 1
ATOM 5557 C CA . GLU A 1 722 ? -5.609 10.593 28.702 1.00 93.75 722 GLU A CA 1
ATOM 5558 C C . GLU A 1 722 ? -4.884 11.795 29.325 1.00 93.75 722 GLU A C 1
ATOM 5560 O O . GLU A 1 722 ? -5.522 12.700 29.860 1.00 93.75 722 GLU A O 1
ATOM 5565 N N . ASP A 1 723 ? -3.555 11.800 29.291 1.00 94.00 723 ASP A N 1
ATOM 5566 C CA . ASP A 1 723 ? -2.693 12.928 29.645 1.00 94.00 723 ASP A CA 1
ATOM 5567 C C . ASP A 1 723 ? -1.848 13.273 28.411 1.00 94.00 723 ASP A C 1
ATOM 5569 O O . ASP A 1 723 ? -1.067 12.441 27.948 1.00 94.00 723 ASP A O 1
ATOM 5573 N N . ASN A 1 724 ? -1.999 14.495 27.892 1.00 92.50 724 ASN A N 1
ATOM 5574 C CA . ASN A 1 724 ? -1.250 15.010 26.742 1.00 92.50 724 ASN A CA 1
ATOM 5575 C C . ASN A 1 724 ? -0.273 16.094 27.222 1.00 92.50 724 ASN A C 1
ATOM 5577 O O . ASN A 1 724 ? -0.667 17.007 27.954 1.00 92.50 724 ASN A O 1
ATOM 5581 N N . PHE A 1 725 ? 0.989 16.008 26.818 1.00 93.19 725 PHE A N 1
ATOM 5582 C CA . PHE A 1 725 ? 2.093 16.873 27.234 1.00 93.19 725 PHE A CA 1
ATOM 5583 C C . PHE A 1 725 ? 3.094 17.077 26.079 1.00 93.19 725 PHE A C 1
ATOM 5585 O O . PHE A 1 725 ? 2.930 16.513 25.002 1.00 93.19 725 PHE A O 1
ATOM 5592 N N . GLY A 1 726 ? 4.105 17.926 26.269 1.00 91.50 726 GLY A N 1
ATOM 5593 C CA . GLY A 1 726 ? 5.098 18.245 25.239 1.00 91.50 726 GLY A CA 1
ATOM 5594 C C . GLY A 1 726 ? 4.728 19.421 24.346 1.00 91.50 726 GLY A C 1
ATOM 5595 O O . GLY A 1 726 ? 4.302 20.469 24.836 1.00 91.50 726 GLY A O 1
ATOM 5596 N N . ILE A 1 727 ? 4.981 19.291 23.044 1.00 89.19 727 ILE A N 1
ATOM 5597 C CA . ILE A 1 727 ? 4.978 20.402 22.086 1.00 89.19 727 ILE A CA 1
ATOM 5598 C C . ILE A 1 727 ? 4.178 19.991 20.842 1.00 89.19 727 ILE A C 1
ATOM 5600 O O . ILE A 1 727 ? 4.452 18.958 20.240 1.00 89.19 727 ILE A O 1
ATOM 5604 N N . ALA A 1 728 ? 3.189 20.801 20.466 1.00 88.69 728 ALA A N 1
ATOM 5605 C CA . ALA A 1 728 ? 2.459 20.667 19.205 1.00 88.69 728 ALA A CA 1
ATOM 5606 C C . ALA A 1 728 ? 3.365 21.030 18.011 1.00 88.69 728 ALA A C 1
ATOM 5608 O O . ALA A 1 728 ? 4.301 21.812 18.193 1.00 88.69 728 ALA A O 1
ATOM 5609 N N . PRO A 1 729 ? 3.083 20.573 16.780 1.00 89.00 729 PRO A N 1
ATOM 5610 C CA . PRO A 1 729 ? 3.676 21.188 15.594 1.00 89.00 729 PRO A CA 1
ATOM 5611 C C . PRO A 1 729 ? 3.337 22.685 15.511 1.00 89.00 729 PRO A C 1
ATOM 5613 O O . PRO A 1 729 ? 2.283 23.130 15.973 1.00 89.00 729 PRO A O 1
ATOM 5616 N N . ALA A 1 730 ? 4.237 23.465 14.919 1.00 86.81 730 ALA A N 1
ATOM 5617 C CA . ALA A 1 730 ? 3.986 24.856 14.567 1.00 86.81 730 ALA A CA 1
ATOM 5618 C C . ALA A 1 730 ? 3.017 24.956 13.379 1.00 86.81 730 ALA A C 1
ATOM 5620 O O . ALA A 1 730 ? 3.100 24.172 12.435 1.00 86.81 730 ALA A O 1
ATOM 5621 N N . GLU A 1 731 ? 2.141 25.959 13.410 1.00 84.06 731 GLU A N 1
ATOM 5622 C CA . GLU A 1 731 ? 1.324 26.343 12.261 1.00 84.06 731 GLU A CA 1
ATOM 5623 C C . GLU A 1 731 ? 2.215 26.927 11.157 1.00 84.06 731 GLU A C 1
ATOM 5625 O O . GLU A 1 731 ? 2.991 27.852 11.400 1.00 84.06 731 GLU A O 1
ATOM 5630 N N . ARG A 1 732 ? 2.116 26.370 9.946 1.00 75.38 732 ARG A N 1
ATOM 5631 C CA . ARG A 1 732 ? 2.946 26.737 8.787 1.00 75.38 732 ARG A CA 1
ATOM 5632 C C . ARG A 1 732 ? 2.069 27.178 7.618 1.00 75.38 732 ARG A C 1
ATOM 5634 O O . ARG A 1 732 ? 1.932 26.477 6.623 1.00 75.38 732 ARG A O 1
ATOM 5641 N N . THR A 1 733 ? 1.451 28.346 7.773 1.00 65.69 733 THR A N 1
ATOM 5642 C CA . THR A 1 733 ? 0.544 28.962 6.787 1.00 65.69 733 THR A CA 1
ATOM 5643 C C . THR A 1 733 ? 1.243 29.870 5.770 1.00 65.69 733 THR A C 1
ATOM 5645 O O . THR A 1 733 ? 0.596 30.349 4.841 1.00 65.69 733 THR A O 1
ATOM 5648 N N . GLN A 1 734 ? 2.557 30.106 5.888 1.00 70.12 734 GLN A N 1
ATOM 5649 C CA . GLN A 1 734 ? 3.309 30.852 4.874 1.00 70.12 734 GLN A CA 1
ATOM 5650 C C . GLN A 1 734 ? 3.683 29.953 3.692 1.00 70.12 734 GLN A C 1
ATOM 5652 O O . GLN A 1 734 ? 4.207 28.858 3.874 1.00 70.12 734 GLN A O 1
ATOM 5657 N N . LEU A 1 735 ? 3.505 30.443 2.464 1.00 66.00 735 LEU A N 1
ATOM 5658 C CA . LEU A 1 735 ? 3.774 29.668 1.246 1.00 66.00 735 LEU A CA 1
ATOM 5659 C C . LEU A 1 735 ? 5.242 29.189 1.141 1.00 66.00 735 LEU A C 1
ATOM 5661 O O . LEU A 1 735 ? 5.503 28.107 0.626 1.00 66.00 735 LEU A O 1
ATOM 5665 N N . VAL A 1 736 ? 6.195 29.945 1.703 1.00 67.94 736 VAL A N 1
ATOM 5666 C CA . VAL A 1 736 ? 7.623 29.570 1.786 1.00 67.94 736 VAL A CA 1
ATOM 5667 C C . VAL A 1 736 ? 7.923 28.458 2.792 1.00 67.94 736 VAL A C 1
ATOM 5669 O O . VAL A 1 736 ? 8.874 27.702 2.599 1.00 67.94 736 VAL A O 1
ATOM 5672 N N . ASP A 1 737 ? 7.112 28.302 3.841 1.00 68.38 737 ASP A N 1
ATOM 5673 C CA . ASP A 1 737 ? 7.297 27.214 4.800 1.00 68.38 737 ASP A CA 1
ATOM 5674 C C . ASP A 1 737 ? 7.030 25.848 4.147 1.00 68.38 737 ASP A C 1
ATOM 5676 O O . ASP A 1 737 ? 7.750 24.875 4.398 1.00 68.38 737 ASP A O 1
ATOM 5680 N N . LEU A 1 738 ? 6.005 25.783 3.293 1.00 68.94 738 LEU A N 1
ATOM 5681 C CA . LEU A 1 738 ? 5.505 24.543 2.700 1.00 68.94 738 LEU A CA 1
ATOM 5682 C C . LEU A 1 738 ? 6.583 23.820 1.876 1.00 68.94 738 LEU A C 1
ATOM 5684 O O . LEU A 1 738 ? 6.723 22.601 1.991 1.00 68.94 738 LEU A O 1
ATOM 5688 N N . PHE A 1 739 ? 7.386 24.565 1.111 1.00 70.44 739 PHE A N 1
ATOM 5689 C CA . PHE A 1 739 ? 8.352 24.013 0.148 1.00 70.44 739 PHE A CA 1
ATOM 5690 C C . PHE A 1 739 ? 9.759 23.753 0.708 1.00 70.44 739 PHE A C 1
ATOM 5692 O O . PHE A 1 739 ? 10.649 23.343 -0.031 1.00 70.44 739 PHE A O 1
ATOM 5699 N N . ASN A 1 740 ? 9.957 23.889 2.024 1.00 73.00 740 ASN A N 1
ATOM 5700 C CA . ASN A 1 740 ? 11.089 23.259 2.715 1.00 73.00 740 ASN A CA 1
ATOM 5701 C C . ASN A 1 740 ? 10.598 22.382 3.888 1.00 73.00 740 ASN A C 1
ATOM 5703 O O . ASN A 1 740 ? 10.667 22.793 5.055 1.00 73.00 740 ASN A O 1
ATOM 5707 N N . PRO A 1 741 ? 10.047 21.188 3.596 1.00 73.94 741 PRO A N 1
ATOM 5708 C CA . PRO A 1 741 ? 9.530 20.271 4.604 1.00 73.94 741 PRO A CA 1
ATOM 5709 C C . PRO A 1 741 ? 10.667 19.502 5.281 1.00 73.94 741 PRO A C 1
ATOM 5711 O O . PRO A 1 741 ? 11.346 18.678 4.669 1.00 73.94 741 PRO A O 1
ATOM 5714 N N . GLN A 1 742 ? 10.883 19.777 6.564 1.00 78.62 742 GLN A N 1
ATOM 5715 C CA . GLN A 1 742 ? 11.834 19.037 7.393 1.00 78.62 742 GLN A CA 1
ATOM 5716 C C . GLN A 1 742 ? 11.314 17.610 7.687 1.00 78.62 742 GLN A C 1
ATOM 5718 O O . GLN A 1 742 ? 10.103 17.444 7.829 1.00 78.62 742 GLN A O 1
ATOM 5723 N N . PRO A 1 743 ? 12.179 16.585 7.853 1.00 76.50 743 PRO A N 1
ATOM 5724 C CA . PRO A 1 743 ? 11.741 15.204 8.136 1.00 76.50 743 PRO A CA 1
ATOM 5725 C C . PRO A 1 743 ? 11.007 14.998 9.474 1.00 76.50 743 PRO A C 1
ATOM 5727 O O . PRO A 1 743 ? 10.400 13.950 9.711 1.00 76.50 743 PRO A O 1
ATOM 5730 N N . GLN A 1 744 ? 11.043 16.009 10.346 1.00 82.88 744 GLN A N 1
ATOM 5731 C CA . GLN A 1 744 ? 10.158 16.176 11.498 1.00 82.88 744 GLN A CA 1
ATOM 5732 C C . GLN A 1 744 ? 9.604 17.604 11.498 1.00 82.88 744 GLN A C 1
ATOM 5734 O O . GLN A 1 744 ? 10.283 18.538 11.067 1.00 82.88 744 GLN A O 1
ATOM 5739 N N . ALA A 1 745 ? 8.377 17.782 11.987 1.00 83.69 745 ALA A N 1
ATOM 5740 C CA . ALA A 1 745 ? 7.725 19.089 12.002 1.00 83.69 745 ALA A CA 1
ATOM 5741 C C . ALA A 1 745 ? 8.440 20.087 12.930 1.00 83.69 745 ALA A C 1
ATOM 5743 O O . ALA A 1 745 ? 9.026 19.712 13.947 1.00 83.69 745 ALA A O 1
ATOM 5744 N N . ALA A 1 746 ? 8.343 21.377 12.603 1.00 83.88 746 ALA A N 1
ATOM 5745 C CA . ALA A 1 746 ? 8.861 22.435 13.462 1.00 83.88 746 ALA A CA 1
ATOM 5746 C C . ALA A 1 746 ? 8.085 22.488 14.800 1.00 83.88 746 ALA A C 1
ATOM 5748 O O . ALA A 1 746 ? 6.856 22.374 14.786 1.00 83.88 746 ALA A O 1
ATOM 5749 N N . PRO A 1 747 ? 8.761 22.677 15.949 1.00 87.75 747 PRO A N 1
ATOM 5750 C CA . PRO A 1 747 ? 8.110 22.763 17.255 1.00 87.75 747 PRO A CA 1
ATOM 5751 C C . PRO A 1 747 ? 7.304 24.063 17.404 1.00 87.75 747 PRO A C 1
ATOM 5753 O O . PRO A 1 747 ? 7.809 25.152 17.139 1.00 87.75 747 PRO A O 1
ATOM 5756 N N . GLY A 1 748 ? 6.056 23.939 17.855 1.00 88.56 748 GLY A N 1
ATOM 5757 C CA . GLY A 1 748 ? 5.100 25.027 18.054 1.00 88.56 748 GLY A CA 1
ATOM 5758 C C . GLY A 1 748 ? 4.704 25.233 19.519 1.00 88.56 748 GLY A C 1
ATOM 5759 O O . GLY A 1 748 ? 5.543 25.428 20.398 1.00 88.56 748 GLY A O 1
ATOM 5760 N N . SER A 1 749 ? 3.397 25.244 19.793 1.00 87.50 749 SER A N 1
ATOM 5761 C CA . SER A 1 749 ? 2.850 25.575 21.116 1.00 87.50 749 SER A CA 1
ATOM 5762 C C . SER A 1 749 ? 3.006 24.445 22.141 1.00 87.50 749 SER A C 1
ATOM 5764 O O . SER A 1 749 ? 2.790 23.275 21.825 1.00 87.50 749 SER A O 1
ATOM 5766 N N . LYS A 1 750 ? 3.278 24.788 23.406 1.00 90.81 750 LYS A N 1
ATOM 5767 C CA . LYS A 1 750 ? 3.358 23.807 24.499 1.00 90.81 750 LYS A CA 1
ATOM 5768 C C . LYS A 1 750 ? 1.982 23.240 24.867 1.00 90.81 750 LYS A C 1
ATOM 5770 O O . LYS A 1 750 ? 1.061 23.992 25.179 1.00 90.81 750 LYS A O 1
ATOM 5775 N N . ILE A 1 751 ? 1.883 21.915 24.929 1.00 89.38 751 ILE A N 1
ATOM 5776 C CA . ILE A 1 751 ? 0.711 21.167 25.389 1.00 89.38 751 ILE A CA 1
ATOM 5777 C C . ILE A 1 751 ? 0.935 20.744 26.846 1.00 89.38 751 ILE A C 1
ATOM 5779 O O . ILE A 1 751 ? 2.005 20.260 27.213 1.00 89.38 751 ILE A O 1
ATOM 5783 N N . ASN A 1 752 ? -0.087 20.890 27.691 1.00 92.44 752 ASN A N 1
ATOM 5784 C CA . ASN A 1 752 ? -0.196 20.137 28.940 1.00 92.44 752 ASN A CA 1
ATOM 5785 C C . ASN A 1 752 ? -1.666 20.080 29.381 1.00 92.44 752 ASN A C 1
ATOM 5787 O O . ASN A 1 752 ? -2.156 20.993 30.041 1.00 92.44 752 ASN A O 1
ATOM 5791 N N . ASN A 1 753 ? -2.385 19.021 29.018 1.00 91.12 753 ASN A N 1
ATOM 5792 C CA . ASN A 1 753 ? -3.780 18.812 29.408 1.00 91.12 753 ASN A CA 1
ATOM 5793 C C . ASN A 1 753 ? -4.037 17.359 29.834 1.00 91.12 753 ASN A C 1
ATOM 5795 O O . ASN A 1 753 ? -3.150 16.506 29.793 1.00 91.12 753 ASN A O 1
ATOM 5799 N N . SER A 1 754 ? -5.245 17.083 30.321 1.00 92.62 754 SER A N 1
ATOM 5800 C CA . SER A 1 754 ? -5.696 15.717 30.574 1.00 92.62 754 SER A CA 1
ATOM 5801 C C . SER A 1 754 ? -7.209 15.593 30.576 1.00 92.62 754 SER A C 1
ATOM 5803 O O . SER A 1 754 ? -7.900 16.569 30.865 1.00 92.62 754 SER A O 1
ATOM 5805 N N . LEU A 1 755 ? -7.704 14.389 30.312 1.00 91.00 755 LEU A N 1
ATOM 5806 C CA . LEU A 1 755 ? -9.103 13.980 30.348 1.00 91.00 755 LEU A CA 1
ATOM 5807 C C . LEU A 1 755 ? -9.211 12.658 31.118 1.00 91.00 755 LEU A C 1
ATOM 5809 O O . LEU A 1 755 ? -8.528 11.693 30.797 1.00 91.00 755 LEU A O 1
ATOM 5813 N N . THR A 1 756 ? -10.091 12.599 32.115 1.00 94.12 756 THR A N 1
ATOM 5814 C CA . THR A 1 756 ? -10.574 11.331 32.692 1.00 94.12 756 THR A CA 1
ATOM 5815 C C . THR A 1 756 ? -12.009 11.134 32.249 1.00 94.12 756 THR A C 1
ATOM 5817 O O . THR A 1 756 ? -12.817 12.038 32.443 1.00 94.12 756 THR A O 1
ATOM 5820 N N . THR A 1 757 ? -12.324 9.971 31.696 1.00 93.38 757 THR A N 1
ATOM 5821 C CA . THR A 1 757 ? -13.673 9.544 31.332 1.00 93.38 757 THR A CA 1
ATOM 5822 C C . THR A 1 757 ? -14.050 8.340 32.190 1.00 93.38 757 THR A C 1
ATOM 5824 O O . THR A 1 757 ? -13.372 7.316 32.142 1.00 93.38 757 THR A O 1
ATOM 5827 N N . ILE A 1 758 ? -15.134 8.445 32.956 1.00 95.75 758 ILE A N 1
ATOM 5828 C CA . ILE A 1 758 ? -15.752 7.336 33.693 1.00 95.75 758 ILE A CA 1
ATOM 5829 C C . ILE A 1 758 ? -17.126 7.088 33.079 1.00 95.75 758 ILE A C 1
ATOM 5831 O O . ILE A 1 758 ? -17.888 8.035 32.892 1.00 95.75 758 ILE A O 1
ATOM 5835 N N . ARG A 1 759 ? -17.432 5.831 32.764 1.00 95.62 759 ARG A N 1
ATOM 5836 C CA . ARG A 1 759 ? -18.679 5.367 32.150 1.00 95.62 759 ARG A CA 1
ATOM 5837 C C . ARG A 1 759 ? -19.267 4.235 32.979 1.00 95.62 759 ARG A C 1
ATOM 5839 O O . ARG A 1 759 ? -18.547 3.305 33.340 1.00 95.62 759 ARG A O 1
ATOM 5846 N N . ALA A 1 760 ? -20.558 4.303 33.261 1.00 96.75 760 ALA A N 1
ATOM 5847 C CA . ALA A 1 760 ? -21.298 3.212 33.878 1.00 96.75 760 ALA A CA 1
ATOM 5848 C C . ALA A 1 760 ? -22.741 3.230 33.377 1.00 96.75 760 ALA A C 1
ATOM 5850 O O . ALA A 1 760 ? -23.485 4.159 33.688 1.00 96.75 760 ALA A O 1
ATOM 5851 N N . GLY A 1 761 ? -23.130 2.217 32.609 1.00 96.00 761 GLY A N 1
ATOM 5852 C CA . GLY A 1 761 ? -24.466 2.110 32.049 1.00 96.00 761 GLY A CA 1
ATOM 5853 C C . GLY A 1 761 ? -25.055 0.711 32.084 1.00 96.00 761 GLY A C 1
ATOM 5854 O O . GLY A 1 761 ? -24.363 -0.296 32.252 1.00 96.00 761 GLY A O 1
ATOM 5855 N N . ILE A 1 762 ? -26.377 0.682 31.962 1.00 96.00 762 ILE A N 1
ATOM 5856 C CA . ILE A 1 762 ? -27.212 -0.517 31.916 1.00 96.00 762 ILE A CA 1
ATOM 5857 C C . ILE A 1 762 ? -28.111 -0.396 30.690 1.00 96.00 762 ILE A C 1
ATOM 5859 O O . ILE A 1 762 ? -28.693 0.660 30.455 1.00 96.00 762 ILE A O 1
ATOM 5863 N N . GLN A 1 763 ? -28.244 -1.484 29.939 1.00 95.31 763 GLN A N 1
ATOM 5864 C CA . GLN A 1 763 ? -29.233 -1.657 28.883 1.00 95.31 763 GLN A CA 1
ATOM 5865 C C . GLN A 1 763 ? -30.216 -2.751 29.311 1.00 95.31 763 GLN A C 1
ATOM 5867 O O . GLN A 1 763 ? -29.833 -3.815 29.794 1.00 95.31 763 GLN A O 1
ATOM 5872 N N . GLN A 1 764 ? -31.501 -2.473 29.146 1.00 95.06 764 GLN A N 1
ATOM 5873 C CA . GLN A 1 764 ? -32.613 -3.325 29.515 1.00 95.06 764 GLN A CA 1
ATOM 5874 C C . GLN A 1 764 ? -33.564 -3.428 28.325 1.00 95.06 764 GLN A C 1
ATOM 5876 O O . GLN A 1 764 ? -34.268 -2.478 27.984 1.00 95.06 764 GLN A O 1
ATOM 5881 N N . LYS A 1 765 ? -33.627 -4.618 27.736 1.00 93.75 765 LYS A N 1
ATOM 5882 C CA . LYS A 1 765 ? -34.639 -4.985 26.760 1.00 93.75 765 LYS A CA 1
ATOM 5883 C C . LYS A 1 765 ? -35.994 -5.154 27.450 1.00 93.75 765 LYS A C 1
ATOM 5885 O O . LYS A 1 765 ? -36.108 -5.860 28.455 1.00 93.75 765 LYS A O 1
ATOM 5890 N N . ILE A 1 766 ? -37.018 -4.490 26.929 1.00 90.62 766 ILE A N 1
ATOM 5891 C CA . ILE A 1 766 ? -38.394 -4.469 27.432 1.00 90.62 766 ILE A CA 1
ATOM 5892 C C . ILE A 1 766 ? -39.299 -4.889 26.271 1.00 90.62 766 ILE A C 1
ATOM 5894 O O . ILE A 1 766 ? -39.645 -4.094 25.397 1.00 90.62 766 ILE A O 1
ATOM 5898 N N . GLY A 1 767 ? -39.641 -6.178 26.226 1.00 89.56 767 GLY A N 1
ATOM 5899 C CA . GLY A 1 767 ? -40.281 -6.776 25.055 1.00 89.56 767 GLY A CA 1
ATOM 5900 C C . GLY A 1 767 ? -39.316 -6.791 23.869 1.00 89.56 767 GLY A C 1
ATOM 5901 O O . GLY A 1 767 ? -38.318 -7.509 23.900 1.00 89.56 767 GLY A O 1
ATOM 5902 N N . GLN A 1 768 ? -39.606 -5.994 22.839 1.00 84.56 768 GLN A N 1
ATOM 5903 C CA . GLN A 1 768 ? -38.720 -5.820 21.682 1.00 84.56 768 GLN A CA 1
ATOM 5904 C C . GLN A 1 768 ? -37.829 -4.569 21.769 1.00 84.56 768 GLN A C 1
ATOM 5906 O O . GLN A 1 768 ? -36.803 -4.538 21.095 1.00 84.56 768 GLN A O 1
ATOM 5911 N N . SER A 1 769 ? -38.183 -3.586 22.603 1.00 90.94 769 SER A N 1
ATOM 5912 C CA . SER A 1 769 ? -37.474 -2.305 22.745 1.00 90.94 769 SER A CA 1
ATOM 5913 C C . SER A 1 769 ? -36.247 -2.416 23.642 1.00 90.94 769 SER A C 1
ATOM 5915 O O . SER A 1 769 ? -36.290 -3.136 24.634 1.00 90.94 769 SER A O 1
ATOM 5917 N N . ASP A 1 770 ? -35.202 -1.641 23.375 1.00 92.12 770 ASP A N 1
ATOM 5918 C CA . ASP A 1 770 ? -33.983 -1.577 24.182 1.00 92.12 770 ASP A CA 1
ATOM 5919 C C . ASP A 1 770 ? -33.857 -0.203 24.864 1.00 92.12 770 ASP A C 1
ATOM 5921 O O . ASP A 1 770 ? -33.684 0.826 24.211 1.00 92.12 770 ASP A O 1
ATOM 5925 N N . LEU A 1 771 ? -33.954 -0.175 26.199 1.00 94.62 771 LEU A N 1
ATOM 5926 C CA . LEU A 1 771 ? -33.763 1.022 27.023 1.00 94.62 771 LEU A CA 1
ATOM 5927 C C . LEU A 1 771 ? -32.379 0.986 27.673 1.00 94.62 771 LEU A C 1
ATOM 5929 O O . LEU A 1 771 ? -32.103 0.126 28.503 1.00 94.62 771 LEU A O 1
ATOM 5933 N N . SER A 1 772 ? -31.528 1.948 27.348 1.00 94.12 772 SER A N 1
ATOM 5934 C CA . SER A 1 772 ? -30.195 2.128 27.919 1.00 94.12 772 SER A CA 1
ATOM 5935 C C . SER A 1 772 ? -30.064 3.435 28.703 1.00 94.12 772 SER A C 1
ATOM 5937 O O . SER A 1 772 ? -30.668 4.458 28.375 1.00 94.12 772 SER A O 1
ATOM 5939 N N . LEU A 1 773 ? -29.270 3.392 29.768 1.00 95.50 773 LEU A N 1
ATOM 5940 C CA . LEU A 1 773 ? -28.968 4.533 30.622 1.00 95.50 773 LEU A CA 1
ATOM 5941 C C . LEU A 1 773 ? -27.505 4.447 31.061 1.00 95.50 773 LEU A C 1
ATOM 5943 O O . LEU A 1 773 ? -27.155 3.562 31.837 1.00 95.50 773 LEU A O 1
ATOM 5947 N N . GLU A 1 774 ? -26.663 5.356 30.571 1.00 95.00 774 GLU A N 1
ATOM 5948 C CA . GLU A 1 774 ? -25.232 5.440 30.873 1.00 95.00 774 GLU A CA 1
ATOM 5949 C C . GLU A 1 774 ? -24.894 6.766 31.566 1.00 95.00 774 GLU A C 1
ATOM 5951 O O . GLU A 1 774 ? -25.115 7.851 31.035 1.00 95.00 774 GLU A O 1
ATOM 5956 N N . TYR A 1 775 ? -24.312 6.692 32.759 1.00 95.25 775 TYR A N 1
ATOM 5957 C CA . TYR A 1 775 ? -23.678 7.832 33.412 1.00 95.25 775 TYR A CA 1
ATOM 5958 C C . TYR A 1 775 ? -22.250 8.007 32.882 1.00 95.25 775 TYR A C 1
ATOM 5960 O O . TYR A 1 775 ? -21.455 7.066 32.916 1.00 95.25 775 TYR A O 1
ATOM 5968 N N . VAL A 1 776 ? -21.915 9.217 32.425 1.00 93.38 776 VAL A N 1
ATOM 5969 C CA . VAL A 1 776 ? -20.618 9.559 31.826 1.00 93.38 776 VAL A CA 1
ATOM 5970 C C . VAL A 1 776 ? -20.020 10.791 32.500 1.00 93.38 776 VAL A C 1
ATOM 5972 O O . VAL A 1 776 ? -20.376 11.922 32.171 1.00 93.38 776 VAL A O 1
ATOM 5975 N N . ASN A 1 777 ? -19.056 10.606 33.402 1.00 93.19 777 ASN A N 1
ATOM 5976 C CA . ASN A 1 777 ? -18.247 11.719 33.900 1.00 93.19 777 ASN A CA 1
ATOM 5977 C C . ASN A 1 777 ? -17.031 11.955 32.992 1.00 93.19 777 ASN A C 1
ATOM 5979 O O . ASN A 1 777 ? -16.263 11.033 32.731 1.00 93.19 777 ASN A O 1
ATOM 5983 N N . ARG A 1 778 ? -16.831 13.198 32.545 1.00 90.12 778 ARG A N 1
ATOM 5984 C CA . ARG A 1 778 ? -15.616 13.688 31.885 1.00 90.12 778 ARG A CA 1
ATOM 5985 C C . ARG A 1 778 ? -14.997 14.803 32.722 1.00 90.12 778 ARG A C 1
ATOM 5987 O O . ARG A 1 778 ? -15.518 15.914 32.765 1.00 90.12 778 ARG A O 1
ATOM 5994 N N . SER A 1 779 ? -13.863 14.524 33.353 1.00 91.12 779 SER A N 1
ATOM 5995 C CA . SER A 1 779 ? -13.077 15.507 34.101 1.00 91.12 779 SER A CA 1
ATOM 5996 C C . SER A 1 779 ? -11.832 15.883 33.301 1.00 91.12 779 SER A C 1
ATOM 5998 O O . SER A 1 779 ? -10.871 15.109 33.238 1.00 91.12 779 SER A O 1
ATOM 6000 N N . ARG A 1 780 ? -11.845 17.073 32.694 1.00 88.19 780 ARG A N 1
ATOM 6001 C CA . ARG A 1 780 ? -10.785 17.606 31.835 1.00 88.19 780 ARG A CA 1
ATOM 6002 C C . ARG A 1 780 ? -10.047 18.762 32.514 1.00 88.19 780 ARG A C 1
ATOM 6004 O O . ARG A 1 780 ? -10.661 19.694 33.024 1.00 88.19 780 ARG A O 1
ATOM 6011 N N . LYS A 1 781 ? -8.715 18.721 32.506 1.00 90.62 781 LYS A N 1
ATOM 6012 C CA . LYS A 1 781 ? -7.855 19.769 33.070 1.00 90.62 781 LYS A CA 1
ATOM 6013 C C . LYS A 1 781 ? -6.773 20.164 32.076 1.00 90.62 781 LYS A C 1
ATOM 6015 O O . LYS A 1 781 ? -5.762 19.474 31.960 1.00 90.62 781 LYS A O 1
ATOM 6020 N N . ASP A 1 782 ? -6.976 21.290 31.405 1.00 88.12 782 ASP A N 1
ATOM 6021 C CA . ASP A 1 782 ? -5.900 22.045 30.762 1.00 88.12 782 ASP A CA 1
ATOM 6022 C C . ASP A 1 782 ? -5.038 22.737 31.834 1.00 88.12 782 ASP A C 1
ATOM 6024 O O . ASP A 1 782 ? -5.559 23.289 32.806 1.00 88.12 782 ASP A O 1
ATOM 6028 N N . ARG A 1 783 ? -3.715 22.652 31.681 1.00 91.75 783 ARG A N 1
ATOM 6029 C CA . ARG A 1 783 ? -2.699 23.209 32.583 1.00 91.75 783 ARG A CA 1
ATOM 6030 C C . ARG A 1 783 ? -1.887 24.343 31.925 1.00 91.75 783 ARG A C 1
ATOM 6032 O O . ARG A 1 783 ? -0.990 24.865 32.580 1.00 91.75 783 ARG A O 1
ATOM 6039 N N . ILE A 1 784 ? -2.185 24.711 30.671 1.00 87.19 784 ILE A N 1
ATOM 6040 C CA . ILE A 1 784 ? -1.544 25.805 29.918 1.00 87.19 784 ILE A CA 1
ATOM 6041 C C . ILE A 1 784 ? -2.513 26.975 29.706 1.00 87.19 784 ILE A C 1
ATOM 6043 O O . ILE A 1 784 ? -2.274 28.056 30.235 1.00 87.19 784 ILE A O 1
ATOM 6047 N N . THR A 1 785 ? -3.605 26.783 28.954 1.00 76.38 785 THR A N 1
ATOM 6048 C CA . THR A 1 785 ? -4.461 27.906 28.500 1.00 76.38 785 THR A CA 1
ATOM 6049 C C . THR A 1 785 ? -5.741 28.086 29.321 1.00 76.38 785 THR A C 1
ATOM 6051 O O . THR A 1 785 ? -6.414 29.105 29.210 1.00 76.38 785 THR A O 1
ATOM 6054 N N . ASN A 1 786 ? -6.094 27.090 30.140 1.00 75.31 786 ASN A N 1
ATOM 6055 C CA . ASN A 1 786 ? -7.407 26.884 30.767 1.00 75.31 786 ASN A CA 1
ATOM 6056 C C . ASN A 1 786 ? -8.609 26.754 29.802 1.00 75.31 786 ASN A C 1
ATOM 6058 O O . ASN A 1 786 ? -9.704 26.453 30.280 1.00 75.31 786 ASN A O 1
ATOM 6062 N N . LYS A 1 787 ? -8.434 26.884 28.476 1.00 71.06 787 LYS A N 1
ATOM 6063 C CA . LYS A 1 787 ? -9.506 26.814 27.458 1.00 71.06 787 LYS A CA 1
ATOM 6064 C C . LYS A 1 787 ? -10.324 25.520 27.532 1.00 71.06 787 LYS A C 1
ATOM 6066 O O . LYS A 1 787 ? -11.518 25.528 27.256 1.00 71.06 787 LYS A O 1
ATOM 6071 N N . PHE A 1 788 ? -9.687 24.427 27.956 1.00 69.88 788 PHE A N 1
ATOM 6072 C CA . PHE A 1 788 ? -10.291 23.096 28.079 1.00 69.88 788 PHE A CA 1
ATOM 6073 C C . PHE A 1 788 ? -10.350 22.578 29.528 1.00 69.88 788 PHE A C 1
ATOM 6075 O O . PHE A 1 788 ? -10.162 21.388 29.782 1.00 69.88 788 PHE A O 1
ATOM 6082 N N . ASN A 1 789 ? -10.562 23.461 30.506 1.00 81.62 789 ASN A N 1
ATOM 6083 C CA . ASN A 1 789 ? -10.694 23.092 31.918 1.00 81.62 789 ASN A CA 1
ATOM 6084 C C . ASN A 1 789 ? -12.183 22.968 32.311 1.00 81.62 789 ASN A C 1
ATOM 6086 O O . ASN A 1 789 ? -12.917 23.953 32.285 1.00 81.62 789 ASN A O 1
ATOM 6090 N N . GLY A 1 790 ? -12.645 21.765 32.671 1.00 79.75 790 GLY A N 1
ATOM 6091 C CA . GLY A 1 790 ? -14.059 21.489 32.950 1.00 79.75 790 GLY A CA 1
ATOM 6092 C C . GLY A 1 790 ? -14.307 20.107 33.562 1.00 79.75 790 GLY A C 1
ATOM 6093 O O . GLY A 1 790 ? -13.525 19.181 33.383 1.00 79.75 790 GLY A O 1
ATOM 6094 N N . ASN A 1 791 ? -15.408 19.950 34.298 1.00 85.94 791 ASN A N 1
ATOM 6095 C CA . ASN A 1 791 ? -15.837 18.658 34.841 1.00 85.94 791 ASN A CA 1
ATOM 6096 C C . ASN A 1 791 ? -17.332 18.480 34.579 1.00 85.94 791 ASN A C 1
ATOM 6098 O O . ASN A 1 791 ? -18.145 19.201 35.158 1.00 85.94 791 ASN A O 1
ATOM 6102 N N . ALA A 1 792 ? -17.655 17.539 33.699 1.00 86.56 792 ALA A N 1
ATOM 6103 C CA . ALA A 1 792 ? -18.973 17.324 33.136 1.00 86.56 792 ALA A CA 1
ATOM 6104 C C . ALA A 1 792 ? -19.488 15.932 33.493 1.00 86.56 792 ALA A C 1
ATOM 6106 O O . ALA A 1 792 ? -18.937 14.927 33.053 1.00 86.56 792 ALA A O 1
ATOM 6107 N N . SER A 1 793 ? -20.550 15.867 34.293 1.00 90.75 793 SER A N 1
ATOM 6108 C CA . SER A 1 793 ? -21.277 14.620 34.542 1.00 90.75 793 SER A CA 1
ATOM 6109 C C . SER A 1 793 ? -22.491 14.582 33.630 1.00 90.75 793 SER A C 1
ATOM 6111 O O . SER A 1 793 ? -23.456 15.289 33.895 1.00 90.75 793 SER A O 1
ATOM 6113 N N . GLN A 1 794 ? -22.441 13.786 32.568 1.00 90.88 794 GLN A N 1
ATOM 6114 C CA . GLN A 1 794 ? -23.580 13.560 31.687 1.00 90.88 794 GLN A CA 1
ATOM 6115 C C . GLN A 1 794 ? -24.373 12.326 32.115 1.00 90.88 794 GLN A C 1
ATOM 6117 O O . GLN A 1 794 ? -23.798 11.314 32.514 1.00 90.88 794 GLN A O 1
ATOM 6122 N N . LEU A 1 795 ? -25.691 12.396 31.971 1.00 93.12 795 LEU A N 1
ATOM 6123 C CA . LEU A 1 795 ? -26.561 11.234 31.886 1.00 93.12 795 LEU A CA 1
ATOM 6124 C C . LEU A 1 795 ? -26.927 11.042 30.414 1.00 93.12 795 LEU A C 1
ATOM 6126 O O . LEU A 1 795 ? -27.556 11.911 29.818 1.00 93.12 795 LEU A O 1
ATOM 6130 N N . VAL A 1 796 ? -26.494 9.931 29.828 1.00 92.88 796 VAL A N 1
ATOM 6131 C CA . VAL A 1 796 ? -26.821 9.517 28.464 1.00 92.88 796 VAL A CA 1
ATOM 6132 C C . VAL A 1 796 ? -27.931 8.481 28.561 1.00 92.88 796 VAL A C 1
ATOM 6134 O O . VAL A 1 796 ? -27.685 7.302 28.803 1.00 92.88 796 VAL A O 1
ATOM 6137 N N . SER A 1 797 ? -29.172 8.929 28.420 1.00 93.50 797 SER A N 1
ATOM 6138 C CA . SER A 1 797 ? -30.311 8.029 28.241 1.00 93.50 797 SER A CA 1
ATOM 6139 C C . SER A 1 797 ? -30.498 7.754 26.754 1.00 93.50 797 SER A C 1
ATOM 6141 O O . SER A 1 797 ? -30.406 8.678 25.947 1.00 93.50 797 SER A O 1
ATOM 6143 N N . ARG A 1 798 ? -30.762 6.502 26.374 1.00 94.00 798 ARG A N 1
ATOM 6144 C CA . ARG A 1 798 ? -31.155 6.144 25.009 1.00 94.00 798 ARG A CA 1
ATOM 6145 C C . ARG A 1 798 ? -32.212 5.051 25.010 1.00 94.00 798 ARG A C 1
ATOM 6147 O O . ARG A 1 798 ? -32.065 4.061 25.713 1.00 94.00 798 ARG A O 1
ATOM 6154 N N . LEU A 1 799 ? -33.247 5.213 24.200 1.00 93.94 799 LEU A N 1
ATOM 6155 C CA . LEU A 1 799 ? -34.346 4.270 24.042 1.00 93.94 799 LEU A CA 1
ATOM 6156 C C . LEU A 1 799 ? -34.553 3.980 22.552 1.00 93.94 799 LEU A C 1
ATOM 6158 O O . LEU A 1 799 ? -34.828 4.895 21.777 1.00 93.94 799 LEU A O 1
ATOM 6162 N N . ASP A 1 800 ? -34.465 2.703 22.195 1.00 93.06 800 ASP A N 1
ATOM 6163 C CA . ASP A 1 800 ? -34.691 2.177 20.853 1.00 93.06 800 ASP A CA 1
ATOM 6164 C C . ASP A 1 800 ? -35.996 1.354 20.869 1.00 93.06 800 ASP A C 1
ATOM 6166 O O . ASP A 1 800 ? -36.090 0.339 21.560 1.00 93.06 800 ASP A O 1
ATOM 6170 N N . VAL A 1 801 ? -37.032 1.798 20.152 1.00 93.44 801 VAL A N 1
ATOM 6171 C CA . VAL A 1 801 ? -38.382 1.202 20.138 1.00 93.44 801 VAL A CA 1
ATOM 6172 C C . VAL A 1 801 ? -38.741 0.734 18.727 1.00 93.44 801 VAL A C 1
ATOM 6174 O O . VAL A 1 801 ? -39.063 1.578 17.889 1.00 93.44 801 VAL A O 1
ATOM 6177 N N . PRO A 1 802 ? -38.777 -0.577 18.438 1.00 92.56 802 PRO A N 1
ATOM 6178 C CA . PRO A 1 802 ? -39.407 -1.080 17.224 1.00 92.56 802 PRO A CA 1
ATOM 6179 C C . PRO A 1 802 ? -40.926 -0.860 17.314 1.00 92.56 802 PRO A C 1
ATOM 6181 O O . PRO A 1 802 ? -41.642 -1.559 18.031 1.00 92.56 802 PRO A O 1
ATOM 6184 N N . LEU A 1 803 ? -41.401 0.156 16.595 1.00 88.38 803 LEU A N 1
ATOM 6185 C CA . LEU A 1 803 ? -42.809 0.506 16.396 1.00 88.38 803 LEU A CA 1
ATOM 6186 C C . LEU A 1 803 ? -43.504 -0.470 15.430 1.00 88.38 803 LEU A C 1
ATOM 6188 O O . LEU A 1 803 ? -44.714 -0.666 15.508 1.00 88.38 803 LEU A O 1
ATOM 6192 N N . SER A 1 804 ? -42.740 -1.082 14.522 1.00 87.94 804 SER A N 1
ATOM 6193 C CA . SER A 1 804 ? -43.151 -2.221 13.692 1.00 87.94 804 SER A CA 1
ATOM 6194 C C . SER A 1 804 ? -41.925 -3.063 13.320 1.00 87.94 804 SER A C 1
ATOM 6196 O O . SER A 1 804 ? -40.798 -2.668 13.613 1.00 87.94 804 SER A O 1
ATOM 6198 N N . GLU A 1 805 ? -42.119 -4.173 12.605 1.00 77.94 805 GLU A N 1
ATOM 6199 C CA . GLU A 1 805 ? -41.020 -4.961 12.013 1.00 77.94 805 GLU A CA 1
ATOM 6200 C C . GLU A 1 805 ? -40.146 -4.146 11.042 1.00 77.94 805 GLU A C 1
ATOM 6202 O O . GLU A 1 805 ? -38.988 -4.481 10.816 1.00 77.94 805 GLU A O 1
ATOM 6207 N N . SER A 1 806 ? -40.695 -3.054 10.500 1.00 81.31 806 SER A N 1
ATOM 6208 C CA . SER A 1 806 ? -40.022 -2.153 9.560 1.00 81.31 806 SER A CA 1
ATOM 6209 C C . SER A 1 806 ? -39.554 -0.832 10.178 1.00 81.31 806 SER A C 1
ATOM 6211 O O . SER A 1 806 ? -38.890 -0.065 9.496 1.00 81.31 806 SER A O 1
ATOM 6213 N N . LEU A 1 807 ? -39.904 -0.505 11.427 1.00 87.62 807 LEU A N 1
ATOM 6214 C CA . LEU A 1 807 ? -39.779 0.866 11.940 1.00 87.62 807 LEU A CA 1
ATOM 6215 C C . LEU A 1 807 ? -39.275 0.890 13.383 1.00 87.62 807 LEU A C 1
ATOM 6217 O O . LEU A 1 807 ? -40.014 0.505 14.283 1.00 87.62 807 LEU A O 1
ATOM 6221 N N . THR A 1 808 ? -38.071 1.414 13.608 1.00 92.12 808 THR A N 1
ATOM 6222 C CA . THR A 1 808 ? -37.466 1.613 14.931 1.00 92.12 808 THR A CA 1
ATOM 6223 C C . THR A 1 808 ? -37.307 3.100 15.225 1.00 92.12 808 THR A C 1
ATOM 6225 O O . THR A 1 808 ? -36.564 3.814 14.560 1.00 92.12 808 THR A O 1
ATOM 6228 N N . PHE A 1 809 ? -37.999 3.588 16.249 1.00 92.56 809 PHE A N 1
ATOM 6229 C CA . PHE A 1 809 ? -37.774 4.918 16.799 1.00 92.56 809 PHE A CA 1
ATOM 6230 C C . PHE A 1 809 ? -36.578 4.889 17.749 1.00 92.56 809 PHE A C 1
ATOM 6232 O O . PHE A 1 809 ? -36.541 4.092 18.682 1.00 92.56 809 PHE A O 1
ATOM 6239 N N . HIS A 1 810 ? -35.627 5.786 17.535 1.00 92.00 810 HIS A N 1
ATOM 6240 C CA . HIS A 1 810 ? -34.475 6.002 18.397 1.00 92.00 810 HIS A CA 1
ATOM 6241 C C . HIS A 1 810 ? -34.636 7.333 19.130 1.00 92.00 810 HIS A C 1
ATOM 6243 O O . HIS A 1 810 ? -35.038 8.339 18.551 1.00 92.00 810 HIS A O 1
ATOM 6249 N N . THR A 1 811 ? -34.259 7.390 20.398 1.00 93.44 811 THR A N 1
ATOM 6250 C CA . THR A 1 811 ? -34.052 8.664 21.091 1.00 93.44 811 THR A CA 1
ATOM 6251 C C . THR A 1 811 ? -32.857 8.550 22.019 1.00 93.44 811 THR A C 1
ATOM 6253 O O . THR A 1 811 ? -32.720 7.549 22.708 1.00 93.44 811 THR A O 1
ATOM 6256 N N . GLN A 1 812 ? -31.989 9.557 22.042 1.00 92.81 812 GLN A N 1
ATOM 6257 C CA . GLN A 1 812 ? -30.775 9.629 22.851 1.00 92.81 812 GLN A CA 1
ATOM 6258 C C . GLN A 1 812 ? -30.628 11.046 23.417 1.00 92.81 812 GLN A C 1
ATOM 6260 O O . GLN A 1 812 ? -30.380 11.995 22.674 1.00 92.81 812 GLN A O 1
ATOM 6265 N N . ASN A 1 813 ? -30.777 11.194 24.732 1.00 91.31 813 ASN A N 1
ATOM 6266 C CA . ASN A 1 813 ? -30.598 12.450 25.454 1.00 91.31 813 ASN A CA 1
ATOM 6267 C C . ASN A 1 813 ? -29.329 12.378 26.315 1.00 91.31 813 ASN A C 1
ATOM 6269 O O . ASN A 1 813 ? -29.223 11.554 27.222 1.00 91.31 813 ASN A O 1
ATOM 6273 N N . GLU A 1 814 ? -28.380 13.255 26.005 1.00 89.75 814 GLU A N 1
ATOM 6274 C CA . GLU A 1 814 ? -27.103 13.462 26.682 1.00 89.75 814 GLU A CA 1
ATOM 6275 C C . GLU A 1 814 ? -27.224 14.736 27.532 1.00 89.75 814 GLU A C 1
ATOM 6277 O O . GLU A 1 814 ? -27.036 15.841 27.029 1.00 89.75 814 GLU A O 1
ATOM 6282 N N . LEU A 1 815 ? -27.587 14.603 28.810 1.00 89.69 815 LEU A N 1
ATOM 6283 C CA . LEU A 1 815 ? -27.870 15.725 29.714 1.00 89.69 815 LEU A CA 1
ATOM 6284 C C . LEU A 1 815 ? -26.714 15.961 30.693 1.00 89.69 815 LEU A C 1
ATOM 6286 O O . LEU A 1 815 ? -26.434 15.100 31.526 1.00 89.69 815 LEU A O 1
ATOM 6290 N N . ASN A 1 816 ? -26.072 17.132 30.661 1.00 86.94 816 ASN A N 1
ATOM 6291 C CA . ASN A 1 816 ? -25.115 17.532 31.696 1.00 86.94 816 ASN A CA 1
ATOM 6292 C C . ASN A 1 816 ? -25.851 17.867 33.006 1.00 86.94 816 ASN A C 1
ATOM 6294 O O . ASN A 1 816 ? -26.626 18.815 33.085 1.00 86.94 816 ASN A O 1
ATOM 6298 N N . LEU A 1 817 ? -25.539 17.131 34.072 1.00 85.75 817 LEU A N 1
ATOM 6299 C CA . LEU A 1 817 ? -26.083 17.278 35.427 1.00 85.75 817 LEU A CA 1
ATOM 6300 C C . LEU A 1 817 ? -25.393 18.408 36.230 1.00 85.75 817 LEU A C 1
ATOM 6302 O O . LEU A 1 817 ? -25.271 18.328 37.452 1.00 85.75 817 LEU A O 1
ATOM 6306 N N . GLY A 1 818 ? -24.842 19.420 35.555 1.00 80.25 818 GLY A N 1
ATOM 6307 C CA . GLY A 1 818 ? -23.968 20.427 36.161 1.00 80.25 818 GLY A CA 1
ATOM 6308 C C . GLY A 1 818 ? -23.222 21.260 35.118 1.00 80.25 818 GLY A C 1
ATOM 6309 O O . GLY A 1 818 ? -23.818 21.739 34.161 1.00 80.25 818 GLY A O 1
ATOM 6310 N N . LYS A 1 819 ? -21.906 21.447 35.292 1.00 72.25 819 LYS A N 1
ATOM 6311 C CA . LYS A 1 819 ? -21.062 22.113 34.281 1.00 72.25 819 LYS A CA 1
ATOM 6312 C C . LYS A 1 819 ? -20.934 21.233 33.027 1.00 72.25 819 LYS A C 1
ATOM 6314 O O . LYS A 1 819 ? -20.859 20.016 33.150 1.00 72.25 819 LYS A O 1
ATOM 6319 N N . SER A 1 820 ? -20.851 21.845 31.848 1.00 66.00 820 SER A N 1
ATOM 6320 C CA . SER A 1 820 ? -20.627 21.172 30.558 1.00 66.00 820 SER A CA 1
ATOM 6321 C C . SER A 1 820 ? -19.143 21.131 30.160 1.00 66.00 820 SER A C 1
ATOM 6323 O O . SER A 1 820 ? -18.395 22.057 30.480 1.00 66.00 820 SER A O 1
ATOM 6325 N N . ASP A 1 821 ? -18.718 20.113 29.403 1.00 67.75 821 ASP A N 1
ATOM 6326 C CA . ASP A 1 821 ? -17.454 20.148 28.640 1.00 67.75 821 ASP A CA 1
ATOM 6327 C C . ASP A 1 821 ? -17.745 20.903 27.324 1.00 67.75 821 ASP A C 1
ATOM 6329 O O . ASP A 1 821 ? -18.720 20.557 26.653 1.00 67.75 821 ASP A O 1
ATOM 6333 N N . PRO A 1 822 ? -16.955 21.921 26.921 1.00 63.88 822 PRO A N 1
ATOM 6334 C CA . PRO A 1 822 ? -17.156 22.634 25.654 1.00 63.88 822 PRO A CA 1
ATOM 6335 C C . PRO A 1 822 ? -17.242 21.731 24.410 1.00 63.88 822 PRO A C 1
ATOM 6337 O O . PRO A 1 822 ? -17.877 22.117 23.429 1.00 63.88 822 PRO A O 1
ATOM 6340 N N . LEU A 1 823 ? -16.628 20.541 24.464 1.00 69.00 823 LEU A N 1
ATOM 6341 C CA . LEU A 1 823 ? -16.614 19.527 23.404 1.00 69.00 823 LEU A CA 1
ATOM 6342 C C . LEU A 1 823 ? -17.734 18.473 23.534 1.00 69.00 823 LEU A C 1
ATOM 6344 O O . LEU A 1 823 ? -17.902 17.661 22.628 1.00 69.00 823 LEU A O 1
ATOM 6348 N N . TYR A 1 824 ? -18.484 18.463 24.643 1.00 73.94 824 TYR A N 1
ATOM 6349 C CA . TYR A 1 824 ? -19.609 17.550 24.897 1.00 73.94 824 TYR A CA 1
ATOM 6350 C C . TYR A 1 824 ? -20.786 18.319 25.548 1.00 73.94 824 TYR A C 1
ATOM 6352 O O . TYR A 1 824 ? -20.995 18.230 26.766 1.00 73.94 824 TYR A O 1
ATOM 6360 N N . PRO A 1 825 ? -21.536 19.110 24.753 1.00 74.56 825 PRO A N 1
ATOM 6361 C CA . PRO A 1 825 ? -22.706 19.871 25.211 1.00 74.56 825 PRO A CA 1
ATOM 6362 C C . PRO A 1 825 ? -23.875 18.963 25.623 1.00 74.56 825 PRO A C 1
ATOM 6364 O O . PRO A 1 825 ? -23.781 17.738 25.526 1.00 74.56 825 PRO A O 1
ATOM 6367 N N . ASN A 1 826 ? -24.993 19.543 26.072 1.00 83.94 826 ASN A N 1
ATOM 6368 C CA . ASN A 1 826 ? -26.247 18.790 26.095 1.00 83.94 826 ASN A CA 1
ATOM 6369 C C . ASN A 1 826 ? -26.653 18.481 24.651 1.00 83.94 826 ASN A C 1
ATOM 6371 O O . ASN A 1 826 ? -26.596 19.371 23.798 1.00 83.94 826 ASN A O 1
ATOM 6375 N N . ARG A 1 827 ? -27.105 17.254 24.386 1.00 85.44 827 ARG A N 1
ATOM 6376 C CA . ARG A 1 827 ? -27.584 16.851 23.059 1.00 85.44 827 ARG A CA 1
ATOM 6377 C C . ARG A 1 827 ? -28.809 15.956 23.169 1.00 85.44 827 ARG A C 1
ATOM 6379 O O . ARG A 1 827 ? -28.734 14.890 23.770 1.00 85.44 827 ARG A O 1
ATOM 6386 N N . THR A 1 828 ? -29.921 16.348 22.553 1.00 87.25 828 THR A N 1
ATOM 6387 C CA . THR A 1 828 ? -31.117 15.494 22.443 1.00 87.25 828 THR A CA 1
ATOM 6388 C C . THR A 1 828 ? -31.312 15.087 20.994 1.00 87.25 828 THR A C 1
ATOM 6390 O O . THR A 1 828 ? -31.758 15.889 20.182 1.00 87.25 828 THR A O 1
ATOM 6393 N N . THR A 1 829 ? -30.948 13.847 20.680 1.00 86.62 829 THR A N 1
ATOM 6394 C CA . THR A 1 829 ? -31.128 13.210 19.374 1.00 86.62 829 THR A CA 1
ATOM 6395 C C . THR A 1 829 ? -32.424 12.416 19.370 1.00 86.62 829 THR A C 1
ATOM 6397 O O . THR A 1 829 ? -32.516 11.411 20.064 1.00 86.62 829 THR A O 1
ATOM 6400 N N . PHE A 1 830 ? -33.391 12.804 18.552 1.00 86.69 830 PHE A N 1
ATOM 6401 C CA . PHE A 1 830 ? -34.457 11.906 18.107 1.00 86.69 830 PHE A CA 1
ATOM 6402 C C . PHE A 1 830 ? -34.032 11.203 16.814 1.00 86.69 830 PHE A C 1
ATOM 6404 O O . PHE A 1 830 ? -33.114 11.663 16.138 1.00 86.69 830 PHE A O 1
ATOM 6411 N N . GLY A 1 831 ? -34.672 10.086 16.484 1.00 85.94 831 GLY A N 1
ATOM 6412 C CA . GLY A 1 831 ? -34.311 9.207 15.379 1.00 85.94 831 GLY A CA 1
ATOM 6413 C C . GLY A 1 831 ? -35.466 8.299 14.968 1.00 85.94 831 GLY A C 1
ATOM 6414 O O . GLY A 1 831 ? -36.275 7.896 15.800 1.00 85.94 831 GLY A O 1
ATOM 6415 N N . LEU A 1 832 ? -35.548 7.966 13.687 1.00 82.81 832 LEU A N 1
ATOM 6416 C CA . LEU A 1 832 ? -36.557 7.067 13.143 1.00 82.81 832 LEU A CA 1
ATOM 6417 C C . LEU A 1 832 ? -35.958 6.270 11.983 1.00 82.81 832 LEU A C 1
ATOM 6419 O O . LEU A 1 832 ? -35.897 6.757 10.855 1.00 82.81 832 LEU A O 1
ATOM 6423 N N . ASP A 1 833 ? -35.516 5.056 12.290 1.00 86.56 833 ASP A N 1
ATOM 6424 C CA . ASP A 1 833 ? -34.985 4.074 11.352 1.00 86.56 833 ASP A CA 1
ATOM 6425 C C . ASP A 1 833 ? -36.153 3.293 10.734 1.00 86.56 833 ASP A C 1
ATOM 6427 O O . ASP A 1 833 ? -36.781 2.458 11.382 1.00 86.56 833 ASP A O 1
ATOM 6431 N N . TRP A 1 834 ? -36.464 3.572 9.473 1.00 80.69 834 TRP A N 1
ATOM 6432 C CA . TRP A 1 834 ? -37.514 2.933 8.692 1.00 80.69 834 TRP A CA 1
ATOM 6433 C C . TRP A 1 834 ? -36.913 2.036 7.606 1.00 80.69 834 TRP A C 1
ATOM 6435 O O . TRP A 1 834 ? -36.545 2.509 6.530 1.00 80.69 834 TRP A O 1
ATOM 6445 N N . ALA A 1 835 ? -36.870 0.730 7.863 1.00 83.56 835 ALA A N 1
ATOM 6446 C CA . ALA A 1 835 ? -36.671 -0.330 6.877 1.00 83.56 835 ALA A CA 1
ATOM 6447 C C . ALA A 1 835 ? -37.879 -0.434 5.918 1.00 83.56 835 ALA A C 1
ATOM 6449 O O . ALA A 1 835 ? -38.646 -1.393 5.951 1.00 83.56 835 ALA A O 1
ATOM 6450 N N . LEU A 1 836 ? -38.040 0.590 5.071 1.00 68.69 836 LEU A N 1
ATOM 6451 C CA . LEU A 1 836 ? -39.021 0.729 3.985 1.00 68.69 836 LEU A CA 1
ATOM 6452 C C . LEU A 1 836 ? -39.236 -0.554 3.170 1.00 68.69 836 LEU A C 1
ATOM 6454 O O . LEU A 1 836 ? -40.346 -0.818 2.712 1.00 68.69 836 LEU A O 1
ATOM 6458 N N . TYR A 1 837 ? -38.165 -1.317 2.956 1.00 70.06 837 TYR A N 1
ATOM 6459 C CA . TYR A 1 837 ? -38.163 -2.596 2.250 1.00 70.06 837 TYR A CA 1
ATOM 6460 C C . TYR A 1 837 ? -36.997 -3.464 2.761 1.00 70.06 837 TYR A C 1
ATOM 6462 O O . TYR A 1 837 ? -36.054 -2.918 3.341 1.00 70.06 837 TYR A O 1
ATOM 6470 N N . PRO A 1 838 ? -36.978 -4.793 2.542 1.00 63.75 838 PRO A N 1
ATOM 6471 C CA . PRO A 1 838 ? -35.821 -5.625 2.880 1.00 63.75 838 PRO A CA 1
ATOM 6472 C C . PRO A 1 838 ? -34.553 -5.149 2.150 1.00 63.75 838 PRO A C 1
ATOM 6474 O O . PRO A 1 838 ? -34.436 -5.298 0.937 1.00 63.75 838 PRO A O 1
ATOM 6477 N N . GLY A 1 839 ? -33.605 -4.548 2.874 1.00 56.78 839 GLY A N 1
ATOM 6478 C CA . GLY A 1 839 ? -32.428 -3.896 2.281 1.00 56.78 839 GLY A CA 1
ATOM 6479 C C . GLY A 1 839 ? -32.639 -2.434 1.855 1.00 56.78 839 GLY A C 1
ATOM 6480 O O . GLY A 1 839 ? -31.800 -1.876 1.160 1.00 56.78 839 GLY A O 1
ATOM 6481 N N . VAL A 1 840 ? -33.722 -1.772 2.261 1.00 63.19 840 VAL A N 1
ATOM 6482 C CA . VAL A 1 840 ? -33.915 -0.323 2.089 1.00 63.19 840 VAL A CA 1
ATOM 6483 C C . VAL A 1 840 ? -34.298 0.269 3.440 1.00 63.19 840 VAL A C 1
ATOM 6485 O O . VAL A 1 840 ? -35.439 0.125 3.868 1.00 63.19 840 VAL A O 1
ATOM 6488 N N . SER A 1 841 ? -33.365 0.946 4.110 1.00 77.62 841 SER A N 1
ATOM 6489 C CA . SER A 1 841 ? -33.613 1.634 5.383 1.00 77.62 841 SER A CA 1
ATOM 6490 C C . SER A 1 841 ? -33.336 3.131 5.286 1.00 77.62 841 SER A C 1
ATOM 6492 O O . SER A 1 841 ? -32.210 3.541 5.037 1.00 77.62 841 SER A O 1
ATOM 6494 N N . MET A 1 842 ? -34.345 3.969 5.511 1.00 66.38 842 MET A N 1
ATOM 6495 C CA . MET A 1 842 ? -34.127 5.376 5.856 1.00 66.38 842 MET A CA 1
ATOM 6496 C C . MET A 1 842 ? -33.924 5.523 7.362 1.00 66.38 842 MET A C 1
ATOM 6498 O O . MET A 1 842 ? -34.401 4.706 8.136 1.00 66.38 842 MET A O 1
ATOM 6502 N N . ARG A 1 843 ? -33.248 6.587 7.776 1.00 79.19 843 ARG A N 1
ATOM 6503 C CA . ARG A 1 843 ? -33.065 7.014 9.161 1.00 79.19 843 ARG A CA 1
ATOM 6504 C C . ARG A 1 843 ? -33.211 8.529 9.193 1.00 79.19 843 ARG A C 1
ATOM 6506 O O . ARG A 1 843 ? -32.367 9.242 8.662 1.00 79.19 843 ARG A O 1
ATOM 6513 N N . LEU A 1 844 ? -34.285 9.025 9.795 1.00 76.94 844 LEU A N 1
ATOM 6514 C CA . LEU A 1 844 ? -34.480 10.456 10.043 1.00 76.94 844 LEU A CA 1
ATOM 6515 C C . LEU A 1 844 ? -34.098 10.752 11.493 1.00 76.94 844 LEU A C 1
ATOM 6517 O O . LEU A 1 844 ? -34.819 10.331 12.392 1.00 76.94 844 LEU A O 1
ATOM 6521 N N . ALA A 1 845 ? -33.002 11.467 11.735 1.00 77.69 845 ALA A N 1
ATOM 6522 C CA . ALA A 1 845 ? -32.615 11.928 13.066 1.00 77.69 845 ALA A CA 1
ATOM 6523 C C . ALA A 1 845 ? -32.737 13.449 13.214 1.00 77.69 845 ALA A C 1
ATOM 6525 O O . ALA A 1 845 ? -32.742 14.187 12.234 1.00 77.69 845 ALA A O 1
ATOM 6526 N N . HIS A 1 846 ? -32.826 13.939 14.449 1.00 73.88 846 HIS A N 1
ATOM 6527 C CA . HIS A 1 846 ? -32.808 15.370 14.745 1.00 73.88 846 HIS A CA 1
ATOM 6528 C C . HIS A 1 846 ? -32.175 15.639 16.112 1.00 73.88 846 HIS A C 1
ATOM 6530 O O . HIS A 1 846 ? -32.656 15.137 17.126 1.00 73.88 846 HIS A O 1
ATOM 6536 N N . GLN A 1 847 ? -31.086 16.409 16.132 1.00 76.88 847 GLN A N 1
ATOM 6537 C CA . GLN A 1 847 ? -30.227 16.654 17.291 1.00 76.88 847 GLN A CA 1
ATOM 6538 C C . GLN A 1 847 ? -30.357 18.107 17.762 1.00 76.88 847 GLN A C 1
ATOM 6540 O O . GLN A 1 847 ? -29.901 19.013 17.073 1.00 76.88 847 GLN A O 1
ATOM 6545 N N . PHE A 1 848 ? -30.947 18.336 18.935 1.00 77.25 848 PHE A N 1
ATOM 6546 C CA . PHE A 1 848 ? -30.980 19.643 19.608 1.00 77.25 848 PHE A CA 1
ATOM 6547 C C . PHE A 1 848 ? -29.744 19.827 20.498 1.00 77.25 848 PHE A C 1
ATOM 6549 O O . PHE A 1 848 ? -29.421 18.904 21.251 1.00 77.25 848 PHE A O 1
ATOM 6556 N N . TYR A 1 849 ? -29.101 21.001 20.472 1.00 71.88 849 TYR A N 1
ATOM 6557 C CA . TYR A 1 849 ? -27.881 21.295 21.240 1.00 71.88 849 TYR A CA 1
ATOM 6558 C C . TYR A 1 849 ? -28.060 22.419 22.273 1.00 71.88 849 TYR A C 1
ATOM 6560 O O . TYR A 1 849 ? -28.424 23.550 21.948 1.00 71.88 849 TYR A O 1
ATOM 6568 N N . GLU A 1 850 ? -27.705 22.135 23.527 1.00 72.19 850 GLU A N 1
ATOM 6569 C CA . GLU A 1 850 ? -27.727 23.096 24.637 1.00 72.19 850 GLU A CA 1
ATOM 6570 C C . GLU A 1 850 ? -26.321 23.240 25.249 1.00 72.19 850 GLU A C 1
ATOM 6572 O O . GLU A 1 850 ? -25.722 22.276 25.733 1.00 72.19 850 GLU A O 1
ATOM 6577 N N . GLY A 1 851 ? -25.787 24.462 25.263 1.00 65.81 851 GLY A N 1
ATOM 6578 C CA . GLY A 1 851 ? -24.433 24.741 25.750 1.00 65.81 851 GLY A CA 1
ATOM 6579 C C . GLY A 1 851 ? -23.308 24.312 24.794 1.00 65.81 851 GLY A C 1
ATOM 6580 O O . GLY A 1 851 ? -23.540 23.837 23.683 1.00 65.81 851 GLY A O 1
ATOM 6581 N N . GLY A 1 852 ? -22.062 24.499 25.243 1.00 63.44 852 GLY A N 1
ATOM 6582 C CA . GLY A 1 852 ? -20.844 24.173 24.488 1.00 63.44 852 GLY A CA 1
ATOM 6583 C C . GLY A 1 852 ? -20.679 24.949 23.174 1.00 63.44 852 GLY A C 1
ATOM 6584 O O . GLY A 1 852 ? -21.307 25.981 22.957 1.00 63.44 852 GLY A O 1
ATOM 6585 N N . LEU A 1 853 ? -19.812 24.450 22.287 1.00 53.19 853 LEU A N 1
ATOM 6586 C CA . LEU A 1 853 ? -19.481 25.104 21.007 1.00 53.19 853 LEU A CA 1
ATOM 6587 C C . LEU A 1 853 ? -20.612 25.081 19.955 1.00 53.19 853 LEU A C 1
ATOM 6589 O O . LEU A 1 853 ? -20.454 25.672 18.891 1.00 53.19 853 LEU A O 1
ATOM 6593 N N . LEU A 1 854 ? -21.730 24.403 20.235 1.00 52.25 854 LEU A N 1
ATOM 6594 C CA . LEU A 1 854 ? -22.893 24.269 19.344 1.00 52.25 854 LEU A CA 1
ATOM 6595 C C . LEU A 1 854 ? -24.191 24.778 20.005 1.00 52.25 854 LEU A C 1
ATOM 6597 O O . LEU A 1 854 ? -25.284 24.385 19.606 1.00 52.25 854 LEU A O 1
ATOM 6601 N N . GLN A 1 855 ? -24.087 25.614 21.045 1.00 58.94 855 GLN A N 1
ATOM 6602 C CA . GLN A 1 855 ? -25.233 26.090 21.824 1.00 58.94 855 GLN A CA 1
ATOM 6603 C C . GLN A 1 855 ? -26.300 26.770 20.953 1.00 58.94 855 GLN A C 1
ATOM 6605 O O . GLN A 1 855 ? -26.014 27.765 20.297 1.00 58.94 855 GLN A O 1
ATOM 6610 N N . GLY A 1 856 ? -27.543 26.284 21.034 1.00 53.53 856 GLY A N 1
ATOM 6611 C CA . GLY A 1 856 ? -28.692 26.834 20.304 1.00 53.53 856 GLY A CA 1
ATOM 6612 C C . GLY A 1 856 ? -28.933 26.177 18.943 1.00 53.53 856 GLY A C 1
ATOM 6613 O O . GLY A 1 856 ? -30.035 26.281 18.409 1.00 53.53 856 GLY A O 1
ATOM 6614 N N . ASN A 1 857 ? -27.954 25.437 18.417 1.00 51.12 857 ASN A N 1
ATOM 6615 C CA . ASN A 1 857 ? -28.085 24.765 17.132 1.00 51.12 857 ASN A CA 1
ATOM 6616 C C . ASN A 1 857 ? -29.051 23.572 17.207 1.00 51.12 857 ASN A C 1
ATOM 6618 O O . ASN A 1 857 ? -29.219 22.910 18.236 1.00 51.12 857 ASN A O 1
ATOM 6622 N N . SER A 1 858 ? -29.624 23.238 16.056 1.00 58.81 858 SER A N 1
ATOM 6623 C CA . SER A 1 858 ? -30.305 21.967 15.812 1.00 58.81 858 SER A CA 1
ATOM 6624 C C . SER A 1 858 ? -29.801 21.360 14.505 1.00 58.81 858 SER A C 1
ATOM 6626 O O . SER A 1 858 ? -29.460 22.097 13.584 1.00 58.81 858 SER A O 1
ATOM 6628 N N . ILE A 1 859 ? -29.706 20.031 14.426 1.00 59.59 859 ILE A N 1
ATOM 6629 C CA . ILE A 1 859 ? -29.183 19.309 13.257 1.00 59.59 859 ILE A CA 1
ATOM 6630 C C . ILE A 1 859 ? -30.090 18.116 12.943 1.00 59.59 859 ILE A C 1
ATOM 6632 O O . ILE A 1 859 ? -30.066 17.100 13.634 1.00 59.59 859 ILE A O 1
ATOM 6636 N N . THR A 1 860 ? -30.877 18.225 11.878 1.00 58.41 860 THR A N 1
ATOM 6637 C CA . THR A 1 860 ? -31.656 17.121 11.295 1.00 58.41 860 THR A CA 1
ATOM 6638 C C . THR A 1 860 ? -30.739 16.275 10.420 1.00 58.41 860 THR A C 1
ATOM 6640 O O . THR A 1 860 ? -30.177 16.854 9.496 1.00 58.41 860 THR A O 1
ATOM 6643 N N . SER A 1 861 ? -30.593 14.962 10.651 1.00 59.81 861 SER A N 1
ATOM 6644 C CA . SER A 1 861 ? -29.996 14.042 9.666 1.00 59.81 861 SER A CA 1
ATOM 6645 C C . SER A 1 861 ? -31.067 13.267 8.901 1.00 59.81 861 SER A C 1
ATOM 6647 O O . SER A 1 861 ? -32.070 12.859 9.482 1.00 59.81 861 SER A O 1
ATOM 6649 N N . LEU A 1 862 ? -30.862 13.036 7.603 1.00 56.62 862 LEU A N 1
ATOM 6650 C CA . LEU A 1 862 ? -31.629 12.045 6.842 1.00 56.62 862 LEU A CA 1
ATOM 6651 C C . LEU A 1 862 ? -30.663 11.073 6.165 1.00 56.62 862 LEU A C 1
ATOM 6653 O O . LEU A 1 862 ? -30.206 11.322 5.052 1.00 56.62 862 LEU A O 1
ATOM 6657 N N . ASP A 1 863 ? -30.361 9.986 6.874 1.00 61.69 863 ASP A N 1
ATOM 6658 C CA . ASP A 1 863 ? -29.525 8.860 6.463 1.00 61.69 863 ASP A CA 1
ATOM 6659 C C . ASP A 1 863 ? -30.364 7.843 5.650 1.00 61.69 863 ASP A C 1
ATOM 6661 O O . ASP A 1 863 ? -31.036 6.988 6.218 1.00 61.69 863 ASP A O 1
ATOM 6665 N N . THR A 1 864 ? -30.345 7.877 4.316 1.00 55.62 864 THR A N 1
ATOM 6666 C CA . THR A 1 864 ? -30.863 6.763 3.494 1.00 55.62 864 THR A CA 1
ATOM 6667 C C . THR A 1 864 ? -29.762 5.727 3.290 1.00 55.62 864 THR A C 1
ATOM 6669 O O . THR A 1 864 ? -28.772 5.996 2.616 1.00 55.62 864 THR A O 1
ATOM 6672 N N . MET A 1 865 ? -29.934 4.553 3.890 1.00 63.66 865 MET A N 1
ATOM 6673 C CA . MET A 1 865 ? -29.048 3.391 3.840 1.00 63.66 865 MET A CA 1
ATOM 6674 C C . MET A 1 865 ? -29.718 2.279 3.026 1.00 63.66 865 MET A C 1
ATOM 6676 O O . MET A 1 865 ? -30.651 1.623 3.492 1.00 63.66 865 MET A O 1
ATOM 6680 N N . VAL A 1 866 ? -29.243 2.065 1.802 1.00 53.88 866 VAL A N 1
ATOM 6681 C CA . VAL A 1 866 ? -29.728 1.012 0.908 1.00 53.88 866 VAL A CA 1
ATOM 6682 C C . VAL A 1 866 ? -28.671 -0.082 0.785 1.00 53.88 866 VAL A C 1
ATOM 6684 O O . VAL A 1 866 ? -27.500 0.196 0.542 1.00 53.88 866 VAL A O 1
ATOM 6687 N N . GLU A 1 867 ? -29.111 -1.323 0.946 1.00 55.09 867 GLU A N 1
ATOM 6688 C CA . GLU A 1 867 ? -28.409 -2.569 0.643 1.00 55.09 867 GLU A CA 1
ATOM 6689 C C . GLU A 1 867 ? -29.428 -3.577 0.074 1.00 55.09 867 GLU A C 1
ATOM 6691 O O . GLU A 1 867 ? -29.659 -4.654 0.621 1.00 55.09 867 GLU A O 1
ATOM 6696 N N . HIS A 1 868 ? -30.118 -3.203 -1.010 1.00 49.47 868 HIS A N 1
ATOM 6697 C CA . HIS A 1 868 ? -31.151 -4.053 -1.603 1.00 49.47 868 HIS A CA 1
ATOM 6698 C C . HIS A 1 868 ? -30.569 -4.904 -2.733 1.00 49.47 868 HIS A C 1
ATOM 6700 O O . HIS A 1 868 ? -30.068 -4.384 -3.733 1.00 49.47 868 HIS A O 1
ATOM 6706 N N . LYS A 1 869 ? -30.657 -6.228 -2.576 1.00 51.69 869 LYS A N 1
ATOM 6707 C CA . LYS A 1 869 ? -30.316 -7.218 -3.602 1.00 51.69 869 LYS A CA 1
ATOM 6708 C C . LYS A 1 869 ? -31.551 -7.455 -4.487 1.00 51.69 869 LYS A C 1
ATOM 6710 O O . LYS A 1 869 ? -32.311 -8.391 -4.266 1.00 51.69 869 LYS A O 1
ATOM 6715 N N . PHE A 1 870 ? -31.758 -6.561 -5.461 1.00 47.38 870 PHE A N 1
ATOM 6716 C CA . PHE A 1 870 ? -32.881 -6.568 -6.420 1.00 47.38 870 PHE A CA 1
ATOM 6717 C C . PHE A 1 870 ? -32.926 -7.845 -7.284 1.00 47.38 870 PHE A C 1
ATOM 6719 O O . PHE A 1 870 ? -33.972 -8.223 -7.806 1.00 47.38 870 PHE A O 1
ATOM 6726 N N . SER A 1 871 ? -31.776 -8.488 -7.467 1.00 45.75 871 SER A N 1
ATOM 6727 C CA . SER A 1 871 ? -31.578 -9.770 -8.150 1.00 45.75 871 SER A CA 1
ATOM 6728 C C . SER A 1 871 ? -30.263 -10.387 -7.638 1.00 45.75 871 SER A C 1
ATOM 6730 O O . SER A 1 871 ? -29.527 -9.690 -6.933 1.00 45.75 871 SER A O 1
ATOM 6732 N N . PRO A 1 872 ? -29.895 -11.639 -7.992 1.00 44.50 872 PRO A N 1
ATOM 6733 C CA . PRO A 1 872 ? -28.550 -12.171 -7.724 1.00 44.50 872 PRO A CA 1
ATOM 6734 C C . PRO A 1 872 ? -27.435 -11.193 -8.125 1.00 44.50 872 PRO A C 1
ATOM 6736 O O . PRO A 1 872 ? -26.477 -10.987 -7.383 1.00 44.50 872 PRO A O 1
ATOM 6739 N N . ASP A 1 873 ? -27.663 -10.533 -9.260 1.00 38.56 873 ASP A N 1
ATOM 6740 C CA . ASP A 1 873 ? -26.751 -9.677 -10.000 1.00 38.56 873 ASP A CA 1
ATOM 6741 C C . ASP A 1 873 ? -26.701 -8.207 -9.532 1.00 38.56 873 ASP A C 1
ATOM 6743 O O . ASP A 1 873 ? -25.670 -7.545 -9.697 1.00 38.56 873 ASP A O 1
ATOM 6747 N N . THR A 1 874 ? -27.803 -7.671 -8.993 1.00 43.69 874 THR A N 1
ATOM 6748 C CA . THR A 1 874 ? -28.003 -6.228 -8.761 1.00 43.69 874 THR A CA 1
ATOM 6749 C C . THR A 1 874 ? -28.146 -5.919 -7.271 1.00 43.69 874 THR A C 1
ATOM 6751 O O . THR A 1 874 ? -29.249 -5.917 -6.724 1.00 43.69 874 THR A O 1
ATOM 6754 N N . THR A 1 875 ? -27.025 -5.601 -6.617 1.00 45.19 875 THR A N 1
ATOM 6755 C CA . THR A 1 875 ? -27.001 -5.138 -5.217 1.00 45.19 875 THR A CA 1
ATOM 6756 C C . THR A 1 875 ? -26.814 -3.625 -5.152 1.00 45.19 875 THR A C 1
ATOM 6758 O O . THR A 1 875 ? -25.704 -3.117 -5.311 1.00 45.19 875 THR A O 1
ATOM 6761 N N . VAL A 1 876 ? -27.895 -2.905 -4.865 1.00 48.09 876 VAL A N 1
ATOM 6762 C CA . VAL A 1 876 ? -27.879 -1.462 -4.616 1.00 48.09 876 VAL A CA 1
ATOM 6763 C C . VAL A 1 876 ? -27.376 -1.218 -3.199 1.00 48.09 876 VAL A C 1
ATOM 6765 O O . VAL A 1 876 ? -28.145 -1.229 -2.242 1.00 48.09 876 VAL A O 1
ATOM 6768 N N . ARG A 1 877 ? -26.061 -1.005 -3.079 1.00 45.75 877 ARG A N 1
ATOM 6769 C CA . ARG A 1 877 ? -25.442 -0.374 -1.905 1.00 45.75 877 ARG A CA 1
ATOM 6770 C C . ARG A 1 877 ? -25.501 1.143 -2.068 1.00 45.75 877 ARG A C 1
ATOM 6772 O O . ARG A 1 877 ? -25.277 1.630 -3.175 1.00 45.75 877 ARG A O 1
ATOM 6779 N N . GLY A 1 878 ? -25.767 1.874 -0.992 1.00 44.56 878 GLY A N 1
ATOM 6780 C CA . GLY A 1 878 ? -25.706 3.333 -0.964 1.00 44.56 878 GLY A CA 1
ATOM 6781 C C . GLY A 1 878 ? -25.977 3.891 0.430 1.00 44.56 878 GLY A C 1
ATOM 6782 O O . GLY A 1 878 ? -26.843 3.395 1.145 1.00 44.56 878 GLY A O 1
ATOM 6783 N N . ARG A 1 879 ? -25.250 4.944 0.809 1.00 55.94 879 ARG A N 1
ATOM 6784 C CA . ARG A 1 879 ? -25.560 5.785 1.971 1.00 55.94 879 ARG A CA 1
ATOM 6785 C C . ARG A 1 879 ? -25.731 7.226 1.494 1.00 55.94 879 ARG A C 1
ATOM 6787 O O . ARG A 1 879 ? -25.092 7.635 0.532 1.00 55.94 879 ARG A O 1
ATOM 6794 N N . TYR A 1 880 ? -26.620 7.974 2.125 1.00 45.25 880 TYR A N 1
ATOM 6795 C CA . TYR A 1 880 ? -26.936 9.361 1.791 1.00 45.25 880 TYR A CA 1
ATOM 6796 C C . TYR A 1 880 ? -27.351 10.052 3.080 1.00 45.25 880 TYR A C 1
ATOM 6798 O O . TYR A 1 880 ? -28.284 9.566 3.694 1.00 45.25 880 TYR A O 1
ATOM 6806 N N . SER A 1 881 ? -26.673 11.113 3.521 1.00 50.00 881 SER A N 1
ATOM 6807 C CA . SER A 1 881 ? -26.913 11.726 4.838 1.00 50.00 881 SER A CA 1
ATOM 6808 C C . SER A 1 881 ? -27.070 13.243 4.726 1.00 50.00 881 SER A C 1
ATOM 6810 O O . SER A 1 881 ? -26.084 13.964 4.863 1.00 50.00 881 SER A O 1
ATOM 6812 N N . ILE A 1 882 ? -28.289 13.744 4.491 1.00 45.75 882 ILE A N 1
ATOM 6813 C CA . ILE A 1 882 ? -28.562 15.198 4.562 1.00 45.75 882 ILE A CA 1
ATOM 6814 C C . ILE A 1 882 ? -28.323 15.668 5.998 1.00 45.75 882 ILE A C 1
ATOM 6816 O O . ILE A 1 882 ? -28.684 14.935 6.912 1.00 45.75 882 ILE A O 1
ATOM 6820 N N . LEU A 1 883 ? -27.781 16.873 6.206 1.00 51.66 883 LEU A N 1
ATOM 6821 C CA . LEU A 1 883 ? -27.732 17.543 7.511 1.00 51.66 883 LEU A CA 1
ATOM 6822 C C . LEU A 1 883 ? -28.277 18.980 7.387 1.00 51.66 883 LEU A C 1
ATOM 6824 O O . LEU A 1 883 ? -27.934 19.675 6.434 1.00 51.66 883 LEU A O 1
ATOM 6828 N N . GLY A 1 884 ? -29.143 19.430 8.306 1.00 38.59 884 GLY A N 1
ATOM 6829 C CA . GLY A 1 884 ? -29.756 20.770 8.226 1.00 38.59 884 GLY A CA 1
ATOM 6830 C C . GLY A 1 884 ? -30.383 21.293 9.526 1.00 38.59 884 GLY A C 1
ATOM 6831 O O . GLY A 1 884 ? -31.006 20.528 10.268 1.00 38.59 884 GLY A O 1
ATOM 6832 N N . GLY A 1 885 ? -30.219 22.596 9.788 1.00 43.44 885 GLY A N 1
ATOM 6833 C CA . GLY A 1 885 ? -30.559 23.264 11.052 1.00 43.44 885 GLY A CA 1
ATOM 6834 C C . GLY A 1 885 ? -31.430 24.519 10.923 1.00 43.44 885 GLY A C 1
ATOM 6835 O O . GLY A 1 885 ? -31.784 24.941 9.823 1.00 43.44 885 GLY A O 1
ATOM 6836 N N . ALA A 1 886 ? -31.811 25.089 12.072 1.00 37.59 886 ALA A N 1
ATOM 6837 C CA . ALA A 1 886 ? -32.832 26.142 12.167 1.00 37.59 886 ALA A CA 1
ATOM 6838 C C . ALA A 1 886 ? -32.390 27.539 11.682 1.00 37.59 886 ALA A C 1
ATOM 6840 O O . ALA A 1 886 ? -33.188 28.222 11.046 1.00 37.59 886 ALA A O 1
ATOM 6841 N N . ASP A 1 887 ? -31.134 27.941 11.908 1.00 34.78 887 ASP A N 1
ATOM 6842 C CA . ASP A 1 887 ? -30.581 29.233 11.449 1.00 34.78 887 ASP A CA 1
ATOM 6843 C C . ASP A 1 887 ? -30.038 29.168 10.000 1.00 34.78 887 ASP A C 1
ATOM 6845 O O . ASP A 1 887 ? -29.186 29.956 9.588 1.00 34.78 887 ASP A O 1
ATOM 6849 N N . GLY A 1 888 ? -30.531 28.204 9.214 1.00 39.78 888 GLY A N 1
ATOM 6850 C CA . GLY A 1 888 ? -30.025 27.833 7.892 1.00 39.78 888 GLY A CA 1
ATOM 6851 C C . GLY A 1 888 ? -29.169 26.562 7.921 1.00 39.78 888 GLY A C 1
ATOM 6852 O O . GLY A 1 888 ? -28.858 26.017 8.984 1.00 39.78 888 GLY A O 1
ATOM 6853 N N . MET A 1 889 ? -28.775 26.073 6.738 1.00 37.84 889 MET A N 1
ATOM 6854 C CA . MET A 1 889 ? -27.782 24.996 6.630 1.00 37.84 889 MET A CA 1
ATOM 6855 C C . MET A 1 889 ? -26.464 25.482 7.236 1.00 37.84 889 MET A C 1
ATOM 6857 O O . MET A 1 889 ? -25.791 26.334 6.666 1.00 37.84 889 MET A O 1
ATOM 6861 N N . THR A 1 890 ? -26.190 24.996 8.449 1.00 34.75 890 THR A N 1
ATOM 6862 C CA . THR A 1 890 ? -24.985 25.268 9.227 1.00 34.75 890 THR A CA 1
ATOM 6863 C C . THR A 1 890 ? -24.645 24.068 10.120 1.00 34.75 890 THR A C 1
ATOM 6865 O O . THR A 1 890 ? -25.519 23.494 10.761 1.00 34.75 890 THR A O 1
ATOM 6868 N N . ASP A 1 891 ? -23.387 23.669 10.307 1.00 38.31 891 ASP A N 1
ATOM 6869 C CA . ASP A 1 891 ? -22.517 23.095 9.263 1.00 38.31 891 ASP A CA 1
ATOM 6870 C C . ASP A 1 891 ? -21.498 22.163 9.949 1.00 38.31 891 ASP A C 1
ATOM 6872 O O . ASP A 1 891 ? -20.420 22.611 10.333 1.00 38.31 891 ASP A O 1
ATOM 6876 N N . GLN A 1 892 ? -21.811 20.878 10.147 1.00 40.31 892 GLN A N 1
ATOM 6877 C CA . GLN A 1 892 ? -20.807 19.852 10.485 1.00 40.31 892 GLN A CA 1
ATOM 6878 C C . GLN A 1 892 ? -21.256 18.480 9.977 1.00 40.31 892 GLN A C 1
ATOM 6880 O O . GLN A 1 892 ? -22.186 17.890 10.520 1.00 40.31 892 GLN A O 1
ATOM 6885 N N . GLY A 1 893 ? -20.565 17.947 8.968 1.00 40.66 893 GLY A N 1
ATOM 6886 C CA . GLY A 1 893 ? -20.812 16.601 8.458 1.00 40.66 893 GLY A CA 1
ATOM 6887 C C . GLY A 1 893 ? -20.161 16.315 7.108 1.00 40.66 893 GLY A C 1
ATOM 6888 O O . GLY A 1 893 ? -19.465 17.175 6.573 1.00 40.66 893 GLY A O 1
ATOM 6889 N N . SER A 1 894 ? -20.417 15.118 6.573 1.00 40.25 894 SER A N 1
ATOM 6890 C CA . SER A 1 894 ? -20.042 14.694 5.224 1.00 40.25 894 SER A CA 1
ATOM 6891 C C . SER A 1 894 ? -21.119 13.811 4.588 1.00 40.25 894 SER A C 1
ATOM 6893 O O . SER A 1 894 ? -21.510 12.773 5.127 1.00 40.25 894 SER A O 1
ATOM 6895 N N . VAL A 1 895 ? -21.614 14.222 3.420 1.00 40.00 895 VAL A N 1
ATOM 6896 C CA . VAL A 1 895 ? -22.709 13.534 2.707 1.00 40.00 895 VAL A CA 1
ATOM 6897 C C . VAL A 1 895 ? -22.158 12.417 1.805 1.00 40.00 895 VAL A C 1
ATOM 6899 O O . VAL A 1 895 ? -22.310 12.469 0.589 1.00 40.00 895 VAL A O 1
ATOM 6902 N N . SER A 1 896 ? -21.462 11.433 2.383 1.00 45.44 896 SER A N 1
ATOM 6903 C CA . SER A 1 896 ? -20.745 10.399 1.614 1.00 45.44 896 SER A CA 1
ATOM 6904 C C . SER A 1 896 ? -21.674 9.355 0.971 1.00 45.44 896 SER A C 1
ATOM 6906 O O . SER A 1 896 ? -22.159 8.431 1.626 1.00 45.44 896 SER A O 1
ATOM 6908 N N . LEU A 1 897 ? -21.872 9.480 -0.345 1.00 45.97 897 LEU A N 1
ATOM 6909 C CA . LEU A 1 897 ? -22.545 8.504 -1.202 1.00 45.97 897 LEU A CA 1
ATOM 6910 C C . LEU A 1 897 ? -21.522 7.742 -2.048 1.00 45.97 897 LEU A C 1
ATOM 6912 O O . LEU A 1 897 ? -20.599 8.327 -2.609 1.00 45.97 897 LEU A O 1
ATOM 6916 N N . ASN A 1 898 ? -21.699 6.426 -2.145 1.00 53.16 898 ASN A N 1
ATOM 6917 C CA . ASN A 1 898 ? -20.982 5.553 -3.070 1.00 53.16 898 ASN A CA 1
ATOM 6918 C C . ASN A 1 898 ? -21.933 4.415 -3.450 1.00 53.16 898 ASN A C 1
ATOM 6920 O O . ASN A 1 898 ? -22.346 3.637 -2.587 1.00 53.16 898 ASN A O 1
ATOM 6924 N N . HIS A 1 899 ? -22.354 4.392 -4.711 1.00 52.59 899 HIS A N 1
ATOM 6925 C CA . HIS A 1 899 ? -23.521 3.648 -5.154 1.00 52.59 899 HIS A CA 1
ATOM 6926 C C . HIS A 1 899 ? -23.278 2.945 -6.489 1.00 52.59 899 HIS A C 1
ATOM 6928 O O . HIS A 1 899 ? -23.113 3.595 -7.516 1.00 52.59 899 HIS A O 1
ATOM 6934 N N . GLY A 1 900 ? -23.279 1.610 -6.467 1.00 58.97 900 GLY A N 1
ATOM 6935 C CA . GLY A 1 900 ? -23.191 0.774 -7.662 1.00 58.97 900 GLY A CA 1
ATOM 6936 C C . GLY A 1 900 ? -24.568 0.317 -8.147 1.00 58.97 900 GLY A C 1
ATOM 6937 O O . GLY A 1 900 ? -25.253 -0.422 -7.442 1.00 58.97 900 GLY A O 1
ATOM 6938 N N . ILE A 1 901 ? -24.946 0.701 -9.366 1.00 57.31 901 ILE A N 1
ATOM 6939 C CA . ILE A 1 901 ? -26.105 0.171 -10.097 1.00 57.31 901 ILE A CA 1
ATOM 6940 C C . ILE A 1 901 ? -25.587 -0.792 -11.158 1.00 57.31 901 ILE A C 1
ATOM 6942 O O . ILE A 1 901 ? -24.822 -0.381 -12.027 1.00 57.31 901 ILE A O 1
ATOM 6946 N N . ARG A 1 902 ? -26.032 -2.050 -11.165 1.00 65.19 902 ARG A N 1
ATOM 6947 C CA . ARG A 1 902 ? -25.847 -2.913 -12.338 1.00 65.19 902 ARG A CA 1
ATOM 6948 C C . ARG A 1 902 ? -26.981 -2.649 -13.327 1.00 65.19 902 ARG A C 1
ATOM 6950 O O . ARG A 1 902 ? -28.135 -2.937 -13.029 1.00 65.19 902 ARG A O 1
ATOM 6957 N N . LEU A 1 903 ? -26.641 -2.063 -14.472 1.00 71.50 903 LEU A N 1
ATOM 6958 C CA . LEU A 1 903 ? -27.588 -1.681 -15.527 1.00 71.50 903 LEU A CA 1
ATOM 6959 C C . LEU A 1 903 ? -27.903 -2.853 -16.470 1.00 71.50 903 LEU A C 1
ATOM 6961 O O . LEU A 1 903 ? -28.999 -2.933 -17.014 1.00 71.50 903 LEU A O 1
ATOM 6965 N N . ALA A 1 904 ? -26.938 -3.755 -16.657 1.00 76.62 904 ALA A N 1
ATOM 6966 C CA . ALA A 1 904 ? -27.038 -4.972 -17.461 1.00 76.62 904 ALA A CA 1
ATOM 6967 C C . ALA A 1 904 ? -25.986 -5.991 -16.964 1.00 76.62 904 ALA A C 1
ATOM 6969 O O . ALA A 1 904 ? -25.154 -5.639 -16.118 1.00 76.62 904 ALA A O 1
ATOM 6970 N N . PRO A 1 905 ? -25.957 -7.243 -17.459 1.00 73.62 905 PRO A N 1
ATOM 6971 C CA . PRO A 1 905 ? -24.780 -8.103 -17.338 1.00 73.62 905 PRO A CA 1
ATOM 6972 C C . PRO A 1 905 ? -23.482 -7.334 -17.651 1.00 73.62 905 PRO A C 1
ATOM 6974 O O . PRO A 1 905 ? -23.438 -6.511 -18.566 1.00 73.62 905 PRO A O 1
ATOM 6977 N N . GLY A 1 906 ? -22.496 -7.471 -16.758 1.00 73.31 906 GLY A N 1
ATOM 6978 C CA . GLY A 1 906 ? -21.210 -6.762 -16.758 1.00 73.31 906 GLY A CA 1
ATOM 6979 C C . GLY A 1 906 ? -21.201 -5.220 -16.741 1.00 73.31 906 GLY A C 1
ATOM 6980 O O . GLY A 1 906 ? -20.125 -4.665 -16.516 1.00 73.31 906 GLY A O 1
ATOM 6981 N N . LEU A 1 907 ? -22.329 -4.526 -16.944 1.00 80.44 907 LEU A N 1
ATOM 6982 C CA . LEU A 1 907 ? -22.437 -3.060 -17.006 1.00 80.44 907 LEU A CA 1
ATOM 6983 C C . LEU A 1 907 ? -22.833 -2.468 -15.645 1.00 80.44 907 LEU A C 1
ATOM 6985 O O . LEU A 1 907 ? -23.931 -2.722 -15.142 1.00 80.44 907 LEU A O 1
ATOM 6989 N N . LYS A 1 908 ? -21.958 -1.647 -15.062 1.00 78.19 908 LYS A N 1
ATOM 6990 C CA . LYS A 1 908 ? -22.085 -1.077 -13.715 1.00 78.19 908 LYS A CA 1
ATOM 6991 C C . LYS A 1 908 ? -21.908 0.442 -13.758 1.00 78.19 908 LYS A C 1
ATOM 6993 O O . LYS A 1 908 ? -20.944 0.927 -14.329 1.00 78.19 908 LYS A O 1
ATOM 6998 N N . LEU A 1 909 ? -22.814 1.192 -13.141 1.00 72.88 909 LEU A N 1
ATOM 6999 C CA . LEU A 1 909 ? -22.755 2.645 -12.957 1.00 72.88 909 LEU A CA 1
ATOM 7000 C C . LEU A 1 909 ? -22.422 2.934 -11.489 1.00 72.88 909 LEU A C 1
ATOM 7002 O O . LEU A 1 909 ? -23.175 2.536 -10.604 1.00 72.88 909 LEU A O 1
ATOM 7006 N N . SER A 1 910 ? -21.295 3.601 -11.234 1.00 72.25 910 SER A N 1
ATOM 7007 C CA . SER A 1 910 ? -20.876 4.073 -9.911 1.00 72.25 910 SER A CA 1
ATOM 7008 C C . SER A 1 910 ? -21.215 5.556 -9.745 1.00 72.25 910 SER A C 1
ATOM 7010 O O . SER A 1 910 ? -20.656 6.384 -10.461 1.00 72.25 910 SER A O 1
ATOM 7012 N N . LEU A 1 911 ? -22.075 5.912 -8.796 1.00 63.16 911 LEU A N 1
ATOM 7013 C CA . LEU A 1 911 ? -22.347 7.301 -8.408 1.00 63.16 911 LEU A CA 1
ATOM 7014 C C . LEU A 1 911 ? -21.765 7.594 -7.024 1.00 63.16 911 LEU A C 1
ATOM 7016 O O . LEU A 1 911 ? -21.706 6.705 -6.175 1.00 63.16 911 LEU A O 1
ATOM 7020 N N . GLY A 1 912 ? -21.373 8.841 -6.779 1.00 67.25 912 GLY A N 1
ATOM 7021 C CA . GLY A 1 912 ? -20.869 9.287 -5.489 1.00 67.25 912 GLY A CA 1
ATOM 7022 C C . GLY A 1 912 ? -20.958 10.793 -5.264 1.00 67.25 912 GLY A C 1
ATOM 7023 O O . GLY A 1 912 ? -21.031 11.581 -6.206 1.00 67.25 912 GLY A O 1
ATOM 7024 N N . TYR A 1 913 ? -20.964 11.169 -3.989 1.00 66.00 913 TYR A N 1
ATOM 7025 C CA . TYR A 1 913 ? -21.021 12.548 -3.499 1.00 66.00 913 TYR A CA 1
ATOM 7026 C C . TYR A 1 913 ? -20.314 12.614 -2.132 1.00 66.00 913 TYR A C 1
ATOM 7028 O O . TYR A 1 913 ? -20.328 11.620 -1.410 1.00 66.00 913 TYR A O 1
ATOM 7036 N N . GLU A 1 914 ? -19.693 13.736 -1.767 1.00 70.25 914 GLU A N 1
ATOM 7037 C CA . GLU A 1 914 ? -19.271 14.064 -0.392 1.00 70.25 914 GLU A CA 1
ATOM 7038 C C . GLU A 1 914 ? -19.303 15.590 -0.228 1.00 70.25 914 GLU A C 1
ATOM 7040 O O . GLU A 1 914 ? -18.462 16.280 -0.789 1.00 70.25 914 GLU A O 1
ATOM 7045 N N . HIS A 1 915 ? -20.248 16.135 0.541 1.00 67.19 915 HIS A N 1
ATOM 7046 C CA . HIS A 1 915 ? -20.252 17.560 0.906 1.00 67.19 915 HIS A CA 1
ATOM 7047 C C . HIS A 1 915 ? -19.783 17.751 2.345 1.00 67.19 915 HIS A C 1
ATOM 7049 O O . HIS A 1 915 ? -20.463 17.297 3.268 1.00 67.19 915 HIS A O 1
ATOM 7055 N N . ILE A 1 916 ? -18.640 18.417 2.531 1.00 65.38 916 ILE A N 1
ATOM 7056 C CA . ILE A 1 916 ? -18.120 18.824 3.841 1.00 65.38 916 ILE A CA 1
ATOM 7057 C C . ILE A 1 916 ? -18.636 20.232 4.143 1.00 65.38 916 ILE A C 1
ATOM 7059 O O . ILE A 1 916 ? -18.260 21.189 3.475 1.00 65.38 916 ILE A O 1
ATOM 7063 N N . PHE A 1 917 ? -19.483 20.354 5.163 1.00 56.72 917 PHE A N 1
ATOM 7064 C CA . PHE A 1 917 ? -20.264 21.572 5.415 1.00 56.72 917 PHE A CA 1
ATOM 7065 C C . PHE A 1 917 ? -19.446 22.792 5.889 1.00 56.72 917 PHE A C 1
ATOM 7067 O O . PHE A 1 917 ? -19.707 23.917 5.474 1.00 56.72 917 PHE A O 1
ATOM 7074 N N . LYS A 1 918 ? -18.448 22.601 6.763 1.00 61.00 918 LYS A N 1
ATOM 7075 C CA . LYS A 1 918 ? -17.528 23.665 7.211 1.00 61.00 918 LYS A CA 1
ATOM 7076 C C . LYS A 1 918 ? -16.119 23.134 7.411 1.00 61.00 918 LYS A C 1
ATOM 7078 O O . LYS A 1 918 ? -15.913 21.961 7.722 1.00 61.00 918 LYS A O 1
ATOM 7083 N N . ASP A 1 919 ? -15.181 24.067 7.318 1.00 69.81 919 ASP A N 1
ATOM 7084 C CA . ASP A 1 919 ? -13.781 23.911 7.677 1.00 69.81 919 ASP A CA 1
ATOM 7085 C C . ASP A 1 919 ? -13.624 23.364 9.106 1.00 69.81 919 ASP A C 1
ATOM 7087 O O . ASP A 1 919 ? -14.018 24.000 10.088 1.00 69.81 919 ASP A O 1
ATOM 7091 N N . ILE A 1 920 ? -13.003 22.191 9.241 1.00 70.56 920 ILE A N 1
ATOM 7092 C CA . ILE A 1 920 ? -12.721 21.552 10.532 1.00 70.56 920 ILE A CA 1
ATOM 7093 C C . ILE A 1 920 ? -11.292 21.899 10.970 1.00 70.56 920 ILE A C 1
ATOM 7095 O O . ILE A 1 920 ? -10.406 21.042 11.070 1.00 70.56 920 ILE A O 1
ATOM 7099 N N . PHE A 1 921 ? -11.079 23.191 11.221 1.00 72.25 921 PHE A N 1
ATOM 7100 C CA . PHE A 1 921 ? -9.881 23.739 11.860 1.00 72.25 921 PHE A CA 1
ATOM 7101 C C . PHE A 1 921 ? -10.129 24.029 13.346 1.00 72.25 921 PHE A C 1
ATOM 7103 O O . PHE A 1 921 ? -11.269 24.145 13.798 1.00 72.25 921 PHE A O 1
ATOM 7110 N N . GLY A 1 922 ? -9.048 24.153 14.116 1.00 66.31 922 GLY A N 1
ATOM 7111 C CA . GLY A 1 922 ? -9.094 24.523 15.530 1.00 66.31 922 GLY A CA 1
ATOM 7112 C C . GLY A 1 922 ? -8.485 23.498 16.485 1.00 66.31 922 GLY A C 1
ATOM 7113 O O . GLY A 1 922 ? -8.044 22.410 16.108 1.00 66.31 922 GLY A O 1
ATOM 7114 N N . ASP A 1 923 ? -8.431 23.884 17.757 1.00 68.94 923 ASP A N 1
ATOM 7115 C CA . ASP A 1 923 ? -7.777 23.126 18.822 1.00 68.94 923 ASP A CA 1
ATOM 7116 C C . ASP A 1 923 ? -8.316 21.696 18.996 1.00 68.94 923 ASP A C 1
ATOM 7118 O O . ASP A 1 923 ? -9.519 21.425 18.991 1.00 68.94 923 ASP A O 1
ATOM 7122 N N . SER A 1 924 ? -7.386 20.779 19.235 1.00 74.69 924 SER A N 1
ATOM 7123 C CA . SER A 1 924 ? -7.619 19.417 19.703 1.00 74.69 924 SER A CA 1
ATOM 7124 C C . SER A 1 924 ? -6.913 19.195 21.048 1.00 74.69 924 SER A C 1
ATOM 7126 O O . SER A 1 924 ? -6.145 20.035 21.520 1.00 74.69 924 SER A O 1
ATOM 7128 N N . ALA A 1 925 ? -7.104 18.021 21.655 1.00 71.69 925 ALA A N 1
ATOM 7129 C CA . ALA A 1 925 ? -6.343 17.628 22.843 1.00 71.69 925 ALA A CA 1
ATOM 7130 C C . ALA A 1 925 ? -4.818 17.517 22.588 1.00 71.69 925 ALA A C 1
ATOM 7132 O O . ALA A 1 925 ? -4.042 17.521 23.544 1.00 71.69 925 ALA A O 1
ATOM 7133 N N . THR A 1 926 ? -4.385 17.479 21.321 1.00 78.50 926 THR A N 1
ATOM 7134 C CA . THR A 1 926 ? -2.982 17.380 20.888 1.00 78.50 926 THR A CA 1
ATOM 7135 C C . THR A 1 926 ? -2.494 18.636 20.146 1.00 78.50 926 THR A C 1
ATOM 7137 O O . THR A 1 926 ? -1.546 18.559 19.371 1.00 78.50 926 THR A O 1
ATOM 7140 N N . GLY A 1 927 ? -3.132 19.794 20.367 1.00 81.12 927 GLY A N 1
ATOM 7141 C CA . GLY A 1 927 ? -2.780 21.074 19.734 1.00 81.12 927 GLY A CA 1
ATOM 7142 C C . GLY A 1 927 ? -3.706 21.482 18.582 1.00 81.12 927 GLY A C 1
ATOM 7143 O O . GLY A 1 927 ? -4.723 20.834 18.325 1.00 81.12 927 GLY A O 1
ATOM 7144 N N . ILE A 1 928 ? -3.373 22.585 17.913 1.00 79.62 928 ILE A N 1
ATOM 7145 C CA . ILE A 1 928 ? -4.159 23.168 16.814 1.00 79.62 928 ILE A CA 1
ATOM 7146 C C . ILE A 1 928 ? -4.198 22.284 15.561 1.00 79.62 928 ILE A C 1
ATOM 7148 O O . ILE A 1 928 ? -3.197 21.679 15.176 1.00 79.62 928 ILE A O 1
ATOM 7152 N N . ARG A 1 929 ? -5.360 22.261 14.897 1.00 83.94 929 ARG A N 1
ATOM 7153 C CA . ARG A 1 929 ? -5.522 21.780 13.520 1.00 83.94 929 ARG A CA 1
ATOM 7154 C C . ARG A 1 929 ? -5.621 22.951 12.559 1.00 83.94 929 ARG A C 1
ATOM 7156 O O . ARG A 1 929 ? -6.463 23.826 12.760 1.00 83.94 929 ARG A O 1
ATOM 7163 N N . PHE A 1 930 ? -4.802 22.923 11.517 1.00 83.88 930 PHE A N 1
ATOM 7164 C CA . PHE A 1 930 ? -4.682 23.977 10.512 1.00 83.88 930 PHE A CA 1
ATOM 7165 C C . PHE A 1 930 ? -4.610 23.385 9.096 1.00 83.88 930 PHE A C 1
ATOM 7167 O O . PHE A 1 930 ? -4.456 22.173 8.912 1.00 83.88 930 PHE A O 1
ATOM 7174 N N . ALA A 1 931 ? -4.769 24.248 8.094 1.00 85.06 931 ALA A N 1
ATOM 7175 C CA . ALA A 1 931 ? -4.628 23.893 6.688 1.00 85.06 931 ALA A CA 1
ATOM 7176 C C . ALA A 1 931 ? -3.147 23.725 6.319 1.00 85.06 931 ALA A C 1
ATOM 7178 O O . ALA A 1 931 ? -2.341 24.613 6.592 1.00 85.06 931 ALA A O 1
ATOM 7179 N N . GLN A 1 932 ? -2.790 22.610 5.681 1.00 86.62 932 GLN A N 1
ATOM 7180 C CA . GLN A 1 932 ? -1.445 22.369 5.137 1.00 86.62 932 GLN A CA 1
ATOM 7181 C C . GLN A 1 932 ? -1.504 21.270 4.056 1.00 86.62 932 GLN A C 1
ATOM 7183 O O . GLN A 1 932 ? -2.294 20.334 4.207 1.00 86.62 932 GLN A O 1
ATOM 7188 N N . PRO A 1 933 ? -0.683 21.327 2.985 1.00 88.06 933 PRO A N 1
ATOM 7189 C CA . PRO A 1 933 ? -0.705 20.330 1.907 1.00 88.06 933 PRO A CA 1
ATOM 7190 C C . PRO A 1 933 ? -0.416 18.898 2.369 1.00 88.06 933 PRO A C 1
ATOM 7192 O O . PRO A 1 933 ? -0.944 17.936 1.808 1.00 88.06 933 PRO A O 1
ATOM 7195 N N . TYR A 1 934 ? 0.451 18.786 3.374 1.00 90.44 934 TYR A N 1
ATOM 7196 C CA . TYR A 1 934 ? 0.948 17.572 4.004 1.00 90.44 934 TYR A CA 1
ATOM 7197 C C . TYR A 1 934 ? 1.417 17.921 5.422 1.00 90.44 934 TYR A C 1
ATOM 7199 O O . TYR A 1 934 ? 1.844 19.046 5.675 1.00 90.44 934 TYR A O 1
ATOM 7207 N N . ALA A 1 935 ? 1.377 16.951 6.331 1.00 90.81 935 ALA A N 1
ATOM 7208 C CA . ALA A 1 935 ? 1.993 17.020 7.651 1.00 90.81 935 ALA A CA 1
ATOM 7209 C C . ALA A 1 935 ? 3.127 15.991 7.740 1.00 90.81 935 ALA A C 1
ATOM 7211 O O . ALA A 1 935 ? 2.931 14.810 7.450 1.00 90.81 935 ALA A O 1
ATOM 7212 N N . VAL A 1 936 ? 4.316 16.445 8.127 1.00 90.69 936 VAL A N 1
ATOM 7213 C CA . VAL A 1 936 ? 5.558 15.656 8.090 1.00 90.69 936 VAL A CA 1
ATOM 7214 C C . VAL A 1 936 ? 5.804 14.882 9.387 1.00 90.69 936 VAL A C 1
ATOM 7216 O O . VAL A 1 936 ? 5.438 15.323 10.484 1.00 90.69 936 VAL A O 1
ATOM 7219 N N . GLY A 1 937 ? 6.448 13.722 9.277 1.00 90.12 937 GLY A N 1
ATOM 7220 C CA . GLY A 1 937 ? 6.757 12.861 10.414 1.00 90.12 937 GLY A CA 1
ATOM 7221 C C . GLY A 1 937 ? 5.489 12.411 11.146 1.00 90.12 937 GLY A C 1
ATOM 7222 O O . GLY A 1 937 ? 4.547 11.883 10.547 1.00 90.12 937 GLY A O 1
ATOM 7223 N N . GLN A 1 938 ? 5.455 12.611 12.462 1.00 88.31 938 GLN A N 1
ATOM 7224 C CA . GLN A 1 938 ? 4.412 12.076 13.350 1.00 88.31 938 GLN A CA 1
ATOM 7225 C C . GLN A 1 938 ? 3.290 13.080 13.674 1.00 88.31 938 GLN A C 1
ATOM 7227 O O . GLN A 1 938 ? 2.743 13.083 14.771 1.00 88.31 938 GLN A O 1
ATOM 7232 N N . THR A 1 939 ? 2.947 13.959 12.725 1.00 88.94 939 THR A N 1
ATOM 7233 C CA . THR A 1 939 ? 2.077 15.128 12.982 1.00 88.94 939 THR A CA 1
ATOM 7234 C C . THR A 1 939 ? 0.741 15.133 12.231 1.00 88.94 939 THR A C 1
ATOM 7236 O O . THR A 1 939 ? 0.070 16.162 12.151 1.00 88.94 939 THR A O 1
ATOM 7239 N N . ALA A 1 940 ? 0.296 13.963 11.755 1.00 89.06 940 ALA A N 1
ATOM 7240 C CA . ALA A 1 940 ? -0.974 13.754 11.040 1.00 89.06 940 ALA A CA 1
ATOM 7241 C C . ALA A 1 940 ? -2.227 14.292 11.774 1.00 89.06 940 ALA A C 1
ATOM 7243 O O . ALA A 1 940 ? -3.223 14.650 11.142 1.00 89.06 940 ALA A O 1
ATOM 7244 N N . SER A 1 941 ? -2.155 14.386 13.104 1.00 85.62 941 SER A N 1
ATOM 7245 C CA . SER A 1 941 ? -3.175 14.949 13.996 1.00 85.62 941 SER A CA 1
ATOM 7246 C C . SER A 1 941 ? -3.400 16.460 13.834 1.00 85.62 941 SER A C 1
ATOM 7248 O O . SER A 1 941 ? -4.470 16.946 14.192 1.00 85.62 941 SER A O 1
ATOM 7250 N N . SER A 1 942 ? -2.430 17.198 13.278 1.00 87.50 942 SER A N 1
ATOM 7251 C CA . SER A 1 942 ? -2.503 18.653 13.038 1.00 87.50 942 SER A CA 1
ATOM 7252 C C . SER A 1 942 ? -3.166 19.046 11.714 1.00 87.50 942 SER A C 1
ATOM 7254 O O . SER A 1 942 ? -3.454 20.219 11.480 1.00 87.50 942 SER A O 1
ATOM 7256 N N . LEU A 1 943 ? -3.448 18.073 10.847 1.00 87.44 943 LEU A N 1
ATOM 7257 C CA . LEU A 1 943 ? -4.185 18.294 9.608 1.00 87.44 943 LEU A CA 1
ATOM 7258 C C . LEU A 1 943 ? -5.653 18.623 9.905 1.00 87.44 943 LEU A C 1
ATOM 7260 O O . LEU A 1 943 ? -6.352 17.826 10.539 1.00 87.44 943 LEU A O 1
ATOM 7264 N N . GLY A 1 944 ? -6.135 19.754 9.396 1.00 82.50 944 GLY A N 1
ATOM 7265 C CA . GLY A 1 944 ? -7.565 20.044 9.298 1.00 82.50 944 GLY A CA 1
ATOM 7266 C C . GLY A 1 944 ? -8.219 19.493 8.025 1.00 82.50 944 GLY A C 1
ATOM 7267 O O . GLY A 1 944 ? -7.615 18.737 7.256 1.00 82.50 944 GLY A O 1
ATOM 7268 N N . LEU A 1 945 ? -9.474 19.882 7.808 1.00 81.12 945 LEU A N 1
ATOM 7269 C CA . LEU A 1 945 ? -10.311 19.539 6.649 1.00 81.12 945 LEU A CA 1
ATOM 7270 C C . LEU A 1 945 ? -10.985 20.820 6.141 1.00 81.12 945 LEU A C 1
ATOM 7272 O O . LEU A 1 945 ? -11.489 21.575 6.966 1.00 81.12 945 LEU A O 1
ATOM 7276 N N . PHE A 1 946 ? -11.021 21.041 4.827 1.00 79.75 946 PHE A N 1
ATOM 7277 C CA . PHE A 1 946 ? -11.764 22.150 4.214 1.00 79.75 946 PHE A CA 1
ATOM 7278 C C . PHE A 1 946 ? -13.210 21.761 3.894 1.00 79.75 946 PHE A C 1
ATOM 7280 O O . PHE A 1 946 ? -13.495 20.606 3.557 1.00 79.75 946 PHE A O 1
ATOM 7287 N N . ALA A 1 947 ? -14.103 22.746 3.953 1.00 73.25 947 ALA A N 1
ATOM 7288 C CA . ALA A 1 947 ? -15.444 22.667 3.396 1.00 73.25 947 ALA A CA 1
ATOM 7289 C C . ALA A 1 947 ? -15.411 22.433 1.878 1.00 73.25 947 ALA A C 1
ATOM 7291 O O . ALA A 1 947 ? -14.468 22.835 1.198 1.00 73.25 947 ALA A O 1
ATOM 7292 N N . GLY A 1 948 ? -16.453 21.814 1.332 1.00 74.75 948 GLY A N 1
ATOM 7293 C CA . GLY A 1 948 ? -16.631 21.690 -0.112 1.00 74.75 948 GLY A CA 1
ATOM 7294 C C . GLY A 1 948 ? -17.372 20.433 -0.544 1.00 74.75 948 GLY A C 1
ATOM 7295 O O . GLY A 1 948 ? -17.317 19.395 0.121 1.00 74.75 948 GLY A O 1
ATOM 7296 N N . ASP A 1 949 ? -18.034 20.551 -1.688 1.00 76.44 949 ASP A N 1
ATOM 7297 C CA . ASP A 1 949 ? -18.710 19.477 -2.405 1.00 76.44 949 ASP A CA 1
ATOM 7298 C C . ASP A 1 949 ? -17.728 18.650 -3.226 1.00 76.44 949 ASP A C 1
ATOM 7300 O O . ASP A 1 949 ? -16.804 19.182 -3.838 1.00 76.44 949 ASP A O 1
ATOM 7304 N N . VAL A 1 950 ? -17.993 17.352 -3.313 1.00 81.00 950 VAL A N 1
ATOM 7305 C CA . VAL A 1 950 ? -17.332 16.399 -4.201 1.00 81.00 950 VAL A CA 1
ATOM 7306 C C . VAL A 1 950 ? -18.406 15.588 -4.902 1.00 81.00 950 VAL A C 1
ATOM 7308 O O . VAL A 1 950 ? -19.330 15.112 -4.254 1.00 81.00 950 VAL A O 1
ATOM 7311 N N . TYR A 1 951 ? -18.265 15.384 -6.203 1.00 80.81 951 TYR A N 1
ATOM 7312 C CA . TYR A 1 951 ? -19.140 14.592 -7.059 1.00 80.81 951 TYR A CA 1
ATOM 7313 C C . TYR A 1 951 ? -18.304 13.509 -7.744 1.00 80.81 951 TYR A C 1
ATOM 7315 O O . TYR A 1 951 ? -17.172 13.772 -8.150 1.00 80.81 951 TYR A O 1
ATOM 7323 N N . SER A 1 952 ? -18.851 12.306 -7.911 1.00 82.81 952 SER A N 1
ATOM 7324 C CA . SER A 1 952 ? -18.219 11.210 -8.652 1.00 82.81 952 SER A CA 1
ATOM 7325 C C . SER A 1 952 ? -19.261 10.477 -9.495 1.00 82.81 952 SER A C 1
ATOM 7327 O O . SER A 1 952 ? -20.334 10.120 -9.011 1.00 82.81 952 SER A O 1
ATOM 7329 N N . ILE A 1 953 ? -18.963 10.264 -10.774 1.00 82.88 953 ILE A N 1
ATOM 7330 C CA . ILE A 1 953 ? -19.805 9.530 -11.723 1.00 82.88 953 ILE A CA 1
ATOM 7331 C C . ILE A 1 953 ? -18.882 8.633 -12.535 1.00 82.88 953 ILE A C 1
ATOM 7333 O O . ILE A 1 953 ? -17.948 9.121 -13.160 1.00 82.88 953 ILE A O 1
ATOM 7337 N N . GLY A 1 954 ? -19.142 7.332 -12.569 1.00 85.69 954 GLY A N 1
ATOM 7338 C CA . GLY A 1 954 ? -18.375 6.382 -13.364 1.00 85.69 954 GLY A CA 1
ATOM 7339 C C . GLY A 1 954 ? -19.220 5.244 -13.912 1.00 85.69 954 GLY A C 1
ATOM 7340 O O . GLY A 1 954 ? -20.322 4.988 -13.440 1.00 85.69 954 GLY A O 1
ATOM 7341 N N . LEU A 1 955 ? -18.709 4.583 -14.938 1.00 87.44 955 LEU A N 1
ATOM 7342 C CA . LEU A 1 955 ? -19.389 3.540 -15.690 1.00 87.44 955 LEU A CA 1
ATOM 7343 C C . LEU A 1 955 ? -18.351 2.490 -16.083 1.00 87.44 955 LEU A C 1
ATOM 7345 O O . LEU A 1 955 ? -17.373 2.842 -16.729 1.00 87.44 955 LEU A O 1
ATOM 7349 N N . ASP A 1 956 ? -18.559 1.231 -15.718 1.00 86.62 956 ASP A N 1
ATOM 7350 C CA . ASP A 1 956 ? -17.687 0.091 -16.007 1.00 86.62 956 ASP A CA 1
ATOM 7351 C C . ASP A 1 956 ? -18.468 -0.952 -16.835 1.00 86.62 956 ASP A C 1
ATOM 7353 O O . ASP A 1 956 ? -19.612 -1.267 -16.514 1.00 86.62 956 ASP A O 1
ATOM 7357 N N . TYR A 1 957 ? -17.867 -1.522 -17.881 1.00 88.50 957 TYR A N 1
ATOM 7358 C CA . TYR A 1 957 ? -18.416 -2.619 -18.687 1.00 88.50 957 TYR A CA 1
ATOM 7359 C C . TYR A 1 957 ? -17.422 -3.779 -18.750 1.00 88.50 957 TYR A C 1
ATOM 7361 O O . TYR A 1 957 ? -16.276 -3.603 -19.163 1.00 88.50 957 TYR A O 1
ATOM 7369 N N . THR A 1 958 ? -17.871 -4.967 -18.342 1.00 84.75 958 THR A N 1
ATOM 7370 C CA . THR A 1 958 ? -17.014 -6.151 -18.128 1.00 84.75 958 THR A CA 1
ATOM 7371 C C . THR A 1 958 ? -17.624 -7.472 -18.617 1.00 84.75 958 THR A C 1
ATOM 7373 O O . THR A 1 958 ? -17.071 -8.530 -18.342 1.00 84.75 958 THR A O 1
ATOM 7376 N N . ASP A 1 959 ? -18.758 -7.434 -19.327 1.00 82.56 959 ASP A N 1
ATOM 7377 C CA . ASP A 1 959 ? -19.542 -8.642 -19.653 1.00 82.56 959 ASP A CA 1
ATOM 7378 C C . ASP A 1 959 ? -18.861 -9.534 -20.698 1.00 82.56 959 ASP A C 1
ATOM 7380 O O . ASP A 1 959 ? -18.872 -10.761 -20.622 1.00 82.56 959 ASP A O 1
ATOM 7384 N N . ASN A 1 960 ? -18.229 -8.896 -21.684 1.00 82.88 960 ASN A N 1
ATOM 7385 C CA . ASN A 1 960 ? -17.540 -9.580 -22.763 1.00 82.88 960 ASN A CA 1
ATOM 7386 C C . ASN A 1 960 ? -16.057 -9.763 -22.387 1.00 82.88 960 ASN A C 1
ATOM 7388 O O . ASN A 1 960 ? -15.341 -8.764 -22.286 1.00 82.88 960 ASN A O 1
ATOM 7392 N N . PRO A 1 961 ? -15.526 -10.995 -22.266 1.00 78.50 961 PRO A N 1
ATOM 7393 C CA . PRO A 1 961 ? -14.096 -11.200 -22.013 1.00 78.50 961 PRO A CA 1
ATOM 7394 C C . PRO A 1 961 ? -13.209 -10.652 -23.145 1.00 78.50 961 PRO A C 1
ATOM 7396 O O . PRO A 1 961 ? -12.032 -10.387 -22.925 1.00 78.50 961 PRO A O 1
ATOM 7399 N N . ASN A 1 962 ? -13.771 -10.436 -24.341 1.00 84.88 962 ASN A N 1
ATOM 7400 C CA . ASN A 1 962 ? -13.098 -9.812 -25.478 1.00 84.88 962 ASN A CA 1
ATOM 7401 C C . ASN A 1 962 ? -13.310 -8.290 -25.580 1.00 84.88 962 ASN A C 1
ATOM 7403 O O . ASN A 1 962 ? -12.752 -7.699 -26.500 1.00 84.88 962 ASN A O 1
ATOM 7407 N N . PHE A 1 963 ? -14.103 -7.645 -24.715 1.00 88.56 963 PHE A N 1
ATOM 7408 C CA . PHE A 1 963 ? -14.240 -6.181 -24.695 1.00 88.56 963 PHE A CA 1
ATOM 7409 C C . PHE A 1 963 ? -14.636 -5.652 -23.312 1.00 88.56 963 PHE A C 1
ATOM 7411 O O . PHE A 1 963 ? -15.736 -5.916 -22.827 1.00 88.56 963 PHE A O 1
ATOM 7418 N N . GLN A 1 964 ? -13.761 -4.840 -22.723 1.00 88.69 964 GLN A N 1
ATOM 7419 C CA . GLN A 1 964 ? -13.968 -4.174 -21.440 1.00 88.69 964 GLN A CA 1
ATOM 7420 C C . GLN A 1 964 ? -13.793 -2.662 -21.595 1.00 88.69 964 GLN A C 1
ATOM 7422 O O . GLN A 1 964 ? -12.936 -2.206 -22.354 1.00 88.69 964 GLN A O 1
ATOM 7427 N N . ALA A 1 965 ? -14.569 -1.880 -20.849 1.00 91.81 965 ALA A N 1
ATOM 7428 C CA . ALA A 1 965 ? -14.458 -0.424 -20.828 1.00 91.81 965 ALA A CA 1
ATOM 7429 C C . ALA A 1 965 ? -14.733 0.143 -19.433 1.00 91.81 965 ALA A C 1
ATOM 7431 O O . ALA A 1 965 ? -15.419 -0.478 -18.628 1.00 91.81 965 ALA A O 1
ATOM 7432 N N . ASN A 1 966 ? -14.212 1.331 -19.148 1.00 89.44 966 ASN A N 1
ATOM 7433 C CA . ASN A 1 966 ? -14.583 2.129 -17.991 1.00 89.44 966 ASN A CA 1
ATOM 7434 C C . ASN A 1 966 ? -14.469 3.633 -18.275 1.00 89.44 966 ASN A C 1
ATOM 7436 O O . ASN A 1 966 ? -13.735 4.065 -19.162 1.00 89.44 966 ASN A O 1
ATOM 7440 N N . ALA A 1 967 ? -15.190 4.434 -17.500 1.00 93.56 967 ALA A N 1
ATOM 7441 C CA . ALA A 1 967 ? -15.057 5.882 -17.428 1.00 93.56 967 ALA A CA 1
ATOM 7442 C C . ALA A 1 967 ? -15.349 6.359 -16.002 1.00 93.56 967 ALA A C 1
ATOM 7444 O O . ALA A 1 967 ? -16.175 5.762 -15.313 1.00 93.56 967 ALA A O 1
ATOM 7445 N N . ARG A 1 968 ? -14.707 7.442 -15.557 1.00 90.56 968 ARG A N 1
ATOM 7446 C CA . ARG A 1 968 ? -15.047 8.156 -14.321 1.00 90.56 968 ARG A CA 1
ATOM 7447 C C . ARG A 1 968 ? -14.719 9.643 -14.430 1.00 90.56 968 ARG A C 1
ATOM 7449 O O . ARG A 1 968 ? -13.610 10.009 -14.813 1.00 90.56 968 ARG A O 1
ATOM 7456 N N . LEU A 1 969 ? -15.686 10.471 -14.062 1.00 93.44 969 LEU A N 1
ATOM 7457 C CA . LEU A 1 969 ? -15.590 11.908 -13.846 1.00 93.44 969 LEU A CA 1
ATOM 7458 C C . LEU A 1 969 ? -15.726 12.164 -12.343 1.00 93.44 969 LEU A C 1
ATOM 7460 O O . LEU A 1 969 ? -16.666 11.675 -11.717 1.00 93.44 969 LEU A O 1
ATOM 7464 N N . GLU A 1 970 ? -14.820 12.947 -11.773 1.00 91.56 970 GLU A N 1
ATOM 7465 C CA . GLU A 1 970 ? -14.906 13.424 -10.394 1.00 91.56 970 GLU A CA 1
ATOM 7466 C C . GLU A 1 970 ? -14.686 14.935 -10.370 1.00 91.56 970 GLU A C 1
ATOM 7468 O O . GLU A 1 970 ? -13.843 15.455 -11.100 1.00 91.56 970 GLU A O 1
ATOM 7473 N N . HIS A 1 971 ? -15.429 15.653 -9.536 1.00 90.19 971 HIS A N 1
ATOM 7474 C CA . HIS A 1 971 ? -15.325 17.105 -9.416 1.00 90.19 971 HIS A CA 1
ATOM 7475 C C . HIS A 1 971 ? -15.438 17.517 -7.953 1.00 90.19 971 HIS A C 1
ATOM 7477 O O . HIS A 1 971 ? -16.346 17.058 -7.271 1.00 90.19 971 HIS A O 1
ATOM 7483 N N . ARG A 1 972 ? -14.551 18.393 -7.481 1.00 86.81 972 ARG A N 1
ATOM 7484 C CA . ARG A 1 972 ? -14.631 19.044 -6.170 1.00 86.81 972 ARG A CA 1
ATOM 7485 C C . ARG A 1 972 ? -14.739 20.553 -6.344 1.00 86.81 972 ARG A C 1
ATOM 7487 O O . ARG A 1 972 ? -14.025 21.121 -7.169 1.00 86.81 972 ARG A O 1
ATOM 7494 N N . SER A 1 973 ? -15.558 21.181 -5.510 1.00 85.38 973 SER A N 1
ATOM 7495 C CA . SER A 1 973 ? -15.652 22.633 -5.360 1.00 85.38 973 SER A CA 1
ATOM 7496 C C . SER A 1 973 ? -15.670 23.011 -3.880 1.00 85.38 973 SER A C 1
ATOM 7498 O O . SER A 1 973 ? -16.590 22.623 -3.159 1.00 85.38 973 SER A O 1
ATOM 7500 N N . GLY A 1 974 ? -14.666 23.764 -3.429 1.00 80.31 974 GLY A N 1
ATOM 7501 C CA . GLY A 1 974 ? -14.512 24.185 -2.034 1.00 80.31 974 GLY A CA 1
ATOM 7502 C C . GLY A 1 974 ? -13.788 25.526 -1.896 1.00 80.31 974 GLY A C 1
ATOM 7503 O O . GLY A 1 974 ? -13.409 26.153 -2.889 1.00 80.31 974 GLY A O 1
ATOM 7504 N N . SER A 1 975 ? -13.606 25.989 -0.657 1.00 72.81 975 SER A N 1
ATOM 7505 C CA . SER A 1 975 ? -12.928 27.262 -0.353 1.00 72.81 975 SER A CA 1
ATOM 7506 C C . SER A 1 975 ? -11.431 27.234 -0.688 1.00 72.81 975 SER A C 1
ATOM 7508 O O . SER A 1 975 ? -10.829 28.278 -0.940 1.00 72.81 975 SER A O 1
ATOM 7510 N N . GLU A 1 976 ? -10.836 26.042 -0.759 1.00 75.25 976 GLU A N 1
ATOM 7511 C CA . GLU A 1 976 ? -9.471 25.802 -1.219 1.00 75.25 976 GLU A CA 1
ATOM 7512 C C . GLU A 1 976 ? -9.336 25.730 -2.752 1.00 75.25 976 GLU A C 1
ATOM 7514 O O . GLU A 1 976 ? -8.210 25.672 -3.251 1.00 75.25 976 GLU A O 1
ATOM 7519 N N . GLY A 1 977 ? -10.445 25.777 -3.497 1.00 75.50 977 GLY A N 1
ATOM 7520 C CA . GLY A 1 977 ? -10.483 25.811 -4.960 1.00 75.50 977 GLY A CA 1
ATOM 7521 C C . GLY A 1 977 ? -11.281 24.669 -5.598 1.00 75.50 977 GLY A C 1
ATOM 7522 O O . GLY A 1 977 ? -11.794 23.771 -4.929 1.00 75.50 977 GLY A O 1
ATOM 7523 N N . ASN A 1 978 ? -11.372 24.705 -6.931 1.00 84.69 978 ASN A N 1
ATOM 7524 C CA . ASN A 1 978 ? -12.065 23.689 -7.723 1.00 84.69 978 ASN A CA 1
ATOM 7525 C C . ASN A 1 978 ? -11.068 22.700 -8.342 1.00 84.69 978 ASN A C 1
ATOM 7527 O O . ASN A 1 978 ? -10.033 23.098 -8.876 1.00 84.69 978 ASN A O 1
ATOM 7531 N N . HIS A 1 979 ? -11.409 21.414 -8.334 1.00 85.06 979 HIS A N 1
ATOM 7532 C CA . HIS A 1 979 ? -10.573 20.320 -8.833 1.00 85.06 979 HIS A CA 1
ATOM 7533 C C . HIS A 1 979 ? -11.417 19.361 -9.678 1.00 85.06 979 HIS A C 1
ATOM 7535 O O . HIS A 1 979 ? -12.554 19.068 -9.325 1.00 85.06 979 HIS A O 1
ATOM 7541 N N . THR A 1 980 ? -10.882 18.844 -10.787 1.00 90.31 980 THR A N 1
ATOM 7542 C CA . THR A 1 980 ? -11.591 17.863 -11.631 1.00 90.31 980 THR A CA 1
ATOM 7543 C C . THR A 1 980 ? -10.660 16.722 -12.027 1.00 90.31 980 THR A C 1
ATOM 7545 O O . THR A 1 980 ? -9.554 16.971 -12.509 1.00 90.31 980 THR A O 1
ATOM 7548 N N . VAL A 1 981 ? -11.131 15.486 -11.862 1.00 94.06 981 VAL A N 1
ATOM 7549 C CA . VAL A 1 981 ? -10.502 14.257 -12.357 1.00 94.06 981 VAL A CA 1
ATOM 7550 C C . VAL A 1 981 ? -11.354 13.703 -13.492 1.00 94.06 981 VAL A C 1
ATOM 7552 O O . VAL A 1 981 ? -12.573 13.604 -13.376 1.00 94.06 981 VAL A O 1
ATOM 7555 N N . ILE A 1 982 ? -10.719 13.298 -14.584 1.00 94.44 982 ILE A N 1
ATOM 7556 C CA . ILE A 1 982 ? -11.351 12.541 -15.664 1.00 94.44 982 ILE A CA 1
ATOM 7557 C C . ILE A 1 982 ? -10.505 11.297 -15.900 1.00 94.44 982 ILE A C 1
ATOM 7559 O O . ILE A 1 982 ? -9.281 11.371 -15.930 1.00 94.44 982 ILE A O 1
ATOM 7563 N N . SER A 1 983 ? -11.140 10.151 -16.094 1.00 93.31 983 SER A N 1
ATOM 7564 C CA . SER A 1 983 ? -10.497 8.926 -16.558 1.00 93.31 983 SER A CA 1
ATOM 7565 C C . SER A 1 983 ? -11.438 8.164 -17.483 1.00 93.31 983 SER A C 1
ATOM 7567 O O . SER A 1 983 ? -12.653 8.184 -17.297 1.00 93.31 983 SER A O 1
ATOM 7569 N N . ALA A 1 984 ? -10.886 7.508 -18.495 1.00 94.44 984 ALA A N 1
ATOM 7570 C CA . ALA A 1 984 ? -11.605 6.575 -19.348 1.00 94.44 984 ALA A CA 1
ATOM 7571 C C . ALA A 1 984 ? -10.635 5.539 -19.910 1.00 94.44 984 ALA A C 1
ATOM 7573 O O . ALA A 1 984 ? -9.496 5.870 -20.233 1.00 94.44 984 ALA A O 1
ATOM 7574 N N . ALA A 1 985 ? -11.077 4.299 -20.064 1.00 91.38 985 ALA A N 1
ATOM 7575 C CA . ALA A 1 985 ? -10.330 3.265 -20.757 1.00 91.38 985 ALA A CA 1
ATOM 7576 C C . ALA A 1 985 ? -11.268 2.322 -21.514 1.00 91.38 985 ALA A C 1
ATOM 7578 O O . ALA A 1 985 ? -12.400 2.088 -21.105 1.00 91.38 985 ALA A O 1
ATOM 7579 N N . ALA A 1 986 ? -10.791 1.751 -22.611 1.00 93.00 986 ALA A N 1
ATOM 7580 C CA . ALA A 1 986 ? -11.468 0.687 -23.341 1.00 93.00 986 ALA A CA 1
ATOM 7581 C C . ALA A 1 986 ? -10.419 -0.256 -23.928 1.00 93.00 986 ALA A C 1
ATOM 7583 O O . ALA A 1 986 ? -9.368 0.202 -24.367 1.00 93.00 986 ALA A O 1
ATOM 7584 N N . SER A 1 987 ? -10.684 -1.558 -23.941 1.00 90.56 987 SER A N 1
ATOM 7585 C CA . SER A 1 987 ? -9.772 -2.572 -24.481 1.00 90.56 987 SER A CA 1
ATOM 7586 C C . SER A 1 987 ? -10.549 -3.771 -25.014 1.00 90.56 987 SER A C 1
ATOM 7588 O O . SER A 1 987 ? -11.545 -4.170 -24.411 1.00 90.56 987 SER A O 1
ATOM 7590 N N . GLY A 1 988 ? -10.124 -4.352 -26.136 1.00 89.19 988 GLY A N 1
ATOM 7591 C CA . GLY A 1 988 ? -10.778 -5.541 -26.676 1.00 89.19 988 GLY A CA 1
ATOM 7592 C C . GLY A 1 988 ? -10.292 -6.026 -28.040 1.00 89.19 988 GLY A C 1
ATOM 7593 O O . GLY A 1 988 ? -9.542 -5.349 -28.743 1.00 89.19 988 GLY A O 1
ATOM 7594 N N . LYS A 1 989 ? -10.742 -7.225 -28.419 1.00 89.50 989 LYS A N 1
AT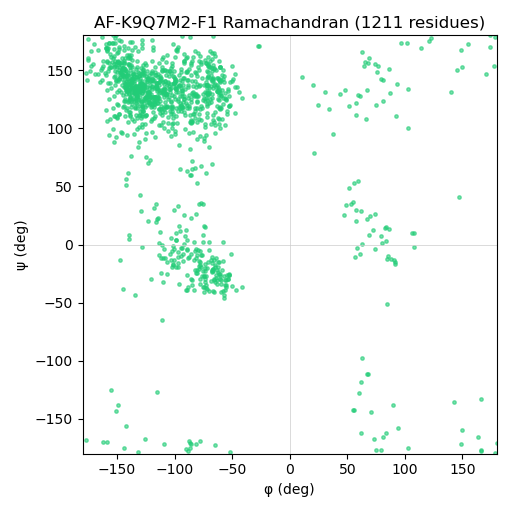OM 7595 C CA . LYS A 1 989 ? -10.476 -7.859 -29.716 1.00 89.50 989 LYS A CA 1
ATOM 7596 C C . LYS A 1 989 ? -11.459 -7.336 -30.765 1.00 89.50 989 LYS A C 1
ATOM 7598 O O . LYS A 1 989 ? -12.650 -7.622 -30.703 1.00 89.50 989 LYS A O 1
ATOM 7603 N N . LEU A 1 990 ? -10.942 -6.583 -31.737 1.00 89.31 990 LEU A N 1
ATOM 7604 C CA . LEU A 1 990 ? -11.667 -6.145 -32.937 1.00 89.31 990 LEU A CA 1
ATOM 7605 C C . LEU A 1 990 ? -11.844 -7.298 -33.940 1.00 89.31 990 LEU A C 1
ATOM 7607 O O . LEU A 1 990 ? -12.789 -7.314 -34.722 1.00 89.31 990 LEU A O 1
ATOM 7611 N N . SER A 1 991 ? -10.931 -8.270 -33.917 1.00 90.25 991 SER A N 1
ATOM 7612 C CA . SER A 1 991 ? -11.053 -9.575 -34.574 1.00 90.25 991 SER A CA 1
ATOM 7613 C C . SER A 1 991 ? -10.233 -10.614 -33.789 1.00 90.25 991 SER A C 1
ATOM 7615 O O . SER A 1 991 ? -9.478 -10.221 -32.897 1.00 90.25 991 SER A O 1
ATOM 7617 N N . PRO A 1 992 ? -10.291 -11.922 -34.111 1.00 87.00 992 PRO A N 1
ATOM 7618 C CA . PRO A 1 992 ? -9.441 -12.926 -33.461 1.00 87.00 992 PRO A CA 1
ATOM 7619 C C . PRO A 1 992 ? -7.936 -12.619 -33.525 1.00 87.00 992 PRO A C 1
ATOM 7621 O O . PRO A 1 992 ? -7.206 -13.049 -32.635 1.00 87.00 992 PRO A O 1
ATOM 7624 N N . ALA A 1 993 ? -7.499 -11.865 -34.544 1.00 90.06 993 ALA A N 1
ATOM 7625 C CA . ALA A 1 993 ? -6.105 -11.489 -34.777 1.00 90.06 993 ALA A CA 1
ATOM 7626 C C . ALA A 1 993 ? -5.773 -10.017 -34.461 1.00 90.06 993 ALA A C 1
ATOM 7628 O O . ALA A 1 993 ? -4.599 -9.672 -34.381 1.00 90.06 993 ALA A O 1
ATOM 7629 N N . LEU A 1 994 ? -6.772 -9.137 -34.309 1.00 90.12 994 LEU A N 1
ATOM 7630 C CA . LEU A 1 994 ? -6.577 -7.696 -34.095 1.00 90.12 994 LEU A CA 1
ATOM 7631 C C . LEU A 1 994 ? -7.192 -7.272 -32.765 1.00 90.12 994 LEU A C 1
ATOM 7633 O O . LEU A 1 994 ? -8.402 -7.372 -32.570 1.00 90.12 994 LEU A O 1
ATOM 7637 N N . THR A 1 995 ? -6.366 -6.725 -31.884 1.00 90.56 995 THR A N 1
ATOM 7638 C CA . THR A 1 995 ? -6.767 -6.231 -30.565 1.00 90.56 995 THR A CA 1
ATOM 7639 C C . THR A 1 995 ? -6.456 -4.732 -30.476 1.00 90.56 995 THR A C 1
ATOM 7641 O O . THR A 1 995 ? -5.511 -4.257 -31.106 1.00 90.56 995 THR A O 1
ATOM 7644 N N . ALA A 1 996 ? -7.261 -3.967 -29.737 1.00 91.75 996 ALA A N 1
ATOM 7645 C CA . ALA A 1 996 ? -7.138 -2.516 -29.595 1.00 91.75 996 ALA A CA 1
ATOM 7646 C C . ALA A 1 996 ? -7.428 -2.058 -28.161 1.00 91.75 996 ALA A C 1
ATOM 7648 O O . ALA A 1 996 ? -8.277 -2.645 -27.490 1.00 91.75 996 ALA A O 1
ATOM 7649 N N . ALA A 1 997 ? -6.772 -0.989 -27.704 1.00 90.69 997 ALA A N 1
ATOM 7650 C CA . ALA A 1 997 ? -7.112 -0.329 -26.449 1.00 90.69 997 ALA A CA 1
ATOM 7651 C C . ALA A 1 997 ? -6.782 1.171 -26.431 1.00 90.69 997 ALA A C 1
ATOM 7653 O O . ALA A 1 997 ? -5.907 1.656 -27.148 1.00 90.69 997 ALA A O 1
ATOM 7654 N N . VAL A 1 998 ? -7.494 1.901 -25.575 1.00 93.38 998 VAL A N 1
ATOM 7655 C CA . VAL A 1 998 ? -7.384 3.345 -25.342 1.00 93.38 998 VAL A CA 1
ATOM 7656 C C . VAL A 1 998 ? -7.449 3.602 -23.835 1.00 93.38 998 VAL A C 1
ATOM 7658 O O . VAL A 1 998 ? -8.232 2.960 -23.139 1.00 93.38 998 VAL A O 1
ATOM 7661 N N . ARG A 1 999 ? -6.669 4.560 -23.327 1.00 92.31 999 ARG A N 1
ATOM 7662 C CA . ARG A 1 999 ? -6.783 5.112 -21.967 1.00 92.31 999 ARG A CA 1
ATOM 7663 C C . ARG A 1 999 ? -6.592 6.625 -22.007 1.00 92.31 999 ARG A C 1
ATOM 7665 O O . ARG A 1 999 ? -5.556 7.084 -22.468 1.00 92.31 999 ARG A O 1
ATOM 7672 N N . TYR A 1 1000 ? -7.537 7.385 -21.474 1.00 94.38 1000 TYR A N 1
ATOM 7673 C CA . TYR A 1 1000 ? -7.423 8.817 -21.204 1.00 94.38 1000 TYR A CA 1
ATOM 7674 C C . TYR A 1 1000 ? -7.476 9.074 -19.695 1.00 94.38 1000 TYR A C 1
ATOM 7676 O O . TYR A 1 1000 ? -8.210 8.399 -18.972 1.00 94.38 1000 TYR A O 1
ATOM 7684 N N . GLN A 1 1001 ? -6.713 10.049 -19.211 1.00 92.50 1001 GLN A N 1
ATOM 7685 C CA . GLN A 1 1001 ? -6.790 10.534 -17.840 1.00 92.50 1001 GLN A CA 1
ATOM 7686 C C . GLN A 1 1001 ? -6.371 12.002 -17.738 1.00 92.50 1001 GLN A C 1
ATOM 7688 O O . GLN A 1 1001 ? -5.448 12.437 -18.421 1.00 92.50 1001 GLN A O 1
ATOM 7693 N N . GLN A 1 1002 ? -7.014 12.751 -16.847 1.00 93.44 1002 GLN A N 1
ATOM 7694 C CA . GLN A 1 1002 ? -6.679 14.127 -16.498 1.00 93.44 1002 GLN A CA 1
ATOM 7695 C C . GLN A 1 1002 ? -6.935 14.359 -15.006 1.00 93.44 1002 GLN A C 1
ATOM 7697 O O . GLN A 1 1002 ? -7.947 13.891 -14.491 1.00 93.44 1002 GLN A O 1
ATOM 7702 N N . ALA A 1 1003 ? -6.057 15.091 -14.318 1.00 91.19 1003 ALA A N 1
ATOM 7703 C CA . ALA A 1 1003 ? -6.318 15.601 -12.968 1.00 91.19 1003 ALA A CA 1
ATOM 7704 C C . ALA A 1 1003 ? -5.453 16.830 -12.639 1.00 91.19 1003 ALA A C 1
ATOM 7706 O O . ALA A 1 1003 ? -4.340 16.973 -13.155 1.00 91.19 1003 ALA A O 1
ATOM 7707 N N . GLY A 1 1004 ? -5.960 17.692 -11.755 1.00 85.88 1004 GLY A N 1
ATOM 7708 C CA . GLY A 1 1004 ? -5.190 18.756 -11.099 1.00 85.88 1004 GLY A CA 1
ATOM 7709 C C . GLY A 1 1004 ? -4.511 18.276 -9.808 1.00 85.88 1004 GLY A C 1
ATOM 7710 O O . GLY A 1 1004 ? -4.504 17.079 -9.510 1.00 85.88 1004 GLY A O 1
ATOM 7711 N N . GLY A 1 1005 ? -3.974 19.208 -9.014 1.00 86.69 1005 GLY A N 1
ATOM 7712 C CA . GLY A 1 1005 ? -3.466 18.931 -7.662 1.00 86.69 1005 GLY A CA 1
ATOM 7713 C C . GLY A 1 1005 ? -4.588 18.808 -6.626 1.00 86.69 1005 GLY A C 1
ATOM 7714 O O . GLY A 1 1005 ? -5.546 19.577 -6.664 1.00 86.69 1005 GLY A O 1
ATOM 7715 N N . ALA A 1 1006 ? -4.499 17.820 -5.733 1.00 90.12 1006 ALA A N 1
ATOM 7716 C CA . ALA A 1 1006 ? -5.554 17.461 -4.776 1.00 90.12 1006 ALA A CA 1
ATOM 7717 C C . ALA A 1 1006 ? -5.298 17.934 -3.329 1.00 90.12 1006 ALA A C 1
ATOM 7719 O O . ALA A 1 1006 ? -6.211 17.895 -2.504 1.00 90.12 1006 ALA A O 1
ATOM 7720 N N . ASN A 1 1007 ? -4.077 18.368 -3.001 1.00 89.75 1007 ASN A N 1
ATOM 7721 C CA . ASN A 1 1007 ? -3.714 18.816 -1.654 1.00 89.75 1007 ASN A CA 1
ATOM 7722 C C . ASN A 1 1007 ? -4.361 20.156 -1.281 1.00 89.75 1007 ASN A C 1
ATOM 7724 O O . ASN A 1 1007 ? -4.557 21.039 -2.113 1.00 89.75 1007 ASN A O 1
ATOM 7728 N N . GLN A 1 1008 ? -4.549 20.348 0.023 1.00 86.69 1008 GLN A N 1
ATOM 7729 C CA . GLN A 1 1008 ? -4.872 21.646 0.611 1.00 86.69 1008 GLN A CA 1
ATOM 7730 C C . GLN A 1 1008 ? -3.801 22.698 0.274 1.00 86.69 1008 GLN A C 1
ATOM 7732 O O . GLN A 1 1008 ? -2.615 22.381 0.236 1.00 86.69 1008 GLN A O 1
ATOM 7737 N N . LEU A 1 1009 ? -4.213 23.956 0.088 1.00 83.44 1009 LEU A N 1
ATOM 7738 C CA . LEU A 1 1009 ? -3.362 25.136 -0.160 1.00 83.44 1009 LEU A CA 1
ATOM 7739 C C . LEU A 1 1009 ? -2.480 25.132 -1.434 1.00 83.44 1009 LEU A C 1
ATOM 7741 O O . LEU A 1 1009 ? -1.931 26.180 -1.765 1.00 83.44 1009 LEU A O 1
ATOM 7745 N N . LEU A 1 1010 ? -2.361 24.031 -2.188 1.00 80.88 1010 LEU A N 1
ATOM 7746 C CA . LEU A 1 1010 ? -1.588 23.982 -3.444 1.00 80.88 1010 LEU A CA 1
ATOM 7747 C C . LEU A 1 1010 ? -2.407 24.464 -4.655 1.00 80.88 1010 LEU A C 1
ATOM 7749 O O . LEU A 1 1010 ? -2.702 23.709 -5.582 1.00 80.88 1010 LEU A O 1
ATOM 7753 N N . GLN A 1 1011 ? -2.772 25.744 -4.635 1.00 74.44 1011 GLN A N 1
ATOM 7754 C CA . GLN A 1 1011 ? -3.428 26.432 -5.752 1.00 74.44 1011 GLN A CA 1
ATOM 7755 C C . GLN A 1 1011 ? -2.419 26.817 -6.854 1.00 74.44 1011 GLN A C 1
ATOM 7757 O O . GLN A 1 1011 ? -1.216 26.866 -6.618 1.00 74.44 1011 GLN A O 1
ATOM 7762 N N . GLY A 1 1012 ? -2.900 27.104 -8.070 1.00 72.31 1012 GLY A N 1
ATOM 7763 C CA . GLY A 1 1012 ? -2.051 27.560 -9.188 1.00 72.31 1012 GLY A CA 1
ATOM 7764 C C . GLY A 1 1012 ? -1.257 26.464 -9.919 1.00 72.31 1012 GLY A C 1
ATOM 7765 O O . GLY A 1 1012 ? -0.443 26.770 -10.789 1.00 72.31 1012 GLY A O 1
ATOM 7766 N N . LEU A 1 1013 ? -1.497 25.189 -9.601 1.00 79.56 1013 LEU A N 1
ATOM 7767 C CA . LEU A 1 1013 ? -0.961 24.050 -10.350 1.00 79.56 1013 LEU A CA 1
ATOM 7768 C C . LEU A 1 1013 ? -1.857 23.736 -11.555 1.00 79.56 1013 LEU A C 1
ATOM 7770 O O . LEU A 1 1013 ? -3.069 23.571 -11.411 1.00 79.56 1013 LEU A O 1
ATOM 7774 N N . GLY A 1 1014 ? -1.261 23.628 -12.743 1.00 80.31 1014 GLY A N 1
ATOM 7775 C CA . GLY A 1 1014 ? -1.987 23.249 -13.958 1.00 80.31 1014 GLY A CA 1
ATOM 7776 C C . GLY A 1 1014 ? -2.423 21.776 -13.969 1.00 80.31 1014 GLY A C 1
ATOM 7777 O O . GLY A 1 1014 ? -1.870 20.930 -13.263 1.00 80.31 1014 GLY A O 1
ATOM 7778 N N . ASN A 1 1015 ? -3.399 21.448 -14.818 1.00 87.56 1015 ASN A N 1
ATOM 7779 C CA . ASN A 1 1015 ? -3.826 20.062 -15.016 1.00 87.56 1015 ASN A CA 1
ATOM 7780 C C . ASN A 1 1015 ? -2.718 19.222 -15.672 1.00 87.56 1015 ASN A C 1
ATOM 7782 O O . ASN A 1 1015 ? -2.053 19.656 -16.611 1.00 87.56 1015 ASN A O 1
ATOM 7786 N N . THR A 1 1016 ? -2.579 17.981 -15.209 1.00 89.56 1016 THR A N 1
ATOM 7787 C CA . THR A 1 1016 ? -1.809 16.932 -15.891 1.00 89.56 1016 THR A CA 1
ATOM 7788 C C . THR A 1 1016 ? -2.772 16.095 -16.730 1.00 89.56 1016 THR A C 1
ATOM 7790 O O . THR A 1 1016 ? -3.837 15.732 -16.226 1.00 89.56 1016 THR A O 1
ATOM 7793 N N . ALA A 1 1017 ? -2.406 15.740 -17.964 1.00 92.19 1017 ALA A N 1
ATOM 7794 C CA . ALA A 1 1017 ? -3.226 14.901 -18.844 1.00 92.19 1017 ALA A CA 1
ATOM 7795 C C . ALA A 1 1017 ? -2.402 13.800 -19.535 1.00 92.19 1017 ALA A C 1
ATOM 7797 O O . ALA A 1 1017 ? -1.236 13.996 -19.874 1.00 92.19 1017 ALA A O 1
ATOM 7798 N N . ASN A 1 1018 ? -3.007 12.635 -19.770 1.00 91.75 1018 ASN A N 1
ATOM 7799 C CA . ASN A 1 1018 ? -2.403 11.518 -20.492 1.00 91.75 1018 ASN A CA 1
ATOM 7800 C C . ASN A 1 1018 ? -3.450 10.822 -21.371 1.00 91.75 1018 ASN A C 1
ATOM 7802 O O . ASN A 1 1018 ? -4.517 10.451 -20.891 1.00 91.75 1018 ASN A O 1
ATOM 7806 N N . LEU A 1 1019 ? -3.140 10.617 -22.648 1.00 93.94 1019 LEU A N 1
ATOM 7807 C CA . LEU A 1 1019 ? -3.911 9.792 -23.578 1.00 93.94 1019 LEU A CA 1
ATOM 7808 C C . LEU A 1 1019 ? -2.975 8.730 -24.146 1.00 93.94 1019 LEU A C 1
ATOM 7810 O O . LEU A 1 1019 ? -1.903 9.060 -24.632 1.00 93.94 1019 LEU A O 1
ATOM 7814 N N . ARG A 1 1020 ? -3.385 7.467 -24.117 1.00 92.50 1020 ARG A N 1
ATOM 7815 C CA . ARG A 1 1020 ? -2.682 6.320 -24.695 1.00 92.50 1020 ARG A CA 1
ATOM 7816 C C . ARG A 1 1020 ? -3.627 5.584 -25.632 1.00 92.50 1020 ARG A C 1
ATOM 7818 O O . ARG A 1 1020 ? -4.780 5.352 -25.278 1.00 92.50 1020 ARG A O 1
ATOM 7825 N N . VAL A 1 1021 ? -3.130 5.186 -26.793 1.00 93.31 1021 VAL A N 1
ATOM 7826 C CA . VAL A 1 1021 ? -3.817 4.357 -27.789 1.00 93.31 1021 VAL A CA 1
ATOM 7827 C C . VAL A 1 1021 ? -2.853 3.251 -28.206 1.00 93.31 1021 VAL A C 1
ATOM 7829 O O . VAL A 1 1021 ? -1.679 3.522 -28.447 1.00 93.31 1021 VAL A O 1
ATOM 7832 N N . GLY A 1 1022 ? -3.332 2.012 -28.280 1.00 91.31 1022 GLY A N 1
ATOM 7833 C CA . GLY A 1 1022 ? -2.545 0.853 -28.690 1.00 91.31 1022 GLY A CA 1
ATOM 7834 C C . GLY A 1 1022 ? -3.338 -0.086 -29.593 1.00 91.31 1022 GLY A C 1
ATOM 7835 O O . GLY A 1 1022 ? -4.522 -0.324 -29.355 1.00 91.31 1022 GLY A O 1
ATOM 7836 N N . LEU A 1 1023 ? -2.680 -0.631 -30.615 1.00 92.12 1023 LEU A N 1
ATOM 7837 C CA . LEU A 1 1023 ? -3.210 -1.667 -31.505 1.00 92.12 1023 LEU A CA 1
ATOM 7838 C C . LEU A 1 1023 ? -2.197 -2.810 -31.605 1.00 92.12 1023 LEU A C 1
ATOM 7840 O O . LEU A 1 1023 ? -0.994 -2.557 -31.659 1.00 92.12 1023 LEU A O 1
ATOM 7844 N N . ALA A 1 1024 ? -2.680 -4.047 -31.688 1.00 90.81 1024 ALA A N 1
ATOM 7845 C CA . ALA A 1 1024 ? -1.840 -5.225 -31.870 1.00 90.81 1024 ALA A CA 1
ATOM 7846 C C . ALA A 1 1024 ? -2.456 -6.230 -32.838 1.00 90.81 1024 ALA A C 1
ATOM 7848 O O . ALA A 1 1024 ? -3.630 -6.588 -32.716 1.00 90.81 1024 ALA A O 1
ATOM 7849 N N . TYR A 1 1025 ? -1.635 -6.701 -33.771 1.00 91.56 1025 TYR A N 1
ATOM 7850 C CA . TYR A 1 1025 ? -1.945 -7.738 -34.742 1.00 91.56 1025 TYR A CA 1
ATOM 7851 C C . TYR A 1 1025 ? -1.098 -8.988 -34.468 1.00 91.56 1025 TYR A C 1
ATOM 7853 O O . TYR A 1 1025 ? 0.131 -8.893 -34.424 1.00 91.56 1025 TYR A O 1
ATOM 7861 N N . ARG A 1 1026 ? -1.757 -10.141 -34.317 1.00 89.38 1026 ARG A N 1
ATOM 7862 C CA . ARG A 1 1026 ? -1.169 -11.477 -34.123 1.00 89.38 1026 ARG A CA 1
ATOM 7863 C C . ARG A 1 1026 ? -2.180 -12.532 -34.576 1.00 89.38 1026 ARG A C 1
ATOM 7865 O O . ARG A 1 1026 ? -3.192 -12.717 -33.904 1.00 89.38 1026 ARG A O 1
ATOM 7872 N N . ASP A 1 1027 ? -1.949 -13.203 -35.706 1.00 89.19 1027 ASP A N 1
ATOM 7873 C CA . ASP A 1 1027 ? -2.871 -14.243 -36.197 1.00 89.19 1027 ASP A CA 1
ATOM 7874 C C . ASP A 1 1027 ? -2.781 -15.505 -35.311 1.00 89.19 1027 ASP A C 1
ATOM 7876 O O . ASP A 1 1027 ? -1.701 -16.089 -35.198 1.00 89.19 1027 ASP A O 1
ATOM 7880 N N . PRO A 1 1028 ? -3.883 -15.966 -34.682 1.00 86.06 1028 PRO A N 1
ATOM 7881 C CA . PRO A 1 1028 ? -3.865 -17.158 -33.832 1.00 86.06 1028 PRO A CA 1
ATOM 7882 C C . PRO A 1 1028 ? -3.605 -18.471 -34.593 1.00 86.06 1028 PRO A C 1
ATOM 7884 O O . PRO A 1 1028 ? -3.387 -19.498 -33.953 1.00 86.06 1028 PRO A O 1
ATOM 7887 N N . ASN A 1 1029 ? -3.635 -18.463 -35.929 1.00 91.88 1029 ASN A N 1
ATOM 7888 C CA . ASN A 1 1029 ? -3.380 -19.630 -36.776 1.00 91.88 1029 ASN A CA 1
ATOM 7889 C C . ASN A 1 1029 ? -1.971 -19.627 -37.394 1.00 91.88 1029 ASN A C 1
ATOM 7891 O O . ASN A 1 1029 ? -1.523 -20.671 -37.870 1.00 91.88 1029 ASN A O 1
ATOM 7895 N N . ASP A 1 1030 ? -1.296 -18.472 -37.448 1.00 89.31 1030 ASP A N 1
ATOM 7896 C CA . ASP A 1 1030 ? -0.074 -18.303 -38.237 1.00 89.31 1030 ASP A CA 1
ATOM 7897 C C . ASP A 1 1030 ? 0.863 -17.210 -37.687 1.00 89.31 1030 ASP A C 1
ATOM 7899 O O . ASP A 1 1030 ? 0.715 -16.025 -37.976 1.00 89.31 1030 ASP A O 1
ATOM 7903 N N . ASP A 1 1031 ? 1.905 -17.610 -36.952 1.00 87.56 1031 ASP A N 1
ATOM 7904 C CA . ASP A 1 1031 ? 2.856 -16.690 -36.297 1.00 87.56 1031 ASP A CA 1
ATOM 7905 C C . ASP A 1 1031 ? 3.841 -15.994 -37.275 1.00 87.56 1031 ASP A C 1
ATOM 7907 O O . ASP A 1 1031 ? 4.866 -15.440 -36.877 1.00 87.56 1031 ASP A O 1
ATOM 7911 N N . LYS A 1 1032 ? 3.562 -16.026 -38.589 1.00 94.00 1032 LYS A N 1
ATOM 7912 C CA . LYS A 1 1032 ? 4.407 -15.403 -39.622 1.00 94.00 1032 LYS A CA 1
ATOM 7913 C C . LYS A 1 1032 ? 4.472 -13.886 -39.512 1.00 94.00 1032 LYS A C 1
ATOM 7915 O O . LYS A 1 1032 ? 5.491 -13.332 -39.910 1.00 94.00 1032 LYS A O 1
ATOM 7920 N N . PHE A 1 1033 ? 3.418 -13.203 -39.062 1.00 94.94 1033 PHE A N 1
ATOM 7921 C CA . PHE A 1 1033 ? 3.393 -11.739 -38.987 1.00 94.94 1033 PHE A CA 1
ATOM 7922 C C . PHE A 1 1033 ? 2.750 -11.237 -37.698 1.00 94.94 1033 PHE A C 1
ATOM 7924 O O . PHE A 1 1033 ? 1.601 -11.558 -37.398 1.00 94.94 1033 PHE A O 1
ATOM 7931 N N . ASN A 1 1034 ? 3.481 -10.384 -36.983 1.00 93.19 1034 ASN A N 1
ATOM 7932 C CA . ASN A 1 1034 ? 2.996 -9.687 -35.800 1.00 93.19 1034 ASN A CA 1
ATOM 7933 C C . ASN A 1 1034 ? 3.354 -8.206 -35.890 1.00 93.19 1034 ASN A C 1
ATOM 7935 O O . ASN A 1 1034 ? 4.450 -7.862 -36.338 1.00 93.19 1034 ASN A O 1
ATOM 7939 N N . ALA A 1 1035 ? 2.456 -7.334 -35.435 1.00 93.50 1035 ALA A N 1
ATOM 7940 C CA . ALA A 1 1035 ? 2.690 -5.894 -35.413 1.00 93.50 1035 ALA A CA 1
ATOM 7941 C C . ALA A 1 1035 ? 2.025 -5.218 -34.211 1.00 93.50 1035 ALA A C 1
ATOM 7943 O O . ALA A 1 1035 ? 0.945 -5.614 -33.779 1.00 93.50 1035 ALA A O 1
ATOM 7944 N N . LEU A 1 1036 ? 2.666 -4.172 -33.703 1.00 91.00 1036 LEU A N 1
ATOM 7945 C CA . LEU A 1 1036 ? 2.266 -3.382 -32.547 1.00 91.00 1036 LEU A CA 1
ATOM 7946 C C . LEU A 1 1036 ? 2.354 -1.899 -32.923 1.00 91.00 1036 LEU A C 1
ATOM 7948 O O . LEU A 1 1036 ? 3.350 -1.453 -33.492 1.00 91.00 1036 LEU A O 1
ATOM 7952 N N . LEU A 1 1037 ? 1.314 -1.130 -32.611 1.00 92.88 1037 LEU A N 1
ATOM 7953 C CA . LEU A 1 1037 ? 1.260 0.318 -32.821 1.00 92.88 1037 LEU A CA 1
ATOM 7954 C C . LEU A 1 1037 ? 0.892 1.001 -31.505 1.00 92.88 1037 LEU A C 1
ATOM 7956 O O . LEU A 1 1037 ? -0.001 0.536 -30.795 1.00 92.88 1037 LEU A O 1
ATOM 7960 N N . GLY A 1 1038 ? 1.549 2.116 -31.203 1.00 91.62 1038 GLY A N 1
ATOM 7961 C CA . GLY A 1 1038 ? 1.320 2.915 -30.007 1.00 91.62 1038 GLY A CA 1
ATOM 7962 C C . GLY A 1 1038 ? 1.281 4.409 -30.311 1.00 91.62 1038 GLY A C 1
ATOM 7963 O O . GLY A 1 1038 ? 2.048 4.919 -31.126 1.00 91.62 1038 GLY A O 1
ATOM 7964 N N . TYR A 1 1039 ? 0.398 5.124 -29.622 1.00 93.81 1039 TYR A N 1
ATOM 7965 C CA . TYR A 1 1039 ? 0.405 6.580 -29.546 1.00 93.81 1039 TYR A CA 1
ATOM 7966 C C . TYR A 1 1039 ? 0.165 7.012 -28.100 1.00 93.81 1039 TYR A C 1
ATOM 7968 O O . TYR A 1 1039 ? -0.771 6.541 -27.454 1.00 93.81 1039 TYR A O 1
ATOM 7976 N N . GLU A 1 1040 ? 0.997 7.913 -27.591 1.00 92.88 1040 GLU A N 1
ATOM 7977 C CA . GLU A 1 1040 ? 0.838 8.554 -26.293 1.00 92.88 1040 GLU A CA 1
ATOM 7978 C C . GLU A 1 1040 ? 0.910 10.078 -26.441 1.00 92.88 1040 GLU A C 1
ATOM 7980 O O . GLU A 1 1040 ? 1.830 10.614 -27.049 1.00 92.88 1040 GLU A O 1
ATOM 7985 N N . TYR A 1 1041 ? -0.041 10.776 -25.832 1.00 94.62 1041 TYR A N 1
ATOM 7986 C CA . TYR A 1 1041 ? 0.022 12.205 -25.555 1.00 94.62 1041 TYR A CA 1
ATOM 7987 C C . TYR A 1 1041 ? 0.132 12.407 -24.043 1.00 94.62 1041 TYR A C 1
ATOM 7989 O O . TYR A 1 1041 ? -0.620 11.795 -23.278 1.00 94.62 1041 TYR A O 1
ATOM 7997 N N . ARG A 1 1042 ? 1.051 13.263 -23.596 1.00 91.75 1042 ARG A N 1
ATOM 7998 C CA . ARG A 1 1042 ? 1.269 13.568 -22.177 1.00 91.75 1042 ARG A CA 1
ATOM 7999 C C . ARG A 1 1042 ? 1.490 15.063 -21.984 1.00 91.75 1042 ARG A C 1
ATOM 8001 O O . ARG A 1 1042 ? 2.424 15.622 -22.542 1.00 91.75 1042 ARG A O 1
ATOM 8008 N N . GLN A 1 1043 ? 0.667 15.674 -21.142 1.00 91.06 1043 GLN A N 1
ATOM 8009 C CA . GLN A 1 1043 ? 0.782 17.060 -20.704 1.00 91.06 1043 GLN A CA 1
ATOM 8010 C C . GLN A 1 1043 ? 1.128 17.095 -19.213 1.00 91.06 1043 GLN A C 1
ATOM 8012 O O . GLN A 1 1043 ? 0.365 16.580 -18.393 1.00 91.06 1043 GLN A O 1
ATOM 8017 N N . ASN A 1 1044 ? 2.234 17.749 -18.865 1.00 87.62 1044 ASN A N 1
ATOM 8018 C CA . ASN A 1 1044 ? 2.616 18.085 -17.495 1.00 87.62 1044 ASN A CA 1
ATOM 8019 C C . ASN A 1 1044 ? 2.584 19.617 -17.314 1.00 87.62 1044 ASN A C 1
ATOM 8021 O O . ASN A 1 1044 ? 3.029 20.334 -18.217 1.00 87.62 1044 ASN A O 1
ATOM 8025 N N . PRO A 1 1045 ? 2.092 20.133 -16.172 1.00 83.12 1045 PRO A N 1
ATOM 8026 C CA . PRO A 1 1045 ? 2.025 21.572 -15.913 1.00 83.12 1045 PRO A CA 1
ATOM 8027 C C . PRO A 1 1045 ? 3.413 22.213 -15.790 1.00 83.12 1045 PRO A C 1
ATOM 8029 O O . PRO A 1 1045 ? 4.375 21.547 -15.413 1.00 83.12 1045 PRO A O 1
ATOM 8032 N N . ALA A 1 1046 ? 3.499 23.517 -16.075 1.00 76.81 1046 ALA A N 1
ATOM 8033 C CA . ALA A 1 1046 ? 4.739 24.284 -15.923 1.00 76.81 1046 ALA A CA 1
ATOM 8034 C C . ALA A 1 1046 ? 5.108 24.556 -14.461 1.00 76.81 1046 ALA A C 1
ATOM 8036 O O . ALA A 1 1046 ? 6.277 24.482 -14.093 1.00 76.81 1046 ALA A O 1
ATOM 8037 N N . THR A 1 1047 ? 4.114 24.807 -13.610 1.00 73.56 1047 THR A N 1
ATOM 8038 C CA . THR A 1 1047 ? 4.298 24.918 -12.163 1.00 73.56 1047 THR A CA 1
ATOM 8039 C C . THR A 1 1047 ? 4.234 23.542 -11.499 1.00 73.56 1047 THR A C 1
ATOM 8041 O O . THR A 1 1047 ? 3.248 22.811 -11.623 1.00 73.56 1047 THR A O 1
ATOM 8044 N N . THR A 1 1048 ? 5.276 23.204 -10.741 1.00 74.25 1048 THR A N 1
ATOM 8045 C CA . THR A 1 1048 ? 5.237 22.173 -9.691 1.00 74.25 1048 THR A CA 1
ATOM 8046 C C . THR A 1 1048 ? 5.260 22.866 -8.318 1.00 74.25 1048 THR A C 1
ATOM 8048 O O . THR A 1 1048 ? 5.5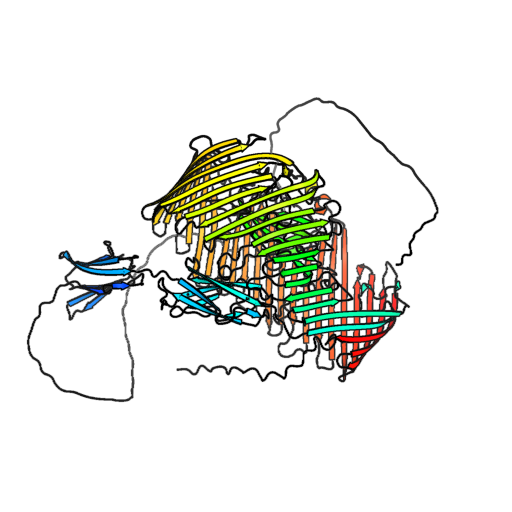70 24.058 -8.257 1.00 74.25 1048 THR A O 1
ATOM 8051 N N . PRO A 1 1049 ? 4.894 22.202 -7.200 1.00 74.50 1049 PRO A N 1
ATOM 8052 C CA . PRO A 1 1049 ? 4.724 22.892 -5.914 1.00 74.50 1049 PRO A CA 1
ATOM 8053 C C . PRO A 1 1049 ? 5.983 23.649 -5.469 1.00 74.50 1049 PRO A C 1
ATOM 8055 O O . PRO A 1 1049 ? 5.918 24.811 -5.089 1.00 74.50 1049 PRO A O 1
ATOM 8058 N N . ASP A 1 1050 ? 7.141 23.014 -5.623 1.00 70.31 1050 ASP A N 1
ATOM 8059 C CA . ASP A 1 1050 ? 8.474 23.556 -5.360 1.00 70.31 1050 ASP A CA 1
ATOM 8060 C C . ASP A 1 1050 ? 8.840 24.788 -6.207 1.00 70.31 1050 ASP A C 1
ATOM 8062 O O . ASP A 1 1050 ? 9.625 25.619 -5.749 1.00 70.31 1050 ASP A O 1
ATOM 8066 N N . THR A 1 1051 ? 8.263 24.952 -7.404 1.00 72.19 1051 THR A N 1
ATOM 8067 C CA . THR A 1 1051 ? 8.520 26.113 -8.278 1.00 72.19 1051 THR A CA 1
ATOM 8068 C C . THR A 1 1051 ? 7.409 27.168 -8.248 1.00 72.19 1051 THR A C 1
ATOM 8070 O O . THR A 1 1051 ? 7.583 28.255 -8.799 1.00 72.19 1051 THR A O 1
ATOM 8073 N N . LEU A 1 1052 ? 6.295 26.908 -7.551 1.00 73.50 1052 LEU A N 1
ATOM 8074 C CA . LEU A 1 1052 ? 5.118 27.784 -7.487 1.00 73.50 1052 LEU A CA 1
ATOM 8075 C C . LEU A 1 1052 ? 5.453 29.213 -7.016 1.00 73.50 1052 LEU A C 1
ATOM 8077 O O . LEU A 1 1052 ? 4.906 30.182 -7.537 1.00 73.50 1052 LEU A O 1
ATOM 8081 N N . LEU A 1 1053 ? 6.399 29.358 -6.080 1.00 71.44 1053 LEU A N 1
ATOM 8082 C CA . LEU A 1 1053 ? 6.894 30.660 -5.601 1.00 71.44 1053 LEU A CA 1
ATOM 8083 C C . LEU A 1 1053 ? 7.690 31.460 -6.641 1.00 71.44 1053 LEU A C 1
ATOM 8085 O O . LEU A 1 1053 ? 7.819 32.674 -6.499 1.00 71.44 1053 LEU A O 1
ATOM 8089 N N . ALA A 1 1054 ? 8.258 30.794 -7.645 1.00 70.38 1054 ALA A N 1
ATOM 8090 C CA . ALA A 1 1054 ? 9.120 31.407 -8.650 1.00 70.38 1054 ALA A CA 1
ATOM 8091 C C . ALA A 1 1054 ? 8.363 31.820 -9.926 1.00 70.38 1054 ALA A C 1
ATOM 8093 O O . ALA A 1 1054 ? 8.987 32.357 -10.841 1.00 70.38 1054 ALA A O 1
ATOM 8094 N N . GLY A 1 1055 ? 7.055 31.533 -10.026 1.00 64.06 1055 GLY A N 1
ATOM 8095 C CA . GLY A 1 1055 ? 6.236 31.828 -11.215 1.00 64.06 1055 GLY A CA 1
ATOM 8096 C C . GLY A 1 1055 ? 6.753 31.187 -12.512 1.00 64.06 1055 GLY A C 1
ATOM 8097 O O . GLY A 1 1055 ? 6.467 31.668 -13.602 1.00 64.06 1055 GLY A O 1
ATOM 8098 N N . SER A 1 1056 ? 7.581 30.149 -12.399 1.00 66.19 1056 SER A N 1
ATOM 8099 C CA . SER A 1 1056 ? 8.362 29.561 -13.490 1.00 66.19 1056 SER A CA 1
ATOM 8100 C C . SER A 1 1056 ? 8.571 28.067 -13.241 1.00 66.19 1056 SER A C 1
ATOM 8102 O O . SER A 1 1056 ? 8.326 27.575 -12.137 1.00 66.19 1056 SER A O 1
ATOM 8104 N N . GLY A 1 1057 ? 8.979 27.321 -14.266 1.00 67.94 1057 GLY A N 1
ATOM 8105 C CA . GLY A 1 1057 ? 9.135 25.870 -14.184 1.00 67.94 1057 GLY A CA 1
ATOM 8106 C C . GLY A 1 1057 ? 8.862 25.168 -15.511 1.00 67.94 1057 GLY A C 1
ATOM 8107 O O . GLY A 1 1057 ? 8.356 25.763 -16.462 1.00 67.94 1057 GLY A O 1
ATOM 8108 N N . ASN A 1 1058 ? 9.240 23.891 -15.576 1.00 72.31 1058 ASN A N 1
ATOM 8109 C CA . ASN A 1 1058 ? 9.423 23.169 -16.833 1.00 72.31 1058 ASN A CA 1
ATOM 8110 C C . ASN A 1 1058 ? 8.175 22.358 -17.217 1.00 72.31 1058 ASN A C 1
ATOM 8112 O O . ASN A 1 1058 ? 8.083 21.157 -16.949 1.00 72.31 1058 ASN A O 1
ATOM 8116 N N . GLY A 1 1059 ? 7.230 23.016 -17.882 1.00 81.75 1059 GLY A N 1
ATOM 8117 C CA . GLY A 1 1059 ? 6.052 22.387 -18.474 1.00 81.75 1059 GLY A CA 1
ATOM 8118 C C . GLY A 1 1059 ? 6.429 21.563 -19.696 1.00 81.75 1059 GLY A C 1
ATOM 8119 O O . GLY A 1 1059 ? 7.387 21.882 -20.398 1.00 81.75 1059 GLY A O 1
ATOM 8120 N N . SER A 1 1060 ? 5.690 20.488 -19.964 1.00 88.44 1060 SER A N 1
ATOM 8121 C CA . SER A 1 1060 ? 5.963 19.624 -21.118 1.00 88.44 1060 SER A CA 1
ATOM 8122 C C . SER A 1 1060 ? 4.692 19.083 -21.756 1.00 88.44 1060 SER A C 1
ATOM 8124 O O . SER A 1 1060 ? 3.789 18.612 -21.067 1.00 88.44 1060 SER A O 1
ATOM 8126 N N . ILE A 1 1061 ? 4.652 19.130 -23.086 1.00 92.12 1061 ILE A N 1
ATOM 8127 C CA . ILE A 1 1061 ? 3.655 18.472 -23.925 1.00 92.12 1061 ILE A CA 1
ATOM 8128 C C . ILE A 1 1061 ? 4.405 17.518 -24.854 1.00 92.12 1061 ILE A C 1
ATOM 8130 O O . ILE A 1 1061 ? 5.075 17.946 -25.793 1.00 92.12 1061 ILE A O 1
ATOM 8134 N N . ASP A 1 1062 ? 4.293 16.224 -24.568 1.00 93.25 1062 ASP A N 1
ATOM 8135 C CA . ASP A 1 1062 ? 4.839 15.136 -25.371 1.00 93.25 1062 ASP A CA 1
ATOM 8136 C C . ASP A 1 1062 ? 3.762 14.532 -26.274 1.00 93.25 1062 ASP A C 1
ATOM 8138 O O . ASP A 1 1062 ? 2.686 14.157 -25.806 1.00 93.25 1062 ASP A O 1
ATOM 8142 N N . HIS A 1 1063 ? 4.109 14.322 -27.540 1.00 95.31 1063 HIS A N 1
ATOM 8143 C CA . HIS A 1 1063 ? 3.456 13.379 -28.440 1.00 95.31 1063 HIS A CA 1
ATOM 8144 C C . HIS A 1 1063 ? 4.468 12.286 -28.789 1.00 95.31 1063 HIS A C 1
ATOM 8146 O O . HIS A 1 1063 ? 5.532 12.581 -29.329 1.00 95.31 1063 HIS A O 1
ATOM 8152 N N . ILE A 1 1064 ? 4.152 11.029 -28.494 1.00 93.44 1064 ILE A N 1
ATOM 8153 C CA . ILE A 1 1064 ? 4.998 9.861 -28.748 1.00 93.44 1064 ILE A CA 1
ATOM 8154 C C . ILE A 1 1064 ? 4.221 8.899 -29.645 1.00 93.44 1064 ILE A C 1
ATOM 8156 O O . ILE A 1 1064 ? 3.106 8.507 -29.321 1.00 93.44 1064 ILE A O 1
ATOM 8160 N N . PHE A 1 1065 ? 4.811 8.492 -30.760 1.00 94.56 1065 PHE A N 1
ATOM 8161 C CA . PHE A 1 1065 ? 4.309 7.444 -31.641 1.00 94.56 1065 PHE A CA 1
ATOM 8162 C C . PHE A 1 1065 ? 5.319 6.298 -31.698 1.00 94.56 1065 PHE A C 1
ATOM 8164 O O . PHE A 1 1065 ? 6.527 6.539 -31.748 1.00 94.56 1065 PHE A O 1
ATOM 8171 N N . SER A 1 1066 ? 4.838 5.059 -31.730 1.00 92.75 1066 SER A N 1
ATOM 8172 C CA . SER A 1 1066 ? 5.655 3.872 -31.966 1.00 92.75 1066 SER A CA 1
ATOM 8173 C C . SER A 1 1066 ? 4.965 2.891 -32.911 1.00 92.75 1066 SER A C 1
ATOM 8175 O O . SER A 1 1066 ? 3.747 2.718 -32.899 1.00 92.75 1066 SER A O 1
ATOM 8177 N N . ALA A 1 1067 ? 5.769 2.229 -33.734 1.00 94.00 1067 ALA A N 1
ATOM 8178 C CA . ALA A 1 1067 ? 5.369 1.127 -34.589 1.00 94.00 1067 ALA A CA 1
ATOM 8179 C C . ALA A 1 1067 ? 6.459 0.054 -34.553 1.00 94.00 1067 ALA A C 1
ATOM 8181 O O . ALA A 1 1067 ? 7.641 0.361 -34.698 1.00 94.00 1067 ALA A O 1
ATOM 8182 N N . GLU A 1 1068 ? 6.074 -1.200 -34.362 1.00 93.81 1068 GLU A N 1
ATOM 8183 C CA . GLU A 1 1068 ? 6.981 -2.341 -34.274 1.00 93.81 1068 GLU A CA 1
ATOM 8184 C C . GLU A 1 1068 ? 6.356 -3.538 -34.989 1.00 93.81 1068 GLU A C 1
ATOM 8186 O O . GLU A 1 1068 ? 5.159 -3.780 -34.856 1.00 93.81 1068 GLU A O 1
ATOM 8191 N N . ALA A 1 1069 ? 7.134 -4.271 -35.780 1.00 95.38 1069 ALA A N 1
ATOM 8192 C CA . ALA A 1 1069 ? 6.645 -5.422 -36.525 1.00 95.38 1069 ALA A CA 1
ATOM 8193 C C . ALA A 1 1069 ? 7.732 -6.479 -36.727 1.00 95.38 1069 ALA A C 1
ATOM 8195 O O . ALA A 1 1069 ? 8.911 -6.160 -36.895 1.00 95.38 1069 ALA A O 1
ATOM 8196 N N . ILE A 1 1070 ? 7.310 -7.741 -36.769 1.00 95.56 1070 ILE A N 1
ATOM 8197 C CA . ILE A 1 1070 ? 8.141 -8.886 -37.137 1.00 95.56 1070 ILE A CA 1
ATOM 8198 C C . ILE A 1 1070 ? 7.421 -9.732 -38.191 1.00 95.56 1070 ILE A C 1
ATOM 8200 O O . ILE A 1 1070 ? 6.238 -10.044 -38.060 1.00 95.56 1070 ILE A O 1
ATOM 8204 N N . TYR A 1 1071 ? 8.147 -10.088 -39.249 1.00 96.56 1071 TYR A N 1
ATOM 8205 C CA . TYR A 1 1071 ? 7.691 -10.924 -40.351 1.00 96.56 1071 TYR A CA 1
ATOM 8206 C C . TYR A 1 1071 ? 8.682 -12.072 -40.577 1.00 96.56 1071 TYR A C 1
ATOM 8208 O O . TYR A 1 1071 ? 9.811 -11.859 -41.018 1.00 96.56 1071 TYR A O 1
ATOM 8216 N N . ALA A 1 1072 ? 8.256 -13.293 -40.269 1.00 96.62 1072 ALA A N 1
ATOM 8217 C CA . ALA A 1 1072 ? 9.041 -14.516 -40.385 1.00 96.62 1072 ALA A CA 1
ATOM 8218 C C . ALA A 1 1072 ? 8.345 -15.518 -41.331 1.00 96.62 1072 ALA A C 1
ATOM 8220 O O . ALA A 1 1072 ? 7.759 -16.500 -40.874 1.00 96.62 1072 ALA A O 1
ATOM 8221 N N . PRO A 1 1073 ? 8.346 -15.285 -42.663 1.00 94.44 1073 PRO A N 1
ATOM 8222 C CA . PRO A 1 1073 ? 7.520 -16.047 -43.610 1.00 94.44 1073 PRO A CA 1
ATOM 8223 C C . PRO A 1 1073 ? 7.852 -17.545 -43.687 1.00 94.44 1073 PRO A C 1
ATOM 8225 O O . PRO A 1 1073 ? 7.028 -18.343 -44.137 1.00 94.44 1073 PRO A O 1
ATOM 8228 N N . ASN A 1 1074 ? 9.065 -17.927 -43.289 1.00 93.31 1074 ASN A N 1
ATOM 8229 C CA . ASN A 1 1074 ? 9.522 -19.300 -43.108 1.00 93.31 1074 ASN A CA 1
ATOM 8230 C C . ASN A 1 1074 ? 10.754 -19.304 -42.185 1.00 93.31 1074 ASN A C 1
ATOM 8232 O O . ASN A 1 1074 ? 11.315 -18.251 -41.896 1.00 93.31 1074 ASN A O 1
ATOM 8236 N N . TRP A 1 1075 ? 11.219 -20.488 -41.778 1.00 90.19 1075 TRP A N 1
ATOM 8237 C CA . TRP A 1 1075 ? 12.370 -20.653 -40.874 1.00 90.19 1075 TRP A CA 1
ATOM 8238 C C . TRP A 1 1075 ? 13.690 -20.030 -41.368 1.00 90.19 1075 TRP A C 1
ATOM 8240 O O . TRP A 1 1075 ? 14.628 -19.921 -40.580 1.00 90.19 1075 TRP A O 1
ATOM 8250 N N . GLN A 1 1076 ? 13.794 -19.652 -42.650 1.00 95.00 1076 GLN A N 1
ATOM 8251 C CA . GLN A 1 1076 ? 14.997 -19.026 -43.188 1.00 95.00 1076 GLN A CA 1
ATOM 8252 C C . GLN A 1 1076 ? 15.014 -17.508 -43.074 1.00 95.00 1076 GLN A C 1
ATOM 8254 O O . GLN A 1 1076 ? 16.105 -16.954 -43.049 1.00 95.00 1076 GLN A O 1
ATOM 8259 N N . TRP A 1 1077 ? 13.867 -16.832 -43.028 1.00 95.81 1077 TRP A N 1
ATOM 8260 C CA . TRP A 1 1077 ? 13.797 -15.369 -43.060 1.00 95.81 1077 TRP A CA 1
ATOM 8261 C C . TRP A 1 1077 ? 13.127 -14.823 -41.809 1.00 95.81 1077 TRP A C 1
ATOM 8263 O O . TRP A 1 1077 ? 12.011 -15.212 -41.486 1.00 95.81 1077 TRP A O 1
ATOM 8273 N N . GLU A 1 1078 ? 13.780 -13.859 -41.173 1.00 97.31 1078 GLU A N 1
ATOM 8274 C CA . GLU A 1 1078 ? 13.247 -13.054 -40.077 1.00 97.31 1078 GLU A CA 1
ATOM 8275 C C . GLU A 1 1078 ? 13.496 -11.580 -40.414 1.00 97.31 1078 GLU A C 1
ATOM 8277 O O . GLU A 1 1078 ? 14.637 -11.150 -40.594 1.00 97.31 1078 GLU A O 1
ATOM 8282 N N . LEU A 1 1079 ? 12.421 -10.807 -40.532 1.00 97.62 1079 LEU A N 1
ATOM 8283 C CA . LEU A 1 1079 ? 12.436 -9.379 -40.826 1.00 97.62 1079 LEU A CA 1
ATOM 8284 C C . LEU A 1 1079 ? 11.812 -8.651 -39.638 1.00 97.62 1079 LEU A C 1
ATOM 8286 O O . LEU A 1 1079 ? 10.648 -8.876 -39.328 1.00 97.62 1079 LEU A O 1
ATOM 8290 N N . TYR A 1 1080 ? 12.570 -7.785 -38.976 1.00 96.94 1080 TYR A N 1
ATOM 8291 C CA . TYR A 1 1080 ? 12.117 -7.002 -37.828 1.00 96.94 1080 TYR A CA 1
ATOM 8292 C C . TYR A 1 1080 ? 12.273 -5.512 -38.121 1.00 96.94 1080 TYR A C 1
ATOM 8294 O O . TYR A 1 1080 ? 13.293 -5.081 -38.663 1.00 96.94 1080 TYR A O 1
ATOM 8302 N N . GLY A 1 1081 ? 11.277 -4.715 -37.749 1.00 96.38 1081 GLY A N 1
ATOM 8303 C CA . GLY A 1 1081 ? 11.309 -3.269 -37.909 1.00 96.38 1081 GLY A CA 1
ATOM 8304 C C . GLY A 1 1081 ? 10.671 -2.555 -36.731 1.00 96.38 1081 GLY A C 1
ATOM 8305 O O . GLY A 1 1081 ? 9.615 -2.960 -36.253 1.00 96.38 1081 GLY A O 1
ATOM 8306 N N . LYS A 1 1082 ? 11.301 -1.467 -36.291 1.00 94.94 1082 LYS A N 1
ATOM 8307 C CA . LYS A 1 1082 ? 10.795 -0.578 -35.249 1.00 94.94 1082 LYS A CA 1
ATOM 8308 C C . LYS A 1 1082 ? 11.017 0.874 -35.648 1.00 94.94 1082 LYS A C 1
ATOM 8310 O O . LYS A 1 1082 ? 12.099 1.244 -36.097 1.00 94.94 1082 LYS A O 1
ATOM 8315 N N . TYR A 1 1083 ? 9.997 1.695 -35.464 1.00 95.88 1083 TYR A N 1
ATOM 8316 C CA . TYR A 1 1083 ? 10.048 3.140 -35.619 1.00 95.88 1083 TYR A CA 1
ATOM 8317 C C . TYR A 1 1083 ? 9.410 3.789 -34.396 1.00 95.88 1083 TYR A C 1
ATOM 8319 O O . TYR A 1 1083 ? 8.346 3.366 -33.947 1.00 95.88 1083 TYR A O 1
ATOM 8327 N N . ALA A 1 1084 ? 10.049 4.818 -33.859 1.00 93.81 1084 ALA A N 1
ATOM 8328 C CA . ALA A 1 1084 ? 9.502 5.653 -32.809 1.00 93.81 1084 ALA A CA 1
ATOM 8329 C C . ALA A 1 1084 ? 9.758 7.127 -33.130 1.00 93.81 1084 ALA A C 1
ATOM 8331 O O . ALA A 1 1084 ? 10.788 7.496 -33.693 1.00 93.81 1084 ALA A O 1
ATOM 8332 N N . PHE A 1 1085 ? 8.807 7.968 -32.756 1.00 94.44 1085 PHE A N 1
ATOM 8333 C CA . PHE A 1 1085 ? 8.854 9.409 -32.943 1.00 94.44 1085 PHE A CA 1
ATOM 8334 C C . PHE A 1 1085 ? 8.350 10.079 -31.672 1.00 94.44 1085 PHE A C 1
ATOM 8336 O O . PHE A 1 1085 ? 7.265 9.750 -31.200 1.00 94.44 1085 PHE A O 1
ATOM 8343 N N . ARG A 1 1086 ? 9.114 11.023 -31.128 1.00 94.94 1086 ARG A N 1
ATOM 8344 C CA . ARG A 1 1086 ? 8.673 11.913 -30.052 1.00 94.94 1086 ARG A CA 1
ATOM 8345 C C . ARG A 1 1086 ? 8.749 13.347 -30.545 1.00 94.94 1086 ARG A C 1
ATOM 8347 O O . ARG A 1 1086 ? 9.811 13.771 -30.976 1.00 94.94 1086 ARG A O 1
ATOM 8354 N N . SER A 1 1087 ? 7.661 14.095 -30.423 1.00 95.19 1087 SER A N 1
ATOM 8355 C CA . SER A 1 1087 ? 7.671 15.557 -30.453 1.00 95.19 1087 SER A CA 1
ATOM 8356 C C . SER A 1 1087 ? 7.418 16.058 -29.034 1.00 95.19 1087 SER A C 1
ATOM 8358 O O . SER A 1 1087 ? 6.494 15.585 -28.376 1.00 95.19 1087 SER A O 1
ATOM 8360 N N . SER A 1 1088 ? 8.262 16.962 -28.545 1.00 93.75 1088 SER A N 1
ATOM 8361 C CA . SER A 1 1088 ? 8.184 17.543 -27.205 1.00 93.75 1088 SER A CA 1
ATOM 8362 C C . SER A 1 1088 ? 8.233 19.061 -27.307 1.00 93.75 1088 SER A C 1
ATOM 8364 O O . SER A 1 1088 ? 9.232 19.624 -27.766 1.00 93.75 1088 SER A O 1
ATOM 8366 N N . SER A 1 1089 ? 7.171 19.713 -26.841 1.00 91.38 1089 SER A N 1
ATOM 8367 C CA . SER A 1 1089 ? 7.154 21.146 -26.548 1.00 91.38 1089 SER A CA 1
ATOM 8368 C C . SER A 1 1089 ? 7.406 21.334 -25.052 1.00 91.38 1089 SER A C 1
ATOM 8370 O O . SER A 1 1089 ? 6.732 20.712 -24.229 1.00 91.38 1089 SER A O 1
ATOM 8372 N N . THR A 1 1090 ? 8.408 22.131 -24.686 1.00 87.12 1090 THR A N 1
ATOM 8373 C CA . THR A 1 1090 ? 8.838 22.339 -23.297 1.00 87.12 1090 THR A CA 1
ATOM 8374 C C . THR A 1 1090 ? 8.895 23.828 -22.985 1.00 87.12 1090 THR A C 1
ATOM 8376 O O . THR A 1 1090 ? 9.732 24.545 -23.534 1.00 87.12 1090 THR A O 1
ATOM 8379 N N . SER A 1 1091 ? 8.034 24.286 -22.080 1.00 81.69 1091 SER A N 1
ATOM 8380 C CA . SER A 1 1091 ? 7.978 25.678 -21.620 1.00 81.69 1091 SER A CA 1
ATOM 8381 C C . SER A 1 1091 ? 8.703 25.802 -20.284 1.00 81.69 1091 SER A C 1
ATOM 8383 O O . SER A 1 1091 ? 8.376 25.060 -19.367 1.00 81.69 1091 SER A O 1
ATOM 8385 N N . LEU A 1 1092 ? 9.684 26.701 -20.161 1.00 68.12 1092 LEU A N 1
ATOM 8386 C CA . LEU A 1 1092 ? 10.417 26.948 -18.901 1.00 68.12 1092 LEU A CA 1
ATOM 8387 C C . LEU A 1 1092 ? 9.879 28.183 -18.144 1.00 68.12 1092 LEU A C 1
ATOM 8389 O O . LEU A 1 1092 ? 10.098 28.351 -16.942 1.00 68.12 1092 LEU A O 1
ATOM 8393 N N . SER A 1 1093 ? 9.161 29.044 -18.861 1.00 66.69 1093 SER A N 1
ATOM 8394 C CA . SER A 1 1093 ? 8.358 30.165 -18.369 1.00 66.69 1093 SER A CA 1
ATOM 8395 C C . SER A 1 1093 ? 7.241 30.444 -19.384 1.00 66.69 1093 SER A C 1
ATOM 8397 O O . SER A 1 1093 ? 7.234 29.844 -20.462 1.00 66.69 1093 SER A O 1
ATOM 8399 N N . GLU A 1 1094 ? 6.310 31.350 -19.068 1.00 61.41 1094 GLU A N 1
ATOM 8400 C CA . GLU A 1 1094 ? 5.194 31.704 -19.966 1.00 61.41 1094 GLU A CA 1
ATOM 8401 C C . GLU A 1 1094 ? 5.678 32.184 -21.352 1.00 61.41 1094 GLU A C 1
ATOM 8403 O O . GLU A 1 1094 ? 5.127 31.772 -22.371 1.00 61.41 1094 GLU A O 1
ATOM 8408 N N . ASP A 1 1095 ? 6.769 32.959 -21.398 1.00 67.00 1095 ASP A N 1
ATOM 8409 C CA . ASP A 1 1095 ? 7.348 33.504 -22.637 1.00 67.00 1095 ASP A CA 1
ATOM 8410 C C . ASP A 1 1095 ? 8.379 32.586 -23.330 1.00 67.00 1095 ASP A C 1
ATOM 8412 O O . ASP A 1 1095 ? 8.779 32.857 -24.464 1.00 67.00 1095 ASP A O 1
A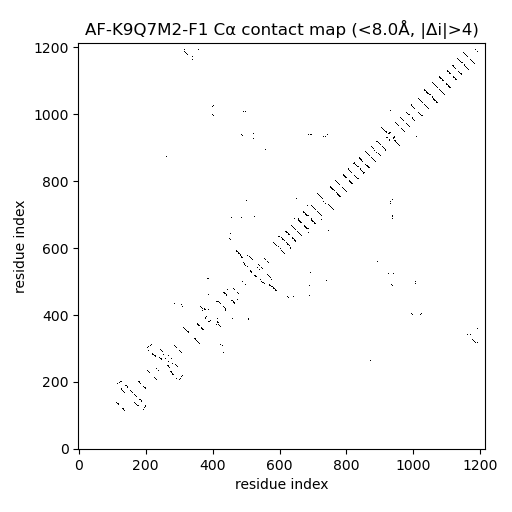TOM 8416 N N . PHE A 1 1096 ? 8.859 31.515 -22.679 1.00 76.88 1096 PHE A N 1
ATOM 8417 C CA . PHE A 1 1096 ? 9.958 30.690 -23.203 1.00 76.88 1096 PHE A CA 1
ATOM 8418 C C . PHE A 1 1096 ? 9.542 29.234 -23.424 1.00 76.88 1096 PHE A C 1
ATOM 8420 O O . PHE A 1 1096 ? 9.600 28.407 -22.511 1.00 76.88 1096 PHE A O 1
ATOM 8427 N N . THR A 1 1097 ? 9.185 28.909 -24.672 1.00 81.25 1097 THR A N 1
ATOM 8428 C CA . THR A 1 1097 ? 8.846 27.547 -25.111 1.00 81.25 1097 THR A CA 1
ATOM 8429 C C . THR A 1 1097 ? 9.812 27.041 -26.181 1.00 81.25 1097 THR A C 1
ATOM 8431 O O . THR A 1 1097 ? 9.923 27.612 -27.265 1.00 81.25 1097 THR A O 1
ATOM 8434 N N . ASN A 1 1098 ? 10.482 25.930 -25.881 1.00 86.25 1098 ASN A N 1
ATOM 8435 C CA . ASN A 1 1098 ? 11.362 25.201 -26.786 1.00 86.25 1098 ASN A CA 1
ATOM 8436 C C . ASN A 1 1098 ? 10.607 24.038 -27.452 1.00 86.25 1098 ASN A C 1
ATOM 8438 O O . ASN A 1 1098 ? 9.761 23.407 -26.821 1.00 86.25 1098 ASN A O 1
ATOM 8442 N N . HIS A 1 1099 ? 10.939 23.720 -28.702 1.00 89.56 1099 HIS A N 1
ATOM 8443 C CA . HIS A 1 1099 ? 10.376 22.586 -29.436 1.00 89.56 1099 HIS A CA 1
ATOM 8444 C C . HIS A 1 1099 ? 11.496 21.640 -29.871 1.00 89.56 1099 HIS A C 1
ATOM 8446 O O . HIS A 1 1099 ? 12.576 22.074 -30.266 1.00 89.56 1099 HIS A O 1
ATOM 8452 N N . SER A 1 1100 ? 11.237 20.339 -29.789 1.00 92.44 1100 SER A N 1
ATOM 8453 C CA . SER A 1 1100 ? 12.181 19.300 -30.197 1.00 92.44 1100 SER A CA 1
ATOM 8454 C C . SER A 1 1100 ? 11.448 18.088 -30.754 1.00 92.44 1100 SER A C 1
ATOM 8456 O O . SER A 1 1100 ? 10.366 17.732 -30.278 1.00 92.44 1100 SER A O 1
ATOM 8458 N N . SER A 1 1101 ? 12.051 17.430 -31.735 1.00 94.00 1101 SER A N 1
ATOM 8459 C CA . SER A 1 1101 ? 11.621 16.142 -32.245 1.00 94.00 1101 SER A CA 1
ATOM 8460 C C . SER A 1 1101 ? 12.771 15.139 -32.229 1.00 94.00 1101 SER A C 1
ATOM 8462 O O . SER A 1 1101 ? 13.944 15.475 -32.371 1.00 94.00 1101 SER A O 1
ATOM 8464 N N . ILE A 1 1102 ? 12.432 13.880 -31.970 1.00 95.12 1102 ILE A N 1
ATOM 8465 C CA . ILE A 1 1102 ? 13.371 12.765 -31.892 1.00 95.12 1102 ILE A CA 1
ATOM 8466 C C . ILE A 1 1102 ? 12.772 11.612 -32.686 1.00 95.12 1102 ILE A C 1
ATOM 8468 O O . ILE A 1 1102 ? 11.706 11.098 -32.345 1.00 95.12 1102 ILE A O 1
ATOM 8472 N N . HIS A 1 1103 ? 13.470 11.202 -33.737 1.00 95.56 1103 HIS A N 1
ATOM 8473 C CA . HIS A 1 1103 ? 13.128 10.063 -34.577 1.00 95.56 1103 HIS A CA 1
ATOM 8474 C C . HIS A 1 1103 ? 14.104 8.925 -34.295 1.00 95.56 1103 HIS A C 1
ATOM 8476 O O . HIS A 1 1103 ? 15.313 9.130 -34.351 1.00 95.56 1103 HIS A O 1
ATOM 8482 N N . LEU A 1 1104 ? 13.593 7.726 -34.036 1.00 94.69 1104 LEU A N 1
ATOM 8483 C CA . LEU A 1 1104 ? 14.380 6.508 -33.868 1.00 94.69 1104 LEU A CA 1
ATOM 8484 C C . LEU A 1 1104 ? 13.854 5.448 -34.838 1.00 94.69 1104 LEU A C 1
ATOM 8486 O O . LEU A 1 1104 ? 12.668 5.125 -34.815 1.00 94.69 1104 LEU A O 1
ATOM 8490 N N . ALA A 1 1105 ? 14.724 4.869 -35.660 1.00 95.62 1105 ALA A N 1
ATOM 8491 C CA . ALA A 1 1105 ? 14.387 3.728 -36.506 1.00 95.62 1105 ALA A CA 1
ATOM 8492 C C . ALA A 1 1105 ? 15.389 2.586 -36.325 1.00 95.62 1105 ALA A C 1
ATOM 8494 O O . ALA A 1 1105 ? 16.586 2.813 -36.151 1.00 95.62 1105 ALA A O 1
ATOM 8495 N N . GLN A 1 1106 ? 14.897 1.355 -36.418 1.00 94.81 1106 GLN A N 1
ATOM 8496 C CA . GLN A 1 1106 ? 15.677 0.125 -36.435 1.00 94.81 1106 GLN A CA 1
ATOM 8497 C C . GLN A 1 1106 ? 15.062 -0.834 -37.458 1.00 94.81 1106 GLN A C 1
ATOM 8499 O O . GLN A 1 1106 ? 13.853 -1.051 -37.467 1.00 94.81 1106 GLN A O 1
ATOM 8504 N N . LEU A 1 1107 ? 15.894 -1.423 -38.310 1.00 96.94 1107 LEU A N 1
ATOM 8505 C CA . LEU A 1 1107 ? 15.512 -2.458 -39.267 1.00 96.94 1107 LEU A CA 1
ATOM 8506 C C . LEU A 1 1107 ? 16.528 -3.591 -39.175 1.00 96.94 1107 LEU A C 1
ATOM 8508 O O . LEU A 1 1107 ? 17.726 -3.346 -39.293 1.00 96.94 1107 LEU A O 1
ATOM 8512 N N . ARG A 1 1108 ? 16.064 -4.828 -39.003 1.00 96.25 1108 ARG A N 1
ATOM 8513 C CA . ARG A 1 1108 ? 16.897 -6.030 -38.990 1.00 96.25 1108 ARG A CA 1
ATOM 8514 C C . ARG A 1 1108 ? 16.364 -7.060 -39.976 1.00 96.25 1108 ARG A C 1
ATOM 8516 O O . ARG A 1 1108 ? 15.168 -7.312 -40.047 1.00 96.25 1108 ARG A O 1
ATOM 8523 N N . THR A 1 1109 ? 17.274 -7.682 -40.709 1.00 97.69 1109 THR A N 1
ATOM 8524 C CA . THR A 1 1109 ? 17.029 -8.849 -41.555 1.00 97.69 1109 THR A CA 1
ATOM 8525 C C . THR A 1 1109 ? 17.981 -9.954 -41.119 1.00 97.69 1109 THR A C 1
ATOM 8527 O O . THR A 1 1109 ? 19.194 -9.768 -41.191 1.00 97.69 1109 THR A O 1
ATOM 8530 N N . THR A 1 1110 ? 17.455 -11.096 -40.684 1.00 96.44 1110 THR A N 1
ATOM 8531 C CA . THR A 1 1110 ? 18.232 -12.316 -40.427 1.00 96.44 1110 THR A CA 1
ATOM 8532 C C . THR A 1 1110 ? 17.877 -13.356 -41.494 1.00 96.44 1110 THR A C 1
ATOM 8534 O O . THR A 1 1110 ? 16.696 -13.630 -41.719 1.00 96.44 1110 THR A O 1
ATOM 8537 N N . TYR A 1 1111 ? 18.884 -13.949 -42.142 1.00 96.56 1111 TYR A N 1
ATOM 8538 C CA . TYR A 1 1111 ? 18.718 -15.035 -43.110 1.00 96.56 1111 TYR A CA 1
ATOM 8539 C C . TYR A 1 1111 ? 19.508 -16.288 -42.705 1.00 96.56 1111 TYR A C 1
ATOM 8541 O O . TYR A 1 1111 ? 20.729 -16.235 -42.563 1.00 96.56 1111 TYR A O 1
ATOM 8549 N N . GLN A 1 1112 ? 18.831 -17.427 -42.549 1.00 95.56 1112 GLN A N 1
ATOM 8550 C CA . GLN A 1 1112 ? 19.460 -18.726 -42.293 1.00 95.56 1112 GLN A CA 1
ATOM 8551 C C . GLN A 1 1112 ? 19.867 -19.378 -43.622 1.00 95.56 1112 GLN A C 1
ATOM 8553 O O . GLN A 1 1112 ? 19.044 -19.936 -44.357 1.00 95.56 1112 GLN A O 1
ATOM 8558 N N . LEU A 1 1113 ? 21.170 -19.352 -43.903 1.00 92.38 1113 LEU A N 1
ATOM 8559 C CA . LEU A 1 1113 ? 21.804 -20.062 -45.021 1.00 92.38 1113 LEU A CA 1
ATOM 8560 C C . LEU A 1 1113 ? 21.739 -21.591 -44.835 1.00 92.38 1113 LEU A C 1
ATOM 8562 O O . LEU A 1 1113 ? 21.812 -22.344 -45.804 1.00 92.38 1113 LEU A O 1
ATOM 8566 N N . GLY A 1 1114 ? 21.582 -22.049 -43.591 1.00 90.31 1114 GLY A N 1
ATOM 8567 C CA . GLY A 1 1114 ? 21.314 -23.434 -43.208 1.00 90.31 1114 GLY A CA 1
ATOM 8568 C C . GLY A 1 1114 ? 21.344 -23.593 -41.686 1.00 90.31 1114 GLY A C 1
ATOM 8569 O O . GLY A 1 1114 ? 21.643 -22.640 -40.975 1.00 90.31 1114 GLY A O 1
ATOM 8570 N N . TYR A 1 1115 ? 21.114 -24.806 -41.169 1.00 86.94 1115 TYR A N 1
ATOM 8571 C CA . TYR A 1 1115 ? 20.980 -25.113 -39.725 1.00 86.94 1115 TYR A CA 1
ATOM 8572 C C . TYR A 1 1115 ? 22.174 -24.756 -38.807 1.00 86.94 1115 TYR A C 1
ATOM 8574 O O . TYR A 1 1115 ? 22.157 -25.093 -37.624 1.00 86.94 1115 TYR A O 1
ATOM 8582 N N . ARG A 1 1116 ? 23.243 -24.150 -39.334 1.00 93.56 1116 ARG A N 1
ATOM 8583 C CA . ARG A 1 1116 ? 24.410 -23.681 -38.570 1.00 93.56 1116 ARG A CA 1
ATOM 8584 C C . ARG A 1 1116 ? 24.955 -22.333 -39.037 1.00 93.56 1116 ARG A C 1
ATOM 8586 O O . ARG A 1 1116 ? 26.027 -21.950 -38.580 1.00 93.56 1116 ARG A O 1
ATOM 8593 N N . THR A 1 1117 ? 24.313 -21.653 -39.983 1.00 95.38 1117 THR A N 1
ATOM 8594 C CA . THR A 1 1117 ? 24.903 -20.474 -40.630 1.00 95.38 1117 THR A CA 1
ATOM 8595 C C . THR A 1 1117 ? 23.841 -19.424 -40.879 1.00 95.38 1117 THR A C 1
ATOM 8597 O O . THR A 1 1117 ? 22.922 -19.642 -41.669 1.00 95.38 1117 THR A O 1
ATOM 8600 N N . ASP A 1 1118 ? 24.004 -18.283 -40.223 1.00 95.38 1118 ASP A N 1
ATOM 8601 C CA . ASP A 1 1118 ? 23.115 -17.135 -40.310 1.00 95.38 1118 ASP A CA 1
ATOM 8602 C C . ASP A 1 1118 ? 23.844 -15.919 -40.894 1.00 95.38 1118 ASP A C 1
ATOM 8604 O O . ASP A 1 1118 ? 25.062 -15.778 -40.775 1.00 95.38 1118 ASP A O 1
ATOM 8608 N N . LEU A 1 1119 ? 23.092 -15.037 -41.540 1.00 97.25 1119 LEU A N 1
ATOM 8609 C CA . LEU A 1 1119 ? 23.552 -13.737 -42.004 1.00 97.25 1119 LEU A CA 1
ATOM 8610 C C . LEU A 1 1119 ? 22.582 -12.674 -41.496 1.00 97.25 1119 LEU A C 1
ATOM 8612 O O . LEU A 1 1119 ? 21.400 -12.707 -41.834 1.00 97.25 1119 LEU A O 1
ATOM 8616 N N . ALA A 1 1120 ? 23.082 -11.734 -40.702 1.00 96.19 1120 ALA A N 1
ATOM 8617 C CA . ALA A 1 1120 ? 22.318 -10.604 -40.199 1.00 96.19 1120 ALA A CA 1
ATOM 8618 C C . ALA A 1 1120 ? 22.756 -9.302 -40.881 1.00 96.19 1120 ALA A C 1
ATOM 8620 O O . ALA A 1 1120 ? 23.947 -9.005 -40.985 1.00 96.19 1120 ALA A O 1
ATOM 8621 N N . LEU A 1 1121 ? 21.773 -8.512 -41.302 1.00 97.12 1121 LEU A N 1
ATOM 8622 C CA . LEU A 1 1121 ? 21.908 -7.116 -41.704 1.00 97.12 1121 LEU A CA 1
ATOM 8623 C C . LEU A 1 1121 ? 21.036 -6.288 -40.761 1.00 97.12 1121 LEU A C 1
ATOM 8625 O O . LEU A 1 1121 ? 19.836 -6.542 -40.662 1.00 97.12 1121 LEU A O 1
ATOM 8629 N N . GLU A 1 1122 ? 21.610 -5.306 -40.074 1.00 95.56 1122 GLU A N 1
ATOM 8630 C CA . GLU A 1 1122 ? 20.860 -4.429 -39.173 1.00 95.56 1122 GLU A CA 1
ATOM 8631 C C . GLU A 1 1122 ? 21.243 -2.962 -39.391 1.00 95.56 1122 GLU A C 1
ATOM 8633 O O . GLU A 1 1122 ? 22.423 -2.624 -39.453 1.00 95.56 1122 GLU A O 1
ATOM 8638 N N . GLY A 1 1123 ? 20.240 -2.094 -39.529 1.00 95.56 1123 GLY A N 1
ATOM 8639 C CA . GLY A 1 1123 ? 20.373 -0.644 -39.639 1.00 95.56 1123 GLY A CA 1
ATOM 8640 C C . GLY A 1 1123 ? 19.633 0.063 -38.505 1.00 95.56 1123 GLY A C 1
ATOM 8641 O O . GLY A 1 1123 ? 18.544 -0.354 -38.113 1.00 95.56 1123 GLY A O 1
ATOM 8642 N N . ARG A 1 1124 ? 20.220 1.141 -37.980 1.00 94.12 1124 ARG A N 1
ATOM 8643 C CA . ARG A 1 1124 ? 19.652 2.009 -36.939 1.00 94.12 1124 ARG A CA 1
ATOM 8644 C C . ARG A 1 1124 ? 19.876 3.472 -37.291 1.00 94.12 1124 ARG A C 1
ATOM 8646 O O . ARG A 1 1124 ? 20.905 3.822 -37.866 1.00 94.12 1124 ARG A O 1
ATOM 8653 N N . TRP A 1 1125 ? 18.931 4.316 -36.905 1.00 94.00 1125 TRP A N 1
ATOM 8654 C CA . TRP A 1 1125 ? 18.959 5.755 -37.135 1.00 94.00 1125 TRP A CA 1
ATOM 8655 C C . TRP A 1 1125 ? 18.366 6.500 -35.939 1.00 94.00 1125 TRP A C 1
ATOM 8657 O O . TRP A 1 1125 ? 17.316 6.099 -35.438 1.00 94.00 1125 TRP A O 1
ATOM 8667 N N . LEU A 1 1126 ? 19.029 7.574 -35.512 1.00 93.44 1126 LEU A N 1
ATOM 8668 C CA . LEU A 1 1126 ? 18.567 8.545 -34.525 1.00 93.44 1126 LEU A CA 1
ATOM 8669 C C . LEU A 1 1126 ? 18.687 9.950 -35.131 1.00 93.44 1126 LEU A C 1
ATOM 8671 O O . LEU A 1 1126 ? 19.793 10.415 -35.397 1.00 93.44 1126 LEU A O 1
ATOM 8675 N N . GLY A 1 1127 ? 17.562 10.629 -35.345 1.00 93.12 1127 GLY A N 1
ATOM 8676 C CA . GLY A 1 1127 ? 17.513 12.000 -35.858 1.00 93.12 1127 GLY A CA 1
ATOM 8677 C C . GLY A 1 1127 ? 16.901 12.962 -34.844 1.00 93.12 1127 GLY A C 1
ATOM 8678 O O . GLY A 1 1127 ? 15.857 12.659 -34.269 1.00 93.12 1127 GLY A O 1
ATOM 8679 N N . GLN A 1 1128 ? 17.527 14.124 -34.654 1.00 92.56 1128 GLN A N 1
ATOM 8680 C CA . GLN A 1 1128 ? 17.029 15.232 -33.832 1.00 92.56 1128 GLN A CA 1
ATOM 8681 C C . GLN A 1 1128 ? 17.133 16.550 -34.632 1.00 92.56 1128 GLN A C 1
ATOM 8683 O O . GLN A 1 1128 ? 18.147 17.255 -34.543 1.00 92.56 1128 GLN A O 1
ATOM 8688 N N . PRO A 1 1129 ? 16.138 16.856 -35.490 1.00 89.94 1129 PRO A N 1
ATOM 8689 C CA . PRO A 1 1129 ? 16.226 17.915 -36.498 1.00 89.94 1129 PRO A CA 1
ATOM 8690 C C . PRO A 1 1129 ? 16.524 19.315 -35.948 1.00 89.94 1129 PRO A C 1
ATOM 8692 O O . PRO A 1 1129 ? 17.315 20.045 -36.540 1.00 89.94 1129 PRO A O 1
ATOM 8695 N N . GLU A 1 1130 ? 15.935 19.700 -34.814 1.00 87.69 1130 GLU A N 1
ATOM 8696 C CA . GLU A 1 1130 ? 16.069 21.044 -34.233 1.00 87.69 1130 GLU A CA 1
ATOM 8697 C C . GLU A 1 1130 ? 17.453 21.265 -33.598 1.00 87.69 1130 GLU A C 1
ATOM 8699 O O . GLU A 1 1130 ? 17.991 22.375 -33.609 1.00 87.69 1130 GLU A O 1
ATOM 8704 N N . GLN A 1 1131 ? 18.069 20.189 -33.102 1.00 82.81 1131 GLN A N 1
ATOM 8705 C CA . GLN A 1 1131 ? 19.460 20.169 -32.643 1.00 82.81 1131 GLN A CA 1
ATOM 8706 C C . GLN A 1 1131 ? 20.452 20.098 -33.818 1.00 82.81 1131 GLN A C 1
ATOM 8708 O O . GLN A 1 1131 ? 21.639 20.352 -33.635 1.00 82.81 1131 GLN A O 1
ATOM 8713 N N . GLY A 1 1132 ? 19.986 19.765 -35.028 1.00 86.06 1132 GLY A N 1
ATOM 8714 C CA . GLY A 1 1132 ? 20.850 19.472 -36.172 1.00 86.06 1132 GLY A CA 1
ATOM 8715 C C . GLY A 1 1132 ? 21.664 18.186 -35.996 1.00 86.06 1132 GLY A C 1
ATOM 8716 O O . GLY A 1 1132 ? 22.706 18.048 -36.630 1.00 86.06 1132 GLY A O 1
ATOM 8717 N N . PHE A 1 1133 ? 21.217 17.271 -35.127 1.00 89.06 1133 PHE A N 1
ATOM 8718 C CA . PHE A 1 1133 ? 21.913 16.020 -34.832 1.00 89.06 1133 PHE A CA 1
ATOM 8719 C C . PHE A 1 1133 ? 21.313 14.856 -35.627 1.00 89.06 1133 PHE A C 1
ATOM 8721 O O . PHE A 1 1133 ? 20.092 14.688 -35.686 1.00 89.06 1133 PHE A O 1
ATOM 8728 N N . ASN A 1 1134 ? 22.164 14.030 -36.230 1.00 90.75 1134 ASN A N 1
ATOM 8729 C CA . ASN A 1 1134 ? 21.735 12.886 -37.032 1.00 90.75 1134 ASN A CA 1
ATOM 8730 C C . ASN A 1 1134 ? 22.773 11.761 -36.980 1.00 90.75 1134 ASN A C 1
ATOM 8732 O O . ASN A 1 1134 ? 23.827 11.877 -37.601 1.00 90.75 1134 ASN A O 1
ATOM 8736 N N . GLU A 1 1135 ? 22.457 10.653 -36.312 1.00 90.81 1135 GLU A N 1
ATOM 8737 C CA . GLU A 1 1135 ? 23.326 9.482 -36.183 1.00 90.81 1135 GLU A CA 1
ATOM 8738 C C . GLU A 1 1135 ? 22.731 8.245 -36.866 1.00 90.81 1135 GLU A C 1
ATOM 8740 O O . GLU A 1 1135 ? 21.567 7.890 -36.689 1.00 90.81 1135 GLU A O 1
ATOM 8745 N N . PHE A 1 1136 ? 23.555 7.567 -37.658 1.00 92.31 1136 PHE A N 1
ATOM 8746 C CA . PHE A 1 1136 ? 23.219 6.360 -38.399 1.00 92.31 1136 PHE A CA 1
ATOM 8747 C C . PHE A 1 1136 ? 24.253 5.269 -38.119 1.00 92.31 1136 PHE A C 1
ATOM 8749 O O . PHE A 1 1136 ? 25.459 5.526 -38.064 1.00 92.31 1136 PHE A O 1
ATOM 8756 N N . GLY A 1 1137 ? 23.780 4.033 -37.983 1.00 93.19 1137 GLY A N 1
ATOM 8757 C CA . GLY A 1 1137 ? 24.617 2.852 -37.845 1.00 93.19 1137 GLY A CA 1
ATOM 8758 C C . GLY A 1 1137 ? 24.098 1.691 -38.685 1.00 93.19 1137 GLY A C 1
ATOM 8759 O O . GLY A 1 1137 ? 22.901 1.411 -38.699 1.00 93.19 1137 GLY A O 1
ATOM 8760 N N . LEU A 1 1138 ? 25.011 0.965 -39.321 1.00 95.00 1138 LEU A N 1
ATOM 8761 C CA . LEU A 1 1138 ? 24.742 -0.242 -40.095 1.00 95.00 1138 LEU A CA 1
ATOM 8762 C C . LEU A 1 1138 ? 25.713 -1.344 -39.662 1.00 95.00 1138 LEU A C 1
ATOM 8764 O O . LEU A 1 1138 ? 26.912 -1.097 -39.552 1.00 95.00 1138 LEU A O 1
ATOM 8768 N N . ALA A 1 1139 ? 25.226 -2.564 -39.469 1.00 95.75 1139 ALA A N 1
ATOM 8769 C CA . ALA A 1 1139 ? 26.050 -3.737 -39.218 1.00 95.75 1139 ALA A CA 1
ATOM 8770 C C . ALA A 1 1139 ? 25.685 -4.881 -40.166 1.00 95.75 1139 ALA A C 1
ATOM 8772 O O . ALA A 1 1139 ? 24.510 -5.162 -40.408 1.00 95.75 1139 ALA A O 1
ATOM 8773 N N . VAL A 1 1140 ? 26.714 -5.561 -40.669 1.00 96.75 1140 VAL A N 1
ATOM 8774 C CA . VAL A 1 1140 ? 26.594 -6.838 -41.383 1.00 96.75 1140 VAL A CA 1
ATOM 8775 C C . VAL A 1 1140 ? 27.354 -7.878 -40.573 1.00 96.75 1140 VAL A C 1
ATOM 8777 O O . VAL A 1 1140 ? 28.519 -7.652 -40.255 1.00 96.75 1140 VAL A O 1
ATOM 8780 N N . GLU A 1 1141 ? 26.728 -9.003 -40.233 1.00 97.00 1141 GLU A N 1
ATOM 8781 C CA . GLU A 1 1141 ? 27.330 -10.050 -39.400 1.00 97.00 1141 GLU A CA 1
ATOM 8782 C C . GLU A 1 1141 ? 27.006 -11.443 -39.956 1.00 97.00 1141 GLU A C 1
ATOM 8784 O O . GLU A 1 1141 ? 25.843 -11.832 -40.028 1.00 97.00 1141 GLU A O 1
ATOM 8789 N N . GLY A 1 1142 ? 28.033 -12.204 -40.340 1.00 97.31 1142 GLY A N 1
ATOM 8790 C CA . GLY A 1 1142 ? 27.905 -13.616 -40.705 1.00 97.31 1142 GLY A CA 1
ATOM 8791 C C . GLY A 1 1142 ? 28.224 -14.505 -39.506 1.00 97.31 1142 GLY A C 1
ATOM 8792 O O . GLY A 1 1142 ? 29.321 -14.411 -38.952 1.00 97.31 1142 GLY A O 1
ATOM 8793 N N . GLY A 1 1143 ? 27.282 -15.352 -39.099 1.00 96.56 1143 GLY A N 1
ATOM 8794 C CA . GLY A 1 1143 ? 27.396 -16.253 -37.956 1.00 96.56 1143 GLY A CA 1
ATOM 8795 C C . GLY A 1 1143 ? 27.567 -17.720 -38.336 1.00 96.56 1143 GLY A C 1
ATOM 8796 O O . GLY A 1 1143 ? 27.006 -18.204 -39.318 1.00 96.56 1143 GLY A O 1
ATOM 8797 N N . TYR A 1 1144 ? 28.338 -18.448 -37.526 1.00 96.38 1144 TYR A N 1
ATOM 8798 C CA . TYR A 1 1144 ? 28.468 -19.898 -37.598 1.00 96.38 1144 TYR A CA 1
ATOM 8799 C C . TYR A 1 1144 ? 28.315 -20.550 -36.218 1.00 96.38 1144 TYR A C 1
ATOM 8801 O O . TYR A 1 1144 ? 29.056 -20.251 -35.278 1.00 96.38 1144 TYR A O 1
ATOM 8809 N N . HIS A 1 1145 ? 27.374 -21.485 -36.108 1.00 95.12 1145 HIS A N 1
ATOM 8810 C CA . HIS A 1 1145 ? 27.134 -22.291 -34.914 1.00 95.12 1145 HIS A CA 1
ATOM 8811 C C . HIS A 1 1145 ? 28.071 -23.511 -34.889 1.00 95.12 1145 HIS A C 1
ATOM 8813 O O . HIS A 1 1145 ? 27.870 -24.493 -35.611 1.00 95.12 1145 HIS A O 1
ATOM 8819 N N . LEU A 1 1146 ? 29.091 -23.465 -34.025 1.00 94.38 1146 LEU A N 1
ATOM 8820 C CA . LEU A 1 1146 ? 29.959 -24.612 -33.724 1.00 94.38 1146 LEU A CA 1
ATOM 8821 C C . LEU A 1 1146 ? 29.172 -25.721 -33.012 1.00 94.38 1146 LEU A C 1
ATOM 8823 O O . LEU A 1 1146 ? 29.322 -26.904 -33.322 1.00 94.38 1146 LEU A O 1
ATOM 8827 N N . THR A 1 1147 ? 28.304 -25.318 -32.085 1.00 91.25 1147 THR A N 1
ATOM 8828 C CA . THR A 1 1147 ? 27.287 -26.145 -31.425 1.00 91.25 1147 THR A CA 1
ATOM 8829 C C . THR A 1 1147 ? 25.964 -25.362 -31.413 1.00 91.25 1147 THR A C 1
ATOM 8831 O O . THR A 1 1147 ? 25.978 -24.169 -31.724 1.00 91.25 1147 THR A O 1
ATOM 8834 N N . PRO A 1 1148 ? 24.818 -25.966 -31.039 1.00 87.19 1148 PRO A N 1
ATOM 8835 C CA . PRO A 1 1148 ? 23.566 -25.218 -30.878 1.00 87.19 1148 PRO A CA 1
ATOM 8836 C C . PRO A 1 1148 ? 23.695 -24.007 -29.940 1.00 87.19 1148 PRO A C 1
ATOM 8838 O O . PRO A 1 1148 ? 23.025 -23.000 -30.144 1.00 87.19 1148 PRO A O 1
ATOM 8841 N N . ASP A 1 1149 ? 24.607 -24.091 -28.967 1.00 90.12 1149 ASP A N 1
ATOM 8842 C CA . ASP A 1 1149 ? 24.798 -23.092 -27.917 1.00 90.12 1149 ASP A CA 1
ATOM 8843 C C . ASP A 1 1149 ? 25.996 -22.157 -28.142 1.00 90.12 1149 ASP A C 1
ATOM 8845 O O . ASP A 1 1149 ? 26.059 -21.111 -27.506 1.00 90.12 1149 ASP A O 1
ATOM 8849 N N . LEU A 1 1150 ? 26.947 -22.491 -29.025 1.00 94.25 1150 LEU A N 1
ATOM 8850 C CA . LEU A 1 1150 ? 28.140 -21.679 -29.301 1.00 94.25 1150 LEU A CA 1
ATOM 8851 C C . LEU A 1 1150 ? 28.156 -21.188 -30.752 1.00 94.25 1150 LEU A C 1
ATOM 8853 O O . LEU A 1 1150 ? 28.404 -21.965 -31.679 1.00 94.25 1150 LEU A O 1
ATOM 8857 N N . ARG A 1 1151 ? 27.968 -19.878 -30.929 1.00 95.44 1151 ARG A N 1
ATOM 8858 C CA . ARG A 1 1151 ? 28.010 -19.171 -32.214 1.00 95.44 1151 ARG A CA 1
ATOM 8859 C C . ARG A 1 1151 ? 29.217 -18.236 -32.272 1.00 95.44 1151 ARG A C 1
ATOM 8861 O O . ARG A 1 1151 ? 29.418 -17.424 -31.372 1.00 95.44 1151 ARG A O 1
ATOM 8868 N N . ILE A 1 1152 ? 29.979 -18.309 -33.360 1.00 97.19 1152 ILE A N 1
ATOM 8869 C CA . ILE A 1 1152 ? 31.007 -17.324 -33.709 1.00 97.19 1152 ILE A CA 1
ATOM 8870 C C . ILE A 1 1152 ? 30.488 -16.508 -34.891 1.00 97.19 1152 ILE A C 1
ATOM 8872 O O . ILE A 1 1152 ? 30.221 -17.063 -35.952 1.00 97.19 1152 ILE A O 1
ATOM 8876 N N . GLY A 1 1153 ? 30.335 -15.203 -34.700 1.00 95.81 1153 GLY A N 1
ATOM 8877 C CA . GLY A 1 1153 ? 30.026 -14.232 -35.741 1.00 95.81 1153 GLY A CA 1
ATOM 8878 C C . GLY A 1 1153 ? 31.244 -13.393 -36.108 1.00 95.81 1153 GLY A C 1
ATOM 8879 O O . GLY A 1 1153 ? 31.994 -12.966 -35.231 1.00 95.81 1153 GLY A O 1
ATOM 8880 N N . VAL A 1 1154 ? 31.420 -13.126 -37.398 1.00 97.00 1154 VAL A N 1
ATOM 8881 C CA . VAL A 1 1154 ? 32.325 -12.086 -37.900 1.00 97.00 1154 VAL A CA 1
ATOM 8882 C C . VAL A 1 1154 ? 31.468 -11.038 -38.588 1.00 97.00 1154 VAL A C 1
ATOM 8884 O O . VAL A 1 1154 ? 30.651 -11.368 -39.449 1.00 97.00 1154 VAL A O 1
ATOM 8887 N N . GLY A 1 1155 ? 31.640 -9.780 -38.203 1.00 95.88 1155 GLY A N 1
ATOM 8888 C CA . GLY A 1 1155 ? 30.879 -8.678 -38.764 1.00 95.88 1155 GLY A CA 1
ATOM 8889 C C . GLY A 1 1155 ? 31.715 -7.441 -39.036 1.00 95.88 1155 GLY A C 1
ATOM 8890 O O . GLY A 1 1155 ? 32.896 -7.368 -38.696 1.00 95.88 1155 GLY A O 1
ATOM 8891 N N . TYR A 1 1156 ? 31.076 -6.461 -39.661 1.00 95.62 1156 TYR A N 1
ATOM 8892 C CA . TYR A 1 1156 ? 31.606 -5.121 -39.856 1.00 95.62 1156 TYR A CA 1
ATOM 8893 C C . TYR A 1 1156 ? 30.516 -4.115 -39.493 1.00 95.62 1156 TYR A C 1
ATOM 8895 O O . TYR A 1 1156 ? 29.387 -4.218 -39.980 1.00 95.62 1156 TYR A O 1
ATOM 8903 N N . ALA A 1 1157 ? 30.857 -3.157 -38.633 1.00 94.88 1157 ALA A N 1
ATOM 8904 C CA . ALA A 1 1157 ? 29.987 -2.049 -38.260 1.00 94.88 1157 ALA A CA 1
ATOM 8905 C C . ALA A 1 1157 ? 30.434 -0.769 -38.978 1.00 94.88 1157 ALA A C 1
ATOM 8907 O O . ALA A 1 1157 ? 31.629 -0.484 -39.069 1.00 94.88 1157 ALA A O 1
ATOM 8908 N N . PHE A 1 1158 ? 29.473 0.006 -39.469 1.00 93.81 1158 PHE A N 1
ATOM 8909 C CA . PHE A 1 1158 ? 29.644 1.309 -40.104 1.00 93.81 1158 PHE A CA 1
ATOM 8910 C C . PHE A 1 1158 ? 28.795 2.322 -39.336 1.00 9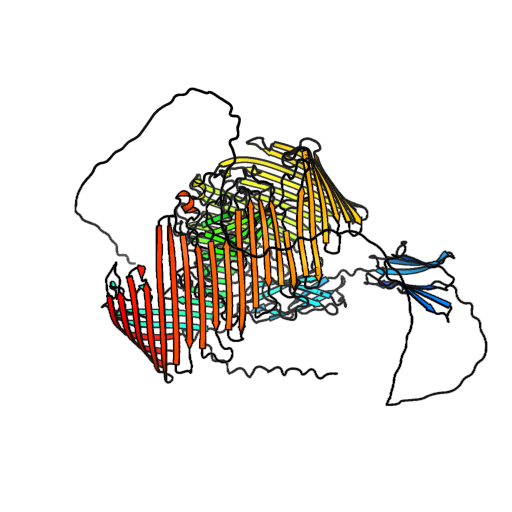3.81 1158 PHE A C 1
ATOM 8912 O O . PHE A 1 1158 ? 27.614 2.074 -39.099 1.00 93.81 1158 PHE A O 1
ATOM 8919 N N . GLY A 1 1159 ? 29.353 3.469 -38.963 1.00 91.31 1159 GLY A N 1
ATOM 8920 C CA . GLY A 1 1159 ? 28.612 4.532 -38.296 1.00 91.31 1159 GLY A CA 1
ATOM 8921 C C . GLY A 1 1159 ? 29.019 5.923 -38.764 1.00 91.31 1159 GLY A C 1
ATOM 8922 O O . GLY A 1 1159 ? 30.185 6.192 -39.071 1.00 91.31 1159 GLY A O 1
ATOM 8923 N N . SER A 1 1160 ? 28.039 6.816 -38.793 1.00 91.06 1160 SER A N 1
ATOM 8924 C CA . SER A 1 1160 ? 28.217 8.248 -39.020 1.00 91.06 1160 SER A CA 1
ATOM 8925 C C . SER A 1 1160 ? 27.258 9.031 -38.133 1.00 91.06 1160 SER A C 1
ATOM 8927 O O . SER A 1 1160 ? 26.067 8.722 -38.141 1.00 91.06 1160 SER A O 1
ATOM 8929 N N . ALA A 1 1161 ? 27.739 10.057 -37.438 1.00 87.25 1161 ALA A N 1
ATOM 8930 C CA . ALA A 1 1161 ? 26.887 11.078 -36.846 1.00 87.25 1161 ALA A CA 1
ATOM 8931 C C . ALA A 1 1161 ? 27.287 12.459 -37.352 1.00 87.25 1161 ALA A C 1
ATOM 8933 O O . ALA A 1 1161 ? 28.472 12.734 -37.525 1.00 87.25 1161 ALA A O 1
ATOM 8934 N N . ASP A 1 1162 ? 26.295 13.312 -37.559 1.00 84.75 1162 ASP A N 1
ATOM 8935 C CA . ASP A 1 1162 ? 26.472 14.743 -37.762 1.00 84.75 1162 ASP A CA 1
ATOM 8936 C C . ASP A 1 1162 ? 25.949 15.483 -36.524 1.00 84.75 1162 ASP A C 1
ATOM 8938 O O . ASP A 1 1162 ? 24.931 15.089 -35.948 1.00 84.75 1162 ASP A O 1
ATOM 8942 N N . ASP A 1 1163 ? 26.687 16.498 -36.087 1.00 76.81 1163 ASP A N 1
ATOM 8943 C CA . ASP A 1 1163 ? 26.493 17.223 -34.827 1.00 76.81 1163 ASP A CA 1
ATOM 8944 C C . ASP A 1 1163 ? 27.025 18.649 -34.990 1.00 76.81 1163 ASP A C 1
ATOM 8946 O O . ASP A 1 1163 ? 28.232 18.869 -35.099 1.00 76.81 1163 ASP A O 1
ATOM 8950 N N . ARG A 1 1164 ? 26.122 19.631 -34.999 1.00 69.44 1164 ARG A N 1
ATOM 8951 C CA . ARG A 1 1164 ? 26.468 21.040 -35.217 1.00 69.44 1164 ARG A CA 1
ATOM 8952 C C . ARG A 1 1164 ? 27.280 21.656 -34.070 1.00 69.44 1164 ARG A C 1
ATOM 8954 O O . ARG A 1 1164 ? 28.072 22.561 -34.328 1.00 69.44 1164 ARG A O 1
ATOM 8961 N N . ASP A 1 1165 ? 27.072 21.205 -32.832 1.00 60.78 1165 ASP A N 1
ATOM 8962 C CA . ASP A 1 1165 ? 27.365 22.018 -31.644 1.00 60.78 1165 ASP A CA 1
ATOM 8963 C C . ASP A 1 1165 ? 28.547 21.506 -30.801 1.00 60.78 1165 ASP A C 1
ATOM 8965 O O . ASP A 1 1165 ? 29.176 22.320 -30.121 1.00 60.78 1165 ASP A O 1
ATOM 8969 N N . PHE A 1 1166 ? 28.903 20.211 -30.854 1.00 57.75 1166 PHE A N 1
ATOM 8970 C CA . PHE A 1 1166 ? 30.004 19.664 -30.036 1.00 57.75 1166 PHE A CA 1
ATOM 8971 C C . PHE A 1 1166 ? 31.170 19.028 -30.807 1.00 57.75 1166 PHE A C 1
ATOM 8973 O O . PHE A 1 1166 ? 32.292 19.052 -30.295 1.00 57.75 1166 PHE A O 1
ATOM 8980 N N . SER A 1 1167 ? 30.960 18.452 -31.999 1.00 57.53 1167 SER A N 1
ATOM 8981 C CA . SER A 1 1167 ? 32.034 17.706 -32.687 1.00 57.53 1167 SER A CA 1
ATOM 8982 C C . SER A 1 1167 ? 32.062 17.727 -34.223 1.00 57.53 1167 SER A C 1
ATOM 8984 O O . SER A 1 1167 ? 33.099 17.382 -34.795 1.00 57.53 1167 SER A O 1
ATOM 8986 N N . GLY A 1 1168 ? 31.003 18.171 -34.905 1.00 70.25 1168 GLY A N 1
ATOM 8987 C CA . GLY A 1 1168 ? 30.898 18.075 -36.365 1.00 70.25 1168 GLY A CA 1
ATOM 8988 C C . GLY A 1 1168 ? 30.637 16.645 -36.853 1.00 70.25 1168 GLY A C 1
ATOM 8989 O O . GLY A 1 1168 ? 30.339 15.737 -36.077 1.00 70.25 1168 GLY A O 1
ATOM 8990 N N . TYR A 1 1169 ? 30.783 16.428 -38.162 1.00 78.94 1169 TYR A N 1
ATOM 8991 C CA . TYR A 1 1169 ? 30.604 15.109 -38.766 1.00 78.94 1169 TYR A CA 1
ATOM 8992 C C . TYR A 1 1169 ? 31.681 14.110 -38.306 1.00 78.94 1169 TYR A C 1
ATOM 8994 O O . TYR A 1 1169 ? 32.850 14.193 -38.699 1.00 78.94 1169 TYR A O 1
ATOM 9002 N N . ARG A 1 1170 ? 31.268 13.110 -37.521 1.00 83.75 1170 ARG A N 1
ATOM 9003 C CA . ARG A 1 1170 ? 32.080 11.964 -37.089 1.00 83.75 1170 ARG A CA 1
ATOM 9004 C C . ARG A 1 1170 ? 31.677 10.715 -37.869 1.00 83.75 1170 ARG A C 1
ATOM 9006 O O . ARG A 1 1170 ? 30.500 10.385 -37.971 1.00 83.75 1170 ARG A O 1
ATOM 9013 N N . SER A 1 1171 ? 32.645 9.960 -38.383 1.00 87.00 1171 SER A N 1
ATOM 9014 C CA . SER A 1 1171 ? 32.380 8.666 -39.019 1.00 87.00 1171 SER A CA 1
ATOM 9015 C C . SER A 1 1171 ? 33.472 7.661 -38.684 1.00 87.00 1171 SER A C 1
ATOM 9017 O O . SER A 1 1171 ? 34.660 7.965 -38.774 1.00 87.00 1171 SER A O 1
ATOM 9019 N N . ALA A 1 1172 ? 33.057 6.461 -38.285 1.00 89.38 1172 ALA A N 1
ATOM 9020 C CA . ALA A 1 1172 ? 33.948 5.351 -37.995 1.00 89.38 1172 ALA A CA 1
ATOM 9021 C C . ALA A 1 1172 ? 33.305 4.030 -38.419 1.00 89.38 1172 ALA A C 1
ATOM 9023 O O . ALA A 1 1172 ? 32.087 3.866 -38.414 1.00 89.38 1172 ALA A O 1
ATOM 9024 N N . GLY A 1 1173 ? 34.139 3.058 -38.755 1.00 90.94 1173 GLY A N 1
ATOM 9025 C CA . GLY A 1 1173 ? 33.705 1.696 -39.005 1.00 90.94 1173 GLY A CA 1
ATOM 9026 C C . GLY A 1 1173 ? 34.849 0.727 -38.772 1.00 90.94 1173 GLY A C 1
ATOM 9027 O O . GLY A 1 1173 ? 36.015 1.126 -38.761 1.00 90.94 1173 GLY A O 1
ATOM 9028 N N . GLY A 1 1174 ? 34.524 -0.543 -38.582 1.00 92.88 1174 GLY A N 1
ATOM 9029 C CA . GLY A 1 1174 ? 35.540 -1.565 -38.403 1.00 92.88 1174 GLY A CA 1
ATOM 9030 C C . GLY A 1 1174 ? 34.983 -2.981 -38.311 1.00 92.88 1174 GLY A C 1
ATOM 9031 O O . GLY A 1 1174 ? 33.798 -3.176 -38.016 1.00 92.88 1174 GLY A O 1
ATOM 9032 N N . PRO A 1 1175 ? 35.847 -3.983 -38.544 1.00 95.00 1175 PRO A N 1
ATOM 9033 C CA . PRO A 1 1175 ? 35.504 -5.373 -38.323 1.00 95.00 1175 PRO A CA 1
ATOM 9034 C C . PRO A 1 1175 ? 35.382 -5.667 -36.823 1.00 95.00 1175 PRO A C 1
ATOM 9036 O O . PRO A 1 1175 ? 36.047 -5.046 -35.985 1.00 95.00 1175 PRO A O 1
ATOM 9039 N N . TYR A 1 1176 ? 34.571 -6.666 -36.494 1.00 95.44 1176 TYR A N 1
ATOM 9040 C CA . TYR A 1 1176 ? 34.505 -7.247 -35.162 1.00 95.44 1176 TYR A CA 1
ATOM 9041 C C . TYR A 1 1176 ? 34.276 -8.763 -35.222 1.00 95.44 1176 TYR A C 1
ATOM 9043 O O . TYR A 1 1176 ? 33.600 -9.291 -36.106 1.00 95.44 1176 TYR A O 1
ATOM 9051 N N . LEU A 1 1177 ? 34.845 -9.459 -34.245 1.00 96.69 1177 LEU A N 1
ATOM 9052 C CA . LEU A 1 1177 ? 34.542 -10.836 -33.882 1.00 96.69 1177 LEU A CA 1
ATOM 9053 C C . LEU A 1 1177 ? 33.531 -10.808 -32.727 1.00 96.69 1177 LEU A C 1
ATOM 9055 O O . LEU A 1 1177 ? 33.672 -10.012 -31.802 1.00 96.69 1177 LEU A O 1
ATOM 9059 N N . ASN A 1 1178 ? 32.525 -11.673 -32.777 1.00 95.38 1178 ASN A N 1
ATOM 9060 C CA . ASN A 1 1178 ? 31.468 -11.810 -31.778 1.00 95.38 1178 ASN A CA 1
ATOM 9061 C C . ASN A 1 1178 ? 31.342 -13.294 -31.411 1.00 95.38 1178 ASN A C 1
ATOM 9063 O O . ASN A 1 1178 ? 30.917 -14.100 -32.235 1.00 95.38 1178 ASN A O 1
ATOM 9067 N N . ILE A 1 1179 ? 31.707 -13.669 -30.189 1.00 96.56 1179 ILE A N 1
ATOM 9068 C CA . ILE A 1 1179 ? 31.528 -15.029 -29.673 1.00 96.56 1179 ILE A CA 1
ATOM 9069 C C . ILE A 1 1179 ? 30.330 -15.007 -28.726 1.00 96.56 1179 ILE A C 1
ATOM 9071 O O . ILE A 1 1179 ? 30.382 -14.400 -27.661 1.00 96.56 1179 ILE A O 1
ATOM 9075 N N . SER A 1 1180 ? 29.246 -15.669 -29.122 1.00 94.94 1180 SER A N 1
ATOM 9076 C CA . SER A 1 1180 ? 28.013 -15.788 -28.342 1.00 94.94 1180 SER A CA 1
ATOM 9077 C C . SER A 1 1180 ? 27.865 -17.216 -27.820 1.00 94.94 1180 SER A C 1
ATOM 9079 O O . SER A 1 1180 ? 27.830 -18.161 -28.610 1.00 94.94 1180 SER A O 1
ATOM 9081 N N . PHE A 1 1181 ? 27.753 -17.375 -26.502 1.00 94.75 1181 PHE A N 1
ATOM 9082 C CA . PHE A 1 1181 ? 27.547 -18.660 -25.839 1.00 94.75 1181 PHE A CA 1
ATOM 9083 C C . PHE A 1 1181 ? 26.271 -18.654 -24.990 1.00 94.75 1181 PHE A C 1
ATOM 9085 O O . PHE A 1 1181 ? 26.124 -17.834 -24.084 1.00 94.75 1181 PHE A O 1
ATOM 9092 N N . LYS A 1 1182 ? 25.358 -19.586 -25.265 1.00 93.94 1182 LYS A N 1
ATOM 9093 C CA . LYS A 1 1182 ? 24.132 -19.819 -24.499 1.00 93.94 1182 LYS A CA 1
ATOM 9094 C C . LYS A 1 1182 ? 24.419 -20.749 -23.320 1.00 93.94 1182 LYS A C 1
ATOM 9096 O O . LYS A 1 1182 ? 24.863 -21.881 -23.495 1.00 93.94 1182 LYS A O 1
ATOM 9101 N N . LEU A 1 1183 ? 24.128 -20.284 -22.111 1.00 89.25 1183 LEU A N 1
ATOM 9102 C CA . LEU A 1 1183 ? 24.223 -21.090 -20.898 1.00 89.25 1183 LEU A CA 1
ATOM 9103 C C . LEU A 1 1183 ? 22.951 -21.932 -20.745 1.00 89.25 1183 LEU A C 1
ATOM 9105 O O . LEU A 1 1183 ? 21.879 -21.379 -20.531 1.00 89.25 1183 LEU A O 1
ATOM 9109 N N . ASN A 1 1184 ? 23.089 -23.259 -20.820 1.00 85.75 1184 ASN A N 1
ATOM 9110 C CA . ASN A 1 1184 ? 22.034 -24.235 -20.489 1.00 85.75 1184 ASN A CA 1
ATOM 9111 C C . ASN A 1 1184 ? 22.354 -25.060 -19.227 1.00 85.75 1184 ASN A C 1
ATOM 9113 O O . ASN A 1 1184 ? 21.512 -25.816 -18.745 1.00 85.75 1184 ASN A O 1
ATOM 9117 N N . GLU A 1 1185 ? 23.592 -24.990 -18.731 1.00 85.06 1185 GLU A N 1
ATOM 9118 C CA . GLU A 1 1185 ? 24.050 -25.705 -17.540 1.00 85.06 1185 GLU A CA 1
ATOM 9119 C C . GLU A 1 1185 ? 25.195 -24.949 -16.852 1.00 85.06 1185 GLU A C 1
ATOM 9121 O O . GLU A 1 1185 ? 25.922 -24.180 -17.482 1.00 85.06 1185 GLU A O 1
ATOM 9126 N N . LEU A 1 1186 ? 25.352 -25.179 -15.550 1.00 78.12 1186 LEU A N 1
ATOM 9127 C CA . LEU A 1 1186 ? 26.425 -24.669 -14.700 1.00 78.12 1186 LEU A CA 1
ATOM 9128 C C . LEU A 1 1186 ? 27.120 -25.842 -13.988 1.00 78.12 1186 LEU A C 1
ATOM 9130 O O . LEU A 1 1186 ? 26.529 -26.907 -13.816 1.00 78.12 1186 LEU A O 1
ATOM 9134 N N . PHE A 1 1187 ? 28.379 -25.636 -13.587 1.00 75.06 1187 PHE A N 1
ATOM 9135 C CA . PHE A 1 1187 ? 29.186 -26.472 -12.678 1.00 75.06 1187 PHE A CA 1
ATOM 9136 C C . PHE A 1 1187 ? 28.735 -27.943 -12.513 1.00 75.06 1187 PHE A C 1
ATOM 9138 O O . PHE A 1 1187 ? 28.111 -28.310 -11.521 1.00 75.06 1187 PHE A O 1
ATOM 9145 N N . GLY A 1 1188 ? 29.068 -28.801 -13.484 1.00 70.88 1188 GLY A N 1
ATOM 9146 C CA . GLY A 1 1188 ? 28.795 -30.245 -13.398 1.00 70.88 1188 GLY A CA 1
ATOM 9147 C C . GLY A 1 1188 ? 27.375 -30.682 -13.786 1.00 70.88 1188 GLY A C 1
ATOM 9148 O O . GLY A 1 1188 ? 27.006 -31.823 -13.517 1.00 70.88 1188 GLY A O 1
ATOM 9149 N N . GLY A 1 1189 ? 26.593 -29.812 -14.431 1.00 77.31 1189 GLY A N 1
ATOM 9150 C CA . GLY A 1 1189 ? 25.271 -30.136 -14.984 1.00 77.31 1189 GLY A CA 1
ATOM 9151 C C . GLY A 1 1189 ? 24.087 -29.573 -14.196 1.00 77.31 1189 GLY A C 1
ATOM 9152 O O . GLY A 1 1189 ? 22.940 -29.919 -14.482 1.00 77.31 1189 GLY A O 1
ATOM 9153 N N . PHE A 1 1190 ? 24.329 -28.694 -13.219 1.00 81.50 1190 PHE A N 1
ATOM 9154 C CA . PHE A 1 1190 ? 23.258 -27.959 -12.549 1.00 81.50 1190 PHE A CA 1
ATOM 9155 C C . PHE A 1 1190 ? 22.506 -27.100 -13.571 1.00 81.50 1190 PHE A C 1
ATOM 9157 O O . PHE A 1 1190 ? 23.117 -26.367 -14.345 1.00 81.50 1190 PHE A O 1
ATOM 9164 N N . GLY A 1 1191 ? 21.179 -27.186 -13.590 1.00 76.81 1191 GLY A N 1
ATOM 9165 C CA . GLY A 1 1191 ? 20.351 -26.449 -14.541 1.00 76.81 1191 GLY A CA 1
ATOM 9166 C C . GLY A 1 1191 ? 20.051 -27.171 -15.853 1.00 76.81 1191 GLY A C 1
ATOM 9167 O O . GLY A 1 1191 ? 19.132 -26.757 -16.561 1.00 76.81 1191 GLY A O 1
ATOM 9168 N N . ARG A 1 1192 ? 20.757 -28.272 -16.152 1.00 78.94 1192 ARG A N 1
ATOM 9169 C CA . ARG A 1 1192 ? 20.531 -29.071 -17.358 1.00 78.94 1192 ARG A CA 1
ATOM 9170 C C . ARG A 1 1192 ? 19.258 -29.894 -17.243 1.00 78.94 1192 ARG A C 1
ATOM 9172 O O . ARG A 1 1192 ? 19.273 -31.060 -16.837 1.00 78.94 1192 ARG A O 1
ATOM 9179 N N . GLN A 1 1193 ? 18.150 -29.304 -17.665 1.00 71.69 1193 GLN A N 1
ATOM 9180 C CA . GLN A 1 1193 ? 16.904 -30.041 -17.807 1.00 71.69 1193 GLN A CA 1
ATOM 9181 C C . GLN A 1 1193 ? 17.072 -31.131 -18.870 1.00 71.69 1193 GLN A C 1
ATOM 9183 O O . GLN A 1 1193 ? 17.372 -30.866 -20.035 1.00 71.69 1193 GLN A O 1
ATOM 9188 N N . LYS A 1 1194 ? 16.898 -32.390 -18.458 1.00 66.50 1194 LYS A N 1
ATOM 9189 C CA . LYS A 1 1194 ? 16.747 -33.500 -19.400 1.00 66.50 1194 LYS A CA 1
ATOM 9190 C C . LYS A 1 1194 ? 15.416 -33.301 -20.113 1.00 66.50 1194 LYS A C 1
ATOM 9192 O O . LYS A 1 1194 ? 14.404 -33.114 -19.443 1.00 66.50 1194 LYS A O 1
ATOM 9197 N N . VAL A 1 1195 ? 15.425 -33.359 -21.444 1.00 58.75 1195 VAL A N 1
ATOM 9198 C CA . VAL A 1 1195 ? 14.196 -33.330 -22.247 1.00 58.75 1195 VAL A CA 1
ATOM 9199 C C . VAL A 1 1195 ? 13.288 -34.449 -21.745 1.00 58.75 1195 VAL A C 1
ATOM 9201 O O . VAL A 1 1195 ? 13.651 -35.625 -21.819 1.00 58.75 1195 VAL A O 1
ATOM 9204 N N . VAL A 1 1196 ? 12.140 -34.074 -21.182 1.00 55.31 1196 VAL A N 1
ATOM 9205 C CA . VAL A 1 1196 ? 11.107 -35.031 -20.784 1.00 55.31 1196 VAL A CA 1
ATOM 9206 C C . VAL A 1 1196 ? 10.652 -35.744 -22.062 1.00 55.31 1196 VAL A C 1
ATOM 9208 O O . VAL A 1 1196 ? 10.458 -35.061 -23.072 1.00 55.31 1196 VAL A O 1
ATOM 9211 N N . PRO A 1 1197 ? 10.511 -37.086 -22.077 1.00 48.72 1197 PRO A N 1
ATOM 9212 C CA . PRO A 1 1197 ? 9.937 -37.780 -23.226 1.00 48.72 1197 PRO A CA 1
ATOM 9213 C C . PRO A 1 1197 ? 8.614 -37.116 -23.627 1.00 48.72 1197 PRO A C 1
ATOM 9215 O O . PRO A 1 1197 ? 7.876 -36.712 -22.725 1.00 48.72 1197 PRO A O 1
ATOM 9218 N N . PRO A 1 1198 ? 8.313 -36.972 -24.933 1.00 42.59 1198 PRO A N 1
ATOM 9219 C CA . PRO A 1 1198 ? 7.114 -36.274 -25.379 1.00 42.59 1198 PRO A CA 1
ATOM 9220 C C . PRO A 1 1198 ? 5.899 -36.863 -24.670 1.00 42.59 1198 PRO A C 1
ATOM 9222 O O . PRO A 1 1198 ? 5.646 -38.068 -24.751 1.00 42.59 1198 PRO A O 1
ATOM 9225 N N . GLN A 1 1199 ? 5.208 -36.007 -23.917 1.00 38.03 1199 GLN A N 1
ATOM 9226 C CA . GLN A 1 1199 ? 4.070 -36.394 -23.100 1.00 38.03 1199 GLN A CA 1
ATOM 9227 C C . GLN A 1 1199 ? 3.049 -37.078 -24.012 1.00 38.03 1199 GLN A C 1
ATOM 9229 O O . GLN A 1 1199 ? 2.685 -36.529 -25.055 1.00 38.03 1199 GLN A O 1
ATOM 9234 N N . GLN A 1 1200 ? 2.647 -38.305 -23.660 1.00 43.31 1200 GLN A N 1
ATOM 9235 C CA . GLN A 1 1200 ? 1.604 -39.006 -24.408 1.00 43.31 1200 GLN A CA 1
ATOM 9236 C C . GLN A 1 1200 ? 0.383 -38.090 -24.479 1.00 43.31 1200 GLN A C 1
ATOM 9238 O O . GLN A 1 1200 ? 0.058 -37.446 -23.480 1.00 43.31 1200 GLN A O 1
ATOM 9243 N N . GLN A 1 1201 ? -0.195 -37.982 -25.681 1.00 40.53 1201 GLN A N 1
ATOM 9244 C CA . GLN A 1 1201 ? -1.145 -36.927 -26.038 1.00 40.53 1201 GLN A CA 1
ATOM 9245 C C . GLN A 1 1201 ? -2.190 -36.728 -24.943 1.00 40.53 1201 GLN A C 1
ATOM 9247 O O . GLN A 1 1201 ? -2.730 -37.706 -24.418 1.00 40.53 1201 GLN A O 1
ATOM 9252 N N . GLU A 1 1202 ? -2.472 -35.462 -24.619 1.00 39.09 1202 GLU A N 1
ATOM 9253 C CA . GLU A 1 1202 ? -3.555 -35.124 -23.703 1.00 39.09 1202 GLU A CA 1
ATOM 9254 C C . GLU A 1 1202 ? -4.814 -35.886 -24.110 1.00 39.09 1202 GLU A C 1
ATOM 9256 O O . GLU A 1 1202 ? -5.138 -35.997 -25.296 1.00 39.09 1202 GLU A O 1
ATOM 9261 N N . SER A 1 1203 ? -5.493 -36.459 -23.118 1.00 38.94 1203 SER A N 1
ATOM 9262 C CA . SER A 1 1203 ? -6.717 -37.212 -23.355 1.00 38.94 1203 SER A CA 1
ATOM 9263 C C . SER A 1 1203 ? -7.770 -36.250 -23.883 1.00 38.94 1203 SER A C 1
ATOM 9265 O O . SER A 1 1203 ? -8.413 -35.553 -23.101 1.00 38.94 1203 SER A O 1
ATOM 9267 N N . VAL A 1 1204 ? -7.912 -36.196 -25.212 1.00 33.94 1204 VAL A N 1
ATOM 9268 C CA . VAL A 1 1204 ? -8.937 -35.408 -25.894 1.00 33.94 1204 VAL A CA 1
ATOM 9269 C C . VAL A 1 1204 ? -10.276 -35.865 -25.342 1.00 33.94 1204 VAL A C 1
ATOM 9271 O O . VAL A 1 1204 ? -10.757 -36.951 -25.671 1.00 33.94 1204 VAL A O 1
ATOM 9274 N N . VAL A 1 1205 ? -10.846 -35.047 -24.458 1.00 38.69 1205 VAL A N 1
ATOM 9275 C CA . VAL A 1 1205 ? -12.162 -35.290 -23.880 1.00 38.69 1205 VAL A CA 1
ATOM 9276 C C . VAL A 1 1205 ? -13.131 -35.295 -25.049 1.00 38.69 1205 VAL A C 1
ATOM 9278 O O . VAL A 1 1205 ? -13.379 -34.254 -25.657 1.00 38.69 1205 VAL A O 1
ATOM 9281 N N . GLN A 1 1206 ? -13.633 -36.479 -25.404 1.00 31.28 1206 GLN A N 1
ATOM 9282 C CA . GLN A 1 1206 ? -14.671 -36.582 -26.418 1.00 31.28 1206 GLN A CA 1
ATOM 9283 C C . GLN A 1 1206 ? -15.840 -35.707 -25.954 1.00 31.28 1206 GLN A C 1
ATOM 9285 O O . GLN A 1 1206 ? -16.289 -35.877 -24.815 1.00 31.28 1206 GLN A O 1
ATOM 9290 N N . PRO A 1 1207 ? -16.322 -34.759 -26.779 1.00 35.09 1207 PRO A N 1
ATOM 9291 C CA . PRO A 1 1207 ? -17.477 -33.966 -26.408 1.00 35.09 1207 PRO A CA 1
ATOM 9292 C C . PRO A 1 1207 ? -18.644 -34.929 -26.202 1.00 35.09 1207 PRO A C 1
ATOM 9294 O O . PRO A 1 1207 ? -19.046 -35.629 -27.133 1.00 35.09 1207 PRO A O 1
ATOM 9297 N N . VAL A 1 1208 ? -19.151 -34.994 -24.970 1.00 35.94 1208 VAL A N 1
ATOM 9298 C CA . VAL A 1 1208 ? -20.310 -35.823 -24.638 1.00 35.94 1208 VAL A CA 1
ATOM 9299 C C . VAL A 1 1208 ? -21.491 -35.254 -25.407 1.00 35.94 1208 VAL A C 1
ATOM 9301 O O . VAL A 1 1208 ? -22.029 -34.203 -25.058 1.00 35.94 1208 VAL A O 1
ATOM 9304 N N . ALA A 1 1209 ? -21.856 -35.928 -26.495 1.00 33.31 1209 ALA A N 1
ATOM 9305 C CA . ALA A 1 1209 ? -23.031 -35.576 -27.262 1.00 33.31 1209 ALA A CA 1
ATOM 9306 C C . ALA A 1 1209 ? -24.259 -35.721 -26.358 1.00 33.31 1209 ALA A C 1
ATOM 9308 O O . ALA A 1 1209 ? -24.498 -36.785 -25.785 1.00 33.31 1209 ALA A O 1
ATOM 9309 N N . LEU A 1 1210 ? -25.037 -34.646 -26.242 1.00 40.47 1210 LEU A N 1
ATOM 9310 C CA . LEU A 1 1210 ? -26.366 -34.688 -25.648 1.00 40.47 1210 LEU A CA 1
ATOM 9311 C C . LEU A 1 1210 ? -27.300 -35.449 -26.599 1.00 40.47 1210 LEU A C 1
ATOM 9313 O O . LEU A 1 1210 ? -28.002 -34.843 -27.407 1.00 40.47 1210 LEU A O 1
ATOM 9317 N N . GLU A 1 1211 ? -27.300 -36.782 -26.519 1.00 31.98 1211 GLU A N 1
ATOM 9318 C CA . GLU A 1 1211 ? -28.419 -37.562 -27.046 1.00 31.98 1211 GLU A CA 1
ATOM 9319 C C . GLU A 1 1211 ? -29.683 -37.193 -26.264 1.00 31.98 1211 GLU A C 1
A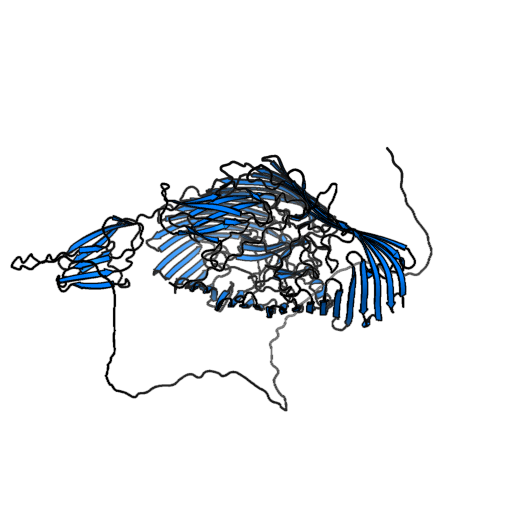TOM 9321 O O . GLU A 1 1211 ? -29.720 -37.241 -25.035 1.00 31.98 1211 GLU A O 1
ATOM 9326 N N . SER A 1 1212 ? -30.724 -36.792 -26.987 1.00 36.00 1212 SER A N 1
ATOM 9327 C CA . SER A 1 1212 ? -31.981 -36.332 -26.405 1.00 36.00 1212 SER A CA 1
ATOM 9328 C C . SER A 1 1212 ? -32.845 -37.498 -25.920 1.00 36.00 1212 SER A C 1
ATOM 9330 O O . SER A 1 1212 ? -33.334 -38.272 -26.753 1.00 36.00 1212 SER A O 1
ATOM 9332 N N . LYS A 1 1213 ? -33.106 -37.573 -24.611 1.00 34.75 1213 LYS A N 1
ATOM 9333 C CA . LYS A 1 1213 ? -34.233 -38.313 -24.025 1.00 34.75 1213 LYS A CA 1
ATOM 9334 C C . LYS A 1 1213 ? -34.589 -37.810 -22.632 1.00 34.75 1213 LYS A C 1
ATOM 9336 O O . LYS A 1 1213 ? -33.644 -37.483 -21.885 1.00 34.75 1213 LYS A O 1
#

pLDDT: mean 79.21, std 20.53, range [23.69, 98.5]

Secondary structure (DSSP, 8-state):
-------------------------------------------------------------PPPP----------------------------------------------------EEEESPSEEE--SEEEEEEEE-TT--EEEEETTEEPPTTS-EEEEEETTTTEEEEEEEEEE--SEEEEEEEEETTS-EEEEEEEE-----EEEEEESS-SEEESSSS-EEEEEEEEE-SSS-B--S-EEEEEEESSSEE-S--S-TTSSSEEEEEBTTEEEEEEE--SS-EEEEEEEEESSS-S-EEEEEEEEE---PPPEEEEEEEEEEEETT--TTS-GGGTT-TTTTTSEEEEEEEEEEEEEEETTEEEEEEEESSS-TTB-TTS-B-TT--S-TTTS--S--SS------SS--SSSEEEEEEE--SSTTPPPEEEEEEEEE-GGGS-TT-SSS----EEEEEEEEEEETTEEEEEEEEEEE--EEEEEE---SS-SEEE-SSSSBPTT--EEEEEEEETTEEEEEEEEEEE-BTTTEEEETTTTEEEESS---SEE--TTS--EEEEEEEEEEBTTS--EEEEEEEEEEE---HHHHTSSS---EEEEEEEEEE-TTS-EEEEEEEEEEEETTTEEEEEEEEEEEEEETTTEEEEEEEEEEEEEEE-SSSEEEEEEEEEE-TT---TTS--B-TTEEEEEEEEEEESSSSEEEEEEEEEEEEEEEEEPP--SHHHHTS--SSPPEEEEEEEEEEEEEEEEEEEETTEEEEEEEEEEEEEESSSSTT-EEEEEEEEEEEEEEETTEEEEEEEEEESSSPBTTB-EEEEEEEEEEEETTEEEEEEEEEEESGGGTT-EEEEEEEEEEEESSSS-EEEEEEEEEEBTTBS----B--EEEEEEEETTEEEEEEEEEE-S---EEETTEEEB--S-EETT-GGGB----EEEEEEEEEEEEETTEEEEEEEEEEEETTEEEEEEEEEEEEESSSSEEEEEEEEEE-B-STT--SPPPEEEEEEEEEEE-TT-TTEEEEEEEEEEEE-S--GGGGGGT---EEEEEEEEEEEEEEEETTEEEEEEEEEEEEEEEEETTEEEEEEEEEEEEEEEEEEETTEEEEEEEEEEEEGGGTEEEEEEEEEEEEESSSSEEEEEEEEEEEEE-TTTT--EEEEEEEEEEEEEE--BTTTBT----PPPPP-------------

Radius of gyration: 39.46 Å; Cα contacts (8 Å, |Δi|>4): 3108; chains: 1; bounding box: 132×120×81 Å

Foldseek 3Di:
DDDDDDDDDDDDDDDDDDDDDDDDDDDDDDDDDDDDDDDDDDDDDDDDDDDDDDDDDDDDDDDDDDDDDDDDDDDYDDDDDDDDDDDDDDDDDDDDDDDDDDDDDDDDDDDDLDFDKDWPPDAADEDQDQWTKTKIKGAPVWDKFKDKPPHGFDPPFDKDWDADPVSRMIIIITPGRGDDAAKMKMWIATPVGDIDIGIYHNHHFDKAKEKDWPDALEAAQPQATKTKMKMFIAGPVRHGQQDWFKKFKDKPDFDADDPQPFPLDPGGIWTAHGGMDMDMTTHHNDWDKMKMKIAGDPVGPYIFIDIHTHWHDQDAKAKWWWKKWWWKQFLFPPVDDPVRHLDPVRGPHIDTDIWIWMWMWHHDPQKIKTKIATPRAWPLQAPVRAQAAQRDQHPVNDPLQPPQPPDDDHDPFAASGRMKIKIWTDDPAPPDDIWMKIFHKDWPVVQQDPLDFQSRFTWIFGGIWGWDDPHQKIKIKDKGWQFAAKWKWKFFFQQAQFWQADLAAQFRHHTKWKWKFKDFLQDPFDTPDIGTDDDPQFWDADRRQRIIGGPHGDDQWDDDPVDTIMGIIIMMITHHHPFDTKMKIKMKIKRWPDDPLQCRFPQHTWMKMWMWMWMCGPQWTKIKIWIKTWAAPTNFWIWIWIKMKMWIQDPQPGIDIWIKIKIKIWGDPPPWKIKIWIWIAAAQGRFDSRRDFGHHQKIKIKMKMWGAPDPFKIKIWMKMKMWHWYFAAADDPDLVSSNDDDLAGHTDDTFTKMKIKTKIKMWGHDPNKIKMKMWIWIQIDGPPPRPQGDIWTWIWTKIWDCPDPFKIKIWIWTDTPDIDGLVGFTKIKTKMWGNVDDQWIWMWIKIAGPDHPQHGKMKIWIWTAGQDCPDSPFTWGWIAIDIFIDVTRDFADWGWIWTWGQPDQQKIKTWTKIFHGAKFWAAHSRGTADAGQIHIGNNSSNHIHFGKMKIKIKMWGDRDVFKTKMWMWMWIDTPQGIKIKTKIKIWGDPDSFKIWMKIKIKIFHRGGNQPPADMKIKIKIKMWGAHPVDRQKIKIKIWMWIWGTQDRSSCVVVQWGKTKIKIKIKIWMWGHPDPFKIKIKIKMKIWMWIGGHPPDIDIKMKIKIKIKIWGDPDPFKIKIWIKIWIDIVVQPKIKIKIKIKIWGHPDPFKIKIKMKMWMWMAGDPDDGIRIHMIIMIMIMGIDCADDPRRSNDDPDPPPDDDPPPDPPDPDDD

Mean predicted aligned error: 16.06 Å

Sequence (1213 aa):
MTQISARKRDLTLLSICSAFPILPVAAATAQTPPQTQQKVESPNVPELIAPVEDDIEAVFSPPRPSQPDKLIVANDKEIDAASSSMSSDHIDGFTAGEKAVNKQTPETAVTPINSEIRIITPVAGVTTAKTTNLGVQYHPNNQVTVTLNGKPIDAAISQYLHKDEAQQLNTLIWYNVPLNKGENTIIAQGADGKSTSVKVTVEEVQKKIAIAPTQEPRIPADGRSTITLEGKITDEKGEIITEDIPVTLTASAGQFVGADQDKDVPGFQVLARKGEFTATLQAGLVAQNVKIRAAINQDAEIEAYTNVEFITNLRPSLATGSINVRIGAGGTDYRGSFRDYLNPDKIGRTSVDVDAAVFATGKVGDWLFTGAFNSKRPLNQDCNGDNRLFGGIQSCEKDYPVYGDSSSFTNTAPSTDSVYARIERTPDIPGAELDYFMWGDYNTEEFARSSQLYTATTRQLHGFKGNYNFGNLQLTALYANNIQGFQRDAITPNGTSGYYFLSRRLVIPGSENVFIEAEEINRPGTVLERKALSRGSDYEIDYDRGTLLFRRPIVATELNPFGKTLVRRIVVTYQNDAGEDSKLYAGRLQYNLRTSDTLNTKNGSPFVGASYLREDQGQQDFELYGFDLFAPLGNSGQIIGEYAHSRHNTLAFGNVSGSAYRLEASANLGKNFQGQAYYRSVTENFANNATWSFTPGQTRYGASLTGKLGQTTSFNLGYDREDNFGIAPAERTQLVDLFNPQPQAAPGSKINNSLTTIRAGIQQKIGQSDLSLEYVNRSRKDRITNKFNGNASQLVSRLDVPLSESLTFHTQNELNLGKSDPLYPNRTTFGLDWALYPGVSMRLAHQFYEGGLLQGNSITSLDTMVEHKFSPDTTVRGRYSILGGADGMTDQGSVSLNHGIRLAPGLKLSLGYEHIFKDIFGDSATGIRFAQPYAVGQTASSLGLFAGDVYSIGLDYTDNPNFQANARLEHRSGSEGNHTVISAAASGKLSPALTAAVRYQQAGGANQLLQGLGNTANLRVGLAYRDPNDDKFNALLGYEYRQNPATTPDTLLAGSGNGSIDHIFSAEAIYAPNWQWELYGKYAFRSSSTSLSEDFTNHSSIHLAQLRTTYQLGYRTDLALEGRWLGQPEQGFNEFGLAVEGGYHLTPDLRIGVGYAFGSADDRDFSGYRSAGGPYLNISFKLNELFGGFGRQKVVPPQQQESVVQPVALESK

Nearest PDB structures (foldseek):
  1e54-assembly1_A  TM=3.777E-01  e=1.916E-05  Delftia acidovorans
  4ctd-assembly1_B  TM=3.710E-01  e=1.819E-03  Escherichia coli K-12
  8wv0-assembly1_A  TM=3.254E-01  e=1.277E-03  Burkholderia pseudomallei
  1bxw-assembly1_A  TM=3.075E-01  e=9.304E-02  Escherichia coli BL21(DE3)
  3slo-assembly1_A  TM=1.417E-01  e=1.385E-01  Escherichia coli O157:H7